Protein AF-0000000073237065 (afdb_homodimer)

Nearest PDB structures (foldseek):
  2uy8-assembly1_A  TM=3.445E-01  e=4.922E-03  Bacillus subtilis
  4met-assembly1_A  TM=3.358E-01  e=1.095E-02  Bacillus subtilis subsp. subtilis str. 168
  5hi0-assembly1_A  TM=3.443E-01  e=1.832E-02  Bacillus subtilis subsp. subtilis str. 168
  9gof-assembly1_C  TM=2.638E-01  e=5.518E-03  Synechocystis
  6nz0-assembly1_A  TM=1.260E-01  e=1.059E+00  Adeno-associated virus 2 Srivastava/1982

Solvent-accessible surface area (backbone atoms only — not comparable to full-atom values): 40365 Å² total; per-residue (Å²): 117,67,64,58,54,46,48,53,51,44,48,52,46,47,49,55,49,53,65,51,56,71,62,77,42,31,49,78,56,27,57,50,54,31,65,91,28,62,32,38,40,53,29,17,42,64,54,13,77,71,75,65,40,68,22,32,73,49,80,90,37,41,38,42,71,56,94,53,37,31,24,33,55,76,42,73,55,30,40,51,65,41,70,44,80,88,32,40,30,34,32,45,41,67,50,15,46,29,47,63,48,99,54,91,83,45,56,41,54,22,52,74,41,57,37,64,35,74,39,36,26,70,31,33,87,48,24,32,38,36,30,36,8,31,36,21,35,26,42,40,34,25,42,55,95,88,29,55,27,28,23,33,27,26,14,23,43,41,42,75,65,54,44,57,67,40,57,64,60,60,35,72,61,45,16,64,42,20,18,50,31,66,41,41,61,45,47,31,33,31,32,33,30,12,28,34,78,62,58,33,74,79,27,51,87,62,18,41,37,22,34,20,38,56,32,28,67,87,73,69,69,44,46,75,63,45,26,68,45,64,95,64,61,57,33,53,30,40,29,34,48,35,47,72,81,47,40,33,82,63,34,72,76,40,91,78,43,60,48,26,47,59,28,40,67,36,74,32,88,59,62,40,2,14,38,44,37,43,34,92,70,29,46,76,36,16,57,34,71,78,27,23,43,55,70,52,65,61,63,52,46,48,44,47,52,50,44,50,51,46,50,50,49,48,51,52,46,48,53,50,45,51,53,45,45,55,53,28,67,70,60,74,52,75,83,60,87,75,67,83,74,73,78,68,50,69,71,54,47,48,55,50,57,67,62,49,80,74,58,73,65,64,56,48,54,54,50,52,55,51,54,57,60,62,64,50,63,80,59,46,61,65,48,46,58,54,47,61,62,64,56,84,110,116,68,66,58,53,45,50,53,50,43,49,52,46,47,48,56,50,53,64,52,54,71,62,76,41,31,49,77,55,28,56,50,54,30,65,92,29,60,30,40,40,53,28,17,41,64,54,12,77,69,75,67,40,67,24,31,74,49,79,91,36,42,38,43,72,54,93,52,38,30,23,33,56,76,43,73,55,30,40,49,65,42,70,45,80,89,32,40,30,35,31,47,41,68,49,14,47,29,46,62,49,100,53,91,85,45,55,40,55,23,52,76,40,56,36,65,34,74,40,39,26,68,32,31,88,48,26,32,37,37,29,37,9,32,35,19,35,23,42,41,35,23,44,56,95,86,28,55,27,28,23,32,27,27,15,22,43,41,42,74,65,53,44,58,68,39,59,65,62,50,39,72,61,43,17,64,42,20,16,50,32,66,40,40,61,46,48,32,33,31,34,32,31,13,29,34,78,61,58,34,74,78,25,50,88,63,19,38,39,21,35,19,37,55,31,26,69,86,74,70,68,41,45,75,64,46,27,69,48,64,97,63,60,58,31,54,29,41,28,33,48,34,44,71,81,47,38,36,82,64,34,73,77,39,90,80,43,61,46,26,47,59,29,39,66,36,75,31,89,59,62,41,2,14,38,44,37,43,34,92,71,30,46,75,36,17,56,34,71,78,27,23,43,57,70,52,65,62,64,52,46,49,45,47,53,50,44,52,50,46,50,52,49,46,49,53,46,47,53,49,46,51,54,44,48,57,56,29,66,70,62,74,52,74,80,60,88,72,66,83,73,72,78,60,51,70,69,48,38,46,50,46,54,66,62,48,81,74,59,75,66,64,56,50,54,54,53,52,53,51,55,58,62,63,64,55,61,84,59,43,67,69,49,46,59,58,50,62,66,58,59,83,106

pLDDT: mean 72.72, std 25.57, range [21.08, 97.94]

InterPro domains:
  IPR025287 Wall-associated receptor kinase, galacturonan-binding domain [PF13947] (30-86)

Sequence (786 aa):
MEVKVTLMQLTVLVLMALAAAAADQALPGCPKKCGSVSVPYPFGIGVSSVSGEKCFLEDALELTCQNSTLLHGGSGNVEILNIALGGKMDMLFSVSTVCRNGSERVPTEGEEIGLRSPGFAISSKDNTFVSVGCDTYGYFNSYVNGTKSSTGCLTTCGSKESMNSMQQRGGNCTGIGCCHVDIPPKMQNISFQTFSFNNFESSSDFSNCSYSFVVENGNYTFSLDHLNGLPFRKTSLVVDWSVGNVTCNVSKRSVDYACKRNSDCMGSNTGYGYRCACKAGFEGNPYLPTGCQGFGVGAGAIVLSVGTSGIYLDYQKRKASKLKKMFFQQNGEKPQRLTAMAVVPQLQLRKLLNNEGVSTAMAAKLQLQRQKLLHLEGFSTAIAVVLQLQRWSMEVKVTLMQLTVLVLMALAAAAADQALPGCPKKCGSVSVPYPFGIGVSSVSGEKCFLEDALELTCQNSTLLHGGSGNVEILNIALGGKMDMLFSVSTVCRNGSERVPTEGEEIGLRSPGFAISSKDNTFVSVGCDTYGYFNSYVNGTKSSTGCLTTCGSKESMNSMQQRGGNCTGIGCCHVDIPPKMQNISFQTFSFNNFESSSDFSNCSYSFVVENGNYTFSLDHLNGLPFRKTSLVVDWSVGNVTCNVSKRSVDYACKRNSDCMGSNTGYGYRCACKAGFEGNPYLPTGCQGFGVGAGAIVLSVGTSGIYLDYQKRKASKLKKMFFQQNGEKPQRLTAMAVVPQLQLRKLLNNEGVSTAMAAKLQLQRQKLLHLEGFSTAIAVVLQLQRWS

Structure (mmCIF, N/CA/C/O backbone):
data_AF-0000000073237065-model_v1
#
loop_
_entity.id
_entity.type
_entity.pdbx_description
1 polymer 'Wall-associated receptor kinase 2'
#
loop_
_atom_site.group_PDB
_atom_site.id
_atom_site.type_symbol
_atom_site.label_atom_id
_atom_site.label_alt_id
_atom_site.label_comp_id
_atom_site.label_asym_id
_atom_site.label_entity_id
_atom_site.label_seq_id
_atom_site.pdbx_PDB_ins_code
_atom_site.Cartn_x
_atom_site.Cartn_y
_atom_site.Cartn_z
_atom_site.occupancy
_atom_site.B_iso_or_equiv
_atom_site.auth_seq_id
_atom_site.auth_comp_id
_atom_site.auth_asym_id
_atom_site.auth_atom_id
_atom_site.pdbx_PDB_model_num
ATOM 1 N N . MET A 1 1 ? -22.062 0.78 -46.594 1 29.5 1 MET A N 1
ATOM 2 C CA . MET A 1 1 ? -20.875 1.012 -45.781 1 29.5 1 MET A CA 1
ATOM 3 C C . MET A 1 1 ? -20.875 0.112 -44.562 1 29.5 1 MET A C 1
ATOM 5 O O . MET A 1 1 ? -19.828 -0.196 -44 1 29.5 1 MET A O 1
ATOM 9 N N . GLU A 1 2 ? -22.094 -0.33 -44.219 1 42.97 2 GLU A N 1
ATOM 10 C CA . GLU A 1 2 ? -22.266 -1.166 -43.031 1 42.97 2 GLU A CA 1
ATOM 11 C C . GLU A 1 2 ? -21.906 -2.617 -43.312 1 42.97 2 GLU A C 1
ATOM 13 O O . GLU A 1 2 ? -21.344 -3.303 -42.469 1 42.97 2 GLU A O 1
ATOM 18 N N . VAL A 1 3 ? -22.156 -3.033 -44.594 1 45.28 3 VAL A N 1
ATOM 19 C CA . VAL A 1 3 ? -21.922 -4.438 -44.906 1 45.28 3 VAL A CA 1
ATOM 20 C C . VAL A 1 3 ? -20.422 -4.691 -45.062 1 45.28 3 VAL A C 1
ATOM 22 O O . VAL A 1 3 ? -19.938 -5.797 -44.812 1 45.28 3 VAL A O 1
ATOM 25 N N . LYS A 1 4 ? -19.703 -3.666 -45.469 1 46.91 4 LYS A N 1
ATOM 26 C CA . LYS A 1 4 ? -18.266 -3.857 -45.688 1 46.91 4 LYS A CA 1
ATOM 27 C C . LYS A 1 4 ? -17.531 -3.93 -44.344 1 46.91 4 LYS A C 1
ATOM 29 O O . LYS A 1 4 ? -16.609 -4.727 -44.156 1 46.91 4 LYS A O 1
ATOM 34 N N . VAL A 1 5 ? -18.047 -3.115 -43.469 1 46.5 5 VAL A N 1
ATOM 35 C CA . VAL A 1 5 ? -17.422 -3.141 -42.156 1 46.5 5 VAL A CA 1
ATOM 36 C C . VAL A 1 5 ? -17.734 -4.465 -41.438 1 46.5 5 VAL A C 1
ATOM 38 O O . VAL A 1 5 ? -16.875 -5.039 -40.781 1 46.5 5 VAL A O 1
ATOM 41 N N . THR A 1 6 ? -18.859 -4.992 -41.969 1 50.44 6 THR A N 1
ATOM 42 C CA . THR A 1 6 ? -19.25 -6.23 -41.281 1 50.44 6 THR A CA 1
ATOM 43 C C . THR A 1 6 ? -18.469 -7.414 -41.844 1 50.44 6 THR A C 1
ATOM 45 O O . THR A 1 6 ? -18.062 -8.312 -41.094 1 50.44 6 THR A O 1
ATOM 48 N N . LEU A 1 7 ? -18.234 -7.32 -43.125 1 48.88 7 LEU A N 1
ATOM 49 C CA . LEU A 1 7 ? -17.531 -8.453 -43.719 1 48.88 7 LEU A CA 1
ATOM 50 C C . LEU A 1 7 ? -16.062 -8.43 -43.344 1 48.88 7 LEU A C 1
ATOM 52 O O . LEU A 1 7 ? -15.469 -9.469 -43.062 1 48.88 7 LEU A O 1
ATOM 56 N N . MET A 1 8 ? -15.523 -7.246 -43.219 1 45.72 8 MET A N 1
ATOM 57 C CA . MET A 1 8 ? -14.133 -7.148 -42.781 1 45.72 8 MET A CA 1
ATOM 58 C C . MET A 1 8 ? -14.008 -7.539 -41.312 1 45.72 8 MET A C 1
ATOM 60 O O . MET A 1 8 ? -13.031 -8.188 -40.906 1 45.72 8 MET A O 1
ATOM 64 N N . GLN A 1 9 ? -14.961 -7.207 -40.562 1 50.53 9 GLN A N 1
ATOM 65 C CA . GLN A 1 9 ? -14.938 -7.617 -39.156 1 50.53 9 GLN A CA 1
ATOM 66 C C . GLN A 1 9 ? -15.141 -9.125 -39.031 1 50.53 9 GLN A C 1
ATOM 68 O O . GLN A 1 9 ? -14.508 -9.766 -38.188 1 50.53 9 GLN A O 1
ATOM 73 N N . LEU A 1 10 ? -15.883 -9.625 -39.969 1 48.56 10 LEU A N 1
ATOM 74 C CA . LEU A 1 10 ? -16.125 -11.062 -39.875 1 48.56 10 LEU A CA 1
ATOM 75 C C . LEU A 1 10 ? -14.883 -11.836 -40.312 1 48.56 10 LEU A C 1
ATOM 77 O O . LEU A 1 10 ? -14.531 -12.859 -39.719 1 48.56 10 LEU A O 1
ATOM 81 N N . THR A 1 11 ? -14.242 -11.352 -41.344 1 49.31 11 THR A N 1
ATOM 82 C CA . THR A 1 11 ? -13.047 -12.047 -41.781 1 49.31 11 THR A CA 1
ATOM 83 C C . THR A 1 11 ? -11.938 -11.953 -40.719 1 49.31 11 THR A C 1
ATOM 85 O O . THR A 1 11 ? -11.219 -12.922 -40.5 1 49.31 11 THR A O 1
ATOM 88 N N . VAL A 1 12 ? -11.82 -10.789 -40.125 1 48.97 12 VAL A N 1
ATOM 89 C CA . VAL A 1 12 ? -10.82 -10.664 -39.062 1 48.97 12 VAL A CA 1
ATOM 90 C C . VAL A 1 12 ? -11.211 -11.562 -37.875 1 48.97 12 VAL A C 1
ATOM 92 O O . VAL A 1 12 ? -10.352 -12.211 -37.281 1 48.97 12 VAL A O 1
ATOM 95 N N . LEU A 1 13 ? -12.461 -11.672 -37.656 1 45.22 13 LEU A N 1
ATOM 96 C CA . LEU A 1 13 ? -12.906 -12.555 -36.594 1 45.22 13 LEU A CA 1
ATOM 97 C C . LEU A 1 13 ? -12.68 -14.016 -36.969 1 45.22 13 LEU A C 1
ATOM 99 O O . LEU A 1 13 ? -12.273 -14.82 -36.125 1 45.22 13 LEU A O 1
ATOM 103 N N . VAL A 1 14 ? -13.062 -14.367 -38.188 1 46.84 14 VAL A N 1
ATOM 104 C CA . VAL A 1 14 ? -12.859 -15.75 -38.625 1 46.84 14 VAL A CA 1
ATOM 105 C C . VAL A 1 14 ? -11.367 -16.078 -38.625 1 46.84 14 VAL A C 1
ATOM 107 O O . VAL A 1 14 ? -10.953 -17.141 -38.188 1 46.84 14 VAL A O 1
ATOM 110 N N . LEU A 1 15 ? -10.617 -15.094 -39.188 1 44.88 15 LEU A N 1
ATOM 111 C CA . LEU A 1 15 ? -9.18 -15.344 -39.219 1 44.88 15 LEU A CA 1
ATOM 112 C C . LEU A 1 15 ? -8.633 -15.398 -37.781 1 44.88 15 LEU A C 1
ATOM 114 O O . LEU A 1 15 ? -7.746 -16.203 -37.5 1 44.88 15 LEU A O 1
ATOM 118 N N . MET A 1 16 ? -9.094 -14.492 -37 1 41.38 16 MET A N 1
ATOM 119 C CA . MET A 1 16 ? -8.68 -14.625 -35.594 1 41.38 16 MET A CA 1
ATOM 120 C C . MET A 1 16 ? -9.195 -15.93 -35 1 41.38 16 MET A C 1
ATOM 122 O O . MET A 1 16 ? -8.539 -16.516 -34.156 1 41.38 16 MET A O 1
ATOM 126 N N . ALA A 1 17 ? -10.383 -16.312 -35.344 1 42.16 17 ALA A N 1
ATOM 127 C CA . ALA A 1 17 ? -10.914 -17.578 -34.844 1 42.16 17 ALA A CA 1
ATOM 128 C C . ALA A 1 17 ? -10.133 -18.75 -35.406 1 42.16 17 ALA A C 1
ATOM 130 O O . ALA A 1 17 ? -9.922 -19.75 -34.719 1 42.16 17 ALA A O 1
ATOM 131 N N . LEU A 1 18 ? -9.898 -18.766 -36.75 1 41.88 18 LEU A N 1
ATOM 132 C CA . LEU A 1 18 ? -9.125 -19.875 -37.312 1 41.88 18 LEU A CA 1
ATOM 133 C C . LEU A 1 18 ? -7.723 -19.922 -36.688 1 41.88 18 LEU A C 1
ATOM 135 O O . LEU A 1 18 ? -7.105 -20.984 -36.625 1 41.88 18 LEU A O 1
ATOM 139 N N . ALA A 1 19 ? -7.172 -18.75 -36.688 1 39.28 19 ALA A N 1
ATOM 140 C CA . ALA A 1 19 ? -5.836 -18.828 -36.094 1 39.28 19 ALA A CA 1
ATOM 141 C C . ALA A 1 19 ? -5.875 -19.469 -34.719 1 39.28 19 ALA A C 1
ATOM 143 O O . ALA A 1 19 ? -4.836 -19.859 -34.188 1 39.28 19 ALA A O 1
ATOM 144 N N . ALA A 1 20 ? -6.957 -19.219 -34.062 1 39.06 20 ALA A N 1
ATOM 145 C CA . ALA A 1 20 ? -6.988 -19.984 -32.844 1 39.06 20 ALA A CA 1
ATOM 146 C C . ALA A 1 20 ? -7.031 -21.484 -33.125 1 39.06 20 ALA A C 1
ATOM 148 O O . ALA A 1 20 ? -8.047 -22.141 -32.875 1 39.06 20 ALA A O 1
ATOM 149 N N . ALA A 1 21 ? -7.141 -21.859 -34.375 1 40.88 21 ALA A N 1
ATOM 150 C CA . ALA A 1 21 ? -6.914 -23.297 -34.438 1 40.88 21 ALA A CA 1
ATOM 151 C C . ALA A 1 21 ? -5.922 -23.75 -33.344 1 40.88 21 ALA A C 1
ATOM 153 O O . ALA A 1 21 ? -4.758 -23.328 -33.375 1 40.88 21 ALA A O 1
ATOM 154 N N . ALA A 1 22 ? -6.418 -23.844 -32.219 1 43.44 22 ALA A N 1
ATOM 155 C CA . ALA A 1 22 ? -5.832 -24.297 -30.953 1 43.44 22 ALA A CA 1
ATOM 156 C C . ALA A 1 22 ? -4.914 -25.5 -31.188 1 43.44 22 ALA A C 1
ATOM 158 O O . ALA A 1 22 ? -5.387 -26.609 -31.422 1 43.44 22 ALA A O 1
ATOM 159 N N . ALA A 1 23 ? -3.938 -25.438 -32.125 1 46.84 23 ALA A N 1
ATOM 160 C CA . ALA A 1 23 ? -2.947 -26.516 -32.094 1 46.84 23 ALA A CA 1
ATOM 161 C C . ALA A 1 23 ? -2.91 -27.203 -30.75 1 46.84 23 ALA A C 1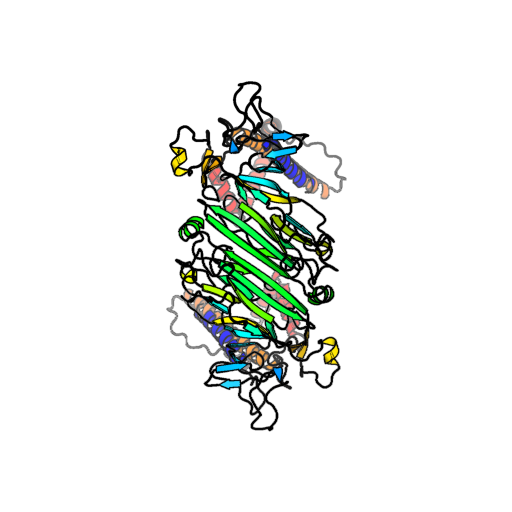
ATOM 163 O O . ALA A 1 23 ? -3.211 -26.594 -29.719 1 46.84 23 ALA A O 1
ATOM 164 N N . ASP A 1 24 ? -2.922 -28.438 -30.891 1 56.34 24 ASP A N 1
ATOM 165 C CA . ASP A 1 24 ? -2.848 -29.375 -29.781 1 56.34 24 ASP A CA 1
ATOM 166 C C . ASP A 1 24 ? -1.778 -28.938 -28.766 1 56.34 24 ASP A C 1
ATOM 168 O O . ASP A 1 24 ? -0.604 -28.812 -29.125 1 56.34 24 ASP A O 1
ATOM 172 N N . GLN A 1 25 ? -2.154 -28.234 -27.75 1 81.75 25 GLN A N 1
ATOM 173 C CA . GLN A 1 25 ? -1.217 -27.625 -26.828 1 81.75 25 GLN A CA 1
ATOM 174 C C . GLN A 1 25 ? -0.694 -28.641 -25.812 1 81.75 25 GLN A C 1
ATOM 176 O O . GLN A 1 25 ? 0.08 -28.297 -24.922 1 81.75 25 GLN A O 1
ATOM 181 N N . ALA A 1 26 ? -1.068 -30 -26.219 1 90.31 26 ALA A N 1
ATOM 182 C CA . ALA A 1 26 ? -0.568 -31.094 -25.375 1 90.31 26 ALA A CA 1
ATOM 183 C C . ALA A 1 26 ? 0.225 -32.094 -26.203 1 90.31 26 ALA A C 1
ATOM 185 O O . ALA A 1 26 ? 0.152 -32.094 -27.438 1 90.31 26 ALA A O 1
ATOM 186 N N . LEU A 1 27 ? 0.949 -32.969 -25.547 1 93.12 27 LEU A N 1
ATOM 187 C CA . LEU A 1 27 ? 1.624 -34.062 -26.219 1 93.12 27 LEU A CA 1
ATOM 188 C C . LEU A 1 27 ? 0.616 -35.094 -26.734 1 93.12 27 LEU A C 1
ATOM 190 O O . LEU A 1 27 ? -0.458 -35.25 -26.156 1 93.12 27 LEU A O 1
ATOM 194 N N . PRO A 1 28 ? 1.026 -35.75 -27.859 1 91.31 28 PRO A N 1
ATOM 195 C CA . PRO A 1 28 ? 0.106 -36.75 -28.391 1 91.31 28 PRO A CA 1
ATOM 196 C C . PRO A 1 28 ? -0.247 -37.812 -27.359 1 91.31 28 PRO A C 1
ATOM 198 O O . PRO A 1 28 ? 0.636 -38.312 -26.656 1 91.31 28 PRO A O 1
ATOM 201 N N . GLY A 1 29 ? -1.547 -38.188 -27.297 1 94.44 29 GLY A N 1
ATOM 202 C CA . GLY A 1 29 ? -1.998 -39.219 -26.359 1 94.44 29 GLY A CA 1
ATOM 203 C C . GLY A 1 29 ? -2.25 -38.688 -24.969 1 94.44 29 GLY A C 1
ATOM 204 O O . GLY A 1 29 ? -2.68 -39.438 -24.078 1 94.44 29 GLY A O 1
ATOM 205 N N . CYS A 1 30 ? -1.961 -37.438 -24.734 1 96.38 30 CYS A N 1
ATOM 206 C CA . CYS A 1 30 ? -2.133 -36.844 -23.406 1 96.38 30 CYS A CA 1
ATOM 207 C C . CYS A 1 30 ? -3.432 -36.031 -23.344 1 96.38 30 CYS A C 1
ATOM 209 O O . CYS A 1 30 ? -3.889 -35.5 -24.344 1 96.38 30 CYS A O 1
ATOM 211 N N . PRO A 1 31 ? -4.012 -35.938 -22.125 1 95.38 31 PRO A N 1
ATOM 212 C CA . PRO A 1 31 ? -5.219 -35.125 -21.984 1 95.38 31 PRO A CA 1
ATOM 213 C C . PRO A 1 31 ? -4.98 -33.656 -22.359 1 95.38 31 PRO A C 1
ATOM 215 O O . PRO A 1 31 ? -4.02 -33.062 -21.875 1 95.38 31 PRO A O 1
ATOM 218 N N . LYS A 1 32 ? -5.906 -33.094 -23.109 1 94.56 32 LYS A N 1
ATOM 219 C CA . LYS A 1 32 ? -5.762 -31.734 -23.594 1 94.56 32 LYS A CA 1
ATOM 220 C C . LYS A 1 32 ? -6.516 -30.75 -22.703 1 94.56 32 LYS A C 1
ATOM 222 O O . LYS A 1 32 ? -6.27 -29.547 -22.734 1 94.56 32 LYS A O 1
ATOM 227 N N . LYS A 1 33 ? -7.461 -31.297 -21.969 1 95.19 33 LYS A N 1
ATOM 228 C CA . LYS A 1 33 ? -8.305 -30.469 -21.125 1 95.19 33 LYS A CA 1
ATOM 229 C C . LYS A 1 33 ? -8.711 -31.203 -19.859 1 95.19 33 LYS A C 1
ATOM 231 O O . LYS A 1 33 ? -8.664 -32.438 -19.797 1 95.19 33 LYS A O 1
ATOM 236 N N . CYS A 1 34 ? -8.977 -30.469 -18.875 1 96.06 34 CYS A N 1
ATOM 237 C CA . CYS A 1 34 ? -9.688 -30.891 -17.672 1 96.06 34 CYS A CA 1
ATOM 238 C C . CYS A 1 34 ? -10.906 -30.016 -17.422 1 96.06 34 CYS A C 1
ATOM 240 O O . CYS A 1 34 ? -10.766 -28.859 -16.984 1 96.06 34 CYS A O 1
ATOM 242 N N . GLY A 1 35 ? -12.094 -30.562 -17.672 1 94.69 35 GLY A N 1
ATOM 243 C CA . GLY A 1 35 ? -13.25 -29.672 -17.688 1 94.69 35 GLY A CA 1
ATOM 244 C C . GLY A 1 35 ? -13.156 -28.594 -18.75 1 94.69 35 GLY A C 1
ATOM 245 O O . GLY A 1 35 ? -12.961 -28.891 -19.938 1 94.69 35 GLY A O 1
ATOM 246 N N . SER A 1 36 ? -13.227 -27.344 -18.328 1 92.38 36 SER A N 1
ATOM 247 C CA . SER A 1 36 ? -13.18 -26.234 -19.266 1 92.38 36 SER A CA 1
ATOM 248 C C . SER A 1 36 ? -11.766 -25.672 -19.391 1 92.38 36 SER A C 1
ATOM 250 O O . SER A 1 36 ? -11.508 -24.781 -20.203 1 92.38 36 SER A O 1
ATOM 252 N N . VAL A 1 37 ? -10.836 -26.297 -18.609 1 95 37 VAL A N 1
ATOM 253 C CA . VAL A 1 37 ? -9.492 -25.719 -18.562 1 95 37 VAL A CA 1
ATOM 254 C C . VAL A 1 37 ? -8.57 -26.484 -19.516 1 95 37 VAL A C 1
ATOM 256 O O . VAL A 1 37 ? -8.5 -27.703 -19.469 1 95 37 VAL A O 1
ATOM 259 N N . SER A 1 38 ? -7.902 -25.766 -20.375 1 95.31 38 SER A N 1
ATOM 260 C CA . SER A 1 38 ? -6.918 -26.359 -21.281 1 95.31 38 SER A CA 1
ATOM 261 C C . SER A 1 38 ? -5.625 -26.688 -20.531 1 95.31 38 SER A C 1
ATOM 263 O O . SER A 1 38 ? -5.191 -25.938 -19.672 1 95.31 38 SER A O 1
ATOM 265 N N . VAL A 1 39 ? -5.062 -27.828 -20.938 1 96.69 39 VAL A N 1
ATOM 266 C CA . VAL A 1 39 ? -3.814 -28.266 -20.312 1 96.69 39 VAL A CA 1
ATOM 267 C C . VAL A 1 39 ? -2.707 -28.328 -21.375 1 96.69 39 VAL A C 1
ATOM 269 O O . VAL A 1 39 ? -2.459 -29.375 -21.969 1 96.69 39 VAL A O 1
ATOM 272 N N . PRO A 1 40 ? -2.078 -27.25 -21.531 1 96.5 40 PRO A N 1
ATOM 273 C CA . PRO A 1 40 ? -1.014 -27.234 -22.531 1 96.5 40 PRO A CA 1
ATOM 274 C C . PRO A 1 40 ? 0.31 -27.781 -22 1 96.5 40 PRO A C 1
ATOM 276 O O . PRO A 1 40 ? 0.628 -27.594 -20.828 1 96.5 40 PRO A O 1
ATOM 279 N N . TYR A 1 41 ? 1.001 -28.484 -22.891 1 96.62 41 TYR A N 1
ATOM 280 C CA . TYR A 1 41 ? 2.4 -28.734 -22.562 1 96.62 41 TYR A CA 1
ATOM 281 C C . TYR A 1 41 ? 3.172 -27.438 -22.391 1 96.62 41 TYR A C 1
ATOM 283 O O . TYR A 1 41 ? 2.947 -26.469 -23.125 1 96.62 41 TYR A O 1
ATOM 291 N N . PRO A 1 42 ? 4.016 -27.281 -21.359 1 96.75 42 PRO A N 1
ATOM 292 C CA . PRO A 1 42 ? 4.77 -28.359 -20.719 1 96.75 42 PRO A CA 1
ATOM 293 C C . PRO A 1 42 ? 4.035 -28.969 -19.516 1 96.75 42 PRO A C 1
ATOM 295 O O . PRO A 1 42 ? 4.57 -29.844 -18.844 1 96.75 42 PRO A O 1
ATOM 298 N N . PHE A 1 43 ? 2.855 -28.453 -19.266 1 96.81 43 PHE A N 1
ATOM 299 C CA . PHE A 1 43 ? 2.031 -29.094 -18.25 1 96.81 43 PHE A CA 1
ATOM 300 C C . PHE A 1 43 ? 1.38 -30.359 -18.797 1 96.81 43 PHE A C 1
ATOM 302 O O . PHE A 1 43 ? 1.232 -30.516 -20 1 96.81 43 PHE A O 1
ATOM 309 N N . GLY A 1 44 ? 1.035 -31.25 -17.828 1 96.81 44 GLY A N 1
ATOM 310 C CA . GLY A 1 44 ? 0.364 -32.438 -18.297 1 96.81 44 GLY A CA 1
ATOM 311 C C . GLY A 1 44 ? -0.207 -33.281 -17.172 1 96.81 44 GLY A C 1
ATOM 312 O O . GLY A 1 44 ? 0.093 -33.062 -15.992 1 96.81 44 GLY A O 1
ATOM 313 N N . ILE A 1 45 ? -1.05 -34.219 -17.578 1 96.25 45 ILE A N 1
ATOM 314 C CA . ILE A 1 45 ? -1.706 -35.125 -16.625 1 96.25 45 ILE A CA 1
ATOM 315 C C . ILE A 1 45 ? -1.318 -36.562 -16.953 1 96.25 45 ILE A C 1
ATOM 317 O O . ILE A 1 45 ? -1.576 -37.062 -18.047 1 96.25 45 ILE A O 1
ATOM 321 N N . GLY A 1 46 ? -0.659 -37.188 -16.078 1 95.25 46 GLY A N 1
ATOM 322 C CA . GLY A 1 46 ? -0.408 -38.625 -16.188 1 95.25 46 GLY A CA 1
ATOM 323 C C . GLY A 1 46 ? 0.547 -38.969 -17.312 1 95.25 46 GLY A C 1
ATOM 324 O O . GLY A 1 46 ? 1.564 -38.312 -17.5 1 95.25 46 GLY A O 1
ATOM 325 N N . VAL A 1 47 ? 0.213 -40.125 -17.922 1 96.44 47 VAL A N 1
ATOM 326 C CA . VAL A 1 47 ? 1.088 -40.688 -18.953 1 96.44 47 VAL A CA 1
ATOM 327 C C . VAL A 1 47 ? 0.328 -40.781 -20.266 1 96.44 47 VAL A C 1
ATOM 329 O O . VAL A 1 47 ? -0.885 -41 -20.281 1 96.44 47 VAL A O 1
ATOM 332 N N . SER A 1 48 ? 1.065 -40.594 -21.344 1 95.75 48 SER A N 1
ATOM 333 C CA . SER A 1 48 ? 0.509 -40.656 -22.688 1 95.75 48 SER A CA 1
ATOM 334 C C . SER A 1 48 ? -0.033 -42.062 -23 1 95.75 48 SER A C 1
ATOM 336 O O . SER A 1 48 ? 0.634 -43.062 -22.75 1 95.75 48 SER A O 1
ATOM 338 N N . SER A 1 49 ? -1.133 -42.156 -23.641 1 93.56 49 SER A N 1
ATOM 339 C CA . SER A 1 49 ? -1.729 -43.406 -24.062 1 93.56 49 SER A CA 1
ATOM 340 C C . SER A 1 49 ? -1.037 -43.969 -25.297 1 93.56 49 SER A C 1
ATOM 342 O O . SER A 1 49 ? -1.18 -45.156 -25.609 1 93.56 49 SER A O 1
ATOM 344 N N . VAL A 1 50 ? -0.347 -43.062 -25.938 1 93.19 50 VAL A N 1
ATOM 345 C CA . VAL A 1 50 ? 0.278 -43.438 -27.203 1 93.19 50 VAL A CA 1
ATOM 346 C C . VAL A 1 50 ? 1.73 -43.844 -26.953 1 93.19 50 VAL A C 1
ATOM 348 O O . VAL A 1 50 ? 2.166 -44.938 -27.391 1 93.19 50 VAL A O 1
ATOM 351 N N . SER A 1 51 ? 2.471 -43.031 -26.266 1 91.69 51 SER A N 1
ATOM 352 C CA . SER A 1 51 ? 3.908 -43.219 -26.141 1 91.69 51 SER A CA 1
ATOM 353 C C . SER A 1 51 ? 4.25 -43.875 -24.797 1 91.69 51 SER A C 1
ATOM 355 O O . SER A 1 51 ? 5.344 -44.438 -24.641 1 91.69 51 SER A O 1
ATOM 357 N N . GLY A 1 52 ? 3.406 -43.812 -23.844 1 94.38 52 GLY A N 1
ATOM 358 C CA . GLY A 1 52 ? 3.689 -44.312 -22.5 1 94.38 52 GLY A CA 1
ATOM 359 C C . GLY A 1 52 ? 4.582 -43.406 -21.688 1 94.38 52 GLY A C 1
ATOM 360 O O . GLY A 1 52 ? 4.898 -43.688 -20.547 1 94.38 52 GLY A O 1
ATOM 361 N N . GLU A 1 53 ? 4.922 -42.344 -22.25 1 94.81 53 GLU A N 1
ATOM 362 C CA . GLU A 1 53 ? 5.777 -41.375 -21.562 1 94.81 53 GLU A CA 1
ATOM 363 C C . GLU A 1 53 ? 4.949 -40.375 -20.766 1 94.81 53 GLU A C 1
ATOM 365 O O . GLU A 1 53 ? 3.738 -40.25 -20.953 1 94.81 53 GLU A O 1
ATOM 370 N N . LYS A 1 54 ? 5.652 -39.656 -19.891 1 97 54 LYS A N 1
ATOM 371 C CA . LYS A 1 54 ? 4.98 -38.625 -19.094 1 97 54 LYS A CA 1
ATOM 372 C C . LYS A 1 54 ? 4.418 -37.5 -19.984 1 97 54 LYS A C 1
ATOM 374 O O . LYS A 1 54 ? 5.047 -37.125 -20.969 1 97 54 LYS A O 1
ATOM 379 N N . CYS A 1 55 ? 3.299 -37 -19.578 1 97.44 55 CYS A N 1
ATOM 380 C CA . CYS A 1 55 ? 2.641 -35.938 -20.359 1 97.44 55 CYS A CA 1
ATOM 381 C C . CYS A 1 55 ? 3.156 -34.562 -19.953 1 97.44 55 CYS A C 1
ATOM 383 O O . CYS A 1 55 ? 2.67 -33.562 -20.453 1 97.44 55 CYS A O 1
ATOM 385 N N . PHE A 1 56 ? 4.07 -34.469 -19.062 1 96.88 56 PHE A N 1
ATOM 386 C CA . PHE A 1 56 ? 4.605 -33.219 -18.547 1 96.88 56 PHE A CA 1
ATOM 387 C C . PHE A 1 56 ? 6.129 -33.188 -18.641 1 96.88 56 PHE A C 1
ATOM 389 O O . PHE A 1 56 ? 6.762 -34.25 -18.719 1 96.88 56 PHE A O 1
ATOM 396 N N . LEU A 1 57 ? 6.625 -32 -18.641 1 95.69 57 LEU A N 1
ATOM 397 C CA . LEU A 1 57 ? 8.055 -31.828 -18.859 1 95.69 57 LEU A CA 1
ATOM 398 C C . LEU A 1 57 ? 8.859 -32.25 -17.641 1 95.69 57 LEU A C 1
ATOM 400 O O . LEU A 1 57 ? 9.898 -32.875 -17.75 1 95.69 57 LEU A O 1
ATOM 404 N N . GLU A 1 58 ? 8.469 -31.75 -16.5 1 94 58 GLU A N 1
ATOM 405 C CA . GLU A 1 58 ? 9.117 -32.062 -15.234 1 94 58 GLU A CA 1
ATOM 406 C C . GLU A 1 58 ? 8.086 -32.25 -14.125 1 94 58 GLU A C 1
ATOM 408 O O . GLU A 1 58 ? 6.93 -31.859 -14.258 1 94 58 GLU A O 1
ATOM 413 N N . ASP A 1 59 ? 8.477 -32.812 -13.031 1 92.25 59 ASP A N 1
ATOM 414 C CA . ASP A 1 59 ? 7.559 -33.281 -12 1 92.25 59 ASP A CA 1
ATOM 415 C C . ASP A 1 59 ? 6.73 -32.125 -11.438 1 92.25 59 ASP A C 1
ATOM 417 O O . ASP A 1 59 ? 5.555 -32.281 -11.109 1 92.25 59 ASP A O 1
ATOM 421 N N . ALA A 1 60 ? 7.297 -30.953 -11.336 1 91 60 ALA A N 1
ATOM 422 C CA . ALA A 1 60 ? 6.613 -29.797 -10.766 1 91 60 ALA A CA 1
ATOM 423 C C . ALA A 1 60 ? 5.457 -29.359 -11.656 1 91 60 ALA A C 1
ATOM 425 O O . ALA A 1 60 ? 4.574 -28.609 -11.219 1 91 60 ALA A O 1
ATOM 426 N N . LEU A 1 61 ? 5.422 -29.828 -12.859 1 94.88 61 LEU A N 1
ATOM 427 C CA . LEU A 1 61 ? 4.434 -29.375 -13.828 1 94.88 61 LEU A CA 1
ATOM 428 C C . LEU A 1 61 ? 3.348 -30.422 -14.031 1 94.88 61 LEU A C 1
ATOM 430 O O . LEU A 1 61 ? 2.48 -30.281 -14.891 1 94.88 61 LEU A O 1
ATOM 434 N N . GLU A 1 62 ? 3.441 -31.469 -13.234 1 95.12 62 GLU A N 1
ATOM 435 C CA . GLU A 1 62 ? 2.369 -32.438 -13.258 1 95.12 62 GLU A CA 1
ATOM 436 C C . GLU A 1 62 ? 1.101 -31.906 -12.609 1 95.12 62 GLU A C 1
ATOM 438 O O . GLU A 1 62 ? 1.151 -31.328 -11.516 1 95.12 62 GLU A O 1
ATOM 443 N N . LEU A 1 63 ? 0.004 -32.188 -13.297 1 96.12 63 LEU A N 1
ATOM 444 C CA . LEU A 1 63 ? -1.293 -31.734 -12.789 1 96.12 63 LEU A CA 1
ATOM 445 C C . LEU A 1 63 ? -2.223 -32.938 -12.586 1 96.12 63 LEU A C 1
ATOM 447 O O . LEU A 1 63 ? -1.928 -34.031 -13.047 1 96.12 63 LEU A O 1
ATOM 451 N N . THR A 1 64 ? -3.215 -32.688 -11.828 1 95.94 64 THR A N 1
ATOM 452 C CA . THR A 1 64 ? -4.227 -33.688 -11.578 1 95.94 64 THR A CA 1
ATOM 453 C C . THR A 1 64 ? -5.617 -33.188 -11.938 1 95.94 64 THR A C 1
ATOM 455 O O . THR A 1 64 ? -5.945 -32.031 -11.664 1 95.94 64 THR A O 1
ATOM 458 N N . CYS A 1 65 ? -6.34 -34.031 -12.555 1 96.12 65 CYS A N 1
ATOM 459 C CA . CYS A 1 65 ? -7.719 -33.719 -12.898 1 96.12 65 CYS A CA 1
ATOM 460 C C . CYS A 1 65 ? -8.695 -34.531 -12.062 1 96.12 65 CYS A C 1
ATOM 462 O O . CYS A 1 65 ? -8.781 -35.75 -12.227 1 96.12 65 CYS A O 1
ATOM 464 N N . GLN A 1 66 ? -9.383 -33.844 -11.164 1 94.62 66 GLN A N 1
ATOM 465 C CA . GLN A 1 66 ? -10.367 -34.5 -10.312 1 94.62 66 GLN A CA 1
ATOM 466 C C . GLN A 1 66 ? -11.75 -33.875 -10.484 1 94.62 66 GLN A C 1
ATOM 468 O O . GLN A 1 66 ? -11.945 -32.719 -10.156 1 94.62 66 GLN A O 1
ATOM 473 N N . ASN A 1 67 ? -12.734 -34.656 -10.992 1 94 67 ASN A N 1
ATOM 474 C CA . ASN A 1 67 ? -14.102 -34.156 -11.18 1 94 67 ASN A CA 1
ATOM 475 C C . ASN A 1 67 ? -14.141 -32.875 -11.977 1 94 67 ASN A C 1
ATOM 477 O O . ASN A 1 67 ? -14.742 -31.875 -11.539 1 94 67 ASN A O 1
ATOM 481 N N . SER A 1 68 ? -13.422 -32.812 -12.969 1 94.31 68 SER A N 1
ATOM 482 C CA . SER A 1 68 ? -13.367 -31.703 -13.922 1 94.31 68 SER A CA 1
ATOM 483 C C . SER A 1 68 ? -12.688 -30.469 -13.305 1 94.31 68 SER A C 1
ATOM 485 O O . SER A 1 68 ? -12.852 -29.359 -13.797 1 94.31 68 SER A O 1
ATOM 487 N N . THR A 1 69 ? -12.023 -30.688 -12.195 1 95.25 69 THR A N 1
ATOM 488 C CA . THR A 1 69 ? -11.25 -29.625 -11.562 1 95.25 69 THR A CA 1
ATOM 489 C C . THR A 1 69 ? -9.75 -29.891 -11.711 1 95.25 69 THR A C 1
ATOM 491 O O . THR A 1 69 ? -9.266 -30.953 -11.328 1 95.25 69 THR A O 1
ATOM 494 N N . LEU A 1 70 ? -9.102 -28.922 -12.273 1 96 70 LEU A N 1
ATOM 495 C CA . LEU A 1 70 ? -7.66 -29.047 -12.469 1 96 70 LEU A CA 1
ATOM 496 C C . LEU A 1 70 ? -6.906 -28.594 -11.219 1 96 70 LEU A C 1
ATOM 498 O O . LEU A 1 70 ? -7.121 -27.5 -10.719 1 96 70 LEU A O 1
ATOM 502 N N . LEU A 1 71 ? -5.988 -29.453 -10.734 1 95.19 71 LEU A N 1
ATOM 503 C CA . LEU A 1 71 ? -5.309 -29.203 -9.477 1 95.19 71 LEU A CA 1
ATOM 504 C C . LEU A 1 71 ? -3.795 -29.281 -9.648 1 95.19 71 LEU A C 1
ATOM 506 O O . LEU A 1 71 ? -3.297 -30.094 -10.43 1 95.19 71 LEU A O 1
ATOM 510 N N . HIS A 1 72 ? -3.168 -28.438 -8.914 1 91.31 72 HIS A N 1
ATOM 511 C CA . HIS A 1 72 ? -1.721 -28.547 -8.766 1 91.31 72 HIS A CA 1
ATOM 512 C C . HIS A 1 72 ? -1.346 -29.141 -7.414 1 91.31 72 HIS A C 1
ATOM 514 O O . HIS A 1 72 ? -1.433 -28.469 -6.383 1 91.31 72 HIS A O 1
ATOM 520 N N . GLY A 1 73 ? -0.837 -30.297 -7.441 1 75.25 73 GLY A N 1
ATOM 521 C CA . GLY A 1 73 ? -0.521 -31.031 -6.227 1 75.25 73 GLY A CA 1
ATOM 522 C C . GLY A 1 73 ? 0.599 -30.391 -5.422 1 75.25 73 GLY A C 1
ATOM 523 O O . GLY A 1 73 ? 0.519 -30.312 -4.195 1 75.25 73 GLY A O 1
ATOM 524 N N . GLY A 1 74 ? 1.571 -30 -6.051 1 68.19 74 GLY A N 1
ATOM 525 C CA . GLY A 1 74 ? 2.73 -29.438 -5.379 1 68.19 74 GLY A CA 1
ATOM 526 C C . GLY A 1 74 ? 2.404 -28.188 -4.574 1 68.19 74 GLY A C 1
ATOM 527 O O . GLY A 1 74 ? 3.178 -27.781 -3.699 1 68.19 74 GLY A O 1
ATOM 528 N N . SER A 1 75 ? 1.249 -27.672 -4.836 1 67.88 75 SER A N 1
ATOM 529 C CA . SER A 1 75 ? 0.843 -26.469 -4.137 1 67.88 75 SER A CA 1
ATOM 530 C C . SER A 1 75 ? -0.267 -26.75 -3.131 1 67.88 75 SER A C 1
ATOM 532 O O . SER A 1 75 ? -1.021 -25.844 -2.76 1 67.88 75 SER A O 1
ATOM 534 N N . GLY A 1 76 ? -0.454 -27.969 -2.775 1 69 76 GLY A N 1
ATOM 535 C CA . GLY A 1 76 ? -1.516 -28.312 -1.846 1 69 76 GLY A CA 1
ATOM 536 C C . GLY A 1 76 ? -2.861 -28.516 -2.521 1 69 76 GLY A C 1
ATOM 537 O O . GLY A 1 76 ? -3.898 -28.141 -1.964 1 69 76 GLY A O 1
ATOM 538 N N . ASN A 1 77 ? -2.82 -28.938 -3.703 1 79.25 77 ASN A N 1
ATOM 539 C CA . ASN A 1 77 ? -4.016 -29.219 -4.492 1 79.25 77 ASN A CA 1
ATOM 540 C C . ASN A 1 77 ? -4.82 -27.938 -4.746 1 79.25 77 ASN A C 1
ATOM 542 O O . ASN A 1 77 ? -6.027 -27.906 -4.496 1 79.25 77 ASN A O 1
ATOM 546 N N . VAL A 1 78 ? -4.137 -27.031 -5.176 1 90.88 78 VAL A N 1
ATOM 547 C CA . VAL A 1 78 ? -4.75 -25.75 -5.504 1 90.88 78 VAL A CA 1
ATOM 548 C C . VAL A 1 78 ? -5.387 -25.812 -6.887 1 90.88 78 VAL A C 1
ATOM 550 O O . VAL A 1 78 ? -4.82 -26.406 -7.812 1 90.88 78 VAL A O 1
ATOM 553 N N . GLU A 1 79 ? -6.562 -25.281 -6.969 1 94.12 79 GLU A N 1
ATOM 554 C CA . GLU A 1 79 ? -7.305 -25.297 -8.227 1 94.12 79 GLU A CA 1
ATOM 555 C C . GLU A 1 79 ? -6.723 -24.312 -9.227 1 94.12 79 GLU A C 1
ATOM 557 O O . GLU A 1 79 ? -6.414 -23.172 -8.867 1 94.12 79 GLU A O 1
ATOM 562 N N . ILE A 1 80 ? -6.566 -24.812 -10.438 1 95.94 80 ILE A N 1
ATOM 563 C CA . ILE A 1 80 ? -6.086 -24 -11.539 1 95.94 80 ILE A CA 1
ATOM 564 C C . ILE A 1 80 ? -7.254 -23.594 -12.438 1 95.94 80 ILE A C 1
ATOM 566 O O . ILE A 1 80 ? -8.031 -24.453 -12.867 1 95.94 80 ILE A O 1
ATOM 570 N N . LEU A 1 81 ? -7.297 -22.312 -12.711 1 96 81 LEU A N 1
ATOM 571 C CA . LEU A 1 81 ? -8.406 -21.797 -13.516 1 96 81 LEU A CA 1
ATOM 572 C C . LEU A 1 81 ? -7.984 -21.609 -14.969 1 96 81 LEU A C 1
ATOM 574 O O . LEU A 1 81 ? -8.812 -21.703 -15.875 1 96 81 LEU A O 1
ATOM 578 N N . ASN A 1 82 ? -6.828 -21.297 -15.125 1 95.75 82 ASN A N 1
ATOM 579 C CA . ASN A 1 82 ? -6.312 -21.031 -16.469 1 95.75 82 ASN A CA 1
ATOM 580 C C . ASN A 1 82 ? -4.789 -21.125 -16.5 1 95.75 82 ASN A C 1
ATOM 582 O O . ASN A 1 82 ? -4.117 -20.781 -15.531 1 95.75 82 ASN A O 1
ATOM 586 N N . ILE A 1 83 ? -4.293 -21.578 -17.688 1 95.94 83 ILE A N 1
ATOM 587 C CA . ILE A 1 83 ? -2.85 -21.625 -17.906 1 95.94 83 ILE A CA 1
ATOM 588 C C . ILE A 1 83 ? -2.494 -20.859 -19.188 1 95.94 83 ILE A C 1
ATOM 590 O O . ILE A 1 83 ? -2.977 -21.188 -20.266 1 95.94 83 ILE A O 1
ATOM 594 N N . ALA A 1 84 ? -1.676 -19.859 -19 1 93.81 84 ALA A N 1
ATOM 595 C CA . ALA A 1 84 ? -1.156 -19.141 -20.156 1 93.81 84 ALA A CA 1
ATOM 596 C C . ALA A 1 84 ? 0.302 -19.5 -20.422 1 93.81 84 ALA A C 1
ATOM 598 O O . ALA A 1 84 ? 1.132 -19.469 -19.516 1 93.81 84 ALA A O 1
ATOM 599 N N . LEU A 1 85 ? 0.602 -19.781 -21.625 1 92.62 85 LEU A N 1
ATOM 600 C CA . LEU A 1 85 ? 1.951 -20.188 -21.984 1 92.62 85 LEU A CA 1
ATOM 601 C C . LEU A 1 85 ? 2.936 -19.031 -21.828 1 92.62 85 LEU A C 1
ATOM 603 O O . LEU A 1 85 ? 4.152 -19.25 -21.828 1 92.62 85 LEU A O 1
ATOM 607 N N . GLY A 1 86 ? 2.404 -17.875 -21.672 1 88.62 86 GLY A N 1
ATOM 608 C CA . GLY A 1 86 ? 3.252 -16.703 -21.469 1 88.62 86 GLY A CA 1
ATOM 609 C C . GLY A 1 86 ? 3.818 -16.625 -20.062 1 88.62 86 GLY A C 1
ATOM 610 O O . GLY A 1 86 ? 4.578 -15.719 -19.734 1 88.62 86 GLY A O 1
ATOM 611 N N . GLY A 1 87 ? 3.465 -17.531 -19.25 1 93.62 87 GLY A N 1
ATOM 612 C CA . GLY A 1 87 ? 4.121 -17.609 -17.953 1 93.62 87 GLY A CA 1
ATOM 613 C C . GLY A 1 87 ? 3.193 -17.281 -16.797 1 93.62 87 GLY A C 1
ATOM 614 O O . GLY A 1 87 ? 3.65 -17.047 -15.672 1 93.62 87 GLY A O 1
ATOM 615 N N . LYS A 1 88 ? 1.984 -17.25 -17.078 1 95 88 LYS A N 1
ATOM 616 C CA . LYS A 1 88 ? 1.021 -16.906 -16.047 1 95 88 LYS A CA 1
ATOM 617 C C . LYS A 1 88 ? -0.036 -17.984 -15.891 1 95 88 LYS A C 1
ATOM 619 O O . LYS A 1 88 ? -0.353 -18.688 -16.844 1 95 88 LYS A O 1
ATOM 624 N N . MET A 1 89 ? -0.422 -18.125 -14.695 1 95.38 89 MET A N 1
ATOM 625 C CA . MET A 1 89 ? -1.487 -19.062 -14.375 1 95.38 89 MET A CA 1
ATOM 626 C C . MET A 1 89 ? -2.447 -18.469 -13.352 1 95.38 89 MET A C 1
ATOM 628 O O . MET A 1 89 ? -2.02 -17.797 -12.406 1 95.38 89 MET A O 1
ATOM 632 N N . ASP A 1 90 ? -3.736 -18.672 -13.586 1 96.12 90 ASP A N 1
ATOM 633 C CA . ASP A 1 90 ? -4.746 -18.266 -12.617 1 96.12 90 ASP A CA 1
ATOM 634 C C . ASP A 1 90 ? -5.09 -19.406 -11.664 1 96.12 90 ASP A C 1
ATOM 636 O O . ASP A 1 90 ? -5.457 -20.5 -12.102 1 96.12 90 ASP A O 1
ATOM 640 N N . MET A 1 91 ? -4.938 -19.125 -10.414 1 95.12 91 MET A N 1
ATOM 641 C CA . MET A 1 91 ? -5.203 -20.141 -9.406 1 95.12 91 MET A CA 1
ATOM 642 C C . MET A 1 91 ? -6.172 -19.625 -8.344 1 95.12 91 MET A C 1
ATOM 644 O O . MET A 1 91 ? -6.336 -18.422 -8.188 1 95.12 91 MET A O 1
ATOM 648 N N . LEU A 1 92 ? -6.801 -20.562 -7.676 1 95.25 92 LEU A N 1
ATOM 649 C CA . LEU A 1 92 ? -7.707 -20.234 -6.582 1 95.25 92 LEU A CA 1
ATOM 650 C C . LEU A 1 92 ? -7.09 -20.594 -5.234 1 95.25 92 LEU A C 1
ATOM 652 O O . LEU A 1 92 ? -6.785 -21.766 -4.977 1 95.25 92 LEU A O 1
ATOM 656 N N . PHE A 1 93 ? -6.941 -19.594 -4.375 1 94.75 93 PHE A N 1
ATOM 657 C CA . PHE A 1 93 ? -6.363 -19.828 -3.057 1 94.75 93 PHE A CA 1
ATOM 658 C C . PHE A 1 93 ? -7.387 -19.531 -1.963 1 94.75 93 PHE A C 1
ATOM 660 O O . PHE A 1 93 ? -8.258 -18.688 -2.133 1 94.75 93 PHE A O 1
ATOM 667 N N . SER A 1 94 ? -7.172 -20.219 -0.92 1 94.75 94 SER A N 1
ATOM 668 C CA . SER A 1 94 ? -8.039 -20 0.233 1 94.75 94 SER A CA 1
ATOM 669 C C . SER A 1 94 ? -7.73 -18.688 0.93 1 94.75 94 SER A C 1
ATOM 671 O O . SER A 1 94 ? -6.617 -18.172 0.815 1 94.75 94 SER A O 1
ATOM 673 N N . VAL A 1 95 ? -8.766 -18.172 1.634 1 96.69 95 VAL A N 1
ATOM 674 C CA . VAL A 1 95 ? -8.602 -17.016 2.508 1 96.69 95 VAL A CA 1
ATOM 675 C C . VAL A 1 95 ? -8.18 -17.484 3.902 1 96.69 95 VAL A C 1
ATOM 677 O O . VAL A 1 95 ? -8.781 -18.391 4.469 1 96.69 95 VAL A O 1
ATOM 680 N N . SER A 1 96 ? -7.074 -16.953 4.402 1 97 96 SER A N 1
ATOM 681 C CA . SER A 1 96 ? -6.742 -17.203 5.801 1 97 96 SER A CA 1
ATOM 682 C C . SER A 1 96 ? -7.73 -16.5 6.73 1 97 96 SER A C 1
ATOM 684 O O . SER A 1 96 ? -7.98 -15.305 6.598 1 97 96 SER A O 1
ATOM 686 N N . THR A 1 97 ? -8.281 -17.25 7.664 1 95.06 97 THR A N 1
ATOM 687 C CA . THR A 1 97 ? -9.344 -16.719 8.508 1 95.06 97 THR A CA 1
ATOM 688 C C . THR A 1 97 ? -9.133 -17.109 9.969 1 95.06 97 THR A C 1
ATOM 690 O O . THR A 1 97 ? -8.711 -18.234 10.258 1 95.06 97 THR A O 1
ATOM 693 N N . VAL A 1 98 ? -9.398 -16.188 10.82 1 92.88 98 VAL A N 1
ATOM 694 C CA . VAL A 1 98 ? -9.508 -16.5 12.242 1 92.88 98 VAL A CA 1
ATOM 695 C C . VAL A 1 98 ? -10.688 -15.734 12.852 1 92.88 98 VAL A C 1
ATOM 697 O O . VAL A 1 98 ? -10.867 -14.547 12.594 1 92.88 98 VAL A O 1
ATOM 700 N N . CYS A 1 99 ? -11.5 -16.516 13.547 1 89.44 99 CYS A N 1
ATOM 701 C CA . CYS A 1 99 ? -12.688 -15.93 14.156 1 89.44 99 CYS A CA 1
ATOM 702 C C . CYS A 1 99 ? -12.734 -16.219 15.648 1 89.44 99 CYS A C 1
ATOM 704 O O . CYS A 1 99 ? -12.172 -17.219 16.109 1 89.44 99 CYS A O 1
ATOM 706 N N . ARG A 1 100 ? -13.383 -15.227 16.266 1 83.5 100 ARG A N 1
ATOM 707 C CA . ARG A 1 100 ? -13.648 -15.461 17.672 1 83.5 100 ARG A CA 1
ATOM 708 C C . ARG A 1 100 ? -14.68 -16.562 17.859 1 83.5 100 ARG A C 1
ATOM 710 O O . ARG A 1 100 ? -15.734 -16.547 17.234 1 83.5 100 ARG A O 1
ATOM 717 N N . ASN A 1 101 ? -14.203 -17.641 18.406 1 67.81 101 ASN A N 1
ATOM 718 C CA . ASN A 1 101 ? -15.188 -18.656 18.766 1 67.81 101 ASN A CA 1
ATOM 719 C C . ASN A 1 101 ? -15.617 -18.547 20.219 1 67.81 101 ASN A C 1
ATOM 721 O O . ASN A 1 101 ? -14.859 -18.047 21.062 1 67.81 101 ASN A O 1
ATOM 725 N N . GLY A 1 102 ? -16.875 -18.219 20.578 1 58.06 102 GLY A N 1
ATOM 726 C CA . GLY A 1 102 ? -17.469 -18.156 21.891 1 58.06 102 GLY A CA 1
ATOM 727 C C . GLY A 1 102 ? -16.594 -18.734 22.984 1 58.06 102 GLY A C 1
ATOM 728 O O . GLY A 1 102 ? -16.891 -18.578 24.172 1 58.06 102 GLY A O 1
ATOM 729 N N . SER A 1 103 ? -15.656 -19.531 22.609 1 53.72 103 SER A N 1
ATOM 730 C CA . SER A 1 103 ? -14.969 -20.266 23.672 1 53.72 103 SER A CA 1
ATOM 731 C C . SER A 1 103 ? -13.781 -19.484 24.203 1 53.72 103 SER A C 1
ATOM 733 O O . SER A 1 103 ? -13.352 -18.5 23.594 1 53.72 103 SER A O 1
ATOM 735 N N . GLU A 1 104 ? -13.219 -19.906 25.375 1 53.03 104 GLU A N 1
ATOM 736 C CA . GLU A 1 104 ? -12.164 -19.359 26.219 1 53.03 104 GLU A CA 1
ATOM 737 C C . GLU A 1 104 ? -10.859 -19.219 25.438 1 53.03 104 GLU A C 1
ATOM 739 O O . GLU A 1 104 ? -10.094 -18.281 25.672 1 53.03 104 GLU A O 1
ATOM 744 N N . ARG A 1 105 ? -10.461 -20.359 24.719 1 51.66 105 ARG A N 1
ATOM 745 C CA . ARG A 1 105 ? -9.148 -20.281 24.094 1 51.66 105 ARG A CA 1
ATOM 746 C C . ARG A 1 105 ? -9.266 -19.797 22.641 1 51.66 105 ARG A C 1
ATOM 748 O O . ARG A 1 105 ? -9.57 -20.594 21.75 1 51.66 105 ARG A O 1
ATOM 755 N N . VAL A 1 106 ? -9.484 -18.562 22.328 1 57.31 106 VAL A N 1
ATOM 756 C CA . VAL A 1 106 ? -9.797 -18.031 21.016 1 57.31 106 VAL A CA 1
ATOM 757 C C . VAL A 1 106 ? -8.523 -17.922 20.188 1 57.31 106 VAL A C 1
ATOM 759 O O . VAL A 1 106 ? -7.539 -17.312 20.609 1 57.31 106 VAL A O 1
ATOM 762 N N . PRO A 1 107 ? -8.555 -18.734 19.125 1 64.25 107 PRO A N 1
ATOM 763 C CA . PRO A 1 107 ? -7.363 -18.625 18.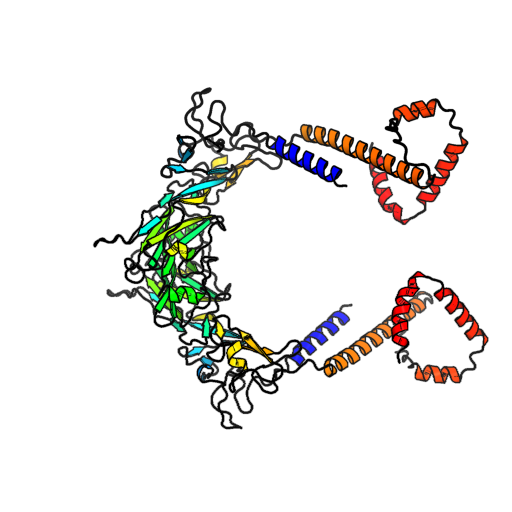266 1 64.25 107 PRO A CA 1
ATOM 764 C C . PRO A 1 107 ? -7.082 -17.203 17.812 1 64.25 107 PRO A C 1
ATOM 766 O O . PRO A 1 107 ? -8.016 -16.422 17.594 1 64.25 107 PRO A O 1
ATOM 769 N N . THR A 1 108 ? -5.742 -16.938 17.812 1 78.44 108 THR A N 1
ATOM 770 C CA . THR A 1 108 ? -5.332 -15.594 17.422 1 78.44 108 THR A CA 1
ATOM 771 C C . THR A 1 108 ? -4.68 -15.617 16.031 1 78.44 108 THR A C 1
ATOM 773 O O . THR A 1 108 ? -4.289 -14.57 15.516 1 78.44 108 THR A O 1
ATOM 776 N N . GLU A 1 109 ? -4.699 -16.922 15.461 1 87.44 109 GLU A N 1
ATOM 777 C CA . GLU A 1 109 ? -4.047 -17.016 14.156 1 87.44 109 GLU A CA 1
ATOM 778 C C . GLU A 1 109 ? -4.848 -17.891 13.203 1 87.44 109 GLU A C 1
ATOM 780 O O . GLU A 1 109 ? -5.434 -18.891 13.617 1 87.44 109 GLU A O 1
ATOM 785 N N . GLY A 1 110 ? -4.926 -17.484 12.016 1 90.44 110 GLY A N 1
ATOM 786 C CA . GLY A 1 110 ? -5.582 -18.266 10.969 1 90.44 110 GLY A CA 1
ATOM 787 C C . GLY A 1 110 ? -4.688 -19.328 10.375 1 90.44 110 GLY A C 1
ATOM 788 O O . GLY A 1 110 ? -3.523 -19.469 10.758 1 90.44 110 GLY A O 1
ATOM 789 N N . GLU A 1 111 ? -5.301 -20.078 9.523 1 90.25 111 GLU A N 1
ATOM 790 C CA . GLU A 1 111 ? -4.527 -21.094 8.82 1 90.25 111 GLU A CA 1
ATOM 791 C C . GLU A 1 111 ? -3.494 -20.453 7.895 1 90.25 111 GLU A C 1
ATOM 793 O O . GLU A 1 111 ? -3.771 -19.438 7.25 1 90.25 111 GLU A O 1
ATOM 798 N N . GLU A 1 112 ? -2.363 -21.031 7.875 1 91.88 112 GLU A N 1
ATOM 799 C CA . GLU A 1 112 ? -1.332 -20.594 6.941 1 91.88 112 GLU A CA 1
ATOM 800 C C . GLU A 1 112 ? -1.567 -21.156 5.543 1 91.88 112 GLU A C 1
ATOM 802 O O . GLU A 1 112 ? -1.727 -22.359 5.379 1 91.88 112 GLU A O 1
ATOM 807 N N . ILE A 1 113 ? -1.606 -20.281 4.609 1 90.31 113 ILE A N 1
ATOM 808 C CA . ILE A 1 113 ? -1.787 -20.641 3.209 1 90.31 113 ILE A CA 1
ATOM 809 C C . ILE A 1 113 ? -0.492 -20.391 2.438 1 90.31 113 ILE A C 1
ATOM 811 O O . ILE A 1 113 ? 0.191 -19.391 2.666 1 90.31 113 ILE A O 1
ATOM 815 N N . GLY A 1 114 ? -0.136 -21.312 1.524 1 86.56 114 GLY A N 1
ATOM 816 C CA . GLY A 1 114 ? 1.128 -21.031 0.865 1 86.56 114 GLY A CA 1
ATOM 817 C C . GLY A 1 114 ? 1.29 -21.766 -0.456 1 86.56 114 GLY A C 1
ATOM 818 O O . GLY A 1 114 ? 0.439 -22.578 -0.833 1 86.56 114 GLY A O 1
ATOM 819 N N . LEU A 1 115 ? 2.199 -21.328 -1.148 1 85.62 115 LEU A N 1
ATOM 820 C CA . LEU A 1 115 ? 2.732 -21.875 -2.391 1 85.62 115 LEU A CA 1
ATOM 821 C C . LEU A 1 115 ? 4.23 -22.141 -2.271 1 85.62 115 LEU A C 1
ATOM 823 O O . LEU A 1 115 ? 5.039 -21.219 -2.43 1 85.62 115 LEU A O 1
ATOM 827 N N . ARG A 1 116 ? 4.508 -23.375 -2.021 1 81.81 116 ARG A N 1
ATOM 828 C CA . ARG A 1 116 ? 5.902 -23.703 -1.764 1 81.81 116 ARG A CA 1
ATOM 829 C C . ARG A 1 116 ? 6.5 -24.484 -2.928 1 81.81 116 ARG A C 1
ATOM 831 O O . ARG A 1 116 ? 6.879 -25.656 -2.77 1 81.81 116 ARG A O 1
ATOM 838 N N . SER A 1 117 ? 6.48 -23.922 -4.062 1 80.88 117 SER A N 1
ATOM 839 C CA . SER A 1 117 ? 7.078 -24.484 -5.277 1 80.88 117 SER A CA 1
ATOM 840 C C . SER A 1 117 ? 7.934 -23.438 -5.988 1 80.88 117 SER A C 1
ATOM 842 O O . SER A 1 117 ? 7.414 -22.469 -6.543 1 80.88 117 SER A O 1
ATOM 844 N N . PRO A 1 118 ? 9.273 -23.578 -5.949 1 77.25 118 PRO A N 1
ATOM 845 C CA . PRO A 1 118 ? 10.172 -22.531 -6.445 1 77.25 118 PRO A CA 1
ATOM 846 C C . PRO A 1 118 ? 9.82 -22.078 -7.859 1 77.25 118 PRO A C 1
ATOM 848 O O . PRO A 1 118 ? 10.062 -20.922 -8.211 1 77.25 118 PRO A O 1
ATOM 851 N N . GLY A 1 119 ? 9.281 -22.922 -8.742 1 86.44 119 GLY A N 1
ATOM 852 C CA . GLY A 1 119 ? 8.953 -22.531 -10.102 1 86.44 119 GLY A CA 1
ATOM 853 C C . GLY A 1 119 ? 7.598 -21.859 -10.211 1 86.44 119 GLY A C 1
ATOM 854 O O . GLY A 1 119 ? 7.184 -21.469 -11.305 1 86.44 119 GLY A O 1
ATOM 855 N N . PHE A 1 120 ? 7.027 -21.672 -9.07 1 91 120 PHE A N 1
ATOM 856 C CA . PHE A 1 120 ? 5.727 -21.016 -8.984 1 91 120 PHE A CA 1
ATOM 857 C C . PHE A 1 120 ? 5.75 -19.891 -7.969 1 91 120 PHE A C 1
ATOM 859 O O . PHE A 1 120 ? 6.066 -20.109 -6.797 1 91 120 PHE A O 1
ATOM 866 N N . ALA A 1 121 ? 5.512 -18.688 -8.453 1 90.69 121 ALA A N 1
ATOM 867 C CA . ALA A 1 121 ? 5.527 -17.516 -7.578 1 90.69 121 ALA A CA 1
ATOM 868 C C . ALA A 1 121 ? 4.27 -16.672 -7.77 1 90.69 121 ALA A C 1
ATOM 870 O O . ALA A 1 121 ? 3.719 -16.609 -8.867 1 90.69 121 ALA A O 1
ATOM 871 N N . ILE A 1 122 ? 3.875 -16.078 -6.703 1 93.06 122 ILE A N 1
ATOM 872 C CA . ILE A 1 122 ? 2.76 -15.148 -6.832 1 93.06 122 ILE A CA 1
ATOM 873 C C . ILE A 1 122 ? 3.221 -13.891 -7.562 1 93.06 122 ILE A C 1
ATOM 875 O O . ILE A 1 122 ? 4.211 -13.266 -7.168 1 93.06 122 ILE A O 1
ATOM 879 N N . SER A 1 123 ? 2.533 -13.57 -8.609 1 94.38 123 SER A N 1
ATOM 880 C CA . SER A 1 123 ? 2.916 -12.422 -9.422 1 94.38 123 SER A CA 1
ATOM 881 C C . SER A 1 123 ? 2.807 -11.125 -8.633 1 94.38 123 SER A C 1
ATOM 883 O O . SER A 1 123 ? 1.713 -10.734 -8.219 1 94.38 123 SER A O 1
ATOM 885 N N . SER A 1 124 ? 3.865 -10.391 -8.5 1 91.31 124 SER A N 1
ATOM 886 C CA . SER A 1 124 ? 3.906 -9.148 -7.734 1 91.31 124 SER A CA 1
ATOM 887 C C . SER A 1 124 ? 3.145 -8.039 -8.445 1 91.31 124 SER A C 1
ATOM 889 O O . SER A 1 124 ? 2.559 -7.168 -7.801 1 91.31 124 SER A O 1
ATOM 891 N N . LYS A 1 125 ? 3.121 -8.094 -9.688 1 91.31 125 LYS A N 1
ATOM 892 C CA . LYS A 1 125 ? 2.52 -7.023 -10.477 1 91.31 125 LYS A CA 1
ATOM 893 C C . LYS A 1 125 ? 1.007 -7.195 -10.57 1 91.31 125 LYS A C 1
ATOM 895 O O . LYS A 1 125 ? 0.269 -6.211 -10.648 1 91.31 125 LYS A O 1
ATOM 900 N N . ASP A 1 126 ? 0.623 -8.391 -10.492 1 95.75 126 ASP A N 1
ATOM 901 C CA . ASP A 1 126 ? -0.765 -8.664 -10.852 1 95.75 126 ASP A CA 1
ATOM 902 C C . ASP A 1 126 ? -1.631 -8.852 -9.609 1 95.75 126 ASP A C 1
ATOM 904 O O . ASP A 1 126 ? -2.859 -8.875 -9.695 1 95.75 126 ASP A O 1
ATOM 908 N N . ASN A 1 127 ? -0.954 -8.969 -8.516 1 96 127 ASN A N 1
ATOM 909 C CA . ASN A 1 127 ? -1.704 -9.305 -7.312 1 96 127 ASN A CA 1
ATOM 910 C C . ASN A 1 127 ? -1.468 -8.281 -6.207 1 96 127 ASN A C 1
ATOM 912 O O . ASN A 1 127 ? -0.517 -7.496 -6.27 1 96 127 ASN A O 1
ATOM 916 N N . THR A 1 128 ? -2.346 -8.305 -5.227 1 94.69 128 THR A N 1
ATOM 917 C CA . THR A 1 128 ? -2.211 -7.52 -4.004 1 94.69 128 THR A CA 1
ATOM 918 C C . THR A 1 128 ? -2.559 -8.359 -2.779 1 94.69 128 THR A C 1
ATOM 920 O O . THR A 1 128 ? -3.375 -9.281 -2.865 1 94.69 128 THR A O 1
ATOM 923 N N . PHE A 1 129 ? -1.869 -8.086 -1.701 1 96.38 129 PHE A N 1
ATOM 924 C CA . PHE A 1 129 ? -2.16 -8.742 -0.435 1 96.38 129 PHE A CA 1
ATOM 925 C C . PHE A 1 129 ? -3.078 -7.887 0.427 1 96.38 129 PHE A C 1
ATOM 927 O O . PHE A 1 129 ? -2.777 -6.723 0.698 1 96.38 129 PHE A O 1
ATOM 934 N N . VAL A 1 130 ? -4.176 -8.492 0.906 1 96.69 130 VAL A N 1
ATOM 935 C CA . VAL A 1 130 ? -5.238 -7.742 1.571 1 96.69 130 VAL A CA 1
ATOM 936 C C . VAL A 1 130 ? -5.52 -8.352 2.943 1 96.69 130 VAL A C 1
ATOM 938 O O . VAL A 1 130 ? -5.496 -9.57 3.105 1 96.69 130 VAL A O 1
ATOM 941 N N . SER A 1 131 ? -5.77 -7.527 3.908 1 96.94 131 SER A N 1
ATOM 942 C CA . SER A 1 131 ? -6.273 -7.938 5.215 1 96.94 131 SER A CA 1
ATOM 943 C C . SER A 1 131 ? -7.535 -7.168 5.586 1 96.94 131 SER A C 1
ATOM 945 O O . SER A 1 131 ? -7.598 -5.949 5.414 1 96.94 131 SER A O 1
ATOM 947 N N . VAL A 1 132 ? -8.531 -7.871 6.051 1 95.44 132 VAL A N 1
ATOM 948 C CA . VAL A 1 132 ? -9.828 -7.289 6.383 1 95.44 132 VAL A CA 1
ATOM 949 C C . VAL A 1 132 ? -10.18 -7.621 7.832 1 95.44 132 VAL A C 1
ATOM 951 O O . VAL A 1 132 ? -10.047 -8.766 8.266 1 95.44 132 VAL A O 1
ATOM 954 N N . GLY A 1 133 ? -10.625 -6.629 8.531 1 93.5 133 GLY A N 1
ATOM 955 C CA . GLY A 1 133 ? -11.055 -6.805 9.906 1 93.5 133 GLY A CA 1
ATOM 956 C C . GLY A 1 133 ? -10.812 -5.582 10.773 1 93.5 133 GLY A C 1
ATOM 957 O O . GLY A 1 133 ? -10.328 -4.559 10.289 1 93.5 133 GLY A O 1
ATOM 958 N N . CYS A 1 134 ? -11.141 -5.688 12.086 1 91.38 134 CYS A N 1
ATOM 959 C CA . CYS A 1 134 ? -11 -4.547 12.984 1 91.38 134 CYS A CA 1
ATOM 960 C C . CYS A 1 134 ? -10.047 -4.871 14.125 1 91.38 134 CYS A C 1
ATOM 962 O O . CYS A 1 134 ? -9.938 -4.105 15.086 1 91.38 134 CYS A O 1
ATOM 964 N N . ASP A 1 135 ? -9.438 -5.93 14.109 1 92.44 135 ASP A N 1
ATOM 965 C CA . ASP A 1 135 ? -8.375 -6.41 14.984 1 92.44 135 ASP A CA 1
ATOM 966 C C . ASP A 1 135 ? -7.441 -7.367 14.242 1 92.44 135 ASP A C 1
ATOM 968 O O . ASP A 1 135 ? -7.23 -8.5 14.68 1 92.44 135 ASP A O 1
ATOM 972 N N . THR A 1 136 ? -6.914 -6.809 13.195 1 93.94 136 THR A N 1
ATOM 973 C CA . THR A 1 136 ? -6.387 -7.723 12.195 1 93.94 136 THR A CA 1
ATOM 974 C C . THR A 1 136 ? -5.008 -7.273 11.719 1 93.94 136 THR A C 1
ATOM 976 O O . THR A 1 136 ? -4.793 -6.086 11.461 1 93.94 136 THR A O 1
ATOM 979 N N . TYR A 1 137 ? -4.105 -8.203 11.617 1 94.94 137 TYR A N 1
ATOM 980 C CA . TYR A 1 137 ? -2.902 -8.016 10.812 1 94.94 137 TYR A CA 1
ATOM 981 C C . TYR A 1 137 ? -2.562 -9.281 10.039 1 94.94 137 TYR A C 1
ATOM 983 O O . TYR A 1 137 ? -2.922 -10.391 10.461 1 94.94 137 TYR A O 1
ATOM 991 N N . GLY A 1 138 ? -1.982 -9.102 8.906 1 96.62 138 GLY A N 1
ATOM 992 C CA . GLY A 1 138 ? -1.619 -10.211 8.039 1 96.62 138 GLY A CA 1
ATOM 993 C C . GLY A 1 138 ? -0.143 -10.242 7.695 1 96.62 138 GLY A C 1
ATOM 994 O O . GLY A 1 138 ? 0.478 -9.195 7.516 1 96.62 138 GLY A O 1
ATOM 995 N N . TYR A 1 139 ? 0.341 -11.5 7.566 1 96.38 139 TYR A N 1
ATOM 996 C CA . TYR A 1 139 ? 1.716 -11.719 7.137 1 96.38 139 TYR A CA 1
ATOM 997 C C . TYR A 1 139 ? 1.758 -12.359 5.754 1 96.38 139 TYR A C 1
ATOM 999 O O . TYR A 1 139 ? 1.02 -13.312 5.484 1 96.38 139 TYR A O 1
ATOM 1007 N N . PHE A 1 140 ? 2.584 -11.797 4.98 1 96 140 PHE A N 1
ATOM 1008 C CA . PHE A 1 140 ? 2.98 -12.398 3.713 1 96 140 PHE A CA 1
ATOM 1009 C C . PHE A 1 140 ? 4.457 -12.773 3.729 1 96 140 PHE A C 1
ATOM 1011 O O . PHE A 1 140 ? 5.324 -11.891 3.738 1 96 140 PHE A O 1
ATOM 1018 N N . ASN A 1 141 ? 4.707 -14.062 3.607 1 93.12 141 ASN A N 1
ATOM 1019 C CA . ASN A 1 141 ? 6.043 -14.57 3.898 1 93.12 141 ASN A CA 1
ATOM 1020 C C . ASN A 1 141 ? 6.715 -15.133 2.648 1 93.12 141 ASN A C 1
ATOM 1022 O O . ASN A 1 141 ? 6.043 -15.664 1.766 1 93.12 141 ASN A O 1
ATOM 1026 N N . SER A 1 142 ? 7.949 -14.906 2.635 1 88.94 142 SER A N 1
ATOM 1027 C CA . SER A 1 142 ? 8.828 -15.562 1.672 1 88.94 142 SER A CA 1
ATOM 1028 C C . SER A 1 142 ? 9.938 -16.328 2.373 1 88.94 142 SER A C 1
ATOM 1030 O O . SER A 1 142 ? 10.492 -15.875 3.375 1 88.94 142 SER A O 1
ATOM 1032 N N . TYR A 1 143 ? 10.18 -17.484 1.839 1 85.94 143 TYR A N 1
ATOM 1033 C CA . TYR A 1 143 ? 11.266 -18.297 2.369 1 85.94 143 TYR A CA 1
ATOM 1034 C C . TYR A 1 143 ? 12.336 -18.547 1.308 1 85.94 143 TYR A C 1
ATOM 1036 O O . TYR A 1 143 ? 12.078 -19.219 0.302 1 85.94 143 TYR A O 1
ATOM 1044 N N . VAL A 1 144 ? 13.438 -17.984 1.551 1 76.19 144 VAL A N 1
ATOM 1045 C CA . VAL A 1 144 ? 14.562 -18.188 0.642 1 76.19 144 VAL A CA 1
ATOM 1046 C C . VAL A 1 144 ? 15.773 -18.688 1.423 1 76.19 144 VAL A C 1
ATOM 1048 O O . VAL A 1 144 ? 16.203 -18.047 2.391 1 76.19 144 VAL A O 1
ATOM 1051 N N . ASN A 1 145 ? 16.281 -19.797 0.995 1 74.62 145 ASN A N 1
ATOM 1052 C CA . ASN A 1 145 ? 17.453 -20.406 1.616 1 74.62 145 ASN A CA 1
ATOM 1053 C C . ASN A 1 145 ? 17.297 -20.531 3.127 1 74.62 145 ASN A C 1
ATOM 1055 O O . ASN A 1 145 ? 18.172 -20.141 3.891 1 74.62 145 ASN A O 1
ATOM 1059 N N . GLY A 1 146 ? 16.125 -20.891 3.486 1 75.31 146 GLY A N 1
ATOM 1060 C CA . GLY A 1 146 ? 15.852 -21.156 4.891 1 75.31 146 GLY A CA 1
ATOM 1061 C C . GLY A 1 146 ? 15.562 -19.891 5.691 1 75.31 146 GLY A C 1
ATOM 1062 O O . GLY A 1 146 ? 15.289 -19.969 6.891 1 75.31 146 GLY A O 1
ATOM 1063 N N . THR A 1 147 ? 15.672 -18.797 5.164 1 81.31 147 THR A N 1
ATOM 1064 C CA . THR A 1 147 ? 15.422 -17.531 5.859 1 81.31 147 THR A CA 1
ATOM 1065 C C . THR A 1 147 ? 14.047 -16.984 5.496 1 81.31 147 THR A C 1
ATOM 1067 O O . THR A 1 147 ? 13.625 -17.047 4.34 1 81.31 147 THR A O 1
ATOM 1070 N N . LYS A 1 148 ? 13.422 -16.438 6.531 1 87.75 148 LYS A N 1
ATOM 1071 C CA . LYS A 1 148 ? 12.078 -15.914 6.352 1 87.75 148 LYS A CA 1
ATOM 1072 C C . LYS A 1 148 ? 12.086 -14.391 6.242 1 87.75 148 LYS A C 1
ATOM 1074 O O . LYS A 1 148 ? 12.789 -13.711 7 1 87.75 148 LYS A O 1
ATOM 1079 N N . SER A 1 149 ? 11.453 -13.859 5.262 1 89.12 149 SER A N 1
ATOM 1080 C CA . SER A 1 149 ? 11.133 -12.445 5.133 1 89.12 149 SER A CA 1
ATOM 1081 C C . SER A 1 149 ? 9.633 -12.227 5.016 1 89.12 149 SER A C 1
ATOM 1083 O O . SER A 1 149 ? 8.922 -13.047 4.434 1 89.12 149 SER A O 1
ATOM 1085 N N . SER A 1 150 ? 9.234 -11.125 5.629 1 92.31 150 SER A N 1
ATOM 1086 C CA . SER A 1 150 ? 7.785 -10.938 5.645 1 92.31 150 SER A CA 1
ATOM 1087 C C . SER A 1 150 ? 7.418 -9.484 5.363 1 92.31 150 SER A C 1
ATOM 1089 O O . SER A 1 150 ? 8.195 -8.57 5.656 1 92.31 150 SER A O 1
ATOM 1091 N N . THR A 1 151 ? 6.312 -9.312 4.734 1 93.88 151 THR A N 1
ATOM 1092 C CA . THR A 1 151 ? 5.602 -8.047 4.645 1 93.88 151 THR A CA 1
ATOM 1093 C C . THR A 1 151 ? 4.137 -8.219 5.043 1 93.88 151 THR A C 1
ATOM 1095 O O . THR A 1 151 ? 3.693 -9.328 5.328 1 93.88 151 THR A O 1
ATOM 1098 N N . GLY A 1 152 ? 3.479 -7.121 5.184 1 96.88 152 GLY A N 1
ATOM 1099 C CA . GLY A 1 152 ? 2.068 -7.176 5.535 1 96.88 152 GLY A CA 1
ATOM 1100 C C . GLY A 1 152 ? 1.515 -5.84 5.992 1 96.88 152 GLY A C 1
ATOM 1101 O O . GLY A 1 152 ? 2.219 -4.828 5.965 1 96.88 152 GLY A O 1
ATOM 1102 N N . CYS A 1 153 ? 0.226 -5.883 6.301 1 95 153 CYS A N 1
ATOM 1103 C CA . CYS A 1 153 ? -0.425 -4.68 6.805 1 95 153 CYS A CA 1
ATOM 1104 C C . CYS A 1 153 ? -1.324 -5 7.992 1 95 153 CYS A C 1
ATOM 1106 O O . CYS A 1 153 ? -1.572 -6.172 8.289 1 95 153 CYS A O 1
ATOM 1108 N N . LEU A 1 154 ? -1.648 -4 8.711 1 95.81 154 LEU A N 1
ATOM 1109 C CA . LEU A 1 154 ? -2.506 -4.141 9.883 1 95.81 154 LEU A CA 1
ATOM 1110 C C . LEU A 1 154 ? -3.66 -3.145 9.836 1 95.81 154 LEU A C 1
ATOM 1112 O O . LEU A 1 154 ? -3.541 -2.078 9.227 1 95.81 154 LEU A O 1
ATOM 1116 N N . THR A 1 155 ? -4.77 -3.5 10.438 1 93.75 155 THR A N 1
ATOM 1117 C CA . THR A 1 155 ? -5.957 -2.652 10.477 1 93.75 155 THR A CA 1
ATOM 1118 C C . THR A 1 155 ? -6.758 -2.898 11.75 1 93.75 155 THR A C 1
ATOM 1120 O O . THR A 1 155 ? -6.984 -4.047 12.133 1 93.75 155 THR A O 1
ATOM 1123 N N . THR A 1 156 ? -7.078 -1.849 12.422 1 91.38 156 THR A N 1
ATOM 1124 C CA . THR A 1 156 ? -7.949 -1.875 13.586 1 91.38 156 THR A CA 1
ATOM 1125 C C . THR A 1 156 ? -9.023 -0.793 13.492 1 91.38 156 THR A C 1
ATOM 1127 O O . THR A 1 156 ? -8.805 0.25 12.867 1 91.38 156 THR A O 1
ATOM 1130 N N . CYS A 1 157 ? -10.148 -1.109 14.055 1 87.31 157 CYS A N 1
ATOM 1131 C CA . CYS A 1 157 ? -11.25 -0.154 14.055 1 87.31 157 CYS A CA 1
ATOM 1132 C C . CYS A 1 157 ? -11.664 0.207 15.477 1 87.31 157 CYS A C 1
ATOM 1134 O O . CYS A 1 157 ? -11.609 -0.634 16.375 1 87.31 157 CYS A O 1
ATOM 1136 N N . GLY A 1 158 ? -11.977 1.433 15.688 1 76.19 158 GLY A N 1
ATOM 1137 C CA . GLY A 1 158 ? -12.461 1.836 17 1 76.19 158 GLY A CA 1
ATOM 1138 C C . GLY A 1 158 ? -13.875 1.385 17.281 1 76.19 158 GLY A C 1
ATOM 1139 O O . GLY A 1 158 ? -14.164 0.843 18.344 1 76.19 158 GLY A O 1
ATOM 1140 N N . SER A 1 159 ? -14.797 1.787 16.484 1 74.38 159 SER A N 1
ATOM 1141 C CA . SER A 1 159 ? -16.219 1.45 16.562 1 74.38 159 SER A CA 1
ATOM 1142 C C . SER A 1 159 ? -16.875 1.461 15.195 1 74.38 159 SER A C 1
ATOM 1144 O O . SER A 1 159 ? -16.281 1.943 14.219 1 74.38 159 SER A O 1
ATOM 1146 N N . LYS A 1 160 ? -18.016 0.785 15.203 1 71.62 160 LYS A N 1
ATOM 1147 C CA . LYS A 1 160 ? -18.766 0.822 13.945 1 71.62 160 LYS A CA 1
ATOM 1148 C C . LYS A 1 160 ? -19.094 2.256 13.547 1 71.62 160 LYS A C 1
ATOM 1150 O O . LYS A 1 160 ? -19.062 2.6 12.359 1 71.62 160 LYS A O 1
ATOM 1155 N N . GLU A 1 161 ? -19.359 2.994 14.508 1 69.12 161 GLU A N 1
ATOM 1156 C CA . GLU A 1 161 ? -19.688 4.395 14.281 1 69.12 161 GLU A CA 1
ATOM 1157 C C . GLU A 1 161 ? -18.5 5.164 13.719 1 69.12 161 GLU A C 1
ATOM 1159 O O . GLU A 1 161 ? -18.656 5.98 12.812 1 69.12 161 GLU A O 1
ATOM 1164 N N . SER A 1 162 ? -17.422 4.875 14.258 1 68.88 162 SER A N 1
ATOM 1165 C CA . SER A 1 162 ? -16.219 5.555 13.781 1 68.88 162 SER A CA 1
ATOM 1166 C C . SER A 1 162 ? -15.914 5.195 12.336 1 68.88 162 SER A C 1
ATOM 1168 O O . SER A 1 162 ? -15.461 6.043 11.562 1 68.88 162 SER A O 1
ATOM 1170 N N . MET A 1 163 ? -16.25 4.004 12.016 1 72.56 163 MET A N 1
ATOM 1171 C CA . MET A 1 163 ? -16.047 3.555 10.641 1 72.56 163 MET A CA 1
ATOM 1172 C C . MET A 1 163 ? -16.969 4.293 9.68 1 72.56 163 MET A C 1
ATOM 1174 O O . MET A 1 163 ? -16.562 4.633 8.562 1 72.56 163 MET A O 1
ATOM 1178 N N . ASN A 1 164 ? -18.109 4.488 10.141 1 66.75 164 ASN A N 1
ATOM 1179 C CA . ASN A 1 164 ? -19.078 5.195 9.305 1 66.75 164 ASN A CA 1
ATOM 1180 C C . ASN A 1 164 ? -18.688 6.652 9.102 1 66.75 164 ASN A C 1
ATOM 1182 O O . ASN A 1 164 ? -18.922 7.219 8.031 1 66.75 164 ASN A O 1
ATOM 1186 N N . SER A 1 165 ? -18.188 7.148 10.117 1 62.81 165 SER A N 1
ATOM 1187 C CA . SER A 1 165 ? -17.797 8.555 10.047 1 62.81 165 SER A CA 1
ATOM 1188 C C . SER A 1 165 ? -16.609 8.758 9.133 1 62.81 165 SER A C 1
ATOM 1190 O O . SER A 1 165 ? -16.484 9.797 8.484 1 62.81 165 SER A O 1
ATOM 1192 N N . MET A 1 166 ? -15.688 7.805 9.336 1 61.53 166 MET A N 1
ATOM 1193 C CA . MET A 1 166 ? -14.531 7.91 8.453 1 61.53 166 MET A CA 1
ATOM 1194 C C . MET A 1 166 ? -14.906 7.578 7.016 1 61.53 166 MET A C 1
ATOM 1196 O O . MET A 1 166 ? -14.094 7.727 6.105 1 61.53 166 MET A O 1
ATOM 1200 N N . GLN A 1 167 ? -16.25 7.988 6.672 1 55.03 167 GLN A N 1
ATOM 1201 C CA . GLN A 1 167 ? -16.828 7.793 5.348 1 55.03 167 GLN A CA 1
ATOM 1202 C C . GLN A 1 167 ? -16.094 6.688 4.59 1 55.03 167 GLN A C 1
ATOM 1204 O O . GLN A 1 167 ? -15.844 6.809 3.389 1 55.03 167 GLN A O 1
ATOM 1209 N N . GLN A 1 168 ? -15.578 5.824 5.324 1 55.12 168 GLN A N 1
ATOM 1210 C CA . GLN A 1 168 ? -14.93 4.762 4.562 1 55.12 168 GLN A CA 1
ATOM 1211 C C . GLN A 1 168 ? -15.93 4.039 3.664 1 55.12 168 GLN A C 1
ATOM 1213 O O . GLN A 1 168 ? -16.766 3.281 4.148 1 55.12 168 GLN A O 1
ATOM 1218 N N . ARG A 1 169 ? -16.703 4.82 2.818 1 44.56 169 ARG A N 1
ATOM 1219 C CA . ARG A 1 169 ? -17.672 4.137 1.968 1 44.56 169 ARG A CA 1
ATOM 1220 C C . ARG A 1 169 ? -17 3.025 1.165 1 44.56 169 ARG A C 1
ATOM 1222 O O . ARG A 1 169 ? -15.93 3.223 0.591 1 44.56 169 ARG A O 1
ATOM 1229 N N . GLY A 1 170 ? -17.422 1.905 1.271 1 50.44 170 GLY A N 1
ATOM 1230 C CA . GLY A 1 170 ? -17.328 0.646 0.549 1 50.44 170 GLY A CA 1
ATOM 1231 C C . GLY A 1 170 ? -16.641 0.77 -0.795 1 50.44 170 GLY A C 1
ATOM 1232 O O . GLY A 1 170 ? -17.109 1.49 -1.678 1 50.44 170 GLY A O 1
ATOM 1233 N N . GLY A 1 171 ? -15.398 1.157 -0.771 1 57.69 171 GLY A N 1
ATOM 1234 C CA . GLY A 1 171 ? -14.57 1.144 -1.969 1 57.69 171 GLY A CA 1
ATOM 1235 C C . GLY A 1 171 ? -13.258 0.411 -1.779 1 57.69 171 GLY A C 1
ATOM 1236 O O . GLY A 1 171 ? -13.219 -0.659 -1.167 1 57.69 171 GLY A O 1
ATOM 1237 N N . ASN A 1 172 ? -12.148 1.13 -2.121 1 74.19 172 ASN A N 1
ATOM 1238 C CA . ASN A 1 172 ? -10.805 0.556 -2.09 1 74.19 172 ASN A CA 1
ATOM 1239 C C . ASN A 1 172 ? -10.266 0.463 -0.664 1 74.19 172 ASN A C 1
ATOM 1241 O O . ASN A 1 172 ? -10.742 1.167 0.23 1 74.19 172 ASN A O 1
ATOM 1245 N N . CYS A 1 173 ? -9.719 -0.587 -0.324 1 87.81 173 CYS A N 1
ATOM 1246 C CA . CYS A 1 173 ? -9.016 -0.766 0.944 1 87.81 173 CYS A CA 1
ATOM 1247 C C . CYS A 1 173 ? -8.156 0.45 1.27 1 87.81 173 CYS A C 1
ATOM 1249 O O . CYS A 1 173 ? -7.094 0.639 0.677 1 87.81 173 CYS A O 1
ATOM 1251 N N . THR A 1 174 ? -8.758 1.302 2.223 1 81.62 174 THR A N 1
ATOM 1252 C CA . THR A 1 174 ? -8.062 2.561 2.465 1 81.62 174 THR A CA 1
ATOM 1253 C C . THR A 1 174 ? -7.246 2.488 3.75 1 81.62 174 THR A C 1
ATOM 1255 O O . THR A 1 174 ? -6.582 3.457 4.125 1 81.62 174 THR A O 1
ATOM 1258 N N . GLY A 1 175 ? -7.387 1.427 4.465 1 88.94 175 GLY A N 1
ATOM 1259 C CA . GLY A 1 175 ? -6.527 1.284 5.633 1 88.94 175 GLY A CA 1
ATOM 1260 C C . GLY A 1 175 ? -7.285 0.883 6.883 1 88.94 175 GLY A C 1
ATOM 1261 O O . GLY A 1 175 ? -6.75 0.171 7.734 1 88.94 175 GLY A O 1
ATOM 1262 N N . ILE A 1 176 ? -8.484 1.457 7.086 1 89.88 176 ILE A N 1
ATOM 1263 C CA . ILE A 1 176 ? -9.273 1.12 8.266 1 89.88 176 ILE A CA 1
ATOM 1264 C C . ILE A 1 176 ? -10.359 0.116 7.895 1 89.88 176 ILE A C 1
ATOM 1266 O O . ILE A 1 176 ? -11.172 0.375 7.004 1 89.88 176 ILE A O 1
ATOM 1270 N N . GLY A 1 177 ? -10.391 -0.972 8.57 1 90.81 177 GLY A N 1
ATOM 1271 C CA . GLY A 1 177 ? -11.297 -2.062 8.25 1 90.81 177 GLY A CA 1
ATOM 1272 C C . GLY A 1 177 ? -10.781 -2.965 7.145 1 90.81 177 GLY A C 1
ATOM 1273 O O . GLY A 1 177 ? -11.188 -4.125 7.047 1 90.81 177 GLY A O 1
ATOM 1274 N N . CYS A 1 178 ? -10 -2.42 6.328 1 93.62 178 CYS A N 1
ATOM 1275 C CA . CYS A 1 178 ? -9.375 -3.119 5.211 1 93.62 178 CYS A CA 1
ATOM 1276 C C . CYS A 1 178 ? -8.062 -2.451 4.812 1 93.62 178 CYS A C 1
ATOM 1278 O O . CYS A 1 178 ? -8.039 -1.262 4.496 1 93.62 178 CYS A O 1
ATOM 1280 N N . CYS A 1 179 ? -6.992 -3.201 4.793 1 94.25 179 CYS A N 1
ATOM 1281 C CA . CYS A 1 179 ? -5.699 -2.686 4.352 1 94.25 179 CYS A CA 1
ATOM 1282 C C . CYS A 1 179 ? -5.09 -3.584 3.283 1 94.25 179 CYS A C 1
ATOM 1284 O O . CYS A 1 179 ? -5.516 -4.727 3.107 1 94.25 179 CYS A O 1
ATOM 1286 N N . HIS A 1 180 ? -4.156 -3.041 2.549 1 94.25 180 HIS A N 1
ATOM 1287 C CA . HIS A 1 180 ? -3.475 -3.846 1.542 1 94.25 180 HIS A CA 1
ATOM 1288 C C . HIS A 1 180 ? -2.039 -3.369 1.336 1 94.25 180 HIS A C 1
ATOM 1290 O O . HIS A 1 180 ? -1.707 -2.229 1.662 1 94.25 180 HIS A O 1
ATOM 1296 N N . VAL A 1 181 ? -1.23 -4.246 0.882 1 93.31 181 VAL A N 1
ATOM 1297 C CA . VAL A 1 181 ? 0.142 -3.926 0.501 1 93.31 181 VAL A CA 1
ATOM 1298 C C . VAL A 1 181 ? 0.483 -4.609 -0.821 1 93.31 181 VAL A C 1
ATOM 1300 O O . VAL A 1 181 ? -0.109 -5.633 -1.169 1 93.31 181 VAL A O 1
ATOM 1303 N N . ASP A 1 182 ? 1.44 -4.039 -1.454 1 89.94 182 ASP A N 1
ATOM 1304 C CA . ASP A 1 182 ? 1.98 -4.676 -2.652 1 89.94 182 ASP A CA 1
ATOM 1305 C C . ASP A 1 182 ? 2.814 -5.902 -2.291 1 89.94 182 ASP A C 1
ATOM 1307 O O . ASP A 1 182 ? 3.4 -5.965 -1.209 1 89.94 182 ASP A O 1
ATOM 1311 N N . ILE A 1 183 ? 2.779 -6.777 -3.227 1 91.75 183 ILE A N 1
ATOM 1312 C CA . ILE A 1 183 ? 3.623 -7.957 -3.062 1 91.75 183 ILE A CA 1
ATOM 1313 C C . ILE A 1 183 ? 5.016 -7.676 -3.617 1 91.75 183 ILE A C 1
ATOM 1315 O O . ILE A 1 183 ? 5.164 -7.277 -4.773 1 91.75 183 ILE A O 1
ATOM 1319 N N . PRO A 1 184 ? 5.98 -7.902 -2.793 1 89.25 184 PRO A N 1
ATOM 1320 C CA . PRO A 1 184 ? 7.34 -7.676 -3.295 1 89.25 184 PRO A CA 1
ATOM 1321 C C . PRO A 1 184 ? 7.707 -8.617 -4.441 1 89.25 184 PRO A C 1
ATOM 1323 O O . PRO A 1 184 ? 7.246 -9.758 -4.48 1 89.25 184 PRO A O 1
ATOM 1326 N N . PRO A 1 185 ? 8.555 -8.109 -5.301 1 85 185 PRO A N 1
ATOM 1327 C CA . PRO A 1 185 ? 9 -8.992 -6.383 1 85 185 PRO A CA 1
ATOM 1328 C C . PRO A 1 185 ? 9.945 -10.094 -5.902 1 85 185 PRO A C 1
ATOM 1330 O O . PRO A 1 185 ? 10.57 -9.953 -4.852 1 85 185 PRO A O 1
ATOM 1333 N N . LYS A 1 186 ? 9.938 -11.211 -6.652 1 81.81 186 LYS A N 1
ATOM 1334 C CA . LYS A 1 186 ? 10.906 -12.297 -6.543 1 81.81 186 LYS A CA 1
ATOM 1335 C C . LYS A 1 186 ? 10.711 -13.07 -5.242 1 81.81 186 LYS A C 1
ATOM 1337 O O . LYS A 1 186 ? 11.648 -13.711 -4.754 1 81.81 186 LYS A O 1
ATOM 1342 N N . MET A 1 187 ? 9.578 -12.891 -4.641 1 84.19 187 MET A N 1
ATOM 1343 C CA . MET A 1 187 ? 9.281 -13.727 -3.482 1 84.19 187 MET A CA 1
ATOM 1344 C C . MET A 1 187 ? 9.102 -15.18 -3.896 1 84.19 187 MET A C 1
ATOM 1346 O O . MET A 1 187 ? 8.523 -15.469 -4.949 1 84.19 187 MET A O 1
ATOM 1350 N N . GLN A 1 188 ? 9.719 -16.047 -3.08 1 82.44 188 GLN A N 1
ATOM 1351 C CA . GLN A 1 188 ? 9.641 -17.469 -3.334 1 82.44 188 GLN A CA 1
ATOM 1352 C C . GLN A 1 188 ? 9.133 -18.219 -2.107 1 82.44 188 GLN A C 1
ATOM 1354 O O . GLN A 1 188 ? 9.234 -17.734 -0.983 1 82.44 188 GLN A O 1
ATOM 1359 N N . ASN A 1 189 ? 8.617 -19.422 -2.455 1 87.19 189 ASN A N 1
ATOM 1360 C CA . ASN A 1 189 ? 8.125 -20.234 -1.354 1 87.19 189 ASN A CA 1
ATOM 1361 C C . ASN A 1 189 ? 7.258 -19.422 -0.394 1 87.19 189 ASN A C 1
ATOM 1363 O O . ASN A 1 189 ? 7.547 -19.359 0.801 1 87.19 189 ASN A O 1
ATOM 1367 N N . ILE A 1 190 ? 6.207 -19.031 -0.9 1 90.19 190 ILE A N 1
ATOM 1368 C CA . ILE A 1 190 ? 5.395 -18 -0.262 1 90.19 190 ILE A CA 1
ATOM 1369 C C . ILE A 1 190 ? 4.371 -18.656 0.664 1 90.19 190 ILE A C 1
ATOM 1371 O O . ILE A 1 190 ? 3.906 -19.766 0.404 1 90.19 190 ILE A O 1
ATOM 1375 N N . SER A 1 191 ? 4.117 -17.969 1.733 1 92.44 191 SER A N 1
ATOM 1376 C CA . SER A 1 191 ? 2.963 -18.266 2.576 1 92.44 191 SER A CA 1
ATOM 1377 C C . SER A 1 191 ? 2.344 -16.984 3.141 1 92.44 191 SER A C 1
ATOM 1379 O O . SER A 1 191 ? 2.988 -15.938 3.168 1 92.44 191 SER A O 1
ATOM 1381 N N . PHE A 1 192 ? 1.109 -17.047 3.479 1 95.5 192 PHE A N 1
ATOM 1382 C CA . PHE A 1 192 ? 0.493 -15.914 4.152 1 95.5 192 PHE A CA 1
ATOM 1383 C C . PHE A 1 192 ? -0.489 -16.391 5.219 1 95.5 192 PHE A C 1
ATOM 1385 O O . PHE A 1 192 ? -0.98 -17.516 5.16 1 95.5 192 PHE A O 1
ATOM 1392 N N . GLN A 1 193 ? -0.678 -15.555 6.152 1 96.06 193 GLN A N 1
ATOM 1393 C CA . GLN A 1 193 ? -1.462 -15.898 7.332 1 96.06 193 GLN A CA 1
ATOM 1394 C C . GLN A 1 193 ? -2.025 -14.656 8.008 1 96.06 193 GLN A C 1
ATOM 1396 O O . GLN A 1 193 ? -1.379 -13.602 8.016 1 96.06 193 GLN A O 1
ATOM 1401 N N . THR A 1 194 ? -3.244 -14.82 8.555 1 96.62 194 THR A N 1
ATOM 1402 C CA . THR A 1 194 ? -3.896 -13.719 9.266 1 96.62 194 THR A CA 1
ATOM 1403 C C . THR A 1 194 ? -3.807 -13.914 10.773 1 96.62 194 THR A C 1
ATOM 1405 O O . THR A 1 194 ? -3.684 -15.047 11.25 1 96.62 194 THR A O 1
ATOM 1408 N N . PHE A 1 195 ? -3.865 -12.781 11.469 1 93.94 195 PHE A N 1
ATOM 1409 C CA . PHE A 1 195 ? -3.785 -12.797 12.922 1 93.94 195 PHE A CA 1
ATOM 1410 C C . PHE A 1 195 ? -4.727 -11.758 13.523 1 93.94 195 PHE A C 1
ATOM 1412 O O . PHE A 1 195 ? -5.082 -10.773 12.859 1 93.94 195 PHE A O 1
ATOM 1419 N N . SER A 1 196 ? -5.121 -12.047 14.75 1 91.5 196 SER A N 1
ATOM 1420 C CA . SER A 1 196 ? -5.785 -11.055 15.586 1 91.5 196 SER A CA 1
ATOM 1421 C C . SER A 1 196 ? -4.855 -10.523 16.672 1 91.5 196 SER A C 1
ATOM 1423 O O . SER A 1 196 ? -4.051 -11.281 17.234 1 91.5 196 SER A O 1
ATOM 1425 N N . PHE A 1 197 ? -4.957 -9.227 16.938 1 84.69 197 PHE A N 1
ATOM 1426 C CA . PHE A 1 197 ? -4.121 -8.648 17.969 1 84.69 197 PHE A CA 1
ATOM 1427 C C . PHE A 1 197 ? -4.594 -9.086 19.359 1 84.69 197 PHE A C 1
ATOM 1429 O O . PHE A 1 197 ? -3.789 -9.492 20.203 1 84.69 197 PHE A O 1
ATOM 1436 N N . ASN A 1 198 ? -5.84 -8.789 19.594 1 80.38 198 ASN A N 1
ATOM 1437 C CA . ASN A 1 198 ? -6.371 -8.945 20.953 1 80.38 198 ASN A CA 1
ATOM 1438 C C . ASN A 1 198 ? -7.59 -9.859 20.969 1 80.38 198 ASN A C 1
ATOM 1440 O O . ASN A 1 198 ? -8.547 -9.617 21.703 1 80.38 198 ASN A O 1
ATOM 1444 N N . ASN A 1 199 ? -7.691 -10.719 20.141 1 75 199 ASN A N 1
ATOM 1445 C CA . ASN A 1 199 ? -8.766 -11.703 20.109 1 75 199 ASN A CA 1
ATOM 1446 C C . ASN A 1 199 ? -10.133 -11.031 20 1 75 199 ASN A C 1
ATOM 1448 O O . ASN A 1 199 ? -11.078 -11.438 20.672 1 75 199 ASN A O 1
ATOM 1452 N N . PHE A 1 200 ? -10.188 -9.922 19.438 1 78.06 200 PHE A N 1
ATOM 1453 C CA . PHE A 1 200 ? -11.422 -9.242 19.047 1 78.06 200 PHE A CA 1
ATOM 1454 C C . PHE A 1 200 ? -12.141 -8.688 20.281 1 78.06 200 PHE A C 1
ATOM 1456 O O . PHE A 1 200 ? -13.367 -8.57 20.281 1 78.06 200 PHE A O 1
ATOM 1463 N N . GLU A 1 201 ? -11.523 -8.453 21.281 1 73.94 201 GLU A N 1
ATOM 1464 C CA . GLU A 1 201 ? -12.125 -7.988 22.531 1 73.94 201 GLU A CA 1
ATOM 1465 C C . GLU A 1 201 ? -12.906 -6.695 22.312 1 73.94 201 GLU A C 1
ATOM 1467 O O . GLU A 1 201 ? -13.992 -6.52 22.891 1 73.94 201 GLU A O 1
ATOM 1472 N N . SER A 1 202 ? -12.469 -5.855 21.484 1 69.44 202 SER A N 1
ATOM 1473 C CA . SER A 1 202 ? -13.109 -4.551 21.359 1 69.44 202 SER A CA 1
ATOM 1474 C C . SER A 1 202 ? -13.977 -4.473 20.109 1 69.44 202 SER A C 1
ATOM 1476 O O . SER A 1 202 ? -14.742 -3.52 19.938 1 69.44 202 SER A O 1
ATOM 1478 N N . SER A 1 203 ? -13.961 -5.473 19.281 1 73.25 203 SER A N 1
ATOM 1479 C CA . SER A 1 203 ? -14.633 -5.324 18 1 73.25 203 SER A CA 1
ATOM 1480 C C . SER A 1 203 ? -15.648 -6.441 17.766 1 73.25 203 SER A C 1
ATOM 1482 O O . SER A 1 203 ? -16.266 -6.516 16.703 1 73.25 203 SER A O 1
ATOM 1484 N N . SER A 1 204 ? -15.961 -7.184 18.688 1 70.19 204 SER A N 1
ATOM 1485 C CA . SER A 1 204 ? -16.703 -8.422 18.469 1 70.19 204 SER A CA 1
ATOM 1486 C C . SER A 1 204 ? -18.141 -8.141 18.062 1 70.19 204 SER A C 1
ATOM 1488 O O . SER A 1 204 ? -18.797 -8.992 17.453 1 70.19 204 SER A O 1
ATOM 1490 N N . ASP A 1 205 ? -18.531 -7.078 18.359 1 75.06 205 ASP A N 1
ATOM 1491 C CA . ASP A 1 205 ? -19.922 -6.789 18.078 1 75.06 205 ASP A CA 1
ATOM 1492 C C . ASP A 1 205 ? -20.141 -6.539 16.578 1 75.06 205 ASP A C 1
ATOM 1494 O O . ASP A 1 205 ? -21.25 -6.73 16.062 1 75.06 205 ASP A O 1
ATOM 1498 N N . PHE A 1 206 ? -19.078 -6.129 15.906 1 79 206 PHE A N 1
ATOM 1499 C CA . PHE A 1 206 ? -19.312 -5.801 14.508 1 79 206 PHE A CA 1
ATOM 1500 C C . PHE A 1 206 ? -18.219 -6.398 13.625 1 79 206 PHE A C 1
ATOM 1502 O O . PHE A 1 206 ? -18.328 -6.375 12.398 1 79 206 PHE A O 1
ATOM 1509 N N . SER A 1 207 ? -17.203 -6.91 14.148 1 84.69 207 SER A N 1
ATOM 1510 C CA . SER A 1 207 ? -16.125 -7.605 13.461 1 84.69 207 SER A CA 1
ATOM 1511 C C . SER A 1 207 ? -15.523 -8.703 14.336 1 84.69 207 SER A C 1
ATOM 1513 O O . SER A 1 207 ? -14.656 -8.43 15.172 1 84.69 207 SER A O 1
ATOM 1515 N N . ASN A 1 208 ? -15.867 -9.953 14.016 1 87.81 208 ASN A N 1
ATOM 1516 C CA . ASN A 1 208 ? -15.438 -11.047 14.883 1 87.81 208 ASN A CA 1
ATOM 1517 C C . ASN A 1 208 ? -14.43 -11.961 14.18 1 87.81 208 ASN A C 1
ATOM 1519 O O . ASN A 1 208 ? -14.039 -12.992 14.727 1 87.81 208 ASN A O 1
ATOM 1523 N N . CYS A 1 209 ? -14.18 -11.562 13.031 1 91.75 209 CYS A N 1
ATOM 1524 C CA . CYS A 1 209 ? -13.219 -12.375 12.281 1 91.75 209 CYS A CA 1
ATOM 1525 C C . CYS A 1 209 ? -12.156 -11.492 11.633 1 91.75 209 CYS A C 1
ATOM 1527 O O . CYS A 1 209 ? -12.391 -10.312 11.375 1 91.75 209 CYS A O 1
ATOM 1529 N N . SER A 1 210 ? -10.992 -12.016 11.422 1 94.94 210 SER A N 1
ATOM 1530 C CA . SER A 1 210 ? -9.914 -11.438 10.625 1 94.94 210 SER A CA 1
ATOM 1531 C C . SER A 1 210 ? -9.641 -12.266 9.367 1 94.94 210 SER A C 1
ATOM 1533 O O . SER A 1 210 ? -9.688 -13.5 9.414 1 94.94 210 SER A O 1
ATOM 1535 N N . TYR A 1 211 ? -9.43 -11.602 8.289 1 96.75 211 TYR A N 1
ATOM 1536 C CA . TYR A 1 211 ? -9.18 -12.258 7.012 1 96.75 211 TYR A CA 1
ATOM 1537 C C . TYR A 1 211 ? -7.922 -11.711 6.352 1 96.75 211 TYR A C 1
ATOM 1539 O O . TYR A 1 211 ? -7.66 -10.508 6.402 1 96.75 211 TYR A O 1
ATOM 1547 N N . SER A 1 212 ? -7.137 -12.539 5.734 1 97.88 212 SER A N 1
ATOM 1548 C CA . SER A 1 212 ? -6.055 -12.141 4.844 1 97.88 212 SER A CA 1
ATOM 1549 C C . SER A 1 212 ? -6.016 -13.016 3.592 1 97.88 212 SER A C 1
ATOM 1551 O O . SER A 1 212 ? -6.227 -14.227 3.67 1 97.88 212 SER A O 1
ATOM 1553 N N . PHE A 1 213 ? -5.805 -12.375 2.486 1 97.25 213 PHE A N 1
ATOM 1554 C CA . PHE A 1 213 ? -5.789 -13.117 1.23 1 97.25 213 PHE A CA 1
ATOM 1555 C C . PHE A 1 213 ? -5.047 -12.336 0.151 1 97.25 213 PHE A C 1
ATOM 1557 O O . PHE A 1 213 ? -4.836 -11.133 0.282 1 97.25 213 PHE A O 1
ATOM 1564 N N . VAL A 1 214 ? -4.598 -13.062 -0.825 1 97.06 214 VAL A N 1
ATOM 1565 C CA . VAL A 1 214 ? -4.055 -12.477 -2.047 1 97.06 214 VAL A CA 1
ATOM 1566 C C . VAL A 1 214 ? -5.125 -12.469 -3.135 1 97.06 214 VAL A C 1
ATOM 1568 O O . VAL A 1 214 ? -5.891 -13.43 -3.27 1 97.06 214 VAL A O 1
ATOM 1571 N N . VAL A 1 215 ? -5.188 -11.336 -3.842 1 96.75 215 VAL A N 1
ATOM 1572 C CA . VAL A 1 215 ? -6.207 -11.219 -4.875 1 96.75 215 VAL A CA 1
ATOM 1573 C C . VAL A 1 215 ? -5.645 -10.445 -6.07 1 96.75 215 VAL A C 1
ATOM 1575 O O . VAL A 1 215 ? -4.781 -9.578 -5.906 1 96.75 215 VAL A O 1
ATOM 1578 N N . GLU A 1 216 ? -6.109 -10.82 -7.203 1 96.12 216 GLU A N 1
ATOM 1579 C CA . GLU A 1 216 ? -5.727 -10.086 -8.406 1 96.12 216 GLU A CA 1
ATOM 1580 C C . GLU A 1 216 ? -6.152 -8.625 -8.312 1 96.12 216 GLU A C 1
ATOM 1582 O O . GLU A 1 216 ? -7.254 -8.32 -7.855 1 96.12 216 GLU A O 1
ATOM 1587 N N . ASN A 1 217 ? -5.266 -7.816 -8.828 1 93.62 217 ASN A N 1
ATOM 1588 C CA . ASN A 1 217 ? -5.543 -6.383 -8.797 1 93.62 217 ASN A CA 1
ATOM 1589 C C . ASN A 1 217 ? -6.879 -6.055 -9.453 1 93.62 217 ASN A C 1
ATOM 1591 O O . ASN A 1 217 ? -7.152 -6.504 -10.57 1 93.62 217 ASN A O 1
ATOM 1595 N N . GLY A 1 218 ? -7.738 -5.277 -8.648 1 89 218 GLY A N 1
ATOM 1596 C CA . GLY A 1 218 ? -9 -4.816 -9.188 1 89 218 GLY A CA 1
ATOM 1597 C C . GLY A 1 218 ? -10.141 -5.801 -8.984 1 89 218 GLY A C 1
ATOM 1598 O O . GLY A 1 218 ? -11.289 -5.5 -9.289 1 89 218 GLY A O 1
ATOM 1599 N N . ASN A 1 219 ? -9.852 -6.91 -8.414 1 92.25 219 ASN A N 1
ATOM 1600 C CA . ASN A 1 219 ? -10.883 -7.938 -8.305 1 92.25 219 ASN A CA 1
ATOM 1601 C C . ASN A 1 219 ? -11.492 -7.98 -6.906 1 92.25 219 ASN A C 1
ATOM 1603 O O . ASN A 1 219 ? -12.188 -8.938 -6.559 1 92.25 219 ASN A O 1
ATOM 1607 N N . TYR A 1 220 ? -11.188 -7.023 -6.133 1 93.69 220 TYR A N 1
ATOM 1608 C CA . TYR A 1 220 ? -11.797 -6.941 -4.809 1 93.69 220 TYR A CA 1
ATOM 1609 C C . TYR A 1 220 ? -12.156 -5.5 -4.461 1 93.69 220 TYR A C 1
ATOM 1611 O O . TYR A 1 220 ? -11.336 -4.594 -4.629 1 93.69 220 TYR A O 1
ATOM 1619 N N . THR A 1 221 ? -13.359 -5.391 -4.008 1 90.94 221 THR A N 1
ATOM 1620 C CA . THR A 1 221 ? -13.844 -4.125 -3.469 1 90.94 221 THR A CA 1
ATOM 1621 C C . THR A 1 221 ? -14.391 -4.312 -2.059 1 90.94 221 THR A C 1
ATOM 1623 O O . THR A 1 221 ? -15.258 -5.156 -1.833 1 90.94 221 THR A O 1
ATOM 1626 N N . PHE A 1 222 ? -13.914 -3.539 -1.18 1 92 222 PHE A N 1
ATOM 1627 C CA . PHE A 1 222 ? -14.281 -3.658 0.226 1 92 222 PHE A CA 1
ATOM 1628 C C . PHE A 1 222 ? -15.688 -3.121 0.466 1 92 222 PHE A C 1
ATOM 1630 O O . PHE A 1 222 ? -16.062 -2.086 -0.088 1 92 222 PHE A O 1
ATOM 1637 N N . SER A 1 223 ? -16.344 -3.871 1.252 1 88 223 SER A N 1
ATOM 1638 C CA . SER A 1 223 ? -17.625 -3.449 1.804 1 88 223 SER A CA 1
ATOM 1639 C C . SER A 1 223 ? -17.656 -3.609 3.32 1 88 223 SER A C 1
ATOM 1641 O O . SER A 1 223 ? -17.078 -4.555 3.861 1 88 223 SER A O 1
ATOM 1643 N N . LEU A 1 224 ? -18.391 -2.732 3.963 1 86.56 224 LEU A N 1
ATOM 1644 C CA . LEU A 1 224 ? -18.484 -2.795 5.418 1 86.56 224 LEU A CA 1
ATOM 1645 C C . LEU A 1 224 ? -19.031 -4.141 5.871 1 86.56 224 LEU A C 1
ATOM 1647 O O . LEU A 1 224 ? -18.688 -4.629 6.949 1 86.56 224 LEU A O 1
ATOM 1651 N N . ASP A 1 225 ? -19.797 -4.68 5.023 1 87.62 225 ASP A N 1
ATOM 1652 C CA . ASP A 1 225 ? -20.375 -5.977 5.348 1 87.62 225 ASP A CA 1
ATOM 1653 C C . ASP A 1 225 ? -19.312 -7.059 5.457 1 87.62 225 ASP A C 1
ATOM 1655 O O . ASP A 1 225 ? -19.531 -8.094 6.09 1 87.62 225 ASP A O 1
ATOM 1659 N N . HIS A 1 226 ? -18.188 -6.871 4.891 1 91.94 226 HIS A N 1
ATOM 1660 C CA . HIS A 1 226 ? -17.125 -7.867 4.898 1 91.94 226 HIS A CA 1
ATOM 1661 C C . HIS A 1 226 ? -16.516 -8.008 6.285 1 91.94 226 HIS A C 1
ATOM 1663 O O . HIS A 1 226 ? -15.812 -8.984 6.566 1 91.94 226 HIS A O 1
ATOM 1669 N N . LEU A 1 227 ? -16.766 -7.031 7.145 1 89.62 227 LEU A N 1
ATOM 1670 C CA . LEU A 1 227 ? -16.281 -7.113 8.523 1 89.62 227 LEU A CA 1
ATOM 1671 C C . LEU A 1 227 ? -17.047 -8.172 9.305 1 89.62 227 LEU A C 1
ATOM 1673 O O . LEU A 1 227 ? -16.547 -8.695 10.305 1 89.62 227 LEU A O 1
ATOM 1677 N N . ASN A 1 228 ? -18.188 -8.422 8.898 1 85.75 228 ASN A N 1
ATOM 1678 C CA . ASN A 1 228 ? -19 -9.43 9.562 1 85.75 228 ASN A CA 1
ATOM 1679 C C . ASN A 1 228 ? -18.875 -10.789 8.875 1 85.75 228 ASN A C 1
ATOM 1681 O O . ASN A 1 228 ? -19.375 -11.789 9.383 1 85.75 228 ASN A O 1
ATOM 1685 N N . GLY A 1 229 ? -18.234 -10.805 7.754 1 90.44 229 GLY A N 1
ATOM 1686 C CA . GLY A 1 229 ? -18.062 -12.039 7.004 1 90.44 229 GLY A CA 1
ATOM 1687 C C . GLY A 1 229 ? -17.797 -11.805 5.527 1 90.44 229 GLY A C 1
ATOM 1688 O O . GLY A 1 229 ? -18.531 -11.055 4.875 1 90.44 229 GLY A O 1
ATOM 1689 N N . LEU A 1 230 ? -16.766 -12.469 5.09 1 93.44 230 LEU A N 1
ATOM 1690 C CA . LEU A 1 230 ? -16.516 -12.383 3.658 1 93.44 230 LEU A CA 1
ATOM 1691 C C . LEU A 1 230 ? -17.469 -13.281 2.879 1 93.44 230 LEU A C 1
ATOM 1693 O O . LEU A 1 230 ? -17.781 -14.391 3.314 1 93.44 230 LEU A O 1
ATOM 1697 N N . PRO A 1 231 ? -17.891 -12.836 1.742 1 93.38 231 PRO A N 1
ATOM 1698 C CA . PRO A 1 231 ? -18.797 -13.656 0.94 1 93.38 231 PRO A CA 1
ATOM 1699 C C . PRO A 1 231 ? -18.078 -14.75 0.159 1 93.38 231 PRO A C 1
ATOM 1701 O O . PRO A 1 231 ? -18.703 -15.492 -0.604 1 93.38 231 PRO A O 1
ATOM 1704 N N . PHE A 1 232 ? -16.812 -14.922 0.288 1 94.75 232 PHE A N 1
ATOM 1705 C CA . PHE A 1 232 ? -16.031 -15.922 -0.418 1 94.75 232 PHE A CA 1
ATOM 1706 C C . PHE A 1 232 ? -14.992 -16.547 0.509 1 94.75 232 PHE A C 1
ATOM 1708 O O . PHE A 1 232 ? -14.57 -15.93 1.488 1 94.75 232 PHE A O 1
ATOM 1715 N N . ARG A 1 233 ? -14.562 -17.766 0.14 1 95.06 233 ARG A N 1
ATOM 1716 C CA . ARG A 1 233 ? -13.562 -18.484 0.924 1 95.06 233 ARG A CA 1
ATOM 1717 C C . ARG A 1 233 ? -12.258 -18.641 0.14 1 95.06 233 ARG A C 1
ATOM 1719 O O . ARG A 1 233 ? -11.234 -19.031 0.701 1 95.06 233 ARG A O 1
ATOM 1726 N N . LYS A 1 234 ? -12.383 -18.375 -1.128 1 95.38 234 LYS A N 1
ATOM 1727 C CA . LYS A 1 234 ? -11.227 -18.438 -2.016 1 95.38 234 LYS A CA 1
ATOM 1728 C C . LYS A 1 234 ? -11.164 -17.219 -2.934 1 95.38 234 LYS A C 1
ATOM 1730 O O . LYS A 1 234 ? -12.188 -16.594 -3.215 1 95.38 234 LYS A O 1
ATOM 1735 N N . THR A 1 235 ? -9.961 -16.891 -3.248 1 96.44 235 THR A N 1
ATOM 1736 C CA . THR A 1 235 ? -9.758 -15.789 -4.188 1 96.44 235 THR A CA 1
ATOM 1737 C C . THR A 1 235 ? -8.852 -16.234 -5.336 1 96.44 235 THR A C 1
ATOM 1739 O O . THR A 1 235 ? -8 -17.109 -5.168 1 96.44 235 THR A O 1
ATOM 1742 N N . SER A 1 236 ? -9.094 -15.641 -6.457 1 95.88 236 SER A N 1
ATOM 1743 C CA . SER A 1 236 ? -8.242 -15.906 -7.609 1 95.88 236 SER A CA 1
ATOM 1744 C C . SER A 1 236 ? -7.008 -15.008 -7.605 1 95.88 236 SER A C 1
ATOM 1746 O O . SER A 1 236 ? -7.098 -13.82 -7.277 1 95.88 236 SER A O 1
ATOM 1748 N N . LEU A 1 237 ? -5.895 -15.586 -7.879 1 96.06 237 LEU A N 1
ATOM 1749 C CA . LEU A 1 237 ? -4.66 -14.82 -8.016 1 96.06 237 LEU A CA 1
ATOM 1750 C C . LEU A 1 237 ? -3.836 -15.32 -9.195 1 96.06 237 LEU A C 1
ATOM 1752 O O . LEU A 1 237 ? -4.121 -16.375 -9.758 1 96.06 237 LEU A O 1
ATOM 1756 N N . VAL A 1 238 ? -2.941 -14.531 -9.578 1 96.62 238 VAL A N 1
ATOM 1757 C CA . VAL A 1 238 ? -2.068 -14.836 -10.703 1 96.62 238 VAL A CA 1
ATOM 1758 C C . VAL A 1 238 ? -0.723 -15.352 -10.195 1 96.62 238 VAL A C 1
ATOM 1760 O O . VAL A 1 238 ? -0.115 -14.742 -9.312 1 96.62 238 VAL A O 1
ATOM 1763 N N . VAL A 1 239 ? -0.348 -16.422 -10.789 1 95.12 239 VAL A N 1
ATOM 1764 C CA . VAL A 1 239 ? 0.918 -17.047 -10.43 1 95.12 239 VAL A CA 1
ATOM 1765 C C . VAL A 1 239 ? 1.859 -17.047 -11.633 1 95.12 239 VAL A C 1
ATOM 1767 O O . VAL A 1 239 ? 1.441 -17.312 -12.758 1 95.12 239 VAL A O 1
ATOM 1770 N N . ASP A 1 240 ? 3.074 -16.641 -11.383 1 94.44 240 ASP A N 1
ATOM 1771 C CA . ASP A 1 240 ? 4.129 -16.797 -12.383 1 94.44 240 ASP A CA 1
ATOM 1772 C C . ASP A 1 240 ? 4.738 -18.203 -12.32 1 94.44 240 ASP A C 1
ATOM 1774 O O . ASP A 1 240 ? 5.043 -18.703 -11.234 1 94.44 240 ASP A O 1
ATOM 1778 N N . TRP A 1 241 ? 4.871 -18.766 -13.508 1 94 241 TRP A N 1
ATOM 1779 C CA . TRP A 1 241 ? 5.504 -20.094 -13.516 1 94 241 TRP A CA 1
ATOM 1780 C C . TRP A 1 241 ? 6.672 -20.125 -14.492 1 94 241 TRP A C 1
ATOM 1782 O O . TRP A 1 241 ? 6.734 -19.328 -15.43 1 94 241 TRP A O 1
ATOM 1792 N N . SER A 1 242 ? 7.633 -20.984 -14.203 1 94.25 242 SER A N 1
ATOM 1793 C CA . SER A 1 242 ? 8.805 -21.203 -15.039 1 94.25 242 SER A CA 1
ATOM 1794 C C . SER A 1 242 ? 9.188 -22.672 -15.102 1 94.25 242 SER A C 1
ATOM 1796 O O . SER A 1 242 ? 8.633 -23.5 -14.359 1 94.25 242 SER A O 1
ATOM 1798 N N . VAL A 1 243 ? 10.023 -22.969 -16.062 1 94.94 243 VAL A N 1
ATOM 1799 C CA . VAL A 1 243 ? 10.539 -24.328 -16.172 1 94.94 243 VAL A CA 1
ATOM 1800 C C . VAL A 1 243 ? 12.023 -24.344 -15.797 1 94.94 243 VAL A C 1
ATOM 1802 O O . VAL A 1 243 ? 12.695 -23.312 -15.852 1 94.94 243 VAL A O 1
ATOM 1805 N N . GLY A 1 244 ? 12.461 -25.484 -15.359 1 92 244 GLY A N 1
ATOM 1806 C CA . GLY A 1 244 ? 13.867 -25.625 -15.008 1 92 244 GLY A CA 1
ATOM 1807 C C . GLY A 1 244 ? 14.234 -24.938 -13.711 1 92 244 GLY A C 1
ATOM 1808 O O . GLY A 1 244 ? 13.375 -24.359 -13.039 1 92 244 GLY A O 1
ATOM 1809 N N . ASN A 1 245 ? 15.531 -25.047 -13.328 1 89.19 245 ASN A N 1
ATOM 1810 C CA . ASN A 1 245 ? 16 -24.453 -12.086 1 89.19 245 ASN A CA 1
ATOM 1811 C C . ASN A 1 245 ? 17.219 -23.547 -12.312 1 89.19 245 ASN A C 1
ATOM 1813 O O . ASN A 1 245 ? 17.828 -23.078 -11.359 1 89.19 245 ASN A O 1
ATOM 1817 N N . VAL A 1 246 ? 17.516 -23.438 -13.602 1 89.5 246 VAL A N 1
ATOM 1818 C CA . VAL A 1 246 ? 18.625 -22.562 -13.938 1 89.5 246 VAL A CA 1
ATOM 1819 C C . VAL A 1 246 ? 18.172 -21.5 -14.93 1 89.5 246 VAL A C 1
ATOM 1821 O O . VAL A 1 246 ? 17.125 -21.641 -15.57 1 89.5 246 VAL A O 1
ATOM 1824 N N . THR A 1 247 ? 18.922 -20.484 -15.055 1 89.62 247 THR A N 1
ATOM 1825 C CA . THR A 1 247 ? 18.562 -19.344 -15.898 1 89.62 247 THR A CA 1
ATOM 1826 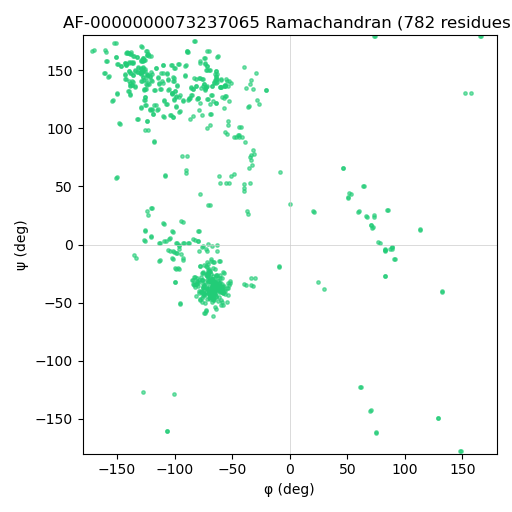C C . THR A 1 247 ? 18.625 -19.734 -17.375 1 89.62 247 THR A C 1
ATOM 1828 O O . THR A 1 247 ? 19.234 -20.75 -17.734 1 89.62 247 THR A O 1
ATOM 1831 N N . CYS A 1 248 ? 18.031 -18.828 -18.172 1 91.38 248 CYS A N 1
ATOM 1832 C CA . CYS A 1 248 ? 17.984 -19.031 -19.625 1 91.38 248 CYS A CA 1
ATOM 1833 C C . CYS A 1 248 ? 19.391 -19.172 -20.203 1 91.38 248 CYS A C 1
ATOM 1835 O O . CYS A 1 248 ? 19.641 -20.062 -21.016 1 91.38 248 CYS A O 1
ATOM 1837 N N . ASN A 1 249 ? 20.281 -18.375 -19.75 1 88.38 249 ASN A N 1
ATOM 1838 C CA . ASN A 1 249 ? 21.641 -18.359 -20.281 1 88.38 249 ASN A CA 1
ATOM 1839 C C . ASN A 1 249 ? 22.344 -19.688 -20.047 1 88.38 249 ASN A C 1
ATOM 1841 O O . ASN A 1 249 ? 23.078 -20.172 -20.922 1 88.38 249 ASN A O 1
ATOM 1845 N N . VAL A 1 250 ? 22.078 -20.281 -19.016 1 90.12 250 VAL A N 1
ATOM 1846 C CA . VAL A 1 250 ? 22.719 -21.547 -18.656 1 90.12 250 VAL A CA 1
ATOM 1847 C C . VAL A 1 250 ? 21.984 -22.703 -19.344 1 90.12 250 VAL A C 1
ATOM 1849 O O . VAL A 1 250 ? 22.625 -23.641 -19.828 1 90.12 250 VAL A O 1
ATOM 1852 N N . SER A 1 251 ? 20.75 -22.578 -19.484 1 90.62 251 SER A N 1
ATOM 1853 C CA . SER A 1 251 ? 19.922 -23.672 -19.969 1 90.62 251 SER A CA 1
ATOM 1854 C C . SER A 1 251 ? 20.078 -23.875 -21.469 1 90.62 251 SER A C 1
ATOM 1856 O O . SER A 1 251 ? 19.922 -24.984 -21.969 1 90.62 251 SER A O 1
ATOM 1858 N N . LYS A 1 252 ? 20.344 -22.844 -22.172 1 89.75 252 LYS A N 1
ATOM 1859 C CA . LYS A 1 252 ? 20.469 -22.922 -23.625 1 89.75 252 LYS A CA 1
ATOM 1860 C C . LYS A 1 252 ? 21.531 -23.922 -24.047 1 89.75 252 LYS A C 1
ATOM 1862 O O . LYS A 1 252 ? 21.484 -24.469 -25.156 1 89.75 252 LYS A O 1
ATOM 1867 N N . ARG A 1 253 ? 22.406 -24.172 -23.25 1 87.12 253 ARG A N 1
ATOM 1868 C CA . ARG A 1 253 ? 23.531 -25.047 -23.562 1 87.12 253 ARG A CA 1
ATOM 1869 C C . ARG A 1 253 ? 23.312 -26.453 -23.047 1 87.12 253 ARG A C 1
ATOM 1871 O O . ARG A 1 253 ? 24.141 -27.344 -23.25 1 87.12 253 ARG A O 1
ATOM 1878 N N . SER A 1 254 ? 22.188 -26.641 -22.469 1 87.56 254 SER A N 1
ATOM 1879 C CA . SER A 1 254 ? 21.922 -27.938 -21.828 1 87.56 254 SER A CA 1
ATOM 1880 C C . SER A 1 254 ? 21.141 -28.844 -22.766 1 87.56 254 SER A C 1
ATOM 1882 O O . SER A 1 254 ? 20.406 -28.375 -23.625 1 87.56 254 SER A O 1
ATOM 1884 N N . VAL A 1 255 ? 21.328 -30.156 -22.469 1 85.5 255 VAL A N 1
ATOM 1885 C CA . VAL A 1 255 ? 20.625 -31.156 -23.25 1 85.5 255 VAL A CA 1
ATOM 1886 C C . VAL A 1 255 ? 19.125 -31.141 -22.906 1 85.5 255 VAL A C 1
ATOM 1888 O O . VAL A 1 255 ? 18.281 -31.484 -23.734 1 85.5 255 VAL A O 1
ATOM 1891 N N . ASP A 1 256 ? 18.891 -30.703 -21.797 1 86.44 256 ASP A N 1
ATOM 1892 C CA . ASP A 1 256 ? 17.516 -30.719 -21.297 1 86.44 256 ASP A CA 1
ATOM 1893 C C . ASP A 1 256 ? 16.812 -29.391 -21.578 1 86.44 256 ASP A C 1
ATOM 1895 O O . ASP A 1 256 ? 15.82 -29.062 -20.938 1 86.44 256 ASP A O 1
ATOM 1899 N N . TYR A 1 257 ? 17.344 -28.656 -22.531 1 93.31 257 TYR A N 1
ATOM 1900 C CA . TYR A 1 257 ? 16.75 -27.391 -22.922 1 93.31 257 TYR A CA 1
ATOM 1901 C C . TYR A 1 257 ? 15.312 -27.594 -23.391 1 93.31 257 TYR A C 1
ATOM 1903 O O . TYR A 1 257 ? 15.047 -28.391 -24.297 1 93.31 257 TYR A O 1
ATOM 1911 N N . ALA A 1 258 ? 14.422 -26.828 -22.797 1 95.75 258 ALA A N 1
ATOM 1912 C CA . ALA A 1 258 ? 13 -27.109 -22.969 1 95.75 258 ALA A CA 1
ATOM 1913 C C . ALA A 1 258 ? 12.453 -26.484 -24.25 1 95.75 258 ALA A C 1
ATOM 1915 O O . ALA A 1 258 ? 11.484 -26.984 -24.828 1 95.75 258 ALA A O 1
ATOM 1916 N N . CYS A 1 259 ? 13.008 -25.359 -24.672 1 96.31 259 CYS A N 1
ATOM 1917 C CA . CYS A 1 259 ? 12.492 -24.641 -25.828 1 96.31 259 CYS A CA 1
ATOM 1918 C C . CYS A 1 259 ? 12.828 -25.375 -27.109 1 96.31 259 CYS A C 1
ATOM 1920 O O . CYS A 1 259 ? 13.953 -25.859 -27.297 1 96.31 259 CYS A O 1
ATOM 1922 N N . LYS A 1 260 ? 11.883 -25.469 -27.969 1 95.12 260 LYS A N 1
ATOM 1923 C CA . LYS A 1 260 ? 12.039 -26.25 -29.203 1 95.12 260 LYS A CA 1
ATOM 1924 C C . LYS A 1 260 ? 12.195 -25.344 -30.422 1 95.12 260 LYS A C 1
ATOM 1926 O O . LYS A 1 260 ? 12.594 -24.188 -30.281 1 95.12 260 LYS A O 1
ATOM 1931 N N . ARG A 1 261 ? 11.938 -25.953 -31.516 1 92.69 261 ARG A N 1
ATOM 1932 C CA . ARG A 1 261 ? 12.195 -25.266 -32.781 1 92.69 261 ARG A CA 1
ATOM 1933 C C . ARG A 1 261 ? 11.445 -23.953 -32.844 1 92.69 261 ARG A C 1
ATOM 1935 O O . ARG A 1 261 ? 10.281 -23.875 -32.469 1 92.69 261 ARG A O 1
ATOM 1942 N N . ASN A 1 262 ? 12.094 -22.891 -33.312 1 93.88 262 ASN A N 1
ATOM 1943 C CA . ASN A 1 262 ? 11.562 -21.562 -33.562 1 93.88 262 ASN A CA 1
ATOM 1944 C C . ASN A 1 262 ? 11.148 -20.859 -32.281 1 93.88 262 ASN A C 1
ATOM 1946 O O . ASN A 1 262 ? 10.203 -20.078 -32.25 1 93.88 262 ASN A O 1
ATOM 1950 N N . SER A 1 263 ? 11.703 -21.234 -31.234 1 95.25 263 SER A N 1
ATOM 1951 C CA . SER A 1 263 ? 11.469 -20.594 -29.938 1 95.25 263 SER A CA 1
ATOM 1952 C C . SER A 1 263 ? 12.781 -20.312 -29.219 1 95.25 263 SER A C 1
ATOM 1954 O O . SER A 1 263 ? 13.844 -20.766 -29.656 1 95.25 263 SER A O 1
ATOM 1956 N N . ASP A 1 264 ? 12.727 -19.453 -28.297 1 95.25 264 ASP A N 1
ATOM 1957 C CA . ASP A 1 264 ? 13.875 -19.156 -27.453 1 95.25 264 ASP A CA 1
ATOM 1958 C C . ASP A 1 264 ? 13.445 -18.922 -26 1 95.25 264 ASP A C 1
ATOM 1960 O O . ASP A 1 264 ? 12.25 -18.781 -25.719 1 95.25 264 ASP A O 1
ATOM 1964 N N . CYS A 1 265 ? 14.5 -18.969 -25.188 1 95.25 265 CYS A N 1
ATOM 1965 C CA . CYS A 1 265 ? 14.156 -18.828 -23.781 1 95.25 265 CYS A CA 1
ATOM 1966 C C . CYS A 1 265 ? 14.188 -17.375 -23.344 1 95.25 265 CYS A C 1
ATOM 1968 O O . CYS A 1 265 ? 14.789 -16.531 -24.016 1 95.25 265 CYS A O 1
ATOM 1970 N N . MET A 1 266 ? 13.391 -17.094 -22.297 1 92.56 266 MET A N 1
ATOM 1971 C CA . MET A 1 266 ? 13.359 -15.805 -21.625 1 92.56 266 MET A CA 1
ATOM 1972 C C . MET A 1 266 ? 13.5 -15.977 -20.109 1 92.56 266 MET A C 1
ATOM 1974 O O . MET A 1 266 ? 13.039 -16.969 -19.562 1 92.56 266 MET A O 1
ATOM 1978 N N . GLY A 1 267 ? 14.125 -14.961 -19.562 1 89.06 267 GLY A N 1
ATOM 1979 C CA . GLY A 1 267 ? 14.266 -15.008 -18.109 1 89.06 267 GLY A CA 1
ATOM 1980 C C . GLY A 1 267 ? 12.938 -14.969 -17.375 1 89.06 267 GLY A C 1
ATOM 1981 O O . GLY A 1 267 ? 12 -14.305 -17.812 1 89.06 267 GLY A O 1
ATOM 1982 N N . SER A 1 268 ? 12.898 -15.758 -16.266 1 86.12 268 SER A N 1
ATOM 1983 C CA . SER A 1 268 ? 11.703 -15.727 -15.438 1 86.12 268 SER A CA 1
ATOM 1984 C C . SER A 1 268 ? 11.633 -14.438 -14.617 1 86.12 268 SER A C 1
ATOM 1986 O O . SER A 1 268 ? 12.656 -13.797 -14.375 1 86.12 268 SER A O 1
ATOM 1988 N N . ASN A 1 269 ? 10.43 -14.062 -14.109 1 78.5 269 ASN A N 1
ATOM 1989 C CA . ASN A 1 269 ? 10.227 -12.867 -13.297 1 78.5 269 ASN A CA 1
ATOM 1990 C C . ASN A 1 269 ? 10.836 -13.031 -11.906 1 78.5 269 ASN A C 1
ATOM 1992 O O . ASN A 1 269 ? 11.203 -12.039 -11.266 1 78.5 269 ASN A O 1
ATOM 1996 N N . THR A 1 270 ? 10.938 -14.25 -11.406 1 77.81 270 THR A N 1
ATOM 1997 C CA . THR A 1 270 ? 11.453 -14.492 -10.062 1 77.81 270 THR A CA 1
ATOM 1998 C C . THR A 1 270 ? 12.953 -14.758 -10.094 1 77.81 270 THR A C 1
ATOM 2000 O O . THR A 1 270 ? 13.617 -14.727 -9.062 1 77.81 270 THR A O 1
ATOM 2003 N N . GLY A 1 271 ? 13.445 -14.961 -11.234 1 79.06 271 GLY A N 1
ATOM 2004 C CA . GLY A 1 271 ? 14.844 -15.328 -11.367 1 79.06 271 GLY A CA 1
ATOM 2005 C C . GLY A 1 271 ? 15.078 -16.828 -11.266 1 79.06 271 GLY A C 1
ATOM 2006 O O . GLY A 1 271 ? 16.203 -17.297 -11.445 1 79.06 271 GLY A O 1
ATOM 2007 N N . TYR A 1 272 ? 14.047 -17.547 -11 1 85.31 272 TYR A N 1
ATOM 2008 C CA . TYR A 1 272 ? 14.117 -19 -10.945 1 85.31 272 TYR A CA 1
ATOM 2009 C C . TYR A 1 272 ? 13.617 -19.625 -12.242 1 85.31 272 TYR A C 1
ATOM 2011 O O . TYR A 1 272 ? 12.477 -19.406 -12.648 1 85.31 272 TYR A O 1
ATOM 2019 N N . GLY A 1 273 ? 14.547 -20.328 -12.875 1 92.06 273 GLY A N 1
ATOM 2020 C CA . GLY A 1 273 ? 14.156 -20.984 -14.109 1 92.06 273 GLY A CA 1
ATOM 2021 C C . GLY A 1 273 ? 14.023 -20.031 -15.281 1 92.06 273 GLY A C 1
ATOM 2022 O O . GLY A 1 273 ? 14.703 -19 -15.328 1 92.06 273 GLY A O 1
ATOM 2023 N N . TYR A 1 274 ? 13.336 -20.531 -16.281 1 94.62 274 TYR A N 1
ATOM 2024 C CA . TYR A 1 274 ? 13.141 -19.75 -17.5 1 94.62 274 TYR A CA 1
ATOM 2025 C C . TYR A 1 274 ? 11.836 -20.125 -18.188 1 94.62 274 TYR A C 1
ATOM 2027 O O . TYR A 1 274 ? 11.109 -21.016 -17.703 1 94.62 274 TYR A O 1
ATOM 2035 N N . ARG A 1 275 ? 11.516 -19.406 -19.188 1 95.69 275 ARG A N 1
ATOM 2036 C CA . ARG A 1 275 ? 10.352 -19.672 -20.016 1 95.69 275 ARG A CA 1
ATOM 2037 C C . ARG A 1 275 ? 10.727 -19.703 -21.484 1 95.69 275 ARG A C 1
ATOM 2039 O O . ARG A 1 275 ? 11.758 -19.156 -21.875 1 95.69 275 ARG A O 1
ATOM 2046 N N . CYS A 1 276 ? 9.914 -20.328 -22.172 1 96.5 276 CYS A N 1
ATOM 2047 C CA . CYS A 1 276 ? 10.109 -20.344 -23.609 1 96.5 276 CYS A CA 1
ATOM 2048 C C . CYS A 1 276 ? 9.078 -19.453 -24.312 1 96.5 276 CYS A C 1
ATOM 2050 O O . CYS A 1 276 ? 7.941 -19.344 -23.844 1 96.5 276 CYS A O 1
ATOM 2052 N N . ALA A 1 277 ? 9.5 -18.875 -25.375 1 95.44 277 ALA A N 1
ATOM 2053 C CA . ALA A 1 277 ? 8.617 -18.078 -26.219 1 95.44 277 ALA A CA 1
ATOM 2054 C C . ALA A 1 277 ? 8.953 -18.281 -27.688 1 95.44 277 ALA A C 1
ATOM 2056 O O . ALA A 1 277 ? 10.125 -18.391 -28.062 1 95.44 277 ALA A O 1
ATOM 2057 N N . CYS A 1 278 ? 7.898 -18.297 -28.438 1 94.62 278 CYS A N 1
ATOM 2058 C CA . CYS A 1 278 ? 8.125 -18.359 -29.875 1 94.62 278 CYS A CA 1
ATOM 2059 C C . CYS A 1 278 ? 8.82 -17.109 -30.375 1 94.62 278 CYS A C 1
ATOM 2061 O O . CYS A 1 278 ? 8.547 -16 -29.891 1 94.62 278 CYS A O 1
ATOM 2063 N N . LYS A 1 279 ? 9.711 -17.391 -31.297 1 93.75 279 LYS A N 1
ATOM 2064 C CA . LYS A 1 279 ? 10.391 -16.25 -31.922 1 93.75 279 LYS A CA 1
ATOM 2065 C C . LYS A 1 279 ? 9.391 -15.359 -32.656 1 93.75 279 LYS A C 1
ATOM 2067 O O . LYS A 1 279 ? 8.273 -15.773 -32.938 1 93.75 279 LYS A O 1
ATOM 2072 N N . ALA A 1 280 ? 9.906 -14.117 -32.906 1 90.94 280 ALA A N 1
ATOM 2073 C CA . ALA A 1 280 ? 9.047 -13.18 -33.594 1 90.94 280 ALA A CA 1
ATOM 2074 C C . ALA A 1 280 ? 8.555 -13.766 -34.938 1 90.94 280 ALA A C 1
ATOM 2076 O O . ALA A 1 280 ? 9.336 -14.344 -35.688 1 90.94 280 ALA A O 1
ATOM 2077 N N . GLY A 1 281 ? 7.309 -13.586 -35.188 1 87.88 281 GLY A N 1
ATOM 2078 C CA . GLY A 1 281 ? 6.734 -14.094 -36.406 1 87.88 281 GLY A CA 1
ATOM 2079 C C . GLY A 1 281 ? 6.164 -15.492 -36.281 1 87.88 281 GLY A C 1
ATOM 2080 O O . GLY A 1 281 ? 5.539 -16.016 -37.188 1 87.88 281 GLY A O 1
ATOM 2081 N N . PHE A 1 282 ? 6.473 -16.172 -35.188 1 89.44 282 PHE A N 1
ATOM 2082 C CA . PHE A 1 282 ? 5.965 -17.516 -34.906 1 89.44 282 PHE A CA 1
ATOM 2083 C C . PHE A 1 282 ? 4.98 -17.5 -33.75 1 89.44 282 PHE A C 1
ATOM 2085 O O . PHE A 1 282 ? 5.051 -16.625 -32.875 1 89.44 282 PHE A O 1
ATOM 2092 N N . GLU A 1 283 ? 3.988 -18.438 -33.844 1 89.25 283 GLU A N 1
ATOM 2093 C CA . GLU A 1 283 ? 3.014 -18.562 -32.75 1 89.25 283 GLU A CA 1
ATOM 2094 C C . GLU A 1 283 ? 2.73 -20.031 -32.438 1 89.25 283 GLU A C 1
ATOM 2096 O O . GLU A 1 283 ? 2.957 -20.906 -33.25 1 89.25 283 GLU A O 1
ATOM 2101 N N . GLY A 1 284 ? 2.262 -20.141 -31.156 1 91.56 284 GLY A N 1
ATOM 2102 C CA . GLY A 1 284 ? 1.93 -21.484 -30.734 1 91.56 284 GLY A CA 1
ATOM 2103 C C . GLY A 1 284 ? 2.58 -21.875 -29.406 1 91.56 284 GLY A C 1
ATOM 2104 O O . GLY A 1 284 ? 2.721 -21.047 -28.516 1 91.56 284 GLY A O 1
ATOM 2105 N N . ASN A 1 285 ? 2.875 -23.219 -29.266 1 95.31 285 ASN A N 1
ATOM 2106 C CA . ASN A 1 285 ? 3.447 -23.75 -28.016 1 95.31 285 ASN A CA 1
ATOM 2107 C C . ASN A 1 285 ? 4.949 -23.969 -28.156 1 95.31 285 ASN A C 1
ATOM 2109 O O . ASN A 1 285 ? 5.383 -24.922 -28.812 1 95.31 285 ASN A O 1
ATOM 2113 N N . PRO A 1 286 ? 5.707 -23.172 -27.5 1 96.31 286 PRO A N 1
ATOM 2114 C CA . PRO A 1 286 ? 7.16 -23.219 -27.688 1 96.31 286 PRO A CA 1
ATOM 2115 C C . PRO A 1 286 ? 7.797 -24.453 -27.062 1 96.31 286 PRO A C 1
ATOM 2117 O O . PRO A 1 286 ? 8.977 -24.734 -27.297 1 96.31 286 PRO A O 1
ATOM 2120 N N . TYR A 1 287 ? 7.094 -25.266 -26.406 1 96.69 287 TYR A N 1
ATOM 2121 C CA . TYR A 1 287 ? 7.633 -26.422 -25.703 1 96.69 287 TYR A CA 1
ATOM 2122 C C . TYR A 1 287 ? 7.465 -27.688 -26.531 1 96.69 287 TYR A C 1
ATOM 2124 O O . TYR A 1 287 ? 7.992 -28.75 -26.172 1 96.69 287 TYR A O 1
ATOM 2132 N N . LEU A 1 288 ? 6.77 -27.547 -27.594 1 94.69 288 LEU A N 1
ATOM 2133 C CA . LEU A 1 288 ? 6.539 -28.672 -28.484 1 94.69 288 LEU A CA 1
ATOM 2134 C C . LEU A 1 288 ? 7.457 -28.609 -29.703 1 94.69 288 LEU A C 1
ATOM 2136 O O . LEU A 1 288 ? 7.695 -27.516 -30.234 1 94.69 288 LEU A O 1
ATOM 2140 N N . PRO A 1 289 ? 7.914 -29.734 -30.172 1 90.06 289 PRO A N 1
ATOM 2141 C CA . PRO A 1 289 ? 8.875 -29.734 -31.266 1 90.06 289 PRO A CA 1
ATOM 2142 C C . PRO A 1 289 ? 8.383 -28.953 -32.5 1 90.06 289 PRO A C 1
ATOM 2144 O O . PRO A 1 289 ? 9.18 -28.281 -33.156 1 90.06 289 PRO A O 1
ATOM 2147 N N . THR A 1 290 ? 7.156 -29.016 -32.812 1 88.25 290 THR A N 1
ATOM 2148 C CA . THR A 1 290 ? 6.605 -28.297 -33.938 1 88.25 290 THR A CA 1
ATOM 2149 C C . THR A 1 290 ? 5.523 -27.312 -33.5 1 88.25 290 THR A C 1
ATOM 2151 O O . THR A 1 290 ? 4.531 -27.109 -34.188 1 88.25 290 THR A O 1
ATOM 2154 N N . GLY A 1 291 ? 5.727 -26.859 -32.375 1 90.94 291 GLY A N 1
ATOM 2155 C CA . GLY A 1 291 ? 4.676 -26.031 -31.781 1 90.94 291 GLY A CA 1
ATOM 2156 C C . GLY A 1 291 ? 4.672 -24.609 -32.312 1 90.94 291 GLY A C 1
ATOM 2157 O O . GLY A 1 291 ? 3.613 -24 -32.438 1 90.94 291 GLY A O 1
ATOM 2158 N N . CYS A 1 292 ? 5.832 -24.031 -32.469 1 93 292 CYS A N 1
ATOM 2159 C CA . CYS A 1 292 ? 5.926 -22.672 -33 1 93 292 CYS A CA 1
ATOM 2160 C C . CYS A 1 292 ? 5.902 -22.672 -34.531 1 93 292 CYS A C 1
ATOM 2162 O O . CYS A 1 292 ? 6.879 -23.062 -35.156 1 93 292 CYS A O 1
ATOM 2164 N N . GLN A 1 293 ? 4.871 -22.203 -35.031 1 88.31 293 GLN A N 1
ATOM 2165 C CA . GLN A 1 293 ? 4.691 -22.203 -36.5 1 88.31 293 GLN A CA 1
ATOM 2166 C C . GLN A 1 293 ? 4.574 -20.766 -37.031 1 88.31 293 GLN A C 1
ATOM 2168 O O . GLN A 1 293 ? 3.957 -19.922 -36.375 1 88.31 293 GLN A O 1
ATOM 2173 N N . GLY A 1 294 ? 5.508 -20.453 -37.906 1 75.31 294 GLY A N 1
ATOM 2174 C CA . GLY A 1 294 ? 5.5 -19.125 -38.5 1 75.31 294 GLY A CA 1
ATOM 2175 C C . GLY A 1 294 ? 4.277 -18.875 -39.375 1 75.31 294 GLY A C 1
ATOM 2176 O O . GLY A 1 294 ? 3.57 -19.812 -39.75 1 75.31 294 GLY A O 1
ATOM 2177 N N . PHE A 1 295 ? 3.824 -17.625 -39.375 1 57.69 295 PHE A N 1
ATOM 2178 C CA . PHE A 1 295 ? 2.83 -17.281 -40.375 1 57.69 295 PHE A CA 1
ATOM 2179 C C . PHE A 1 295 ? 3.318 -17.656 -41.781 1 57.69 295 PHE A C 1
ATOM 2181 O O . PHE A 1 295 ? 4.32 -17.109 -42.25 1 57.69 295 PHE A O 1
ATOM 2188 N N . GLY A 1 296 ? 3.713 -18.766 -42.031 1 45.44 296 GLY A N 1
ATOM 2189 C CA . GLY A 1 296 ? 4.016 -18.953 -43.469 1 45.44 296 GLY A CA 1
ATOM 2190 C C . GLY A 1 296 ? 3.217 -18.047 -44.375 1 45.44 296 GLY A C 1
ATOM 2191 O O . GLY A 1 296 ? 2.072 -17.703 -44.062 1 45.44 296 GLY A O 1
ATOM 2192 N N . VAL A 1 297 ? 3.957 -17.234 -45.156 1 40.44 297 VAL A N 1
ATOM 2193 C CA . VAL A 1 297 ? 3.496 -16.406 -46.281 1 40.44 297 VAL A CA 1
ATOM 2194 C C . VAL A 1 297 ? 2.305 -17.078 -46.938 1 40.44 297 VAL A C 1
ATOM 2196 O O . VAL A 1 297 ? 1.604 -16.453 -47.75 1 40.44 297 VAL A O 1
ATOM 2199 N N . GLY A 1 298 ? 2.221 -18.375 -46.875 1 38.44 298 GLY A N 1
ATOM 2200 C CA . GLY A 1 298 ? 1.241 -18.984 -47.75 1 38.44 298 GLY A CA 1
ATOM 2201 C C . GLY A 1 298 ? -0.191 -18.75 -47.312 1 38.44 298 GLY A C 1
ATOM 2202 O O . GLY A 1 298 ? -1.083 -18.578 -48.156 1 38.44 298 GLY A O 1
ATOM 2203 N N . ALA A 1 299 ? -0.454 -18.766 -46.062 1 39.59 299 ALA A N 1
ATOM 2204 C CA . ALA A 1 299 ? -1.854 -18.547 -45.688 1 39.59 299 ALA A CA 1
ATOM 2205 C C . ALA A 1 299 ? -2.201 -17.062 -45.75 1 39.59 299 ALA A C 1
ATOM 2207 O O . ALA A 1 299 ? -3.34 -16.688 -46.062 1 39.59 299 ALA A O 1
ATOM 2208 N N . GLY A 1 300 ? -1.273 -16.234 -45.469 1 40.19 300 GLY A N 1
ATOM 2209 C CA . GLY A 1 300 ? -1.5 -14.82 -45.719 1 40.19 300 GLY A CA 1
ATOM 2210 C C . GLY A 1 300 ? -1.555 -14.469 -47.188 1 40.19 300 GLY A C 1
ATOM 2211 O O . GLY A 1 300 ? -2.291 -13.562 -47.594 1 40.19 300 GLY A O 1
ATOM 2212 N N . ALA A 1 301 ? -0.662 -15.102 -47.938 1 39.78 301 ALA A N 1
ATOM 2213 C CA . ALA A 1 301 ? -0.71 -14.898 -49.375 1 39.78 301 ALA A CA 1
ATOM 2214 C C . ALA A 1 301 ? -2.029 -15.398 -49.969 1 39.78 301 ALA A C 1
ATOM 2216 O O . ALA A 1 301 ? -2.561 -14.812 -50.906 1 39.78 301 ALA A O 1
ATOM 2217 N N . ILE A 1 302 ? -2.549 -16.391 -49.375 1 40.06 302 ILE A N 1
ATOM 2218 C CA . ILE A 1 302 ? -3.834 -16.859 -49.875 1 40.06 302 ILE A CA 1
ATOM 2219 C C . ILE A 1 302 ? -4.941 -15.914 -49.438 1 40.06 302 ILE A C 1
ATOM 2221 O O . ILE A 1 302 ? -5.82 -15.555 -50.219 1 40.06 302 ILE A O 1
ATOM 2225 N N . VAL A 1 303 ? -4.785 -15.438 -48.25 1 41.81 303 VAL A N 1
ATOM 2226 C CA . VAL A 1 303 ? -5.828 -14.531 -47.781 1 41.81 303 VAL A CA 1
ATOM 2227 C C . VAL A 1 303 ? -5.648 -13.156 -48.438 1 41.81 303 VAL A C 1
ATOM 2229 O O . VAL A 1 303 ? -6.625 -12.523 -48.844 1 41.81 303 VAL A O 1
ATOM 2232 N N . LEU A 1 304 ? -4.426 -12.75 -48.531 1 43.78 304 LEU A N 1
ATOM 2233 C CA . LEU A 1 304 ? -4.227 -11.5 -49.25 1 43.78 304 LEU A CA 1
ATOM 2234 C C . LEU A 1 304 ? -4.598 -11.664 -50.719 1 43.78 304 LEU A C 1
ATOM 2236 O O . LEU A 1 304 ? -5.145 -10.742 -51.344 1 43.78 304 LEU A O 1
ATOM 2240 N N . SER A 1 305 ? -4.309 -12.805 -51.281 1 45.31 305 SER A N 1
ATOM 2241 C CA . SER A 1 305 ? -4.699 -13.031 -52.656 1 45.31 305 SER A CA 1
ATOM 2242 C C . SER A 1 305 ? -6.215 -13.102 -52.812 1 45.31 305 SER A C 1
ATOM 2244 O O . SER A 1 305 ? -6.777 -12.586 -53.781 1 45.31 305 SER A O 1
ATOM 2246 N N . VAL A 1 306 ? -6.812 -13.641 -51.812 1 46.88 306 VAL A N 1
ATOM 2247 C CA . VAL A 1 306 ? -8.266 -13.711 -51.875 1 46.88 306 VAL A CA 1
ATOM 2248 C C . VAL A 1 306 ? -8.867 -12.359 -51.5 1 46.88 306 VAL A C 1
ATOM 2250 O O . VAL A 1 306 ? -9.836 -11.906 -52.094 1 46.88 306 VAL A O 1
ATOM 2253 N N . GLY A 1 307 ? -8.219 -11.711 -50.562 1 43.47 307 GLY A N 1
ATOM 2254 C CA . GLY A 1 307 ? -8.703 -10.398 -50.188 1 43.47 307 GLY A CA 1
ATOM 2255 C C . GLY A 1 307 ? -8.508 -9.344 -51.25 1 43.47 307 GLY A C 1
ATOM 2256 O O . GLY A 1 307 ? -9.398 -8.531 -51.5 1 43.47 307 GLY A O 1
ATOM 2257 N N . THR A 1 308 ? -7.32 -9.328 -51.781 1 47.78 308 THR A N 1
ATOM 2258 C CA . THR A 1 308 ? -7.074 -8.352 -52.812 1 47.78 308 THR A CA 1
ATOM 2259 C C . THR A 1 308 ? -7.953 -8.625 -54.031 1 47.78 308 THR A C 1
ATOM 2261 O O . THR A 1 308 ? -8.414 -7.699 -54.719 1 47.78 308 THR A O 1
ATOM 2264 N N . SER A 1 309 ? -8.211 -9.898 -54.312 1 49.28 309 SER A N 1
ATOM 2265 C CA . SER A 1 309 ? -9.109 -10.219 -55.406 1 49.28 309 SER A CA 1
ATOM 2266 C C . SER A 1 309 ? -10.539 -9.781 -55.094 1 49.28 309 SER A C 1
ATOM 2268 O O . SER A 1 309 ? -11.258 -9.32 -56 1 49.28 309 SER A O 1
ATOM 2270 N N . GLY A 1 310 ? -10.875 -9.805 -53.812 1 44.34 310 GLY A N 1
ATOM 2271 C CA . GLY A 1 310 ? -12.203 -9.352 -53.406 1 44.34 310 GLY A CA 1
ATOM 2272 C C . GLY A 1 310 ? -12.352 -7.844 -53.438 1 44.34 310 GLY A C 1
ATOM 2273 O O . GLY A 1 310 ? -13.352 -7.316 -53.906 1 44.34 310 GLY A O 1
ATOM 2274 N N . ILE A 1 311 ? -11.359 -7.191 -52.938 1 51.53 311 ILE A N 1
ATOM 2275 C CA . ILE A 1 311 ? -11.398 -5.73 -52.938 1 51.53 311 ILE A CA 1
ATOM 2276 C C . ILE A 1 311 ? -11.352 -5.219 -54.406 1 51.53 311 ILE A C 1
ATOM 2278 O O . ILE A 1 311 ? -12.078 -4.289 -54.75 1 51.53 311 ILE A O 1
ATOM 2282 N N . TYR A 1 312 ? -10.492 -5.867 -55.219 1 50.03 312 TYR A N 1
ATOM 2283 C CA . TYR A 1 312 ? -10.422 -5.527 -56.625 1 50.03 312 TYR A CA 1
ATOM 2284 C C . TYR A 1 312 ? -11.758 -5.777 -57.312 1 50.03 312 TYR A C 1
ATOM 2286 O O . TYR A 1 312 ? -12.219 -4.949 -58.094 1 50.03 312 TYR A O 1
ATOM 2294 N N . LEU A 1 313 ? -12.422 -6.824 -56.938 1 50.59 313 LEU A N 1
ATOM 2295 C CA . LEU A 1 313 ? -13.719 -7.137 -57.531 1 50.59 313 LEU A CA 1
ATOM 2296 C C . LEU A 1 313 ? -14.789 -6.172 -57.031 1 50.59 313 LEU A C 1
ATOM 2298 O O . LEU A 1 313 ? -15.633 -5.719 -57.812 1 50.59 313 LEU A O 1
ATOM 2302 N N . ASP A 1 314 ? -14.633 -5.844 -55.75 1 50.81 314 ASP A N 1
ATOM 2303 C CA . ASP A 1 314 ? -15.586 -4.891 -55.188 1 50.81 314 ASP A CA 1
ATOM 2304 C C . ASP A 1 314 ? -15.375 -3.492 -55.781 1 50.81 314 ASP A C 1
ATOM 2306 O O . ASP A 1 314 ? -16.328 -2.781 -56.062 1 50.81 314 ASP A O 1
ATOM 2310 N N . TYR A 1 315 ? -14.117 -3.09 -55.875 1 53.94 315 TYR A N 1
ATOM 2311 C CA . TYR A 1 315 ? -13.773 -1.813 -56.469 1 53.94 315 TYR A CA 1
ATOM 2312 C C . TYR A 1 315 ? -14.242 -1.761 -57.938 1 53.94 315 TYR A C 1
ATOM 2314 O O . TYR A 1 315 ? -14.797 -0.75 -58.375 1 53.94 315 TYR A O 1
ATOM 2322 N N . GLN A 1 316 ? -14.094 -2.898 -58.625 1 49.28 316 GLN A N 1
ATOM 2323 C CA . GLN A 1 316 ? -14.555 -2.969 -60.031 1 49.28 316 GLN A CA 1
ATOM 2324 C C . GLN A 1 316 ? -16.078 -2.887 -60.094 1 49.28 316 GLN A C 1
ATOM 2326 O O . GLN A 1 316 ? -16.625 -2.221 -60.969 1 49.28 316 GLN A O 1
ATOM 2331 N N . LYS A 1 317 ? -16.688 -3.406 -59.094 1 52.81 317 LYS A N 1
ATOM 2332 C CA . LYS A 1 317 ? -18.141 -3.381 -59.031 1 52.81 317 LYS A CA 1
ATOM 2333 C C . LYS A 1 317 ? -18.656 -1.984 -58.688 1 52.81 317 LYS A C 1
ATOM 2335 O O . LYS A 1 317 ? -19.625 -1.509 -59.281 1 52.81 317 LYS A O 1
ATOM 2340 N N . ARG A 1 318 ? -18 -1.375 -57.75 1 53.59 318 ARG A N 1
ATOM 2341 C CA . ARG A 1 318 ? -18.422 -0.041 -57.344 1 53.59 318 ARG A CA 1
ATOM 2342 C C . ARG A 1 318 ? -18.172 0.978 -58.438 1 53.59 318 ARG A C 1
ATOM 2344 O O . ARG A 1 318 ? -19 1.853 -58.688 1 53.59 318 ARG A O 1
ATOM 2351 N N . LYS A 1 319 ? -17 0.914 -59.031 1 51.78 319 LYS A N 1
ATOM 2352 C CA . LYS A 1 319 ? -16.688 1.769 -60.156 1 51.78 319 LYS A CA 1
ATOM 2353 C C . LYS A 1 319 ? -17.703 1.567 -61.281 1 51.78 319 LYS A C 1
ATOM 2355 O O . LYS A 1 319 ? -18.156 2.535 -61.906 1 51.78 319 LYS A O 1
ATOM 2360 N N . ALA A 1 320 ? -18.078 0.298 -61.469 1 50.84 320 ALA A N 1
ATOM 2361 C CA . ALA A 1 320 ? -19.078 -0.019 -62.5 1 50.84 320 ALA A CA 1
ATOM 2362 C C . ALA A 1 320 ? -20.438 0.545 -62.125 1 50.84 320 ALA A C 1
ATOM 2364 O O . ALA A 1 320 ? -21.172 1.052 -62.969 1 50.84 320 ALA A O 1
ATOM 2365 N N . SER A 1 321 ? -20.656 0.564 -60.812 1 54.12 321 SER A N 1
ATOM 2366 C CA . SER A 1 321 ? -21.938 1.059 -60.344 1 54.12 321 SER A CA 1
ATOM 2367 C C . SER A 1 321 ? -22.031 2.578 -60.438 1 54.12 321 SER A C 1
ATOM 2369 O O . SER A 1 321 ? -23.062 3.123 -60.812 1 54.12 321 SER A O 1
ATOM 2371 N N . LYS A 1 322 ? -20.969 3.217 -60.062 1 49.91 322 LYS A N 1
ATOM 2372 C CA . LYS A 1 322 ? -20.953 4.676 -60.156 1 49.91 322 LYS A CA 1
ATOM 2373 C C . LYS A 1 322 ? -21.031 5.152 -61.594 1 49.91 322 LYS A C 1
ATOM 2375 O O . LYS A 1 322 ? -21.75 6.113 -61.906 1 49.91 322 LYS A O 1
ATOM 2380 N N . LEU A 1 323 ? -20.266 4.453 -62.438 1 47.88 323 LEU A N 1
ATOM 2381 C CA . LEU A 1 323 ? -20.344 4.773 -63.875 1 47.88 323 LEU A CA 1
ATOM 2382 C C . LEU A 1 323 ? -21.75 4.547 -64.438 1 47.88 323 LEU A C 1
ATOM 2384 O O . LEU A 1 323 ? -22.25 5.336 -65.188 1 47.88 323 LEU A O 1
ATOM 2388 N N . LYS A 1 324 ? -22.328 3.521 -63.812 1 45.28 324 LYS A N 1
ATOM 2389 C CA . LYS A 1 324 ? -23.703 3.229 -64.188 1 45.28 324 LYS A CA 1
ATOM 2390 C C . LYS A 1 324 ? -24.656 4.316 -63.688 1 45.28 324 LYS A C 1
ATOM 2392 O O . LYS A 1 324 ? -25.547 4.758 -64.438 1 45.28 324 LYS A O 1
ATOM 2397 N N . LYS A 1 325 ? -24.328 4.703 -62.469 1 46.91 325 LYS A N 1
ATOM 2398 C CA . LYS A 1 325 ? -25.203 5.723 -61.906 1 46.91 325 LYS A CA 1
ATOM 2399 C C . LYS A 1 325 ? -25.078 7.039 -62.688 1 46.91 325 LYS A C 1
ATOM 2401 O O . LYS A 1 325 ? -26.078 7.703 -62.938 1 46.91 325 LYS A O 1
ATOM 2406 N N . MET A 1 326 ? -23.906 7.402 -62.938 1 43.47 326 MET A N 1
ATOM 2407 C CA . MET A 1 326 ? -23.672 8.633 -63.688 1 43.47 326 MET A CA 1
ATOM 2408 C C . MET A 1 326 ? -24.344 8.562 -65.062 1 43.47 326 MET A C 1
ATOM 2410 O O . MET A 1 326 ? -24.906 9.555 -65.5 1 43.47 326 MET A O 1
ATOM 2414 N N . PHE A 1 327 ? -24.234 7.352 -65.625 1 39.38 327 PHE A N 1
ATOM 2415 C CA . PHE A 1 327 ? -24.875 7.172 -66.938 1 39.38 327 PHE A CA 1
ATOM 2416 C C . PHE A 1 327 ? -26.391 7.285 -66.812 1 39.38 327 PHE A C 1
ATOM 2418 O O . PHE A 1 327 ? -27.047 7.863 -67.688 1 39.38 327 PHE A O 1
ATOM 2425 N N . PHE A 1 328 ? -26.828 6.824 -65.625 1 42.75 328 PHE A N 1
ATOM 2426 C CA . PHE A 1 328 ? -28.281 6.809 -65.438 1 42.75 328 PHE A CA 1
ATOM 2427 C C . PHE A 1 328 ? -28.797 8.203 -65.125 1 42.75 328 PHE A C 1
ATOM 2429 O O . PHE A 1 328 ? -29.906 8.57 -65.5 1 42.75 328 PHE A O 1
ATOM 2436 N N . GLN A 1 329 ? -28.156 8.859 -64.25 1 41.81 329 GLN A N 1
ATOM 2437 C CA . GLN A 1 329 ? -28.641 10.188 -63.875 1 41.81 329 GLN A CA 1
ATOM 2438 C C . GLN A 1 329 ? -28.688 11.094 -65.125 1 41.81 329 GLN A C 1
ATOM 2440 O O . GLN A 1 329 ? -29.578 11.938 -65.25 1 41.81 329 GLN A O 1
ATOM 2445 N N . GLN A 1 330 ? -27.75 11.016 -65.938 1 39.34 330 GLN A N 1
ATOM 2446 C CA . GLN A 1 330 ? -27.875 11.852 -67.125 1 39.34 330 GLN A CA 1
ATOM 2447 C C . GLN A 1 330 ? -29.062 11.406 -67.938 1 39.34 330 GLN A C 1
ATOM 2449 O O . GLN A 1 330 ? -29.734 12.234 -68.562 1 39.34 330 GLN A O 1
ATOM 2454 N N . ASN A 1 331 ? -29.078 10.062 -68.312 1 40.16 331 ASN A N 1
ATOM 2455 C CA . ASN A 1 331 ? -30.125 9.68 -69.25 1 40.16 331 ASN A CA 1
ATOM 2456 C C . ASN A 1 331 ? -31.391 9.242 -68.562 1 40.16 331 ASN A C 1
ATOM 2458 O O . ASN A 1 331 ? -32.375 8.883 -69.188 1 40.16 331 ASN A O 1
ATOM 2462 N N . GLY A 1 332 ? -32.188 10.125 -67.75 1 38.91 332 GLY A N 1
ATOM 2463 C CA . GLY A 1 332 ? -33.469 10.094 -67.062 1 38.91 332 GLY A CA 1
ATOM 2464 C C . GLY A 1 332 ? -33.938 8.695 -66.688 1 38.91 332 GLY A C 1
ATOM 2465 O O . GLY A 1 332 ? -35.031 8.5 -66.188 1 38.91 332 GLY A O 1
ATOM 2466 N N . GLU A 1 333 ? -33.562 7.715 -67.562 1 35.16 333 GLU A N 1
ATOM 2467 C CA . GLU A 1 333 ? -34.281 6.449 -67.5 1 35.16 333 GLU A CA 1
ATOM 2468 C C . GLU A 1 333 ? -33.938 5.695 -66.188 1 35.16 333 GLU A C 1
ATOM 2470 O O . GLU A 1 333 ? -32.812 5.809 -65.688 1 35.16 333 GLU A O 1
ATOM 2475 N N . LYS A 1 334 ? -35.062 5.438 -65.375 1 40 334 LYS A N 1
ATOM 2476 C CA . LYS A 1 334 ? -35.094 4.676 -64.125 1 40 334 LYS A CA 1
ATOM 2477 C C . LYS A 1 334 ? -34.125 3.496 -64.188 1 40 334 LYS A C 1
ATOM 2479 O O . LYS A 1 334 ? -34 2.838 -65.25 1 40 334 LYS A O 1
ATOM 2484 N N . PRO A 1 335 ? -33 3.445 -63.219 1 35.22 335 PRO A N 1
ATOM 2485 C CA . PRO A 1 335 ? -31.969 2.406 -63.219 1 35.22 335 PRO A CA 1
ATOM 2486 C C . PRO A 1 335 ? -32.562 0.997 -63.312 1 35.22 335 PRO A C 1
ATOM 2488 O O . PRO A 1 335 ? -33.25 0.552 -62.406 1 35.22 335 PRO A O 1
ATOM 2491 N N . GLN A 1 336 ? -33.344 0.592 -64.438 1 28.28 336 GLN A N 1
ATOM 2492 C CA . GLN A 1 336 ? -33.719 -0.812 -64.5 1 28.28 336 GLN A CA 1
ATOM 2493 C C . GLN A 1 336 ? -32.594 -1.728 -64.062 1 28.28 336 GLN A C 1
ATOM 2495 O O . GLN A 1 336 ? -31.406 -1.343 -64.188 1 28.28 336 GLN A O 1
ATOM 2500 N N . ARG A 1 337 ? -32.969 -2.951 -63.531 1 29.53 337 ARG A N 1
ATOM 2501 C CA . ARG A 1 337 ? -32.219 -4.113 -63.062 1 29.53 337 ARG A CA 1
ATOM 2502 C C . ARG A 1 337 ? -31.031 -4.383 -63.969 1 29.53 337 ARG A C 1
ATOM 2504 O O . ARG A 1 337 ? -31.172 -5.004 -65 1 29.53 337 ARG A O 1
ATOM 2511 N N . LEU A 1 338 ? -30.203 -3.342 -64.375 1 26.61 338 LEU A N 1
ATOM 2512 C CA . LEU A 1 338 ? -29.156 -3.752 -65.312 1 26.61 338 LEU A CA 1
ATOM 2513 C C . LEU A 1 338 ? -28.328 -4.887 -64.688 1 26.61 338 LEU A C 1
ATOM 2515 O O . LEU A 1 338 ? -27.781 -4.766 -63.594 1 26.61 338 LEU A O 1
ATOM 2519 N N . THR A 1 339 ? -28.703 -6.191 -65.062 1 24.2 339 THR A N 1
ATOM 2520 C CA . THR A 1 339 ? -28.031 -7.48 -64.875 1 24.2 339 THR A CA 1
ATOM 2521 C C . THR A 1 339 ? -26.516 -7.32 -64.938 1 24.2 339 THR A C 1
ATOM 2523 O O . THR A 1 339 ? -26 -6.387 -65.562 1 24.2 339 THR A O 1
ATOM 2526 N N . ALA A 1 340 ? -25.828 -8.094 -64.062 1 26.41 340 ALA A N 1
ATOM 2527 C CA . ALA A 1 340 ? -24.422 -8.359 -63.781 1 26.41 340 ALA A CA 1
ATOM 2528 C C . ALA A 1 340 ? -23.578 -8.289 -65.062 1 26.41 340 ALA A C 1
ATOM 2530 O O . ALA A 1 340 ? -23.734 -9.109 -65.938 1 26.41 340 ALA A O 1
ATOM 2531 N N . MET A 1 341 ? -23.438 -7.078 -65.625 1 24.75 341 MET A N 1
ATOM 2532 C CA . MET A 1 341 ? -22.484 -7.031 -66.75 1 24.75 341 MET A CA 1
ATOM 2533 C C . MET A 1 341 ? -21.188 -7.746 -66.375 1 24.75 341 MET A C 1
ATOM 2535 O O . MET A 1 341 ? -20.562 -7.445 -65.375 1 24.75 341 MET A O 1
ATOM 2539 N N . ALA A 1 342 ? -21.172 -9.117 -66.75 1 25.98 342 ALA A N 1
ATOM 2540 C CA . ALA A 1 342 ? -19.984 -9.984 -66.688 1 25.98 342 ALA A CA 1
ATOM 2541 C C . ALA A 1 342 ? -18.75 -9.219 -67.125 1 25.98 342 ALA A C 1
ATOM 2543 O O . ALA A 1 342 ? -18.734 -8.578 -68.188 1 25.98 342 ALA A O 1
ATOM 2544 N N . VAL A 1 343 ? -18.062 -8.523 -66.125 1 26.45 343 VAL A N 1
ATOM 2545 C CA . VAL A 1 343 ? -16.703 -8.016 -66.375 1 26.45 343 VAL A CA 1
ATOM 2546 C C . VAL A 1 343 ? -15.945 -8.961 -67.312 1 26.45 343 VAL A C 1
ATOM 2548 O O . VAL A 1 343 ? -15.703 -10.117 -66.938 1 26.45 343 VAL A O 1
ATOM 2551 N N . VAL A 1 344 ? -16.234 -8.93 -68.625 1 25.94 344 VAL A N 1
ATOM 2552 C CA . VAL A 1 344 ? -15.477 -9.656 -69.688 1 25.94 344 VAL A CA 1
ATOM 2553 C C . VAL A 1 344 ? -13.977 -9.477 -69.438 1 25.94 344 VAL A C 1
ATOM 2555 O O . VAL A 1 344 ? -13.477 -8.352 -69.375 1 25.94 344 VAL A O 1
ATOM 2558 N N . PRO A 1 345 ? -13.367 -10.453 -68.688 1 26.22 345 PRO A N 1
ATOM 2559 C CA . PRO A 1 345 ? -11.914 -10.477 -68.5 1 26.22 345 PRO A CA 1
ATOM 2560 C C . PRO A 1 345 ? -11.125 -10.07 -69.75 1 26.22 345 PRO A C 1
ATOM 2562 O O . PRO A 1 345 ? -11.625 -10.188 -70.875 1 26.22 345 PRO A O 1
ATOM 2565 N N . GLN A 1 346 ? -10.117 -9.211 -69.5 1 30.22 346 GLN A N 1
ATOM 2566 C CA . GLN A 1 346 ? -9.211 -8.664 -70.5 1 30.22 346 GLN A CA 1
ATOM 2567 C C . GLN A 1 346 ? -8.938 -9.68 -71.625 1 30.22 346 GLN A C 1
ATOM 2569 O O . GLN A 1 346 ? -8.773 -9.305 -72.75 1 30.22 346 GLN A O 1
ATOM 2574 N N . LEU A 1 347 ? -8.898 -10.938 -71.188 1 31.27 347 LEU A N 1
ATOM 2575 C CA . LEU A 1 347 ? -8.547 -11.898 -72.25 1 31.27 347 LEU A CA 1
ATOM 2576 C C . LEU A 1 347 ? -9.617 -11.938 -73.312 1 31.27 347 LEU A C 1
ATOM 2578 O O . LEU A 1 347 ? -9.297 -12.078 -74.5 1 31.27 347 LEU A O 1
ATOM 2582 N N . GLN A 1 348 ? -10.898 -11.805 -72.938 1 30.41 348 GLN A N 1
ATOM 2583 C CA . GLN A 1 348 ? -11.961 -11.891 -73.938 1 30.41 348 GLN A CA 1
ATOM 2584 C C . GLN A 1 348 ? -12.125 -10.57 -74.688 1 30.41 348 GLN A C 1
ATOM 2586 O O . GLN A 1 348 ? -12.766 -10.523 -75.688 1 30.41 348 GLN A O 1
ATOM 2591 N N . LEU A 1 349 ? -11.781 -9.484 -73.938 1 28.95 349 LEU A N 1
ATOM 2592 C CA . LEU A 1 349 ? -11.789 -8.219 -74.688 1 28.95 349 LEU A CA 1
ATOM 2593 C C . LEU A 1 349 ? -10.766 -8.227 -75.812 1 28.95 349 LEU A C 1
ATOM 2595 O O . LEU A 1 349 ? -11.008 -7.668 -76.875 1 28.95 349 LEU A O 1
ATOM 2599 N N . ARG A 1 350 ? -9.641 -8.969 -75.688 1 31.95 350 ARG A N 1
ATOM 2600 C CA . ARG A 1 350 ? -8.688 -9.117 -76.75 1 31.95 350 ARG A CA 1
ATOM 2601 C C . ARG A 1 350 ? -9.359 -9.711 -78 1 31.95 350 ARG A C 1
ATOM 2603 O O . ARG A 1 350 ? -9.094 -9.289 -79.125 1 31.95 350 ARG A O 1
ATOM 2610 N N . LYS A 1 351 ? -9.969 -10.758 -77.625 1 32.38 351 LYS A N 1
ATOM 2611 C CA . LYS A 1 351 ? -10.539 -11.531 -78.688 1 32.38 351 LYS A CA 1
ATOM 2612 C C . LYS A 1 351 ? -11.617 -10.742 -79.438 1 32.38 351 LYS A C 1
ATOM 2614 O O . LYS A 1 351 ? -11.758 -10.852 -80.625 1 32.38 351 LYS A O 1
ATOM 2619 N N . LEU A 1 352 ? -12.406 -9.969 -78.5 1 31.17 352 LEU A N 1
ATOM 2620 C CA . LEU A 1 352 ? -13.461 -9.203 -79.125 1 31.17 352 LEU A CA 1
ATOM 2621 C C . LEU A 1 352 ? -12.883 -8.086 -80 1 31.17 352 LEU A C 1
ATOM 2623 O O . LEU A 1 352 ? -13.422 -7.754 -81 1 31.17 352 LEU A O 1
ATOM 2627 N N . LEU A 1 353 ? -11.805 -7.488 -79.312 1 30.61 353 LEU A N 1
ATOM 2628 C CA . LEU A 1 353 ? -11.18 -6.41 -80.062 1 30.61 353 LEU A CA 1
ATOM 2629 C C . LEU A 1 353 ? -10.547 -6.938 -81.375 1 30.61 353 LEU A C 1
ATOM 2631 O O . LEU A 1 353 ? -10.289 -6.176 -82.312 1 30.61 353 LEU A O 1
ATOM 2635 N N . ASN A 1 354 ? -9.969 -8.102 -81.188 1 33.19 354 ASN A N 1
ATOM 2636 C CA . ASN A 1 354 ? -9.359 -8.617 -82.438 1 33.19 354 ASN A CA 1
ATOM 2637 C C . ASN A 1 354 ? -10.391 -8.75 -83.562 1 33.19 354 ASN A C 1
ATOM 2639 O O . ASN A 1 354 ? -10.031 -8.773 -84.75 1 33.19 354 ASN A O 1
ATOM 2643 N N . ASN A 1 355 ? -11.57 -9.242 -83.062 1 32.03 355 ASN A N 1
ATOM 2644 C CA . ASN A 1 355 ? -12.445 -9.453 -84.25 1 32.03 355 ASN A CA 1
ATOM 2645 C C . ASN A 1 355 ? -12.992 -8.133 -84.75 1 32.03 355 ASN A C 1
ATOM 2647 O O . ASN A 1 355 ? -13.484 -8.078 -85.875 1 32.03 355 ASN A O 1
ATOM 2651 N N . GLU A 1 356 ? -13.531 -7.219 -83.75 1 31.44 356 GLU A N 1
ATOM 2652 C CA . GLU A 1 356 ? -14.289 -6.184 -84.5 1 31.44 356 GLU A CA 1
ATOM 2653 C C . GLU A 1 356 ? -13.352 -5.145 -85.062 1 31.44 356 GLU A C 1
ATOM 2655 O O . GLU A 1 356 ? -12.266 -4.891 -84.562 1 31.44 356 GLU A O 1
ATOM 2660 N N . GLY A 1 357 ? -13.398 -4.906 -86.312 1 30.52 357 GLY A N 1
ATOM 2661 C CA . GLY A 1 357 ? -12.836 -3.941 -87.25 1 30.52 357 GLY A CA 1
ATOM 2662 C C . GLY A 1 357 ? -12.719 -2.545 -86.688 1 30.52 357 GLY A C 1
ATOM 2663 O O . GLY A 1 357 ? -13.383 -1.616 -87.125 1 30.52 357 GLY A O 1
ATOM 2664 N N . VAL A 1 358 ? -12.602 -2.514 -85.312 1 31.86 358 VAL A N 1
ATOM 2665 C CA . VAL A 1 358 ? -12.594 -1.165 -84.75 1 31.86 358 VAL A CA 1
ATOM 2666 C C . VAL A 1 358 ? -11.508 -0.333 -85.438 1 31.86 358 VAL A C 1
ATOM 2668 O O . VAL A 1 358 ? -10.336 -0.735 -85.5 1 31.86 358 VAL A O 1
ATOM 2671 N N . SER A 1 359 ? -11.906 0.585 -86.312 1 31.52 359 SER A N 1
ATOM 2672 C CA . SER A 1 359 ? -11.172 1.405 -87.25 1 31.52 359 SER A CA 1
ATOM 2673 C C . SER A 1 359 ? -10.031 2.16 -86.562 1 31.52 359 SER A C 1
ATOM 2675 O O . SER A 1 359 ? -10.062 2.391 -85.375 1 31.52 359 SER A O 1
ATOM 2677 N N . THR A 1 360 ? -8.836 2.295 -87.188 1 33.16 360 THR A N 1
ATOM 2678 C CA . THR A 1 360 ? -7.535 2.918 -87 1 33.16 360 THR A CA 1
ATOM 2679 C C . THR A 1 360 ? -7.688 4.289 -86.375 1 33.16 360 THR A C 1
ATOM 2681 O O . THR A 1 360 ? -6.852 4.695 -85.562 1 33.16 360 THR A O 1
ATOM 2684 N N . ALA A 1 361 ? -8.844 5 -86.75 1 35.59 361 ALA A N 1
ATOM 2685 C CA . ALA A 1 361 ? -8.922 6.41 -86.375 1 35.59 361 ALA A CA 1
ATOM 2686 C C . ALA A 1 361 ? -9.164 6.57 -84.875 1 35.59 361 ALA A C 1
ATOM 2688 O O . ALA A 1 361 ? -8.625 7.488 -84.25 1 35.59 361 ALA A O 1
ATOM 2689 N N . MET A 1 362 ? -10.07 5.688 -84.312 1 31.12 362 MET A N 1
ATOM 2690 C CA . MET A 1 362 ? -10.438 5.836 -82.938 1 31.12 362 MET A CA 1
ATOM 2691 C C . MET A 1 362 ? -9.25 5.516 -82 1 31.12 362 MET A C 1
ATOM 2693 O O . MET A 1 362 ? -9.188 5.984 -80.875 1 31.12 362 MET A O 1
ATOM 2697 N N . ALA A 1 363 ? -8.336 4.711 -82.5 1 36.72 363 ALA A N 1
ATOM 2698 C CA . ALA A 1 363 ? -7.105 4.406 -81.75 1 36.72 363 ALA A CA 1
ATOM 2699 C C . ALA A 1 363 ? -6.223 5.645 -81.625 1 36.72 363 ALA A C 1
ATOM 2701 O O . ALA A 1 363 ? -5.629 5.887 -80.562 1 36.72 363 ALA A O 1
ATOM 2702 N N . ALA A 1 364 ? -6.254 6.414 -82.688 1 36.44 364 ALA A N 1
ATOM 2703 C CA . ALA A 1 364 ? -5.391 7.594 -82.688 1 36.44 364 ALA A CA 1
ATOM 2704 C C . ALA A 1 364 ? -5.855 8.633 -81.688 1 36.44 364 ALA A C 1
ATOM 2706 O O . ALA A 1 364 ? -5.039 9.25 -81 1 36.44 364 ALA A O 1
ATOM 2707 N N . LYS A 1 365 ? -7.191 8.805 -81.75 1 36.16 365 LYS A N 1
ATOM 2708 C CA . LYS A 1 365 ? -7.715 9.812 -80.812 1 36.16 365 LYS A CA 1
ATOM 2709 C C . LYS A 1 365 ? -7.465 9.414 -79.375 1 36.16 365 LYS A C 1
ATOM 2711 O O . LYS A 1 365 ? -7.199 10.266 -78.5 1 36.16 365 LYS A O 1
ATOM 2716 N N . LEU A 1 366 ? -7.555 8.102 -79.125 1 33.44 366 LEU A N 1
ATOM 2717 C CA . LEU A 1 366 ? -7.297 7.66 -77.75 1 33.44 366 LEU A CA 1
ATOM 2718 C C . LEU A 1 366 ? -5.836 7.883 -77.375 1 33.44 366 LEU A C 1
ATOM 2720 O O . LEU A 1 366 ? -5.535 8.211 -76.188 1 33.44 366 LEU A O 1
ATOM 2724 N N . GLN A 1 367 ? -4.996 7.758 -78.375 1 37.19 367 GLN A N 1
ATOM 2725 C CA . GLN A 1 367 ? -3.58 8.008 -78.125 1 37.19 367 GLN A CA 1
ATOM 2726 C C . GLN A 1 367 ? -3.326 9.484 -77.812 1 37.19 367 GLN A C 1
ATOM 2728 O O . GLN A 1 367 ? -2.498 9.812 -77 1 37.19 367 GLN A O 1
ATOM 2733 N N . LEU A 1 368 ? -4.102 10.367 -78.625 1 37.69 368 LEU A N 1
ATOM 2734 C CA . LEU A 1 368 ? -3.867 11.789 -78.375 1 37.69 368 LEU A CA 1
ATOM 2735 C C . LEU A 1 368 ? -4.316 12.195 -77 1 37.69 368 LEU A C 1
ATOM 2737 O O . LEU A 1 368 ? -3.645 12.992 -76.312 1 37.69 368 LEU A O 1
ATOM 2741 N N . GLN A 1 369 ? -5.469 11.648 -76.625 1 32.41 369 GLN A N 1
ATOM 2742 C CA . GLN A 1 369 ? -5.938 12.016 -75.25 1 32.41 369 GLN A CA 1
ATOM 2743 C C . GLN A 1 369 ? -5 11.477 -74.188 1 32.41 369 GLN A C 1
ATOM 2745 O O . GLN A 1 369 ? -4.812 12.109 -73.125 1 32.41 369 GLN A O 1
ATOM 2750 N N . ARG A 1 370 ? -4.387 10.32 -74.438 1 35.19 370 ARG A N 1
ATOM 2751 C CA . ARG A 1 370 ? -3.375 9.82 -73.5 1 35.19 370 ARG A CA 1
ATOM 2752 C C . ARG A 1 370 ? -2.221 10.805 -73.375 1 35.19 370 ARG A C 1
ATOM 2754 O O . ARG A 1 370 ? -1.728 11.039 -72.25 1 35.19 370 ARG A O 1
ATOM 2761 N N . GLN A 1 371 ? -1.798 11.406 -74.438 1 32.53 371 GLN A N 1
ATOM 2762 C CA . GLN A 1 371 ? -0.644 12.297 -74.375 1 32.53 371 GLN A CA 1
ATOM 2763 C C . GLN A 1 371 ? -0.958 13.555 -73.562 1 32.53 371 GLN A C 1
ATOM 2765 O O . GLN A 1 371 ? -0.095 14.07 -72.875 1 32.53 371 GLN A O 1
ATOM 2770 N N . LYS A 1 372 ? -2.15 14.062 -73.688 1 32.09 372 LYS A N 1
ATOM 2771 C CA . LYS A 1 372 ? -2.471 15.273 -72.938 1 32.09 372 LYS A CA 1
ATOM 2772 C C . LYS A 1 372 ? -2.535 15 -71.438 1 32.09 372 LYS A C 1
ATOM 2774 O O . LYS A 1 372 ? -2.186 15.859 -70.625 1 32.09 372 LYS A O 1
ATOM 2779 N N . LEU A 1 373 ? -3.113 13.836 -71.062 1 29.31 373 LEU A N 1
ATOM 2780 C CA . LEU A 1 373 ? -3.188 13.547 -69.625 1 29.31 373 LEU A CA 1
ATOM 2781 C C . LEU A 1 373 ? -1.794 13.344 -69.062 1 29.31 373 LEU A C 1
ATOM 2783 O O . LEU A 1 373 ? -1.583 13.555 -67.875 1 29.31 373 LEU A O 1
ATOM 2787 N N . LEU A 1 374 ? -0.829 12.922 -69.812 1 31.25 374 LEU A N 1
ATOM 2788 C CA . LEU A 1 374 ? 0.529 12.773 -69.312 1 31.25 374 LEU A CA 1
ATOM 2789 C C . LEU A 1 374 ? 1.131 14.125 -68.938 1 31.25 374 LEU A C 1
ATOM 2791 O O . LEU A 1 374 ? 2.098 14.203 -68.188 1 31.25 374 LEU A O 1
ATOM 2795 N N . HIS A 1 375 ? 0.707 15.203 -69.625 1 30.12 375 HIS A N 1
ATOM 2796 C CA . HIS A 1 375 ? 1.366 16.469 -69.312 1 30.12 375 HIS A CA 1
ATOM 2797 C C . HIS A 1 375 ? 0.903 17.016 -68 1 30.12 375 HIS A C 1
ATOM 2799 O O . HIS A 1 375 ? 1.299 18.125 -67.625 1 30.12 375 HIS A O 1
ATOM 2805 N N . LEU A 1 376 ? -0.258 16.5 -67.5 1 26.69 376 LEU A N 1
ATOM 2806 C CA . LEU A 1 376 ? -0.562 17.062 -66.188 1 26.69 376 LEU A CA 1
ATOM 2807 C C . LEU A 1 376 ? 0.395 16.516 -65.125 1 26.69 376 LEU A C 1
ATOM 2809 O O . LEU A 1 376 ? 0.5 15.297 -64.938 1 26.69 376 LEU A O 1
ATOM 2813 N N . GLU A 1 377 ? 1.457 17.328 -64.75 1 30.14 377 GLU A N 1
ATOM 2814 C CA . GLU A 1 377 ? 2.713 17.109 -64.062 1 30.14 377 GLU A CA 1
ATOM 2815 C C . GLU A 1 377 ? 2.473 16.406 -62.719 1 30.14 377 GLU A C 1
ATOM 2817 O O . GLU A 1 377 ? 3.332 15.664 -62.25 1 30.14 377 GLU A O 1
ATOM 2822 N N . GLY A 1 378 ? 1.47 16.859 -62 1 30.12 378 GLY A N 1
ATOM 2823 C CA . GLY A 1 378 ? 1.514 16.422 -60.625 1 30.12 378 GLY A CA 1
ATOM 2824 C C . GLY A 1 378 ? 1.335 14.93 -60.469 1 30.12 378 GLY A C 1
ATOM 2825 O O . GLY A 1 378 ? 1.614 14.375 -59.375 1 30.12 378 GLY A O 1
ATOM 2826 N N . PHE A 1 379 ? 0.51 14.422 -61.344 1 29.56 379 PHE A N 1
ATOM 2827 C CA . PHE A 1 379 ? 0.174 13.008 -61.281 1 29.56 379 PHE A CA 1
ATOM 2828 C C . PHE A 1 379 ? 1.384 12.148 -61.625 1 29.56 379 PHE A C 1
ATOM 2830 O O . PHE A 1 379 ? 1.268 10.93 -61.781 1 29.56 379 PHE A O 1
ATOM 2837 N N . SER A 1 380 ? 2.463 12.797 -61.938 1 28.47 380 SER A N 1
ATOM 2838 C CA . SER A 1 380 ? 3.59 12.023 -62.469 1 28.47 380 SER A CA 1
ATOM 2839 C C . SER A 1 380 ? 4.152 11.086 -61.375 1 28.47 380 SER A C 1
ATOM 2841 O O . SER A 1 380 ? 4.562 9.969 -61.688 1 28.47 380 SER A O 1
ATOM 2843 N N . THR A 1 381 ? 4.133 11.703 -60.156 1 28.91 381 THR A N 1
ATOM 2844 C CA . THR A 1 381 ? 4.934 10.875 -59.25 1 28.91 381 THR A CA 1
ATOM 2845 C C . THR A 1 381 ? 4.18 9.609 -58.875 1 28.91 381 THR A C 1
ATOM 2847 O O . THR A 1 381 ? 4.789 8.57 -58.625 1 28.91 381 THR A O 1
ATOM 2850 N N . ALA A 1 382 ? 2.842 9.766 -58.781 1 26.84 382 ALA A N 1
ATOM 2851 C CA . ALA A 1 382 ? 2.189 8.531 -58.375 1 26.84 382 ALA A CA 1
ATOM 2852 C C . ALA A 1 382 ? 2.324 7.449 -59.438 1 26.84 382 ALA A C 1
ATOM 2854 O O . ALA A 1 382 ? 2.422 6.262 -59.125 1 26.84 382 ALA A O 1
ATOM 2855 N N . ILE A 1 383 ? 2.295 7.914 -60.688 1 27.61 383 ILE A N 1
ATOM 2856 C CA . ILE A 1 383 ? 2.369 6.93 -61.781 1 27.61 383 ILE A CA 1
ATOM 2857 C C . ILE A 1 383 ? 3.748 6.273 -61.781 1 27.61 383 ILE A C 1
ATOM 2859 O O . ILE A 1 383 ? 3.873 5.074 -62.031 1 27.61 383 ILE A O 1
ATOM 2863 N N . ALA A 1 384 ? 4.754 7.148 -61.281 1 27.69 384 ALA A N 1
ATOM 2864 C CA . ALA A 1 384 ? 6.062 6.516 -61.438 1 27.69 384 ALA A CA 1
ATOM 2865 C C . ALA A 1 384 ? 6.18 5.273 -60.562 1 27.69 384 ALA A C 1
ATOM 2867 O O . ALA A 1 384 ? 6.789 4.277 -60.969 1 27.69 384 ALA A O 1
ATOM 2868 N N . VAL A 1 385 ? 5.582 5.473 -59.375 1 25.94 385 VAL A N 1
ATOM 2869 C CA . VAL A 1 385 ? 5.844 4.289 -58.562 1 25.94 385 VAL A CA 1
ATOM 2870 C C . VAL A 1 385 ? 5.062 3.098 -59.094 1 25.94 385 VAL A C 1
ATOM 2872 O O . VAL A 1 385 ? 5.578 1.979 -59.156 1 25.94 385 VAL A O 1
ATOM 2875 N N . VAL A 1 386 ? 3.877 3.432 -59.656 1 26.67 386 VAL A N 1
ATOM 2876 C CA . VAL A 1 386 ? 3.195 2.256 -60.188 1 26.67 386 VAL A CA 1
ATOM 2877 C C . VAL A 1 386 ? 3.967 1.706 -61.375 1 26.67 386 VAL A C 1
ATOM 2879 O O . VAL A 1 386 ? 4.035 0.491 -61.562 1 26.67 386 VAL A O 1
ATOM 2882 N N . LEU A 1 387 ? 4.605 2.65 -62.125 1 26.53 387 LEU A N 1
ATOM 2883 C CA . LEU A 1 387 ? 5.285 2.145 -63.312 1 26.53 387 LEU A CA 1
ATOM 2884 C C . LEU A 1 387 ? 6.461 1.256 -62.938 1 26.53 387 LEU A C 1
ATOM 2886 O O . LEU A 1 387 ? 6.809 0.323 -63.656 1 26.53 387 LEU A O 1
ATOM 2890 N N . GLN A 1 388 ? 7.176 1.738 -61.812 1 25.72 388 GLN A N 1
ATOM 2891 C CA . GLN A 1 388 ? 8.336 0.886 -61.562 1 25.72 388 GLN A CA 1
ATOM 2892 C C . GLN A 1 388 ? 7.902 -0.529 -61.188 1 25.72 388 GLN A C 1
ATOM 2894 O O . GLN A 1 388 ? 8.695 -1.472 -61.312 1 25.72 388 GLN A O 1
ATOM 2899 N N . LEU A 1 389 ? 6.633 -0.609 -60.594 1 24.23 389 LEU A N 1
ATOM 2900 C CA . LEU A 1 389 ? 6.301 -2.006 -60.344 1 24.23 389 LEU A CA 1
ATOM 2901 C C . LEU A 1 389 ? 6.055 -2.758 -61.656 1 24.23 389 LEU A C 1
ATOM 2903 O O . LEU A 1 389 ? 6.07 -3.99 -61.688 1 24.23 389 LEU A O 1
ATOM 2907 N N . GLN A 1 390 ? 5.547 -2.107 -62.688 1 23.58 390 GLN A N 1
ATOM 2908 C CA . GLN A 1 390 ? 5.266 -2.873 -63.875 1 23.58 390 GLN A CA 1
ATOM 2909 C C . GLN A 1 390 ? 6.555 -3.346 -64.562 1 23.58 390 GLN A C 1
ATOM 2911 O O . GLN A 1 390 ? 6.523 -4.156 -65.5 1 23.58 390 GLN A O 1
ATOM 2916 N N . ARG A 1 391 ? 7.652 -2.639 -64.438 1 26.92 391 ARG A N 1
ATOM 2917 C CA . ARG A 1 391 ? 8.711 -3.074 -65.312 1 26.92 391 ARG A CA 1
ATOM 2918 C C . ARG A 1 391 ? 9.203 -4.469 -64.938 1 26.92 391 ARG A C 1
ATOM 2920 O O . ARG A 1 391 ? 9.492 -5.281 -65.875 1 26.92 391 ARG A O 1
ATOM 2927 N N . TRP A 1 392 ? 9.781 -4.824 -63.688 1 24.2 392 TRP A N 1
ATOM 2928 C CA . TRP A 1 392 ? 10.57 -6.043 -63.562 1 24.2 392 TRP A CA 1
ATOM 2929 C C . TRP A 1 392 ? 9.672 -7.266 -63.469 1 24.2 392 TRP A C 1
ATOM 2931 O O . TRP A 1 392 ? 9.078 -7.516 -62.406 1 24.2 392 TRP A O 1
ATOM 2941 N N . SER A 1 393 ? 8.648 -7.391 -64.25 1 21.08 393 SER A N 1
ATOM 2942 C CA . SER A 1 393 ? 8.461 -8.719 -64.812 1 21.08 393 SER A CA 1
ATOM 2943 C C . SER A 1 393 ? 9.641 -9.109 -65.688 1 21.08 393 SER A C 1
ATOM 2945 O O . SER A 1 393 ? 10.102 -8.312 -66.5 1 21.08 393 SER A O 1
ATOM 2947 N N . MET B 1 1 ? 12.844 35.156 -34.188 1 29.11 1 MET B N 1
ATOM 2948 C CA . MET B 1 1 ? 11.797 34.344 -33.594 1 29.11 1 MET B CA 1
ATOM 2949 C C . MET B 1 1 ? 12.078 34.062 -32.125 1 29.11 1 MET B C 1
ATOM 2951 O O . MET B 1 1 ? 11.164 33.812 -31.344 1 29.11 1 MET B O 1
ATOM 2955 N N . GLU B 1 2 ? 13.336 34.219 -31.797 1 41.91 2 GLU B N 1
ATOM 2956 C CA . GLU B 1 2 ? 13.805 33.938 -30.438 1 41.91 2 GLU B CA 1
ATOM 2957 C C . GLU B 1 2 ? 13.508 35.125 -29.516 1 41.91 2 GLU B C 1
ATOM 2959 O O . GLU B 1 2 ? 13.164 34.938 -28.344 1 41.91 2 GLU B O 1
ATOM 2964 N N . VAL B 1 3 ? 13.578 36.344 -30.109 1 44.5 3 VAL B N 1
ATOM 2965 C CA . VAL B 1 3 ? 13.43 37.531 -29.25 1 44.5 3 VAL B CA 1
ATOM 2966 C C . VAL B 1 3 ? 11.961 37.719 -28.891 1 44.5 3 VAL B C 1
ATOM 2968 O O . VAL B 1 3 ? 11.641 38.25 -27.828 1 44.5 3 VAL B O 1
ATOM 2971 N N . LYS B 1 4 ? 11.086 37.312 -29.797 1 45.97 4 LYS B N 1
ATOM 2972 C CA . LYS B 1 4 ? 9.664 37.531 -29.547 1 45.97 4 LYS B CA 1
ATOM 2973 C C . LYS B 1 4 ? 9.148 36.531 -28.484 1 45.97 4 LYS B C 1
ATOM 2975 O O . LYS B 1 4 ? 8.336 36.906 -27.641 1 45.97 4 LYS B O 1
ATOM 2980 N N . VAL B 1 5 ? 9.711 35.375 -28.594 1 45.69 5 VAL B N 1
ATOM 2981 C CA . VAL B 1 5 ? 9.305 34.406 -27.594 1 45.69 5 VAL B CA 1
ATOM 2982 C C . VAL B 1 5 ? 9.844 34.812 -26.234 1 45.69 5 VAL B C 1
ATOM 2984 O O . VAL B 1 5 ? 9.156 34.656 -25.219 1 45.69 5 VAL B O 1
ATOM 2987 N N . THR B 1 6 ? 10.906 35.625 -26.375 1 49.91 6 THR B N 1
ATOM 2988 C CA . THR B 1 6 ? 11.508 36 -25.094 1 49.91 6 THR B CA 1
ATOM 2989 C C . THR B 1 6 ? 10.75 37.156 -24.453 1 49.91 6 THR B C 1
ATOM 2991 O O . THR B 1 6 ? 10.57 37.156 -23.234 1 49.91 6 THR B O 1
ATOM 2994 N N . LEU B 1 7 ? 10.32 38.031 -25.328 1 48.56 7 LEU B N 1
ATOM 2995 C CA . LEU B 1 7 ? 9.641 39.156 -24.75 1 48.56 7 LEU B CA 1
ATOM 2996 C C . LEU B 1 7 ? 8.242 38.781 -24.266 1 48.56 7 LEU B C 1
ATOM 2998 O O . LEU B 1 7 ? 7.809 39.25 -23.203 1 48.56 7 LEU B O 1
ATOM 3002 N N . MET B 1 8 ? 7.605 37.906 -24.969 1 45.03 8 MET B N 1
ATOM 3003 C CA . MET B 1 8 ? 6.309 37.406 -24.5 1 45.03 8 MET B CA 1
ATOM 3004 C C . MET B 1 8 ? 6.461 36.562 -23.234 1 45.03 8 MET B C 1
ATOM 3006 O O . MET B 1 8 ? 5.633 36.656 -22.328 1 45.03 8 MET B O 1
ATOM 3010 N N . GLN B 1 9 ? 7.492 35.844 -23.188 1 49.72 9 GLN B N 1
ATOM 3011 C CA . GLN B 1 9 ? 7.738 35.094 -21.969 1 49.72 9 GLN B CA 1
ATOM 3012 C C . GLN B 1 9 ? 8.102 36 -20.812 1 49.72 9 GLN B C 1
ATOM 3014 O O . GLN B 1 9 ? 7.676 35.781 -19.672 1 49.72 9 GLN B O 1
ATOM 3019 N N . LEU B 1 10 ? 8.734 37.094 -21.188 1 48.22 10 LEU B N 1
ATOM 3020 C CA . LEU B 1 10 ? 9.109 38 -20.125 1 48.22 10 LEU B CA 1
ATOM 3021 C C . LEU B 1 10 ? 7.895 38.75 -19.609 1 48.22 10 LEU B C 1
ATOM 3023 O O . LEU B 1 10 ? 7.758 38.969 -18.406 1 48.22 10 LEU B O 1
ATOM 3027 N N . THR B 1 11 ? 7.07 39.156 -20.516 1 48.56 11 THR B N 1
ATOM 3028 C CA . THR B 1 11 ? 5.887 39.875 -20.078 1 48.56 11 THR B CA 1
ATOM 3029 C C . THR B 1 11 ? 4.961 38.969 -19.266 1 48.56 11 THR B C 1
ATOM 3031 O O . THR B 1 11 ? 4.395 39.406 -18.25 1 48.56 11 THR B O 1
ATOM 3034 N N . VAL B 1 12 ? 4.797 37.75 -19.734 1 48.38 12 VAL B N 1
ATOM 3035 C CA . VAL B 1 12 ? 3.984 36.812 -18.953 1 48.38 12 VAL B CA 1
ATOM 3036 C C . VAL B 1 12 ? 4.652 36.562 -17.609 1 48.38 12 VAL B C 1
ATOM 3038 O O . VAL B 1 12 ? 3.979 36.469 -16.578 1 48.38 12 VAL B O 1
ATOM 3041 N N . LEU B 1 13 ? 5.945 36.531 -17.609 1 45.09 13 LEU B N 1
ATOM 3042 C CA . LEU B 1 13 ? 6.648 36.344 -16.344 1 45.09 13 LEU B CA 1
ATOM 3043 C C . LEU B 1 13 ? 6.504 37.562 -15.453 1 45.09 13 LEU B C 1
ATOM 3045 O O . LEU B 1 13 ? 6.328 37.438 -14.234 1 45.09 13 LEU B O 1
ATOM 3049 N N . VAL B 1 14 ? 6.695 38.75 -16.062 1 46.62 14 VAL B N 1
ATOM 3050 C CA . VAL B 1 14 ? 6.562 39.969 -15.266 1 46.62 14 VAL B CA 1
ATOM 3051 C C . VAL B 1 14 ? 5.129 40.094 -14.766 1 46.62 14 VAL B C 1
ATOM 3053 O O . VAL B 1 14 ? 4.906 40.469 -13.602 1 46.62 14 VAL B O 1
ATOM 3056 N N . LEU B 1 15 ? 4.195 39.844 -15.703 1 44.66 15 LEU B N 1
ATOM 3057 C CA . LEU B 1 15 ? 2.809 39.938 -15.266 1 44.66 15 LEU B CA 1
ATOM 3058 C C . LEU B 1 15 ? 2.5 38.875 -14.219 1 44.66 15 LEU B C 1
ATOM 3060 O O . LEU B 1 15 ? 1.768 39.125 -13.258 1 44.66 15 LEU B O 1
ATOM 3064 N N . MET B 1 16 ? 2.971 37.688 -14.492 1 41.16 16 MET B N 1
ATOM 3065 C CA . MET B 1 16 ? 2.809 36.719 -13.43 1 41.16 16 MET B CA 1
ATOM 3066 C C . MET B 1 16 ? 3.557 37.125 -12.172 1 41.16 16 MET B C 1
ATOM 3068 O O . MET B 1 16 ? 3.129 36.812 -11.062 1 41.16 16 MET B O 1
ATOM 3072 N N . ALA B 1 17 ? 4.695 37.719 -12.336 1 41.56 17 ALA B N 1
ATOM 3073 C CA . ALA B 1 17 ? 5.434 38.219 -11.172 1 41.56 17 ALA B CA 1
ATOM 3074 C C . ALA B 1 17 ? 4.695 39.375 -10.5 1 41.56 17 ALA B C 1
ATOM 3076 O O . ALA B 1 17 ? 4.715 39.5 -9.273 1 41.56 17 ALA B O 1
ATOM 3077 N N . LEU B 1 18 ? 4.215 40.344 -11.281 1 41.75 18 LEU B N 1
ATOM 3078 C CA . LEU B 1 18 ? 3.479 41.469 -10.664 1 41.75 18 LEU B CA 1
ATOM 3079 C C . LEU B 1 18 ? 2.217 40.938 -9.977 1 41.75 18 LEU B C 1
ATOM 3081 O O . LEU B 1 18 ? 1.729 41.562 -9.031 1 41.75 18 LEU B O 1
ATOM 3085 N N . ALA B 1 19 ? 1.556 40.156 -10.734 1 38.84 19 ALA B N 1
ATOM 3086 C CA . ALA B 1 19 ? 0.356 39.688 -10.031 1 38.84 19 ALA B CA 1
ATOM 3087 C C . ALA B 1 19 ? 0.706 39.094 -8.68 1 38.84 19 ALA B C 1
ATOM 3089 O O . ALA B 1 19 ? -0.18 38.812 -7.855 1 38.84 19 ALA B O 1
ATOM 3090 N N . ALA B 1 20 ? 1.846 38.469 -8.68 1 39.03 20 ALA B N 1
ATOM 3091 C CA . ALA B 1 20 ? 2.16 38.062 -7.312 1 39.03 20 ALA B CA 1
ATOM 3092 C C . ALA B 1 20 ? 2.328 39.281 -6.406 1 39.03 20 ALA B C 1
ATOM 3094 O O . ALA B 1 20 ? 3.447 39.625 -6.02 1 39.03 20 ALA B O 1
ATOM 3095 N N . ALA B 1 21 ? 2.193 40.469 -6.949 1 40.09 21 ALA B N 1
ATOM 3096 C CA . ALA B 1 21 ? 2.131 41.469 -5.875 1 40.09 21 ALA B CA 1
ATOM 3097 C C . ALA B 1 21 ? 1.471 40.875 -4.629 1 40.09 21 ALA B C 1
ATOM 3099 O O . ALA B 1 21 ? 0.31 40.469 -4.672 1 40.09 21 ALA B O 1
ATOM 3100 N N . ALA B 1 22 ? 2.23 40.188 -3.928 1 43.31 22 ALA B N 1
ATOM 3101 C CA . ALA B 1 22 ? 1.993 39.531 -2.645 1 43.31 22 ALA B CA 1
ATOM 3102 C C . ALA B 1 22 ? 1.151 40.406 -1.726 1 43.31 22 ALA B C 1
ATOM 3104 O O . ALA B 1 22 ? 1.651 41.375 -1.162 1 43.31 22 ALA B O 1
ATOM 3105 N N . ALA B 1 23 ? 0.02 40.969 -2.186 1 46.75 23 ALA B N 1
ATOM 3106 C CA . ALA B 1 23 ? -0.838 41.562 -1.17 1 46.75 23 ALA B CA 1
ATOM 3107 C C . ALA B 1 23 ? -0.542 41 0.212 1 46.75 23 ALA B C 1
ATOM 3109 O O . ALA B 1 23 ? -0.106 39.844 0.333 1 46.75 23 ALA B O 1
ATOM 3110 N N . ASP B 1 24 ? -0.445 41.938 1.039 1 56.34 24 ASP B N 1
ATOM 3111 C CA . ASP B 1 24 ? -0.194 41.719 2.459 1 56.34 24 ASP B CA 1
ATOM 3112 C C . ASP B 1 24 ? -1.079 40.594 2.996 1 56.34 24 ASP B C 1
ATOM 3114 O O . ASP B 1 24 ? -2.309 40.688 2.943 1 56.34 24 ASP B O 1
ATOM 3118 N N . GLN B 1 25 ? -0.591 39.406 3.029 1 82.19 25 GLN B N 1
ATOM 3119 C CA . GLN B 1 25 ? -1.387 38.219 3.352 1 82.19 25 GLN B CA 1
ATOM 3120 C C . GLN B 1 25 ? -1.592 38.094 4.859 1 82.19 25 GLN B C 1
ATOM 3122 O O . GLN B 1 25 ? -2.176 37.125 5.328 1 82.19 25 GLN B O 1
ATOM 3127 N N . ALA B 1 26 ? -1.173 39.344 5.547 1 90.44 26 ALA B N 1
ATOM 3128 C CA . ALA B 1 26 ? -1.388 39.375 6.992 1 90.44 26 ALA B CA 1
ATOM 3129 C C . ALA B 1 26 ? -2.234 40.594 7.383 1 90.44 26 ALA B C 1
ATOM 3131 O O . ALA B 1 26 ? -2.41 41.531 6.586 1 90.44 26 ALA B O 1
ATOM 3132 N N . LEU B 1 27 ? -2.729 40.594 8.594 1 93.25 27 LEU B N 1
ATOM 3133 C CA . LEU B 1 27 ? -3.422 41.781 9.133 1 93.25 27 LEU B CA 1
ATOM 3134 C C . LEU B 1 27 ? -2.449 42.906 9.367 1 93.25 27 LEU B C 1
ATOM 3136 O O . LEU B 1 27 ? -1.268 42.688 9.633 1 93.25 27 LEU B O 1
ATOM 3140 N N . PRO B 1 28 ? -3.021 44.156 9.219 1 91.31 28 PRO B N 1
ATOM 3141 C CA . PRO B 1 28 ? -2.139 45.281 9.461 1 91.31 28 PRO B CA 1
ATOM 3142 C C . PRO B 1 28 ? -1.483 45.25 10.836 1 91.31 28 PRO B C 1
ATOM 3144 O O . PRO B 1 28 ? -2.154 45 11.836 1 91.31 28 PRO B O 1
ATOM 3147 N N . GLY B 1 29 ? -0.175 45.562 10.891 1 94.5 29 GLY B N 1
ATOM 3148 C CA . GLY B 1 29 ? 0.55 45.594 12.148 1 94.5 29 GLY B CA 1
ATOM 3149 C C . GLY B 1 29 ? 1.027 44.219 12.594 1 94.5 29 GLY B C 1
ATOM 3150 O O . GLY B 1 29 ? 1.696 44.094 13.617 1 94.5 29 GLY B O 1
ATOM 3151 N N . CYS B 1 30 ? 0.692 43.188 11.875 1 96.44 30 CYS B N 1
ATOM 3152 C CA . CYS B 1 30 ? 1.066 41.812 12.227 1 96.44 30 CYS B CA 1
ATOM 3153 C C . CYS B 1 30 ? 2.268 41.375 11.406 1 96.44 30 CYS B C 1
ATOM 3155 O O . CYS B 1 30 ? 2.455 41.812 10.273 1 96.44 30 CYS B O 1
ATOM 3157 N N . PRO B 1 31 ? 3.07 40.438 11.992 1 95.44 31 PRO B N 1
ATOM 3158 C CA . PRO B 1 31 ? 4.195 39.906 11.219 1 95.44 31 PRO B CA 1
ATOM 3159 C C . PRO B 1 31 ? 3.752 39.219 9.945 1 95.44 31 PRO B C 1
ATOM 3161 O O . PRO B 1 31 ? 2.85 38.375 9.984 1 95.44 31 PRO B O 1
ATOM 3164 N N . LYS B 1 32 ? 4.445 39.5 8.852 1 94.62 32 LYS B N 1
ATOM 3165 C CA . LYS B 1 32 ? 4.078 38.938 7.551 1 94.62 32 LYS B CA 1
ATOM 3166 C C . LYS B 1 32 ? 4.898 37.688 7.234 1 94.62 32 LYS B C 1
ATOM 3168 O O . LYS B 1 32 ? 4.527 36.906 6.363 1 94.62 32 LYS B O 1
ATOM 3173 N N . LYS B 1 33 ? 6.016 37.594 7.906 1 95.31 33 LYS B N 1
ATOM 3174 C CA . LYS B 1 33 ? 6.926 36.5 7.648 1 95.31 33 LYS B CA 1
ATOM 3175 C C . LYS B 1 33 ? 7.648 36.062 8.922 1 95.31 33 LYS B C 1
ATOM 3177 O O . LYS B 1 33 ? 7.723 36.844 9.883 1 95.31 33 LYS B O 1
ATOM 3182 N N . CYS B 1 34 ? 8.031 34.875 8.938 1 96.12 34 CYS B N 1
ATOM 3183 C CA . CYS B 1 34 ? 9.008 34.312 9.867 1 96.12 34 CYS B CA 1
ATOM 3184 C C . CYS B 1 34 ? 10.164 33.656 9.117 1 96.12 34 CYS B C 1
ATOM 3186 O O . CYS B 1 34 ? 10.008 32.562 8.57 1 96.12 34 CYS B O 1
ATOM 3188 N N . GLY B 1 35 ? 11.328 34.312 9.125 1 94.81 35 GLY B N 1
ATOM 3189 C CA . GLY B 1 35 ? 12.367 33.844 8.219 1 94.81 35 GLY B CA 1
ATOM 3190 C C . GLY B 1 35 ? 11.961 33.938 6.758 1 94.81 35 GLY B C 1
ATOM 3191 O O . GLY B 1 35 ? 11.562 35 6.273 1 94.81 35 GLY B O 1
ATOM 3192 N N . SER B 1 36 ? 11.992 32.812 6.086 1 92.5 36 SER B N 1
ATOM 3193 C CA . SER B 1 36 ? 11.648 32.75 4.668 1 92.5 36 SER B CA 1
ATOM 3194 C C . SER B 1 36 ? 10.195 32.344 4.465 1 92.5 36 SER B C 1
ATOM 3196 O O . SER B 1 36 ? 9.695 32.375 3.338 1 92.5 36 SER B O 1
ATOM 3198 N N . VAL B 1 37 ? 9.5 32.094 5.59 1 95.12 37 VAL B N 1
ATOM 3199 C CA . VAL B 1 37 ? 8.148 31.562 5.473 1 95.12 37 VAL B CA 1
ATOM 3200 C C . VAL B 1 37 ? 7.133 32.688 5.629 1 95.12 37 VAL B C 1
ATOM 3202 O O . VAL B 1 37 ? 7.188 33.438 6.594 1 95.12 37 VAL B O 1
ATOM 3205 N N . SER B 1 38 ? 6.242 32.812 4.695 1 95.38 38 SER B N 1
ATOM 3206 C CA . SER B 1 38 ? 5.16 33.781 4.777 1 95.38 38 SER B CA 1
ATOM 3207 C C . SER B 1 38 ? 4.082 33.312 5.754 1 95.38 38 SER B C 1
ATOM 3209 O O . SER B 1 38 ? 3.766 32.125 5.828 1 95.38 38 SER B O 1
ATOM 3211 N N . VAL B 1 39 ? 3.551 34.344 6.469 1 96.75 39 VAL B N 1
ATOM 3212 C CA . VAL B 1 39 ? 2.502 34.031 7.441 1 96.75 39 VAL B CA 1
ATOM 3213 C C . VAL B 1 39 ? 1.214 34.75 7.043 1 96.75 39 VAL B C 1
ATOM 3215 O O . VAL B 1 39 ? 0.941 35.875 7.516 1 96.75 39 VAL B O 1
ATOM 3218 N N . PRO B 1 40 ? 0.488 34.125 6.258 1 96.56 40 PRO B N 1
ATOM 3219 C CA . PRO B 1 40 ? -0.754 34.75 5.824 1 96.56 40 PRO B CA 1
ATOM 3220 C C . PRO B 1 40 ? -1.888 34.594 6.832 1 96.56 40 PRO B C 1
ATOM 3222 O O . PRO B 1 40 ? -1.981 33.562 7.504 1 96.56 40 PRO B O 1
ATOM 3225 N N . TYR B 1 41 ? -2.666 35.656 6.93 1 96.69 41 TYR B N 1
ATOM 3226 C CA . TYR B 1 41 ? -3.943 35.469 7.609 1 96.69 41 TYR B CA 1
ATOM 3227 C C . TYR B 1 41 ? -4.785 34.406 6.895 1 96.69 41 TYR B C 1
ATOM 3229 O O . TYR B 1 41 ? -4.801 34.344 5.66 1 96.69 41 TYR B O 1
ATOM 3237 N N . PRO B 1 42 ? -5.426 33.469 7.613 1 96.81 42 PRO B N 1
ATOM 3238 C CA . PRO B 1 42 ? -5.93 33.625 8.977 1 96.81 42 PRO B CA 1
ATOM 3239 C C . PRO B 1 42 ? -4.922 33.188 10.039 1 96.81 42 PRO B C 1
ATOM 3241 O O . PRO B 1 42 ? -5.227 33.188 11.234 1 96.81 42 PRO B O 1
ATOM 3244 N N . PHE B 1 43 ? -3.773 32.781 9.586 1 96.94 43 PHE B N 1
ATOM 3245 C CA . PHE B 1 43 ? -2.705 32.5 10.547 1 96.94 43 PHE B CA 1
ATOM 3246 C C . PHE B 1 43 ? -2.062 33.812 11.016 1 96.94 43 PHE B C 1
ATOM 3248 O O . PHE B 1 43 ? -2.154 34.844 10.336 1 96.94 43 PHE B O 1
ATOM 3255 N N . GLY B 1 44 ? -1.427 33.688 12.211 1 97 44 GLY B N 1
ATOM 3256 C CA . GLY B 1 44 ? -0.752 34.906 12.68 1 97 44 GLY B CA 1
ATOM 3257 C C . GLY B 1 44 ? 0.11 34.656 13.906 1 97 44 GLY B C 1
ATOM 3258 O O . GLY B 1 44 ? 0.031 33.594 14.531 1 97 44 GLY B O 1
ATOM 3259 N N . ILE B 1 45 ? 0.935 35.656 14.172 1 96.44 45 ILE B N 1
ATOM 3260 C CA . ILE B 1 45 ? 1.849 35.594 15.312 1 96.44 45 ILE B CA 1
ATOM 3261 C C . ILE B 1 45 ? 1.543 36.75 16.266 1 96.44 45 ILE B C 1
ATOM 3263 O O . ILE B 1 45 ? 1.618 37.906 15.891 1 96.44 45 ILE B O 1
ATOM 3267 N N . GLY B 1 46 ? 1.128 36.438 17.391 1 95.44 46 GLY B N 1
ATOM 3268 C CA . GLY B 1 46 ? 0.995 37.438 18.453 1 95.44 46 GLY B CA 1
ATOM 3269 C C . GLY B 1 46 ? -0.131 38.406 18.203 1 95.44 46 GLY B C 1
ATOM 3270 O O . GLY B 1 46 ? -1.227 38.031 17.797 1 95.44 46 GLY B O 1
ATOM 3271 N N . VAL B 1 47 ? 0.185 39.688 18.609 1 96.56 47 VAL B N 1
ATOM 3272 C CA . VAL B 1 47 ? -0.825 40.719 18.547 1 96.56 47 VAL B CA 1
ATOM 3273 C C . VAL B 1 47 ? -0.343 41.844 17.641 1 96.56 47 VAL B C 1
ATOM 3275 O O . VAL B 1 47 ? 0.859 42.094 17.547 1 96.56 47 VAL B O 1
ATOM 3278 N N . SER B 1 48 ? -1.304 42.469 16.984 1 96 48 SER B N 1
ATOM 3279 C CA . SER B 1 48 ? -1.028 43.562 16.062 1 96 48 SER B CA 1
ATOM 3280 C C . SER B 1 48 ? -0.432 44.75 16.812 1 96 48 SER B C 1
ATOM 3282 O O . SER B 1 48 ? -0.935 45.156 17.859 1 96 48 SER B O 1
ATOM 3284 N N . SER B 1 49 ? 0.537 45.406 16.266 1 93.75 49 SER B N 1
ATOM 3285 C CA . SER B 1 49 ? 1.151 46.594 16.828 1 93.75 49 SER B CA 1
ATOM 3286 C C . SER B 1 49 ? 0.281 47.844 16.609 1 93.75 49 SER B C 1
ATOM 3288 O O . SER B 1 49 ? 0.467 48.875 17.266 1 93.75 49 SER B O 1
ATOM 3290 N N . VAL B 1 50 ? -0.609 47.656 15.656 1 93.38 50 VAL B N 1
ATOM 3291 C CA . VAL B 1 50 ? -1.439 48.781 15.266 1 93.38 50 VAL B CA 1
ATOM 3292 C C . VAL B 1 50 ? -2.768 48.75 16.016 1 93.38 50 VAL B C 1
ATOM 3294 O O . VAL B 1 50 ? -3.176 49.719 16.641 1 93.38 50 VAL B O 1
ATOM 3297 N N . SER B 1 51 ? -3.412 47.625 15.969 1 91.81 51 SER B N 1
ATOM 3298 C CA . SER B 1 51 ? -4.77 47.531 16.5 1 91.81 51 SER B CA 1
ATOM 3299 C C . SER B 1 51 ? -4.773 46.938 17.906 1 91.81 51 SER B C 1
ATOM 3301 O O . SER B 1 51 ? -5.754 47.062 18.641 1 91.81 51 SER B O 1
ATOM 3303 N N . GLY B 1 52 ? -3.781 46.25 18.297 1 94.56 52 GLY B N 1
ATOM 3304 C CA . GLY B 1 52 ? -3.746 45.562 19.578 1 94.56 52 GLY B CA 1
ATOM 3305 C C . GLY B 1 52 ? -4.535 44.25 19.578 1 94.56 52 GLY B C 1
ATOM 3306 O O . GLY B 1 52 ? -4.586 43.562 20.594 1 94.56 52 GLY B O 1
ATOM 3307 N N . GLU B 1 53 ? -5.07 43.938 18.5 1 95.06 53 GLU B N 1
ATOM 3308 C CA . GLU B 1 53 ? -5.855 42.688 18.375 1 95.06 53 GLU B CA 1
ATOM 3309 C C . GLU B 1 53 ? -4.977 41.531 17.969 1 95.06 53 GLU B C 1
ATOM 3311 O O . GLU B 1 53 ? -3.846 41.719 17.516 1 95.06 53 GLU B O 1
ATOM 3316 N N . LYS B 1 54 ? -5.559 40.344 18.125 1 97.06 54 LYS B N 1
ATOM 3317 C CA . LYS B 1 54 ? -4.836 39.125 17.734 1 97.06 54 LYS B CA 1
ATOM 3318 C C . LYS B 1 54 ? -4.562 39.094 16.234 1 97.06 54 LYS B C 1
ATOM 3320 O O . LYS B 1 54 ? -5.41 39.5 15.438 1 97.06 54 LYS B O 1
ATOM 3325 N N . CYS B 1 55 ? -3.445 38.562 15.867 1 97.5 55 CYS B N 1
ATOM 3326 C CA . CYS B 1 55 ? -3.055 38.531 14.461 1 97.5 55 CYS B CA 1
ATOM 3327 C C . CYS B 1 55 ? -3.609 37.281 13.789 1 97.5 55 CYS B C 1
ATOM 3329 O O . CYS B 1 55 ? -3.336 37.031 12.609 1 97.5 55 CYS B O 1
ATOM 3331 N N . PHE B 1 56 ? -4.336 36.438 14.445 1 97 56 PHE B N 1
ATOM 3332 C CA . PHE B 1 56 ? -4.875 35.188 13.938 1 97 56 PHE B CA 1
ATOM 3333 C C . PHE B 1 56 ? -6.379 35.125 14.18 1 97 56 PHE B C 1
ATOM 3335 O O . PHE B 1 56 ? -6.91 35.812 15.047 1 97 56 PHE B O 1
ATOM 3342 N N . LEU B 1 57 ? -6.961 34.281 13.406 1 95.88 57 LEU B N 1
ATOM 3343 C CA . LEU B 1 57 ? -8.414 34.219 13.414 1 95.88 57 LEU B CA 1
ATOM 3344 C C . LEU B 1 57 ? -8.914 33.5 14.656 1 95.88 57 LEU B C 1
ATOM 3346 O O . LEU B 1 57 ? -9.898 33.906 15.273 1 95.88 57 LEU B O 1
ATOM 3350 N N . GLU B 1 58 ? -8.367 32.344 14.93 1 94.25 58 GLU B N 1
ATOM 3351 C CA . GLU B 1 58 ? -8.711 31.531 16.094 1 94.25 58 GLU B CA 1
ATOM 3352 C C . GLU B 1 58 ? -7.465 30.938 16.734 1 94.25 58 GLU B C 1
ATOM 3354 O O . GLU B 1 58 ? -6.402 30.891 16.109 1 94.25 58 GLU B O 1
ATOM 3359 N N . ASP B 1 59 ? -7.574 30.438 17.922 1 92.44 59 ASP B N 1
ATOM 3360 C CA . ASP B 1 59 ? -6.426 30.047 18.734 1 92.44 59 ASP B CA 1
ATOM 3361 C C . ASP B 1 59 ? -5.617 28.938 18.047 1 92.44 59 ASP B C 1
ATOM 3363 O O . ASP B 1 59 ? -4.387 28.922 18.141 1 92.44 59 ASP B O 1
ATOM 3367 N N . ALA B 1 60 ? -6.258 28.062 17.375 1 91.38 60 ALA B N 1
ATOM 3368 C CA . ALA B 1 60 ? -5.582 26.938 16.719 1 91.38 60 ALA B CA 1
ATOM 3369 C C . ALA B 1 60 ? -4.676 27.422 15.594 1 91.38 60 ALA B C 1
ATOM 3371 O O . ALA B 1 60 ? -3.793 26.688 15.141 1 91.38 60 ALA B O 1
ATOM 3372 N N . LEU B 1 61 ? -4.852 28.641 15.18 1 95.19 61 LEU B N 1
ATOM 3373 C CA . LEU B 1 61 ? -4.129 29.172 14.031 1 95.19 61 LEU B CA 1
ATOM 3374 C C . LEU B 1 61 ? -3.008 30.109 14.469 1 95.19 61 LEU B C 1
ATOM 3376 O O . LEU B 1 61 ? -2.348 30.719 13.633 1 95.19 61 LEU B O 1
ATOM 3380 N N . GLU B 1 62 ? -2.834 30.172 15.766 1 95.38 62 GLU B N 1
ATOM 3381 C CA . GLU B 1 62 ? -1.7 30.938 16.281 1 95.38 62 GLU B CA 1
ATOM 3382 C C . GLU B 1 62 ? -0.383 30.203 16.016 1 95.38 62 GLU B C 1
ATOM 3384 O O . GLU B 1 62 ? -0.266 29.016 16.297 1 95.38 62 GLU B O 1
ATOM 3389 N N . LEU B 1 63 ? 0.563 31 15.555 1 96.38 63 LEU B N 1
ATOM 3390 C CA . LEU B 1 63 ? 1.892 30.469 15.289 1 96.38 63 LEU B CA 1
ATOM 3391 C C . LEU B 1 63 ? 2.949 31.188 16.125 1 96.38 63 LEU B C 1
ATOM 3393 O O . LEU B 1 63 ? 2.672 32.219 16.719 1 96.38 63 LEU B O 1
ATOM 3397 N N . THR B 1 64 ? 4.055 30.547 16.219 1 96.19 64 THR B N 1
ATOM 3398 C CA . THR B 1 64 ? 5.188 31.125 16.938 1 96.19 64 THR B CA 1
ATOM 3399 C C . THR B 1 64 ? 6.422 31.172 16.047 1 96.19 64 THR B C 1
ATOM 3401 O O . THR B 1 64 ? 6.691 30.234 15.289 1 96.19 64 THR B O 1
ATOM 3404 N N . CYS B 1 65 ? 7.082 32.281 16.156 1 96.25 65 CYS B N 1
ATOM 3405 C CA . CYS B 1 65 ? 8.328 32.438 15.406 1 96.25 65 CYS B CA 1
ATOM 3406 C C . CYS B 1 65 ? 9.523 32.438 16.344 1 96.25 65 CYS B C 1
ATOM 3408 O O . CYS B 1 65 ? 9.695 33.375 17.141 1 96.25 65 CYS B O 1
ATOM 3410 N N . GLN B 1 66 ? 10.312 31.375 16.266 1 94.81 66 GLN B N 1
ATOM 3411 C CA . GLN B 1 66 ? 11.508 31.266 17.094 1 94.81 66 GLN B CA 1
ATOM 3412 C C . GLN B 1 66 ? 12.758 31.109 16.25 1 94.81 66 GLN B C 1
ATOM 3414 O O . GLN B 1 66 ? 12.914 30.109 15.531 1 94.81 66 GLN B O 1
ATOM 3419 N N . ASN B 1 67 ? 13.695 32.062 16.297 1 94.25 67 ASN B N 1
ATOM 3420 C CA . ASN B 1 67 ? 14.945 32.031 15.539 1 94.25 67 ASN B CA 1
ATOM 3421 C C . ASN B 1 67 ? 14.695 31.781 14.055 1 94.25 67 ASN B C 1
ATOM 3423 O O . ASN B 1 67 ? 15.273 30.859 13.469 1 94.25 67 ASN B O 1
ATOM 3427 N N . SER B 1 68 ? 13.797 32.406 13.531 1 94.5 68 SER B N 1
ATOM 3428 C CA . SER B 1 68 ? 13.445 32.406 12.117 1 94.5 68 SER B CA 1
ATOM 3429 C C . SER B 1 68 ? 12.797 31.078 11.727 1 94.5 68 SER B C 1
ATOM 3431 O O . SER B 1 68 ? 12.742 30.719 10.547 1 94.5 68 SER B O 1
ATOM 3433 N N . THR B 1 69 ? 12.391 30.328 12.734 1 95.5 69 THR B N 1
ATOM 3434 C CA . THR B 1 69 ? 11.672 29.078 12.492 1 95.5 69 THR B CA 1
ATOM 3435 C C . THR B 1 69 ? 10.203 29.219 12.891 1 95.5 69 THR B C 1
ATOM 3437 O O . THR B 1 69 ? 9.898 29.594 14.023 1 95.5 69 THR B O 1
ATOM 3440 N N . LEU B 1 70 ? 9.359 28.953 11.938 1 96.25 70 LEU B N 1
ATOM 3441 C CA . LEU B 1 70 ? 7.926 29.047 12.188 1 96.25 70 LEU B CA 1
ATOM 3442 C C . LEU B 1 70 ? 7.402 27.75 12.805 1 96.25 70 LEU B C 1
ATOM 3444 O O . LEU B 1 70 ? 7.609 26.656 12.258 1 96.25 70 LEU B O 1
ATOM 3448 N N . LEU B 1 71 ? 6.68 27.875 13.938 1 95.5 71 LEU B N 1
ATOM 3449 C CA . LEU B 1 71 ? 6.246 26.688 14.688 1 95.5 71 LEU B CA 1
ATOM 3450 C C . LEU B 1 71 ? 4.742 26.734 14.938 1 95.5 71 LEU B C 1
ATOM 3452 O O . LEU B 1 71 ? 4.176 27.812 15.148 1 95.5 71 LEU B O 1
ATOM 3456 N N . HIS B 1 72 ? 4.207 25.578 14.891 1 91.75 72 HIS B N 1
ATOM 3457 C CA . HIS B 1 72 ? 2.834 25.406 15.344 1 91.75 72 HIS B CA 1
ATOM 3458 C C . HIS B 1 72 ? 2.791 24.75 16.734 1 91.75 72 HIS B C 1
ATOM 3460 O O . HIS B 1 72 ? 3.004 23.547 16.859 1 91.75 72 HIS B O 1
ATOM 3466 N N . GLY B 1 73 ? 2.385 25.5 17.672 1 76.56 73 GLY B N 1
ATOM 3467 C CA . GLY B 1 73 ? 2.379 25.031 19.047 1 76.56 73 GLY B CA 1
ATOM 3468 C C . GLY B 1 73 ? 1.38 23.922 19.312 1 76.56 73 GLY B C 1
ATOM 3469 O O . GLY B 1 73 ? 1.688 22.953 20 1 76.56 73 GLY B O 1
ATOM 3470 N N . GLY B 1 74 ? 0.282 24.031 18.797 1 69.06 74 GLY B N 1
ATOM 3471 C CA . GLY B 1 74 ? -0.775 23.062 19.031 1 69.06 74 GLY B CA 1
ATOM 3472 C C . GLY B 1 74 ? -0.415 21.672 18.562 1 69.06 74 GLY B C 1
ATOM 3473 O O . GLY B 1 74 ? -1.048 20.688 18.969 1 69.06 74 GLY B O 1
ATOM 3474 N N . SER B 1 75 ? 0.62 21.641 17.781 1 68.88 75 SER B N 1
ATOM 3475 C CA . SER B 1 75 ? 1.042 20.344 17.25 1 68.88 75 SER B CA 1
ATOM 3476 C C . SER B 1 75 ? 2.357 19.891 17.875 1 68.88 75 SER B C 1
ATOM 3478 O O . SER B 1 75 ? 3.1 19.109 17.281 1 68.88 75 SER B O 1
ATOM 3480 N N . GLY B 1 76 ? 2.719 20.453 18.984 1 70.94 76 GLY B N 1
ATOM 3481 C CA . GLY B 1 76 ? 3.973 20.078 19.609 1 70.94 76 GLY B CA 1
ATOM 3482 C C . GLY B 1 76 ? 5.168 20.828 19.062 1 70.94 76 GLY B C 1
ATOM 3483 O O . GLY B 1 76 ? 6.262 20.266 18.938 1 70.94 76 GLY B O 1
ATOM 3484 N N . ASN B 1 77 ? 4.93 21.984 18.641 1 80.38 77 ASN B N 1
ATOM 3485 C CA . ASN B 1 77 ? 5.969 22.859 18.094 1 80.38 77 ASN B CA 1
ATOM 3486 C C . ASN B 1 77 ? 6.594 22.281 16.828 1 80.38 77 ASN B C 1
ATOM 3488 O O . ASN B 1 77 ? 7.816 22.188 16.734 1 80.38 77 ASN B O 1
ATOM 3492 N N . VAL B 1 78 ? 5.754 21.938 16.016 1 91.31 78 VAL B N 1
ATOM 3493 C CA . VAL B 1 78 ? 6.176 21.391 14.727 1 91.31 78 VAL B CA 1
ATOM 3494 C C . VAL B 1 78 ? 6.523 22.531 13.773 1 91.31 78 VAL B C 1
ATOM 3496 O O . VAL B 1 78 ? 5.84 23.562 13.742 1 91.31 78 VAL B O 1
ATOM 3499 N N . GLU B 1 79 ? 7.609 22.359 13.078 1 94.38 79 GLU B N 1
ATOM 3500 C CA . GLU B 1 79 ? 8.078 23.375 12.156 1 94.38 79 GLU B CA 1
ATOM 3501 C C . GLU B 1 79 ? 7.223 23.422 10.891 1 94.38 79 GLU B C 1
ATOM 3503 O O . GLU B 1 79 ? 6.895 22.375 10.328 1 94.38 79 GLU B O 1
ATOM 3508 N N . ILE B 1 80 ? 6.863 24.641 10.531 1 96.19 80 ILE B N 1
ATOM 3509 C CA . ILE B 1 80 ? 6.094 24.875 9.32 1 96.19 80 ILE B CA 1
ATOM 3510 C C . ILE B 1 80 ? 7.016 25.391 8.211 1 96.19 80 ILE B C 1
ATOM 3512 O O . ILE B 1 80 ? 7.773 26.344 8.422 1 96.19 80 ILE B O 1
ATOM 3516 N N . LEU B 1 81 ? 6.887 24.75 7.066 1 96.12 81 LEU B N 1
ATOM 3517 C CA . LEU B 1 81 ? 7.758 25.109 5.957 1 96.12 81 LEU B CA 1
ATOM 3518 C C . LEU B 1 81 ? 7.039 26.031 4.98 1 96.12 81 LEU B C 1
ATOM 3520 O O . LEU B 1 81 ? 7.676 26.828 4.293 1 96.12 81 LEU B O 1
ATOM 3524 N N . ASN B 1 82 ? 5.848 25.844 4.883 1 95.81 82 ASN B N 1
ATOM 3525 C CA . ASN B 1 82 ? 5.051 26.625 3.939 1 95.81 82 ASN B CA 1
ATOM 3526 C C . ASN B 1 82 ? 3.566 26.578 4.285 1 95.81 82 ASN B C 1
ATOM 3528 O O . ASN B 1 82 ? 3.076 25.562 4.797 1 95.81 82 ASN B O 1
ATOM 3532 N N . ILE B 1 83 ? 2.887 27.719 3.979 1 96.06 83 ILE B N 1
ATOM 3533 C CA . ILE B 1 83 ? 1.442 27.781 4.172 1 96.06 83 ILE B CA 1
ATOM 3534 C C . ILE B 1 83 ? 0.764 28.188 2.867 1 96.06 83 ILE B C 1
ATOM 3536 O O . ILE B 1 83 ? 1.045 29.266 2.326 1 96.06 83 ILE B O 1
ATOM 3540 N N . ALA B 1 84 ? -0.093 27.312 2.404 1 93.81 84 ALA B N 1
ATOM 3541 C CA . ALA B 1 84 ? -0.905 27.656 1.237 1 93.81 84 ALA B CA 1
ATOM 3542 C C . ALA B 1 84 ? -2.344 27.969 1.643 1 93.81 84 ALA B C 1
ATOM 3544 O O . ALA B 1 84 ? -2.973 27.188 2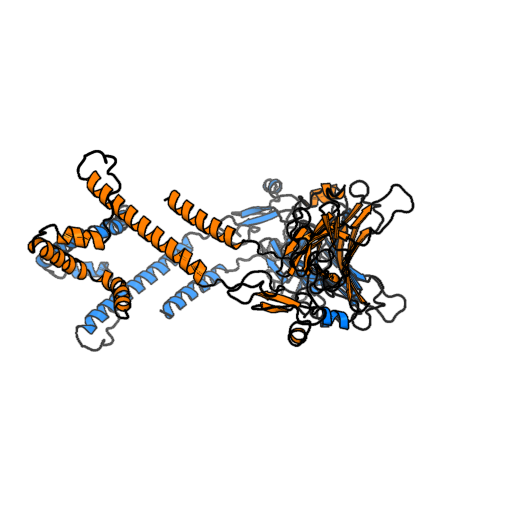.365 1 93.81 84 ALA B O 1
ATOM 3545 N N . LEU B 1 85 ? -2.84 29 1.143 1 92.69 85 LEU B N 1
ATOM 3546 C CA . LEU B 1 85 ? -4.191 29.422 1.492 1 92.69 85 LEU B CA 1
ATOM 3547 C C . LEU B 1 85 ? -5.227 28.453 0.93 1 92.69 85 LEU B C 1
ATOM 3549 O O . LEU B 1 85 ? -6.391 28.484 1.34 1 92.69 85 LEU B O 1
ATOM 3553 N N . GLY B 1 86 ? -4.793 27.625 0.036 1 88.69 86 GLY B N 1
ATOM 3554 C CA . GLY B 1 86 ? -5.688 26.625 -0.526 1 88.69 86 GLY B CA 1
ATOM 3555 C C . GLY B 1 86 ? -5.965 25.469 0.424 1 88.69 86 GLY B C 1
ATOM 3556 O O . GLY B 1 86 ? -6.73 24.562 0.099 1 88.69 86 GLY B O 1
ATOM 3557 N N . GLY B 1 87 ? -5.379 25.5 1.545 1 93.69 87 GLY B N 1
ATOM 3558 C CA . GLY B 1 87 ? -5.75 24.516 2.555 1 93.69 87 GLY B CA 1
ATOM 3559 C C . GLY B 1 87 ? -4.645 23.531 2.857 1 93.69 87 GLY B C 1
ATOM 3560 O O . GLY B 1 87 ? -4.891 22.484 3.48 1 93.69 87 GLY B O 1
ATOM 3561 N N . LYS B 1 88 ? -3.521 23.828 2.406 1 95.19 88 LYS B N 1
ATOM 3562 C CA . LYS B 1 88 ? -2.406 22.906 2.611 1 95.19 88 LYS B CA 1
ATOM 3563 C C . LYS B 1 88 ? -1.241 23.609 3.307 1 95.19 88 LYS B C 1
ATOM 3565 O O . LYS B 1 88 ? -1.061 24.812 3.166 1 95.19 88 LYS B O 1
ATOM 3570 N N . MET B 1 89 ? -0.604 22.844 4.074 1 95.5 89 MET B N 1
ATOM 3571 C CA . MET B 1 89 ? 0.59 23.312 4.766 1 95.5 89 MET B CA 1
ATOM 3572 C C . MET B 1 89 ? 1.677 22.25 4.777 1 95.5 89 MET B C 1
ATOM 3574 O O . MET B 1 89 ? 1.388 21.062 4.973 1 95.5 89 MET B O 1
ATOM 3578 N N . ASP B 1 90 ? 2.898 22.672 4.516 1 96.31 90 ASP B N 1
ATOM 3579 C CA . ASP B 1 90 ? 4.039 21.766 4.617 1 96.31 90 ASP B CA 1
ATOM 3580 C C . ASP B 1 90 ? 4.676 21.844 6.004 1 96.31 90 ASP B C 1
ATOM 3582 O O . ASP B 1 90 ? 5.047 22.922 6.469 1 96.31 90 ASP B O 1
ATOM 3586 N N . MET B 1 91 ? 4.762 20.703 6.617 1 95.31 91 MET B N 1
ATOM 3587 C CA . MET B 1 91 ? 5.312 20.656 7.969 1 95.31 91 MET B CA 1
ATOM 3588 C C . MET B 1 91 ? 6.418 19.609 8.062 1 95.31 91 MET B C 1
ATOM 3590 O O . MET B 1 91 ? 6.492 18.703 7.23 1 95.31 91 MET B O 1
ATOM 3594 N N . LEU B 1 92 ? 7.254 19.797 9.055 1 95.44 92 LEU B N 1
ATOM 3595 C CA . LEU B 1 92 ? 8.328 18.844 9.32 1 95.44 92 LEU B CA 1
ATOM 3596 C C . LEU B 1 92 ? 8.031 18.016 10.57 1 95.44 92 LEU B C 1
ATOM 3598 O O . LEU B 1 92 ? 7.891 18.562 11.664 1 95.44 92 LEU B O 1
ATOM 3602 N N . PHE B 1 93 ? 7.969 16.703 10.398 1 95 93 PHE B N 1
ATOM 3603 C CA . PHE B 1 93 ? 7.695 15.812 11.516 1 95 93 PHE B CA 1
ATOM 3604 C C . PHE B 1 93 ? 8.883 14.898 11.789 1 95 93 PHE B C 1
ATOM 3606 O O . PHE B 1 93 ? 9.625 14.547 10.875 1 95 93 PHE B O 1
ATOM 3613 N N . SER B 1 94 ? 8.945 14.547 13.008 1 94.88 94 SER B N 1
ATOM 3614 C CA . SER B 1 94 ? 10.008 13.633 13.406 1 94.88 94 SER B CA 1
ATOM 3615 C C . SER B 1 94 ? 9.727 12.211 12.914 1 94.88 94 SER B C 1
ATOM 3617 O O . SER B 1 94 ? 8.57 11.859 12.664 1 94.88 94 SER B O 1
ATOM 3619 N N . VAL B 1 95 ? 10.828 11.438 12.773 1 96.75 95 VAL B N 1
ATOM 3620 C CA . VAL B 1 95 ? 10.734 10.008 12.492 1 96.75 95 VAL B CA 1
ATOM 3621 C C . VAL B 1 95 ? 10.656 9.227 13.797 1 96.75 95 VAL B C 1
ATOM 3623 O O . VAL B 1 95 ? 11.453 9.445 14.711 1 96.75 95 VAL B O 1
ATOM 3626 N N . SER B 1 96 ? 9.625 8.414 13.945 1 97.06 96 SER B N 1
ATOM 3627 C CA . SER B 1 96 ? 9.602 7.492 15.078 1 97.06 96 SER B CA 1
ATOM 3628 C C . SER B 1 96 ? 10.688 6.43 14.945 1 97.06 96 SER B C 1
ATOM 3630 O O . SER B 1 96 ? 10.797 5.766 13.914 1 97.06 96 SER B O 1
ATOM 3632 N N . THR B 1 97 ? 11.477 6.258 15.992 1 94.94 97 THR B N 1
ATOM 3633 C CA . THR B 1 97 ? 12.633 5.375 15.906 1 94.94 97 THR B CA 1
ATOM 3634 C C . THR B 1 97 ? 12.758 4.523 17.156 1 94.94 97 THR B C 1
ATOM 3636 O O . THR B 1 97 ? 12.508 5 18.266 1 94.94 97 THR B O 1
ATOM 3639 N N . VAL B 1 98 ? 13.117 3.299 16.953 1 92.75 98 VAL B N 1
ATOM 3640 C CA . VAL B 1 98 ? 13.539 2.443 18.062 1 92.75 98 VAL B CA 1
ATOM 3641 C C . VAL B 1 98 ? 14.742 1.606 17.641 1 92.75 98 VAL B C 1
ATOM 3643 O O . VAL B 1 98 ? 14.758 1.03 16.547 1 92.75 98 VAL B O 1
ATOM 3646 N N . CYS B 1 99 ? 15.742 1.673 18.484 1 89.44 99 CYS B N 1
ATOM 3647 C CA . CYS B 1 99 ? 16.969 0.95 18.188 1 89.44 99 CYS B CA 1
ATOM 3648 C C . CYS B 1 99 ? 17.359 0.026 19.328 1 89.44 99 CYS B C 1
ATOM 3650 O O . CYS B 1 99 ? 17 0.277 20.484 1 89.44 99 CYS B O 1
ATOM 3652 N N . ARG B 1 100 ? 18 -1.034 18.844 1 83.38 100 ARG B N 1
ATOM 3653 C CA . ARG B 1 100 ? 18.578 -1.914 19.844 1 83.38 100 ARG B CA 1
ATOM 3654 C C . ARG B 1 100 ? 19.734 -1.235 20.562 1 83.38 100 ARG B C 1
ATOM 3656 O O . ARG B 1 100 ? 20.641 -0.692 19.922 1 83.38 100 ARG B O 1
ATOM 3663 N N . ASN B 1 101 ? 19.5 -0.965 21.812 1 68.62 101 ASN B N 1
ATOM 3664 C CA . ASN B 1 101 ? 20.641 -0.464 22.578 1 68.62 101 ASN B CA 1
ATOM 3665 C C . ASN B 1 101 ? 21.328 -1.585 23.344 1 68.62 101 ASN B C 1
ATOM 3667 O O . ASN B 1 101 ? 20.719 -2.596 23.672 1 68.62 101 ASN B O 1
ATOM 3671 N N . GLY B 1 102 ? 22.562 -1.958 23.047 1 58.41 102 GLY B N 1
ATOM 3672 C CA . GLY B 1 102 ? 23.406 -2.926 23.719 1 58.41 102 GLY B CA 1
ATOM 3673 C C . GLY B 1 102 ? 22.844 -3.416 25.031 1 58.41 102 GLY B C 1
ATOM 3674 O O . GLY B 1 102 ? 23.359 -4.367 25.625 1 58.41 102 GLY B O 1
ATOM 3675 N N . SER B 1 103 ? 21.938 -2.67 25.531 1 54.97 103 SER B N 1
ATOM 3676 C CA . SER B 1 103 ? 21.562 -3.012 26.891 1 54.97 103 SER B CA 1
ATOM 3677 C C . SER B 1 103 ? 20.438 -4.047 26.906 1 54.97 103 SER B C 1
ATOM 3679 O O . SER B 1 103 ? 19.781 -4.27 25.891 1 54.97 103 SER B O 1
ATOM 3681 N N . GLU B 1 104 ? 20.188 -4.684 28.109 1 54.78 104 GLU B N 1
ATOM 3682 C CA . GLU B 1 104 ? 19.312 -5.801 28.438 1 54.78 104 GLU B CA 1
ATOM 3683 C C . GLU B 1 104 ? 17.859 -5.48 28.094 1 54.78 104 GLU B C 1
ATOM 3685 O O . GLU B 1 104 ? 17.094 -6.367 27.703 1 54.78 104 GLU B O 1
ATOM 3690 N N . ARG B 1 105 ? 17.422 -4.242 28.656 1 51.59 105 ARG B N 1
ATOM 3691 C CA . ARG B 1 105 ? 16.016 -3.963 28.469 1 51.59 105 ARG B CA 1
ATOM 3692 C C . ARG B 1 105 ? 15.773 -3.219 27.156 1 51.59 105 ARG B C 1
ATOM 3694 O O . ARG B 1 105 ? 15.961 -2.002 27.078 1 51.59 105 ARG B O 1
ATOM 3701 N N . VAL B 1 106 ? 15.789 -3.777 26 1 57.81 106 VAL B N 1
ATOM 3702 C CA . VAL B 1 106 ? 15.766 -3.217 24.656 1 57.81 106 VAL B CA 1
ATOM 3703 C C . VAL B 1 106 ? 14.352 -2.74 24.312 1 57.81 106 VAL B C 1
ATOM 3705 O O . VAL B 1 106 ? 13.398 -3.521 24.375 1 57.81 106 VAL B O 1
ATOM 3708 N N . PRO B 1 107 ? 14.25 -1.405 24.219 1 62.69 107 PRO B N 1
ATOM 3709 C CA . PRO B 1 107 ? 12.914 -0.926 23.859 1 62.69 107 PRO B CA 1
ATOM 3710 C C . PRO B 1 107 ? 12.391 -1.553 22.562 1 62.69 107 PRO B C 1
ATOM 3712 O O . PRO B 1 107 ? 13.164 -1.825 21.656 1 62.69 107 PRO B O 1
ATOM 3715 N N . THR B 1 108 ? 11.039 -1.789 22.672 1 78.75 108 THR B N 1
ATOM 3716 C CA . THR B 1 108 ? 10.414 -2.408 21.5 1 78.75 108 THR B CA 1
ATOM 3717 C C . THR B 1 108 ? 9.508 -1.417 20.781 1 78.75 108 THR B C 1
ATOM 3719 O O . THR B 1 108 ? 8.906 -1.748 19.75 1 78.75 108 THR B O 1
ATOM 3722 N N . GLU B 1 109 ? 9.539 -0.141 21.375 1 87.56 109 GLU B N 1
ATOM 3723 C CA . GLU B 1 109 ? 8.648 0.837 20.75 1 87.56 109 GLU B CA 1
ATOM 3724 C C . GLU B 1 109 ? 9.312 2.205 20.656 1 87.56 109 GLU B C 1
ATOM 3726 O O . GLU B 1 109 ? 10.062 2.605 21.547 1 87.56 109 GLU B O 1
ATOM 3731 N N . GLY B 1 110 ? 9.102 2.857 19.594 1 90.38 110 GLY B N 1
ATOM 3732 C CA . GLY B 1 110 ? 9.602 4.203 19.375 1 90.38 110 GLY B CA 1
ATOM 3733 C C . GLY B 1 110 ? 8.719 5.277 19.984 1 90.38 110 GLY B C 1
ATOM 3734 O O . GLY B 1 110 ? 7.668 4.973 20.547 1 90.38 110 GLY B O 1
ATOM 3735 N N . GLU B 1 111 ? 9.227 6.445 19.875 1 90.44 111 GLU B N 1
ATOM 3736 C CA . GLU B 1 111 ? 8.43 7.574 20.344 1 90.44 111 GLU B CA 1
ATOM 3737 C C . GLU B 1 111 ? 7.176 7.762 19.5 1 90.44 111 GLU B C 1
ATOM 3739 O O . GLU B 1 111 ? 7.223 7.609 18.281 1 90.44 111 GLU B O 1
ATOM 3744 N N . GLU B 1 112 ? 6.113 8.055 20.141 1 92.19 112 GLU B N 1
ATOM 3745 C CA . GLU B 1 112 ? 4.875 8.367 19.438 1 92.19 112 GLU B CA 1
ATOM 3746 C C . GLU B 1 112 ? 4.883 9.805 18.922 1 92.19 112 GLU B C 1
ATOM 3748 O O . GLU B 1 112 ? 5.129 10.742 19.688 1 92.19 112 GLU B O 1
ATOM 3753 N N . ILE B 1 113 ? 4.645 9.938 17.672 1 90.94 113 ILE B N 1
ATOM 3754 C CA . ILE B 1 113 ? 4.574 11.25 17.031 1 90.94 113 ILE B CA 1
ATOM 3755 C C . ILE B 1 113 ? 3.133 11.539 16.609 1 90.94 113 ILE B C 1
ATOM 3757 O O . ILE B 1 113 ? 2.418 10.648 16.156 1 90.94 113 ILE B O 1
ATOM 3761 N N . GLY B 1 114 ? 2.689 12.805 16.781 1 87 114 GLY B N 1
ATOM 3762 C CA . GLY B 1 114 ? 1.296 12.992 16.406 1 87 114 GLY B CA 1
ATOM 3763 C C . GLY B 1 114 ? 0.937 14.445 16.141 1 87 114 GLY B C 1
ATOM 3764 O O . GLY B 1 114 ? 1.767 15.336 16.328 1 87 114 GLY B O 1
ATOM 3765 N N . LEU B 1 115 ? -0.139 14.586 15.594 1 86.38 115 LEU B N 1
ATOM 3766 C CA . LEU B 1 115 ? -0.863 15.828 15.312 1 86.38 115 LEU B CA 1
ATOM 3767 C C . LEU B 1 115 ? -2.275 15.773 15.891 1 86.38 115 LEU B C 1
ATOM 3769 O O . LEU B 1 115 ? -3.182 15.211 15.266 1 86.38 115 LEU B O 1
ATOM 3773 N N . ARG B 1 116 ? -2.355 16.375 17.016 1 82.88 116 ARG B N 1
ATOM 3774 C CA . ARG B 1 116 ? -3.633 16.281 17.719 1 82.88 116 ARG B CA 1
ATOM 3775 C C . ARG B 1 116 ? -4.375 17.609 17.688 1 82.88 116 ARG B C 1
ATOM 3777 O O . ARG B 1 116 ? -4.586 18.25 18.719 1 82.88 116 ARG B O 1
ATOM 3784 N N . SER B 1 117 ? -4.66 18.078 16.562 1 81.88 117 SER B N 1
ATOM 3785 C CA . SER B 1 117 ? -5.441 19.297 16.312 1 81.88 117 SER B CA 1
ATOM 3786 C C . SER B 1 117 ? -6.508 19.062 15.258 1 81.88 117 SER B C 1
ATOM 3788 O O . SER B 1 117 ? -6.191 18.875 14.078 1 81.88 117 SER B O 1
ATOM 3790 N N . PRO B 1 118 ? -7.789 19.016 15.656 1 78.56 118 PRO B N 1
ATOM 3791 C CA . PRO B 1 118 ? -8.859 18.625 14.734 1 78.56 118 PRO B CA 1
ATOM 3792 C C . PRO B 1 118 ? -8.844 19.406 13.43 1 78.56 118 PRO B C 1
ATOM 3794 O O . PRO B 1 118 ? -9.242 18.891 12.383 1 78.56 118 PRO B O 1
ATOM 3797 N N . GLY B 1 119 ? -8.445 20.672 13.406 1 87.06 119 GLY B N 1
ATOM 3798 C CA . GLY B 1 119 ? -8.43 21.469 12.188 1 87.06 119 GLY B CA 1
ATOM 3799 C C . GLY B 1 119 ? -7.195 21.234 11.336 1 87.06 119 GLY B C 1
ATOM 3800 O O . GLY B 1 119 ? -7.055 21.812 10.258 1 87.06 119 GLY B O 1
ATOM 3801 N N . PHE B 1 120 ? -6.406 20.297 11.812 1 91.5 120 PHE B N 1
ATOM 3802 C CA . PHE B 1 120 ? -5.18 19.938 11.117 1 91.5 120 PHE B CA 1
ATOM 3803 C C . PHE B 1 120 ? -5.102 18.422 10.922 1 91.5 120 PHE B C 1
ATOM 3805 O O . PHE B 1 120 ? -5.152 17.656 11.891 1 91.5 120 PHE B O 1
ATOM 3812 N N . ALA B 1 121 ? -5.09 18.016 9.664 1 91.06 121 ALA B N 1
ATOM 3813 C CA . ALA B 1 121 ? -5.039 16.594 9.344 1 91.06 121 ALA B CA 1
ATOM 3814 C C . ALA B 1 121 ? -3.928 16.297 8.344 1 91.06 121 ALA B C 1
ATOM 3816 O O . ALA B 1 121 ? -3.629 17.109 7.473 1 91.06 121 ALA B O 1
ATOM 3817 N N . ILE B 1 122 ? -3.377 15.141 8.508 1 93.38 122 ILE B N 1
ATOM 3818 C CA . ILE B 1 122 ? -2.404 14.719 7.504 1 93.38 122 ILE B CA 1
ATOM 3819 C C . ILE B 1 122 ? -3.119 14.398 6.195 1 93.38 122 ILE B C 1
ATOM 3821 O O . ILE B 1 122 ? -4.062 13.602 6.176 1 93.38 122 ILE B O 1
ATOM 3825 N N . SER B 1 123 ? -2.688 15.031 5.148 1 94.5 123 SER B N 1
ATOM 3826 C CA . SER B 1 123 ? -3.334 14.852 3.855 1 94.5 123 SER B CA 1
ATOM 3827 C C . SER B 1 123 ? -3.193 13.414 3.363 1 94.5 123 SER B C 1
ATOM 3829 O O . SER B 1 123 ? -2.084 12.945 3.107 1 94.5 123 SER B O 1
ATOM 3831 N N . SER B 1 124 ? -4.27 12.734 3.115 1 91.62 124 SER B N 1
ATOM 3832 C CA . SER B 1 124 ? -4.273 11.344 2.678 1 91.62 124 SER B CA 1
ATOM 3833 C C . SER B 1 124 ? -3.773 11.219 1.243 1 91.62 124 SER B C 1
ATOM 3835 O O . SER B 1 124 ? -3.139 10.219 0.89 1 91.62 124 SER B O 1
ATOM 3837 N N . LYS B 1 125 ? -4.008 12.18 0.494 1 91.44 125 LYS B N 1
ATOM 3838 C CA . LYS B 1 125 ? -3.682 12.117 -0.928 1 91.44 125 LYS B CA 1
ATOM 3839 C C . LYS B 1 125 ? -2.211 12.445 -1.168 1 91.44 125 LYS B C 1
ATOM 3841 O O . LYS B 1 125 ? -1.599 11.922 -2.104 1 91.44 125 LYS B O 1
ATOM 3846 N N . ASP B 1 126 ? -1.703 13.211 -0.306 1 95.88 126 ASP B N 1
ATOM 3847 C CA . ASP B 1 126 ? -0.398 13.789 -0.61 1 95.88 126 ASP B CA 1
ATOM 3848 C C . ASP B 1 126 ? 0.715 13.055 0.131 1 95.88 126 ASP B C 1
ATOM 3850 O O . ASP B 1 126 ? 1.896 13.242 -0.164 1 95.88 126 ASP B O 1
ATOM 3854 N N . ASN B 1 127 ? 0.297 12.266 1.059 1 96.12 127 ASN B N 1
ATOM 3855 C CA . ASN B 1 127 ? 1.305 11.648 1.914 1 96.12 127 ASN B CA 1
ATOM 3856 C C . ASN B 1 127 ? 1.203 10.125 1.892 1 96.12 127 ASN B C 1
ATOM 3858 O O . ASN B 1 127 ? 0.196 9.57 1.446 1 96.12 127 ASN B O 1
ATOM 3862 N N . THR B 1 128 ? 2.262 9.484 2.352 1 94.81 128 THR B N 1
ATOM 3863 C CA . THR B 1 128 ? 2.307 8.047 2.566 1 94.81 128 THR B CA 1
ATOM 3864 C C . THR B 1 128 ? 2.969 7.719 3.902 1 94.81 128 THR B C 1
ATOM 3866 O O . THR B 1 128 ? 3.83 8.461 4.371 1 94.81 128 THR B O 1
ATOM 3869 N N . PHE B 1 129 ? 2.484 6.66 4.52 1 96.44 129 PHE B N 1
ATOM 3870 C CA . PHE B 1 129 ? 3.082 6.18 5.758 1 96.44 129 PHE B CA 1
ATOM 3871 C C . PHE B 1 129 ? 4.07 5.051 5.48 1 96.44 129 PHE B C 1
ATOM 3873 O O . PHE B 1 129 ? 3.717 4.051 4.852 1 96.44 129 PHE B O 1
ATOM 3880 N N . VAL B 1 130 ? 5.297 5.184 5.984 1 96.75 130 VAL B N 1
ATOM 3881 C CA . VAL B 1 130 ? 6.395 4.289 5.629 1 96.75 130 VAL B CA 1
ATOM 3882 C C . VAL B 1 130 ? 7 3.688 6.895 1 96.75 130 VAL B C 1
ATOM 3884 O O . VAL B 1 130 ? 7.125 4.371 7.914 1 96.75 130 VAL B O 1
ATOM 3887 N N . SER B 1 131 ? 7.367 2.453 6.848 1 96.94 131 SER B N 1
ATOM 3888 C CA . SER B 1 131 ? 8.164 1.795 7.879 1 96.94 131 SER B CA 1
ATOM 3889 C C . SER B 1 131 ? 9.398 1.125 7.281 1 96.94 131 SER B C 1
ATOM 3891 O O . SER B 1 131 ? 9.305 0.458 6.25 1 96.94 131 SER B O 1
ATOM 3893 N N . VAL B 1 132 ? 10.523 1.326 7.906 1 95.44 132 VAL B N 1
ATOM 3894 C CA . VAL B 1 132 ? 11.797 0.815 7.418 1 95.44 132 VAL B CA 1
ATOM 3895 C C . VAL B 1 132 ? 12.477 -0.015 8.508 1 95.44 132 VAL B C 1
ATOM 3897 O O . VAL B 1 132 ? 12.539 0.403 9.664 1 95.44 132 VAL B O 1
ATOM 3900 N N . GLY B 1 133 ? 12.945 -1.143 8.117 1 93.56 133 GLY B N 1
ATOM 3901 C CA . GLY B 1 133 ? 13.664 -2.018 9.031 1 93.56 133 GLY B CA 1
ATOM 3902 C C . GLY B 1 133 ? 13.484 -3.49 8.719 1 93.56 133 GLY B C 1
ATOM 3903 O O . GLY B 1 133 ? 12.82 -3.842 7.738 1 93.56 133 GLY B O 1
ATOM 3904 N N . CYS B 1 134 ? 14.078 -4.371 9.555 1 91.38 134 CYS B N 1
ATOM 3905 C CA . CYS B 1 134 ? 14.016 -5.809 9.297 1 91.38 134 CYS B CA 1
ATOM 3906 C C . CYS B 1 134 ? 13.352 -6.539 10.453 1 91.38 134 CYS B C 1
ATOM 3908 O O . CYS B 1 134 ? 13.375 -7.77 10.516 1 91.38 134 CYS B O 1
ATOM 3910 N N . ASP B 1 135 ? 12.844 -5.879 11.359 1 92.31 135 ASP B N 1
ATOM 3911 C CA . ASP B 1 135 ? 12.031 -6.312 12.492 1 92.31 135 ASP B CA 1
ATOM 3912 C C . ASP B 1 135 ? 11.062 -5.215 12.922 1 92.31 135 ASP B C 1
ATOM 3914 O O . ASP B 1 135 ? 11.055 -4.816 14.086 1 92.31 135 ASP B O 1
ATOM 3918 N N . THR B 1 136 ? 10.289 -4.855 11.953 1 93.94 136 THR B N 1
ATOM 3919 C CA . THR B 1 136 ? 9.656 -3.551 12.109 1 93.94 136 THR B CA 1
ATOM 3920 C C . THR B 1 136 ? 8.172 -3.621 11.75 1 93.94 136 THR B C 1
ATOM 3922 O O . THR B 1 136 ? 7.801 -4.223 10.742 1 93.94 136 THR B O 1
ATOM 3925 N N . TYR B 1 137 ? 7.371 -3.004 12.562 1 95 137 TYR B N 1
ATOM 3926 C CA . TYR B 1 137 ? 6.02 -2.635 12.164 1 95 137 TYR B CA 1
ATOM 3927 C C . TYR B 1 137 ? 5.652 -1.253 12.688 1 95 137 TYR B C 1
ATOM 3929 O O . TYR B 1 137 ? 6.188 -0.806 13.711 1 95 137 TYR B O 1
ATOM 3937 N N . GLY B 1 138 ? 4.836 -0.588 11.945 1 96.62 138 GLY B N 1
ATOM 3938 C CA . GLY B 1 138 ? 4.41 0.755 12.305 1 96.62 138 GLY B CA 1
ATOM 3939 C C . GLY B 1 138 ? 2.904 0.896 12.406 1 96.62 138 GLY B C 1
ATOM 3940 O O . GLY B 1 138 ? 2.164 0.278 11.641 1 96.62 138 GLY B O 1
ATOM 3941 N N . TYR B 1 139 ? 2.525 1.782 13.383 1 96.44 139 TYR B N 1
ATOM 3942 C CA . TYR B 1 139 ? 1.118 2.121 13.555 1 96.44 139 TYR B CA 1
ATOM 3943 C C . TYR B 1 139 ? 0.854 3.572 13.172 1 96.44 139 TYR B C 1
ATOM 3945 O O . TYR B 1 139 ? 1.602 4.469 13.57 1 96.44 139 TYR B O 1
ATOM 3953 N N . PHE B 1 140 ? -0.167 3.699 12.43 1 96.19 140 PHE B N 1
ATOM 3954 C CA . PHE B 1 140 ? -0.755 5.004 12.148 1 96.19 140 PHE B CA 1
ATOM 3955 C C . PHE B 1 140 ? -2.158 5.098 12.734 1 96.19 140 PHE B C 1
ATOM 3957 O O . PHE B 1 140 ? -3.084 4.441 12.258 1 96.19 140 PHE B O 1
ATOM 3964 N N . ASN B 1 141 ? -2.305 6.008 13.68 1 93.25 141 ASN B N 1
ATOM 3965 C CA . ASN B 1 141 ? -3.502 6.004 14.516 1 93.25 141 ASN B CA 1
ATOM 3966 C C . ASN B 1 141 ? -4.355 7.246 14.281 1 93.25 141 ASN B C 1
ATOM 3968 O O . ASN B 1 141 ? -3.824 8.32 13.992 1 93.25 141 ASN B O 1
ATOM 3972 N N . SER B 1 142 ? -5.582 6.992 14.344 1 89.25 142 SER B N 1
ATOM 3973 C CA . SER B 1 142 ? -6.574 8.062 14.398 1 89.25 142 SER B CA 1
ATOM 3974 C C . SER B 1 142 ? -7.441 7.945 15.648 1 89.25 142 SER B C 1
ATOM 3976 O O . SER B 1 142 ? -7.82 6.844 16.047 1 89.25 142 SER B O 1
ATOM 3978 N N . TYR B 1 143 ? -7.676 9.086 16.219 1 86.25 143 TYR B N 1
ATOM 3979 C CA . TYR B 1 143 ? -8.547 9.125 17.391 1 86.25 143 TYR B CA 1
ATOM 3980 C C . TYR B 1 143 ? -9.781 9.984 17.125 1 86.25 143 TYR B C 1
ATOM 3982 O O . TYR B 1 143 ? -9.672 11.195 16.953 1 86.25 143 TYR B O 1
ATOM 3990 N N . VAL B 1 144 ? -10.859 9.328 17.078 1 76.56 144 VAL B N 1
ATOM 3991 C CA . VAL B 1 144 ? -12.117 10.031 16.875 1 76.56 144 VAL B CA 1
ATOM 3992 C C . VAL B 1 144 ? -13.102 9.656 17.984 1 76.56 144 VAL B C 1
ATOM 3994 O O . VAL B 1 144 ? -13.375 8.469 18.203 1 76.56 144 VAL B O 1
ATOM 3997 N N . ASN B 1 145 ? -13.594 10.664 18.656 1 74.94 145 ASN B N 1
ATOM 3998 C CA . ASN B 1 145 ? -14.555 10.492 19.75 1 74.94 145 ASN B CA 1
ATOM 3999 C C . ASN B 1 145 ? -14.07 9.461 20.766 1 74.94 145 ASN B C 1
ATOM 4001 O O . ASN B 1 145 ? -14.82 8.547 21.125 1 74.94 145 ASN B O 1
ATOM 4005 N N . GLY B 1 146 ? -12.836 9.531 21.016 1 75.44 146 GLY B N 1
ATOM 4006 C CA . GLY B 1 146 ? -12.266 8.68 22.047 1 75.44 146 GLY B CA 1
ATOM 4007 C C . GLY B 1 146 ? -11.938 7.285 21.547 1 75.44 146 GLY B C 1
ATOM 4008 O O . GLY B 1 146 ? -11.43 6.457 22.312 1 75.44 146 GLY B O 1
ATOM 4009 N N . THR B 1 147 ? -12.242 6.945 20.406 1 81.44 147 THR B N 1
ATOM 4010 C CA . THR B 1 147 ? -11.969 5.625 19.844 1 81.44 147 THR B CA 1
ATOM 4011 C C . THR B 1 147 ? -10.75 5.656 18.938 1 81.44 147 THR B C 1
ATOM 4013 O O . THR B 1 147 ? -10.57 6.609 18.172 1 81.44 147 THR B O 1
ATOM 4016 N N . LYS B 1 148 ? -9.984 4.598 19.047 1 87.94 148 LYS B N 1
ATOM 4017 C CA . LYS B 1 148 ? -8.75 4.504 18.266 1 87.94 148 LYS B CA 1
ATOM 4018 C C . LYS B 1 148 ? -8.93 3.582 17.078 1 87.94 148 LYS B C 1
ATOM 4020 O O . LYS B 1 148 ? -9.516 2.506 17.188 1 87.94 148 LYS B O 1
ATOM 4025 N N . SER B 1 149 ? -8.57 4.008 15.93 1 89.19 149 SER B N 1
ATOM 4026 C CA . SER B 1 149 ? -8.414 3.197 14.727 1 89.19 149 SER B CA 1
ATOM 4027 C C . SER B 1 149 ? -6.992 3.281 14.18 1 89.19 149 SER B C 1
ATOM 4029 O O . SER B 1 149 ? -6.344 4.324 14.281 1 89.19 149 SER B O 1
ATOM 4031 N N . SER B 1 150 ? -6.586 2.15 13.656 1 92.44 150 SER B N 1
ATOM 4032 C CA . SER B 1 150 ? -5.191 2.148 13.234 1 92.44 150 SER B CA 1
ATOM 4033 C C . SER B 1 150 ? -5.02 1.432 11.898 1 92.44 150 SER B C 1
ATOM 4035 O O . SER B 1 150 ? -5.801 0.542 11.562 1 92.44 150 SER B O 1
ATOM 4037 N N . THR B 1 151 ? -4.086 1.884 11.156 1 93.94 151 THR B N 1
ATOM 4038 C CA . THR B 1 151 ? -3.527 1.183 10.008 1 93.94 151 THR B CA 1
ATOM 4039 C C . THR B 1 151 ? -2.004 1.134 10.094 1 93.94 151 THR B C 1
ATOM 4041 O O . THR B 1 151 ? -1.41 1.692 11.016 1 93.94 151 THR B O 1
ATOM 4044 N N . GLY B 1 152 ? -1.425 0.38 9.227 1 96.94 152 GLY B N 1
ATOM 4045 C CA . GLY B 1 152 ? 0.026 0.288 9.195 1 96.94 152 GLY B CA 1
ATOM 4046 C C . GLY B 1 152 ? 0.533 -0.889 8.383 1 96.94 152 GLY B C 1
ATOM 4047 O O . GLY B 1 152 ? -0.255 -1.612 7.773 1 96.94 152 GLY B O 1
ATOM 4048 N N . CYS B 1 153 ? 1.854 -0.969 8.344 1 95 153 CYS B N 1
ATOM 4049 C CA . CYS B 1 153 ? 2.477 -2.08 7.633 1 95 153 CYS B CA 1
ATOM 4050 C C . CYS B 1 153 ? 3.621 -2.676 8.445 1 95 153 CYS B C 1
ATOM 4052 O O . CYS B 1 153 ? 4.027 -2.107 9.461 1 95 153 CYS B O 1
ATOM 4054 N N . LEU B 1 154 ? 3.982 -3.83 8.086 1 95.81 154 LEU B N 1
ATOM 4055 C CA . LEU B 1 154 ? 5.066 -4.535 8.758 1 95.81 154 LEU B CA 1
ATOM 4056 C C . LEU B 1 154 ? 6.09 -5.047 7.754 1 95.81 154 LEU B C 1
ATOM 4058 O O . LEU B 1 154 ? 5.75 -5.309 6.594 1 95.81 154 LEU B O 1
ATOM 4062 N N . THR B 1 155 ? 7.324 -5.168 8.172 1 93.75 155 THR B N 1
ATOM 4063 C CA . THR B 1 155 ? 8.414 -5.645 7.32 1 93.75 155 THR B CA 1
ATOM 4064 C C . THR B 1 155 ? 9.469 -6.363 8.148 1 93.75 155 THR B C 1
ATOM 4066 O O . THR B 1 155 ? 9.875 -5.875 9.203 1 93.75 155 THR B O 1
ATOM 4069 N N . THR B 1 156 ? 9.836 -7.516 7.723 1 91.38 156 THR B N 1
ATOM 4070 C CA . THR B 1 156 ? 10.922 -8.289 8.305 1 91.38 156 THR B CA 1
ATOM 4071 C C . THR B 1 156 ? 11.844 -8.828 7.215 1 91.38 156 THR B C 1
ATOM 4073 O O . THR B 1 156 ? 11.406 -9.07 6.09 1 91.38 156 THR B O 1
ATOM 4076 N N . CYS B 1 157 ? 13.078 -8.938 7.582 1 87.31 157 CYS B N 1
ATOM 4077 C CA . CYS B 1 157 ? 14.062 -9.461 6.641 1 87.31 157 CYS B CA 1
ATOM 4078 C C . CYS B 1 157 ? 14.719 -10.727 7.191 1 87.31 157 CYS B C 1
ATOM 4080 O O . CYS B 1 157 ? 14.93 -10.844 8.398 1 87.31 157 CYS B O 1
ATOM 4082 N N . GLY B 1 158 ? 14.961 -11.656 6.352 1 76.06 158 GLY B N 1
ATOM 4083 C CA . GLY B 1 158 ? 15.656 -12.859 6.785 1 76.06 158 GLY B CA 1
ATOM 4084 C C . GLY B 1 158 ? 17.141 -12.633 7.016 1 76.06 158 GLY B C 1
ATOM 4085 O O . GLY B 1 158 ? 17.688 -13.055 8.039 1 76.06 158 GLY B O 1
ATOM 4086 N N . SER B 1 159 ? 17.844 -12.219 6.035 1 74.44 159 SER B N 1
ATOM 4087 C CA . SER B 1 159 ? 19.281 -11.922 6.059 1 74.44 159 SER B CA 1
ATOM 4088 C C . SER B 1 159 ? 19.641 -10.844 5.047 1 74.44 159 SER B C 1
ATOM 4090 O O . SER B 1 159 ? 18.828 -10.492 4.184 1 74.44 159 SER B O 1
ATOM 4092 N N . LYS B 1 160 ? 20.812 -10.297 5.324 1 71.31 160 LYS B N 1
ATOM 4093 C CA . LYS B 1 160 ? 21.266 -9.312 4.352 1 71.31 160 LYS B CA 1
ATOM 4094 C C . LYS B 1 160 ? 21.391 -9.93 2.961 1 71.31 160 LYS B C 1
ATOM 4096 O O . LYS B 1 160 ? 21.078 -9.273 1.959 1 71.31 160 LYS B O 1
ATOM 4101 N N . GLU B 1 161 ? 21.781 -11.109 2.965 1 68.88 161 GLU B N 1
ATOM 4102 C CA . GLU B 1 161 ? 21.938 -11.836 1.706 1 68.88 161 GLU B CA 1
ATOM 4103 C C . GLU B 1 161 ? 20.594 -12.039 1.013 1 68.88 161 GLU B C 1
ATOM 4105 O O . GLU B 1 161 ? 20.5 -11.891 -0.206 1 68.88 161 GLU B O 1
ATOM 4110 N N . SER B 1 162 ? 19.688 -12.352 1.787 1 68.94 162 SER B N 1
ATOM 4111 C CA . SER B 1 162 ? 18.359 -12.57 1.213 1 68.94 162 SER B CA 1
ATOM 4112 C C . SER B 1 162 ? 17.797 -11.289 0.611 1 68.94 162 SER B C 1
ATOM 4114 O O . SER B 1 162 ? 17.125 -11.32 -0.425 1 68.94 162 SER B O 1
ATOM 4116 N N . MET B 1 163 ? 18.156 -10.219 1.225 1 72.38 163 MET B N 1
ATOM 4117 C CA . MET B 1 163 ? 17.703 -8.93 0.726 1 72.38 163 MET B CA 1
ATOM 4118 C C . MET B 1 163 ? 18.328 -8.609 -0.625 1 72.38 163 MET B C 1
ATOM 4120 O O . MET B 1 163 ? 17.672 -8.047 -1.506 1 72.38 163 MET B O 1
ATOM 4124 N N . ASN B 1 164 ? 19.547 -8.961 -0.705 1 66.69 164 ASN B N 1
ATOM 4125 C CA . ASN B 1 164 ? 20.25 -8.711 -1.957 1 66.69 164 ASN B CA 1
ATOM 4126 C C . ASN B 1 164 ? 19.688 -9.57 -3.092 1 66.69 164 ASN B C 1
ATOM 4128 O O . ASN B 1 164 ? 19.641 -9.125 -4.242 1 66.69 164 ASN B O 1
ATOM 4132 N N . SER B 1 165 ? 19.375 -10.688 -2.688 1 62.44 165 SER B N 1
ATOM 4133 C CA . SER B 1 165 ? 18.859 -11.609 -3.699 1 62.44 165 SER B CA 1
ATOM 4134 C C . SER B 1 165 ? 17.469 -11.18 -4.188 1 62.44 165 SER B C 1
ATOM 4136 O O . SER B 1 165 ? 17.125 -11.391 -5.348 1 62.44 165 SER B O 1
ATOM 4138 N N . MET B 1 166 ? 16.719 -10.758 -3.156 1 61.5 166 MET B N 1
ATOM 4139 C CA . MET B 1 166 ? 15.406 -10.281 -3.561 1 61.5 166 MET B CA 1
ATOM 4140 C C . MET B 1 166 ? 15.516 -8.953 -4.305 1 61.5 166 MET B C 1
ATOM 4142 O O . MET B 1 166 ? 14.516 -8.445 -4.824 1 61.5 166 MET B O 1
ATOM 4146 N N . GLN B 1 167 ? 16.688 -8.859 -5.09 1 54.94 167 GLN B N 1
ATOM 4147 C CA . GLN B 1 167 ? 17.016 -7.699 -5.914 1 54.94 167 GLN B CA 1
ATOM 4148 C C . GLN B 1 167 ? 16.25 -6.465 -5.449 1 54.94 167 GLN B C 1
ATOM 4150 O O . GLN B 1 167 ? 15.789 -5.668 -6.266 1 54.94 167 GLN B O 1
ATOM 4155 N N . GLN B 1 168 ? 15.969 -6.465 -4.227 1 55.12 168 GLN B N 1
ATOM 4156 C CA . GLN B 1 168 ? 15.273 -5.25 -3.812 1 55.12 168 GLN B CA 1
ATOM 4157 C C . GLN B 1 168 ? 16.141 -4.016 -4.035 1 55.12 168 GLN B C 1
ATOM 4159 O O . GLN B 1 168 ? 17.156 -3.83 -3.355 1 55.12 168 GLN B O 1
ATOM 4164 N N . ARG B 1 169 ? 16.578 -3.74 -5.281 1 44.91 169 ARG B N 1
ATOM 4165 C CA . ARG B 1 169 ? 17.406 -2.564 -5.5 1 44.91 169 ARG B CA 1
ATOM 4166 C C . ARG B 1 169 ? 16.703 -1.295 -5.043 1 44.91 169 ARG B C 1
ATOM 4168 O O . ARG B 1 169 ? 15.523 -1.085 -5.363 1 44.91 169 ARG B O 1
ATOM 4175 N N . GLY B 1 170 ? 17.156 -0.63 -4.156 1 50.91 170 GLY B N 1
ATOM 4176 C CA . GLY B 1 170 ? 17.047 0.684 -3.543 1 50.91 170 GLY B CA 1
ATOM 4177 C C . GLY B 1 170 ? 16.016 1.575 -4.215 1 50.91 170 GLY B C 1
ATOM 4178 O O . GLY B 1 170 ? 15.938 2.771 -3.93 1 50.91 170 GLY B O 1
ATOM 4179 N N . GLY B 1 171 ? 14.992 0.968 -4.664 1 57.41 171 GLY B N 1
ATOM 4180 C CA . GLY B 1 171 ? 13.953 1.815 -5.227 1 57.41 171 GLY B CA 1
ATOM 4181 C C . GLY B 1 171 ? 12.789 2.041 -4.281 1 57.41 171 GLY B C 1
ATOM 4182 O O . GLY B 1 171 ? 12.992 2.268 -3.084 1 57.41 171 GLY B O 1
ATOM 4183 N N . ASN B 1 172 ? 11.547 1.813 -4.719 1 74.81 172 ASN B N 1
ATOM 4184 C CA . ASN B 1 172 ? 10.305 2.062 -3.988 1 74.81 172 ASN B CA 1
ATOM 4185 C C . ASN B 1 172 ? 10.07 1.012 -2.908 1 74.81 172 ASN B C 1
ATOM 4187 O O . ASN B 1 172 ? 10.648 -0.077 -2.959 1 74.81 172 ASN B O 1
ATOM 4191 N N . CYS B 1 173 ? 9.68 1.419 -1.801 1 87.94 173 CYS B N 1
ATOM 4192 C CA . CYS B 1 173 ? 9.273 0.523 -0.723 1 87.94 173 CYS B CA 1
ATOM 4193 C C . CYS B 1 173 ? 8.391 -0.598 -1.25 1 87.94 173 CYS B C 1
ATOM 4195 O O . CYS B 1 173 ? 7.211 -0.379 -1.54 1 87.94 173 CYS B O 1
ATOM 4197 N N . THR B 1 174 ? 9.094 -1.808 -1.413 1 81.38 174 THR B N 1
ATOM 4198 C CA . THR B 1 174 ? 8.336 -2.877 -2.061 1 81.38 174 THR B CA 1
ATOM 4199 C C . THR B 1 174 ? 7.816 -3.873 -1.027 1 81.38 174 THR B C 1
ATOM 4201 O O . THR B 1 174 ? 7.152 -4.852 -1.379 1 81.38 174 THR B O 1
ATOM 4204 N N . GLY B 1 175 ? 8.203 -3.701 0.193 1 88.75 175 GLY B N 1
ATOM 4205 C CA . GLY B 1 175 ? 7.625 -4.562 1.21 1 88.75 175 GLY B CA 1
ATOM 4206 C C . GLY B 1 175 ? 8.656 -5.164 2.145 1 88.75 175 GLY B C 1
ATOM 4207 O O . GLY B 1 175 ? 8.383 -5.375 3.328 1 88.75 175 GLY B O 1
ATOM 4208 N N . ILE B 1 176 ? 9.805 -5.586 1.603 1 89.69 176 ILE B N 1
ATOM 4209 C CA . ILE B 1 176 ? 10.844 -6.176 2.439 1 89.69 176 ILE B CA 1
ATOM 4210 C C . ILE B 1 176 ? 11.922 -5.137 2.732 1 89.69 176 ILE B C 1
ATOM 4212 O O . ILE B 1 176 ? 12.516 -4.57 1.812 1 89.69 176 ILE B O 1
ATOM 4216 N N . GLY B 1 177 ? 12.188 -4.918 3.955 1 90.81 177 GLY B N 1
ATOM 4217 C CA . GLY B 1 177 ? 13.117 -3.881 4.387 1 90.81 177 GLY B CA 1
ATOM 4218 C C . GLY B 1 177 ? 12.477 -2.508 4.465 1 90.81 177 GLY B C 1
ATOM 4219 O O . GLY B 1 177 ? 12.953 -1.637 5.195 1 90.81 177 GLY B O 1
ATOM 4220 N N . CYS B 1 178 ? 11.5 -2.322 3.701 1 93.56 178 CYS B N 1
ATOM 4221 C CA . CYS B 1 178 ? 10.734 -1.082 3.641 1 93.56 178 CYS B CA 1
ATOM 4222 C C . CYS B 1 178 ? 9.312 -1.339 3.154 1 93.56 178 CYS B C 1
ATOM 4224 O O . CYS B 1 178 ? 9.109 -1.876 2.064 1 93.56 178 CYS B O 1
ATOM 4226 N N . CYS B 1 179 ? 8.336 -0.945 3.926 1 94.25 179 CYS B N 1
ATOM 4227 C CA . CYS B 1 179 ? 6.938 -1.074 3.523 1 94.25 179 CYS B CA 1
ATOM 4228 C C . CYS B 1 179 ? 6.207 0.259 3.646 1 94.25 179 CYS B C 1
ATOM 4230 O O . CYS B 1 179 ? 6.695 1.18 4.305 1 94.25 179 CYS B O 1
ATOM 4232 N N . HIS B 1 180 ? 5.102 0.366 2.967 1 94.25 180 HIS B N 1
ATOM 4233 C CA . HIS B 1 180 ? 4.305 1.584 3.076 1 94.25 180 HIS B CA 1
ATOM 4234 C C . HIS B 1 180 ? 2.822 1.293 2.883 1 94.25 180 HIS B C 1
ATOM 4236 O O . HIS B 1 180 ? 2.455 0.266 2.305 1 94.25 180 HIS B O 1
ATOM 4242 N N . VAL B 1 181 ? 2.029 2.141 3.422 1 93.31 181 VAL B N 1
ATOM 4243 C CA . VAL B 1 181 ? 0.584 2.09 3.221 1 93.31 181 VAL B CA 1
ATOM 4244 C C . VAL B 1 181 ? 0.049 3.494 2.957 1 93.31 181 VAL B C 1
ATOM 4246 O O . VAL B 1 181 ? 0.651 4.484 3.381 1 93.31 181 VAL B O 1
ATOM 4249 N N . ASP B 1 182 ? -1.065 3.496 2.301 1 90.25 182 ASP B N 1
ATOM 4250 C CA . ASP B 1 182 ? -1.77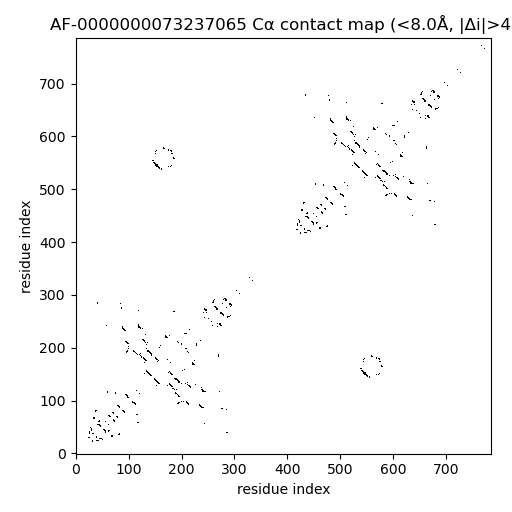6 4.758 2.127 1 90.25 182 ASP B CA 1
ATOM 4251 C C . ASP B 1 182 ? -2.408 5.219 3.439 1 90.25 182 ASP B C 1
ATOM 4253 O O . ASP B 1 182 ? -2.76 4.395 4.289 1 90.25 182 ASP B O 1
ATOM 4257 N N . ILE B 1 183 ? -2.479 6.496 3.508 1 91.94 183 ILE B N 1
ATOM 4258 C CA . ILE B 1 183 ? -3.158 7.07 4.664 1 91.94 183 ILE B CA 1
ATOM 4259 C C . ILE B 1 183 ? -4.656 7.172 4.383 1 91.94 183 ILE B C 1
ATOM 4261 O O . ILE B 1 183 ? -5.066 7.77 3.387 1 91.94 183 ILE B O 1
ATOM 4265 N N . PRO B 1 184 ? -5.406 6.621 5.262 1 89.38 184 PRO B N 1
ATOM 4266 C CA . PRO B 1 184 ? -6.852 6.727 5.047 1 89.38 184 PRO B CA 1
ATOM 4267 C C . PRO B 1 184 ? -7.352 8.164 5.098 1 89.38 184 PRO B C 1
ATOM 4269 O O . PRO B 1 184 ? -6.809 8.992 5.836 1 89.38 184 PRO B O 1
ATOM 4272 N N . PRO B 1 185 ? -8.398 8.398 4.344 1 85.69 185 PRO B N 1
ATOM 4273 C CA . PRO B 1 185 ? -8.961 9.75 4.406 1 85.69 185 PRO B CA 1
ATOM 4274 C C . PRO B 1 185 ? -9.688 10.031 5.723 1 85.69 185 PRO B C 1
ATOM 4276 O O . PRO B 1 185 ? -10.109 9.094 6.41 1 85.69 185 PRO B O 1
ATOM 4279 N N . LYS B 1 186 ? -9.727 11.32 6.086 1 82 186 LYS B N 1
ATOM 4280 C CA . LYS B 1 186 ? -10.547 11.867 7.16 1 82 186 LYS B CA 1
ATOM 4281 C C . LYS B 1 186 ? -10.031 11.43 8.531 1 82 186 LYS B C 1
ATOM 4283 O O . LYS B 1 186 ? -10.781 11.414 9.508 1 82 186 LYS B O 1
ATOM 4288 N N . MET B 1 187 ? -8.82 10.961 8.547 1 84.75 187 MET B N 1
ATOM 4289 C CA . MET B 1 187 ? -8.227 10.672 9.844 1 84.75 187 MET B CA 1
ATOM 4290 C C . MET B 1 187 ? -7.992 11.961 10.633 1 84.75 187 MET B C 1
ATOM 4292 O O . MET B 1 187 ? -7.613 12.984 10.062 1 84.75 187 MET B O 1
ATOM 4296 N N . GLN B 1 188 ? -8.344 11.859 11.922 1 83 188 GLN B N 1
ATOM 4297 C CA . GLN B 1 188 ? -8.18 13 12.812 1 83 188 GLN B CA 1
ATOM 4298 C C . GLN B 1 188 ? -7.375 12.617 14.055 1 83 188 GLN B C 1
ATOM 4300 O O . GLN B 1 188 ? -7.316 11.438 14.422 1 83 188 GLN B O 1
ATOM 4305 N N . ASN B 1 189 ? -6.82 13.711 14.633 1 87.56 189 ASN B N 1
ATOM 4306 C CA . ASN B 1 189 ? -6.051 13.469 15.844 1 87.56 189 ASN B CA 1
ATOM 4307 C C . ASN B 1 189 ? -5.098 12.289 15.68 1 87.56 189 ASN B C 1
ATOM 4309 O O . ASN B 1 189 ? -5.16 11.32 16.438 1 87.56 189 ASN B O 1
ATOM 4313 N N . ILE B 1 190 ? -4.207 12.5 14.852 1 90.56 190 ILE B N 1
ATOM 4314 C CA . ILE B 1 190 ? -3.383 11.422 14.328 1 90.56 190 ILE B CA 1
ATOM 4315 C C . ILE B 1 190 ? -2.139 11.25 15.195 1 90.56 190 ILE B C 1
ATOM 4317 O O . ILE B 1 190 ? -1.637 12.219 15.773 1 90.56 190 ILE B O 1
ATOM 4321 N N . SER B 1 191 ? -1.729 10.023 15.312 1 92.69 191 SER B N 1
ATOM 4322 C CA . SER B 1 191 ? -0.405 9.703 15.828 1 92.69 191 SER B CA 1
ATOM 4323 C C . SER B 1 191 ? 0.195 8.5 15.109 1 92.69 191 SER B C 1
ATOM 4325 O O . SER B 1 191 ? -0.526 7.727 14.469 1 92.69 191 SER B O 1
ATOM 4327 N N . PHE B 1 192 ? 1.463 8.391 15.102 1 95.62 192 PHE B N 1
ATOM 4328 C CA . PHE B 1 192 ? 2.1 7.203 14.547 1 95.62 192 PHE B CA 1
ATOM 4329 C C . PHE B 1 192 ? 3.316 6.809 15.375 1 95.62 192 PHE B C 1
ATOM 4331 O O . PHE B 1 192 ? 3.891 7.641 16.078 1 95.62 192 PHE B O 1
ATOM 4338 N N . GLN B 1 193 ? 3.609 5.59 15.289 1 96.25 193 GLN B N 1
ATOM 4339 C CA . GLN B 1 193 ? 4.645 5.012 16.141 1 96.25 193 GLN B CA 1
ATOM 4340 C C . GLN B 1 193 ? 5.211 3.734 15.523 1 96.25 193 GLN B C 1
ATOM 4342 O O . GLN B 1 193 ? 4.484 2.971 14.883 1 96.25 193 GLN B O 1
ATOM 4347 N N . THR B 1 194 ? 6.531 3.543 15.734 1 96.69 194 THR B N 1
ATOM 4348 C CA . THR B 1 194 ? 7.207 2.354 15.234 1 96.69 194 THR B CA 1
ATOM 4349 C C . THR B 1 194 ? 7.441 1.348 16.359 1 96.69 194 THR B C 1
ATOM 4351 O O . THR B 1 194 ? 7.527 1.727 17.531 1 96.69 194 THR B O 1
ATOM 4354 N N . PHE B 1 195 ? 7.531 0.099 15.945 1 93.94 195 PHE B N 1
ATOM 4355 C CA . PHE B 1 195 ? 7.75 -0.988 16.891 1 93.94 195 PHE B CA 1
ATOM 4356 C C . PHE B 1 195 ? 8.68 -2.039 16.312 1 93.94 195 PHE B C 1
ATOM 4358 O O . PHE B 1 195 ? 8.805 -2.16 15.086 1 93.94 195 PHE B O 1
ATOM 4365 N N . SER B 1 196 ? 9.344 -2.734 17.219 1 91.5 196 SER B N 1
ATOM 4366 C CA . SER B 1 196 ? 10.07 -3.951 16.859 1 91.5 196 SER B CA 1
ATOM 4367 C C . SER B 1 196 ? 9.328 -5.195 17.344 1 91.5 196 SER B C 1
ATOM 4369 O O . SER B 1 196 ? 8.727 -5.188 18.422 1 91.5 196 SER B O 1
ATOM 4371 N N . PHE B 1 197 ? 9.367 -6.242 16.531 1 84.56 197 PHE B N 1
ATOM 4372 C CA . PHE B 1 197 ? 8.711 -7.484 16.922 1 84.56 197 PHE B CA 1
ATOM 4373 C C . PHE B 1 197 ? 9.5 -8.188 18.031 1 84.56 197 PHE B C 1
ATOM 4375 O O . PHE B 1 197 ? 8.922 -8.617 19.031 1 84.56 197 PHE B O 1
ATOM 4382 N N . ASN B 1 198 ? 10.727 -8.445 17.703 1 80.38 198 ASN B N 1
ATOM 4383 C CA . ASN B 1 198 ? 11.539 -9.312 18.547 1 80.38 198 ASN B CA 1
ATOM 4384 C C . ASN B 1 198 ? 12.812 -8.609 19.016 1 80.38 198 ASN B C 1
ATOM 4386 O O . ASN B 1 198 ? 13.875 -9.242 19.109 1 80.38 198 ASN B O 1
ATOM 4390 N N . ASN B 1 199 ? 12.836 -7.434 19.094 1 75.38 199 ASN B N 1
ATOM 4391 C CA . ASN B 1 199 ? 13.969 -6.656 19.594 1 75.38 199 ASN B CA 1
ATOM 4392 C C . ASN B 1 199 ? 15.227 -6.887 18.75 1 75.38 199 ASN B C 1
ATOM 4394 O O . ASN B 1 199 ? 16.328 -7.031 19.297 1 75.38 199 ASN B O 1
ATOM 4398 N N . PHE B 1 200 ? 15.062 -7.184 17.562 1 77.94 200 PHE B N 1
ATOM 4399 C CA . PHE B 1 200 ? 16.125 -7.234 16.562 1 77.94 200 PHE B CA 1
ATOM 4400 C C . PHE B 1 200 ? 17.016 -8.445 16.781 1 77.94 200 PHE B C 1
ATOM 4402 O O . PHE B 1 200 ? 18.203 -8.414 16.453 1 77.94 200 PHE B O 1
ATOM 4409 N N . GLU B 1 201 ? 16.594 -9.414 17.344 1 73.44 201 GLU B N 1
ATOM 4410 C CA . GLU B 1 201 ? 17.391 -10.594 17.672 1 73.44 201 GLU B CA 1
ATOM 4411 C C . GLU B 1 201 ? 17.984 -11.219 16.422 1 73.44 201 GLU B C 1
ATOM 4413 O O . GLU B 1 201 ? 19.141 -11.656 16.422 1 73.44 201 GLU B O 1
ATOM 4418 N N . SER B 1 202 ? 17.297 -11.156 15.344 1 69.25 202 SER B N 1
ATOM 4419 C CA . SER B 1 202 ? 17.781 -11.867 14.164 1 69.25 202 SER B CA 1
ATOM 4420 C C . SER B 1 202 ? 18.359 -10.898 13.133 1 69.25 202 SER B C 1
ATOM 4422 O O . SER B 1 202 ? 18.953 -11.32 12.148 1 69.25 202 SER B O 1
ATOM 4424 N N . SER B 1 203 ? 18.266 -9.625 13.375 1 73.25 203 SER B N 1
ATOM 4425 C CA . SER B 1 203 ? 18.641 -8.695 12.32 1 73.25 203 SER B CA 1
ATOM 4426 C C . SER B 1 203 ? 19.688 -7.691 12.805 1 73.25 203 SER B C 1
ATOM 4428 O O . SER B 1 203 ? 20.078 -6.781 12.07 1 73.25 203 SER B O 1
ATOM 4430 N N . SER B 1 204 ? 20.266 -7.879 13.867 1 70 204 SER B N 1
ATOM 4431 C CA . SER B 1 204 ? 21.062 -6.836 14.516 1 70 204 SER B CA 1
ATOM 4432 C C . SER B 1 204 ? 22.344 -6.566 13.758 1 70 204 SER B C 1
ATOM 4434 O O . SER B 1 204 ? 22.938 -5.484 13.875 1 70 204 SER B O 1
ATOM 4436 N N . ASP B 1 205 ? 22.688 -7.441 13.07 1 74.94 205 ASP B N 1
ATOM 4437 C CA . ASP B 1 205 ? 23.969 -7.277 12.398 1 74.94 205 ASP B CA 1
ATOM 4438 C C . ASP B 1 205 ? 23.859 -6.312 11.219 1 74.94 205 ASP B C 1
ATOM 4440 O O . ASP B 1 205 ? 24.844 -5.695 10.82 1 74.94 205 ASP B O 1
ATOM 4444 N N . PHE B 1 206 ? 22.656 -6.191 10.695 1 79.06 206 PHE B N 1
ATOM 4445 C CA . PHE B 1 206 ? 22.547 -5.348 9.516 1 79.06 206 PHE B CA 1
ATOM 4446 C C . PHE B 1 206 ? 21.375 -4.395 9.625 1 79.06 206 PHE B C 1
ATOM 4448 O O . PHE B 1 206 ? 21.219 -3.484 8.805 1 79.06 206 PHE B O 1
ATOM 4455 N N . SER B 1 207 ? 20.516 -4.559 10.539 1 85 207 SER B N 1
ATOM 4456 C CA . SER B 1 207 ? 19.391 -3.688 10.836 1 85 207 SER B CA 1
ATOM 4457 C C . SER B 1 207 ? 19.078 -3.674 12.328 1 85 207 SER B C 1
ATOM 4459 O O . SER B 1 207 ? 18.391 -4.566 12.836 1 85 207 SER B O 1
ATOM 4461 N N . ASN B 1 208 ? 19.484 -2.572 13 1 87.75 208 ASN B N 1
ATOM 4462 C CA . ASN B 1 208 ? 19.328 -2.543 14.453 1 87.75 208 ASN B CA 1
ATOM 4463 C C . ASN B 1 208 ? 18.297 -1.511 14.891 1 87.75 208 ASN B C 1
ATOM 4465 O O . ASN B 1 208 ? 18.125 -1.271 16.094 1 87.75 208 ASN B O 1
ATOM 4469 N N . CYS B 1 209 ? 17.797 -0.935 13.906 1 91.69 209 CYS B N 1
ATOM 4470 C CA . CYS B 1 209 ? 16.781 0.067 14.234 1 91.69 209 CYS B CA 1
ATOM 4471 C C . CYS B 1 209 ? 15.531 -0.119 13.383 1 91.69 209 CYS B C 1
ATOM 4473 O O . CYS B 1 209 ? 15.594 -0.684 12.289 1 91.69 209 CYS B O 1
ATOM 4475 N N . SER B 1 210 ? 14.391 0.272 13.891 1 94.88 210 SER B N 1
ATOM 4476 C CA . SER B 1 210 ? 13.133 0.389 13.172 1 94.88 210 SER B CA 1
ATOM 4477 C C . SER B 1 210 ? 12.688 1.845 13.062 1 94.88 210 SER B C 1
ATOM 4479 O O . SER B 1 210 ? 12.859 2.625 14 1 94.88 210 SER B O 1
ATOM 4481 N N . TYR B 1 211 ? 12.195 2.195 11.922 1 96.75 211 TYR B N 1
ATOM 4482 C CA . TYR B 1 211 ? 11.758 3.562 11.664 1 96.75 211 TYR B CA 1
ATOM 4483 C C . TYR B 1 211 ? 10.344 3.582 11.094 1 96.75 211 TYR B C 1
ATOM 4485 O O . TYR B 1 211 ? 9.984 2.725 10.281 1 96.75 211 TYR B O 1
ATOM 4493 N N . SER B 1 212 ? 9.523 4.504 11.484 1 97.94 212 SER B N 1
ATOM 4494 C CA . SER B 1 212 ? 8.25 4.809 10.836 1 97.94 212 SER B CA 1
ATOM 4495 C C . SER B 1 212 ? 8.047 6.316 10.711 1 97.94 212 SER B C 1
ATOM 4497 O O . SER B 1 212 ? 8.383 7.07 11.625 1 97.94 212 SER B O 1
ATOM 4499 N N . PHE B 1 213 ? 7.566 6.707 9.57 1 97.31 213 PHE B N 1
ATOM 4500 C CA . PHE B 1 213 ? 7.367 8.133 9.344 1 97.31 213 PHE B CA 1
ATOM 4501 C C . PHE B 1 213 ? 6.355 8.359 8.227 1 97.31 213 PHE B C 1
ATOM 4503 O O . PHE B 1 213 ? 6.059 7.449 7.449 1 97.31 213 PHE B O 1
ATOM 4510 N N . VAL B 1 214 ? 5.785 9.523 8.242 1 97.12 214 VAL B N 1
ATOM 4511 C CA . VAL B 1 214 ? 4.957 10.008 7.141 1 97.12 214 VAL B CA 1
ATOM 4512 C C . VAL B 1 214 ? 5.777 10.914 6.227 1 97.12 214 VAL B C 1
ATOM 4514 O O . VAL B 1 214 ? 6.59 11.711 6.703 1 97.12 214 VAL B O 1
ATOM 4517 N N . VAL B 1 215 ? 5.598 10.703 4.918 1 96.94 215 VAL B N 1
ATOM 4518 C CA . VAL B 1 215 ? 6.371 11.492 3.963 1 96.94 215 VAL B CA 1
ATOM 4519 C C . VAL B 1 215 ? 5.508 11.82 2.746 1 96.94 215 VAL B C 1
ATOM 4521 O O . VAL B 1 215 ? 4.617 11.047 2.381 1 96.94 215 VAL B O 1
ATOM 4524 N N . GLU B 1 216 ? 5.758 12.961 2.229 1 96.31 216 GLU B N 1
ATOM 4525 C CA . GLU B 1 216 ? 5.07 13.336 0.997 1 96.31 216 GLU B CA 1
ATOM 4526 C C . GLU B 1 216 ? 5.367 12.344 -0.126 1 96.31 216 GLU B C 1
ATOM 4528 O O . GLU B 1 216 ? 6.504 11.898 -0.286 1 96.31 216 GLU B O 1
ATOM 4533 N N . ASN B 1 217 ? 4.328 12.109 -0.884 1 93.81 217 ASN B N 1
ATOM 4534 C CA . ASN B 1 217 ? 4.473 11.164 -1.987 1 93.81 217 ASN B CA 1
ATOM 4535 C C . ASN B 1 217 ? 5.609 11.57 -2.924 1 93.81 217 ASN B C 1
ATOM 4537 O O . ASN B 1 217 ? 5.691 12.727 -3.346 1 93.81 217 ASN B O 1
ATOM 4541 N N . GLY B 1 218 ? 6.531 10.531 -3.154 1 89.12 218 GLY B N 1
ATOM 4542 C CA . GLY B 1 218 ? 7.613 10.75 -4.102 1 89.12 218 GLY B CA 1
ATOM 4543 C C . GLY B 1 218 ? 8.852 11.344 -3.465 1 89.12 218 GLY B C 1
ATOM 4544 O O . GLY B 1 218 ? 9.891 11.484 -4.121 1 89.12 218 GLY B O 1
ATOM 4545 N N . ASN B 1 219 ? 8.797 11.617 -2.209 1 92.5 219 ASN B N 1
ATOM 4546 C CA . ASN B 1 219 ? 9.922 12.312 -1.588 1 92.5 219 ASN B CA 1
ATOM 4547 C C . ASN B 1 219 ? 10.797 11.359 -0.787 1 92.5 219 ASN B C 1
ATOM 4549 O O . ASN B 1 219 ? 11.633 11.789 0.007 1 92.5 219 ASN B O 1
ATOM 4553 N N . TYR B 1 220 ? 10.578 10.117 -0.963 1 93.88 220 TYR B N 1
ATOM 4554 C CA . TYR B 1 220 ? 11.43 9.133 -0.31 1 93.88 220 TYR B CA 1
ATOM 4555 C C . TYR B 1 220 ? 11.711 7.957 -1.238 1 93.88 220 TYR B C 1
ATOM 4557 O O . TYR B 1 220 ? 10.797 7.406 -1.853 1 93.88 220 TYR B O 1
ATOM 4565 N N . THR B 1 221 ? 12.961 7.66 -1.275 1 91 221 THR B N 1
ATOM 4566 C CA . THR B 1 221 ? 13.43 6.469 -1.979 1 91 221 THR B CA 1
ATOM 4567 C C . THR B 1 221 ? 14.266 5.59 -1.059 1 91 221 THR B C 1
ATOM 4569 O O . THR B 1 221 ? 15.242 6.055 -0.468 1 91 221 THR B O 1
ATOM 4572 N N . PHE B 1 222 ? 13.898 4.387 -0.99 1 92 222 PHE B N 1
ATOM 4573 C CA . PHE B 1 222 ? 14.555 3.447 -0.088 1 92 222 PHE B CA 1
ATOM 4574 C C . PHE B 1 222 ? 15.922 3.039 -0.632 1 92 222 PHE B C 1
ATOM 4576 O O . PHE B 1 222 ? 16.062 2.801 -1.833 1 92 222 PHE B O 1
ATOM 4583 N N . SER B 1 223 ? 16.797 3.004 0.287 1 87.94 223 SER B N 1
ATOM 4584 C CA . SER B 1 223 ? 18.125 2.426 0.054 1 87.94 223 SER B CA 1
ATOM 4585 C C . SER B 1 223 ? 18.469 1.403 1.129 1 87.94 223 SER B C 1
ATOM 4587 O O . SER B 1 223 ? 18.109 1.566 2.293 1 87.94 223 SER B O 1
ATOM 4589 N N . LEU B 1 224 ? 19.25 0.41 0.735 1 86.44 224 LEU B N 1
ATOM 4590 C CA . LEU B 1 224 ? 19.625 -0.629 1.682 1 86.44 224 LEU B CA 1
ATOM 4591 C C . LEU B 1 224 ? 20.391 -0.033 2.863 1 86.44 224 LEU B C 1
ATOM 4593 O O . LEU B 1 224 ? 20.312 -0.549 3.98 1 86.44 224 LEU B O 1
ATOM 4597 N N . ASP B 1 225 ? 21 1.043 2.588 1 87.62 225 ASP B N 1
ATOM 4598 C CA . ASP B 1 225 ? 21.766 1.703 3.643 1 87.62 225 ASP B CA 1
ATOM 4599 C C . ASP B 1 225 ? 20.844 2.238 4.734 1 87.62 225 ASP B C 1
ATOM 4601 O O . ASP B 1 225 ? 21.281 2.459 5.867 1 87.62 225 ASP B O 1
ATOM 4605 N N . HIS B 1 226 ? 19.609 2.426 4.461 1 91.88 226 HIS B N 1
ATOM 4606 C CA . HIS B 1 226 ? 18.672 2.98 5.426 1 91.88 226 HIS B CA 1
ATOM 4607 C C . HIS B 1 226 ? 18.359 1.979 6.535 1 91.88 226 HIS B C 1
ATOM 4609 O O . HIS B 1 226 ? 17.828 2.352 7.586 1 91.88 226 HIS B O 1
ATOM 4615 N N . LEU B 1 227 ? 18.703 0.717 6.297 1 89.56 227 LEU B N 1
ATOM 4616 C CA . LEU B 1 227 ? 18.516 -0.303 7.324 1 89.56 227 LEU B CA 1
ATOM 4617 C C . LEU B 1 227 ? 19.516 -0.122 8.461 1 89.56 227 LEU B C 1
ATOM 4619 O O . LEU B 1 227 ? 19.281 -0.578 9.578 1 89.56 227 LEU B O 1
ATOM 4623 N N . ASN B 1 228 ? 20.562 0.458 8.148 1 85.62 228 ASN B N 1
ATOM 4624 C CA . ASN B 1 228 ? 21.594 0.707 9.148 1 85.62 228 ASN B CA 1
ATOM 4625 C C . ASN B 1 228 ? 21.484 2.111 9.734 1 85.62 228 ASN B C 1
ATOM 4627 O O . ASN B 1 228 ? 22.219 2.469 10.648 1 85.62 228 ASN B O 1
ATOM 4631 N N . GLY B 1 229 ? 20.578 2.873 9.227 1 90.19 229 GLY B N 1
ATOM 4632 C CA . GLY B 1 229 ? 20.391 4.234 9.703 1 90.19 229 GLY B CA 1
ATOM 4633 C C . GLY B 1 229 ? 19.812 5.16 8.641 1 90.19 229 GLY B C 1
ATOM 4634 O O . GLY B 1 229 ? 20.312 5.195 7.512 1 90.19 229 GLY B O 1
ATOM 4635 N N . LEU B 1 230 ? 18.797 5.828 9.078 1 93.38 230 LEU B N 1
ATOM 4636 C CA . LEU B 1 230 ? 18.25 6.82 8.156 1 93.38 230 LEU B CA 1
ATOM 4637 C C . LEU B 1 230 ? 19.109 8.086 8.148 1 93.38 230 LEU B C 1
ATOM 4639 O O . LEU B 1 230 ? 19.609 8.516 9.195 1 93.38 230 LEU B O 1
ATOM 4643 N N . PRO B 1 231 ? 19.25 8.688 7.012 1 93.44 231 PRO B N 1
ATOM 4644 C CA . PRO B 1 231 ? 20.047 9.914 6.938 1 93.44 231 PRO B CA 1
ATOM 4645 C C . PRO B 1 231 ? 19.281 11.148 7.406 1 93.44 231 PRO B C 1
ATOM 4647 O O . PRO B 1 231 ? 19.812 12.258 7.359 1 93.44 231 PRO B O 1
ATOM 4650 N N . PHE B 1 232 ? 18.109 11.039 7.855 1 94.81 232 PHE B N 1
ATOM 4651 C CA . PHE B 1 232 ? 17.281 12.156 8.32 1 94.81 232 PHE B CA 1
ATOM 4652 C C . PHE B 1 232 ? 16.516 11.781 9.578 1 94.81 232 PHE B C 1
ATOM 4654 O O . PHE B 1 232 ? 16.25 10.602 9.82 1 94.81 232 PHE B O 1
ATOM 4661 N N . ARG B 1 233 ? 16.141 12.828 10.352 1 95.12 233 ARG B N 1
ATOM 4662 C CA . ARG B 1 233 ? 15.391 12.617 11.578 1 95.12 233 ARG B CA 1
ATOM 4663 C C . ARG B 1 233 ? 13.977 13.18 11.461 1 95.12 233 ARG B C 1
ATOM 4665 O O . ARG B 1 233 ? 13.125 12.914 12.312 1 95.12 233 ARG B O 1
ATOM 4672 N N . LYS B 1 234 ? 13.82 13.953 10.438 1 95.44 234 LYS B N 1
ATOM 4673 C CA . LYS B 1 234 ? 12.516 14.555 10.164 1 95.44 234 LYS B CA 1
ATOM 4674 C C . LYS B 1 234 ? 12.156 14.43 8.688 1 95.44 234 LYS B C 1
ATOM 4676 O O . LYS B 1 234 ? 13.039 14.32 7.832 1 95.44 234 LYS B O 1
ATOM 4681 N N . THR B 1 235 ? 10.883 14.352 8.484 1 96.56 235 THR B N 1
ATOM 4682 C CA . THR B 1 235 ? 10.383 14.312 7.117 1 96.56 235 THR B CA 1
ATOM 4683 C C . THR B 1 235 ? 9.312 15.375 6.895 1 96.56 235 THR B C 1
ATOM 4685 O O . THR B 1 235 ? 8.609 15.758 7.828 1 96.56 235 THR B O 1
ATOM 4688 N N . SER B 1 236 ? 9.281 15.844 5.684 1 96.06 236 SER B N 1
ATOM 4689 C CA . SER B 1 236 ? 8.242 16.812 5.32 1 96.06 236 SER B CA 1
ATOM 4690 C C . SER B 1 236 ? 6.961 16.094 4.898 1 96.06 236 SER B C 1
ATOM 4692 O O . SER B 1 236 ? 7.004 15.094 4.188 1 96.06 236 SER B O 1
ATOM 4694 N N . LEU B 1 237 ? 5.867 16.578 5.395 1 96.25 237 LEU B N 1
ATOM 4695 C CA . LEU B 1 237 ? 4.57 16.062 4.98 1 96.25 237 LEU B CA 1
ATOM 4696 C C . LEU B 1 237 ? 3.572 17.203 4.777 1 96.25 237 LEU B C 1
ATOM 4698 O O . LEU B 1 237 ? 3.838 18.344 5.156 1 96.25 237 LEU B O 1
ATOM 4702 N N . VAL B 1 238 ? 2.553 16.891 4.125 1 96.81 238 VAL B N 1
ATOM 4703 C CA . VAL B 1 238 ? 1.502 17.844 3.814 1 96.81 238 VAL B CA 1
ATOM 4704 C C . VAL B 1 238 ? 0.34 17.672 4.789 1 96.81 238 VAL B C 1
ATOM 4706 O O . VAL B 1 238 ? -0.129 16.562 5.02 1 96.81 238 VAL B O 1
ATOM 4709 N N . VAL B 1 239 ? -0.052 18.797 5.289 1 95.38 239 VAL B N 1
ATOM 4710 C CA . VAL B 1 239 ? -1.154 18.828 6.242 1 95.38 239 VAL B CA 1
ATOM 4711 C C . VAL B 1 239 ? -2.316 19.641 5.664 1 95.38 239 VAL B C 1
ATOM 4713 O O . VAL B 1 239 ? -2.109 20.703 5.066 1 95.38 239 VAL B O 1
ATOM 4716 N N . ASP B 1 240 ? -3.484 19.078 5.781 1 94.62 240 ASP B N 1
ATOM 4717 C CA . ASP B 1 240 ? -4.703 19.828 5.484 1 94.62 240 ASP B CA 1
ATOM 4718 C C . ASP B 1 240 ? -5.148 20.656 6.695 1 94.62 240 ASP B C 1
ATOM 4720 O O . ASP B 1 240 ? -5.176 20.141 7.816 1 94.62 240 ASP B O 1
ATOM 4724 N N . TRP B 1 241 ? -5.469 21.891 6.398 1 94.25 241 TRP B N 1
ATOM 4725 C CA . TRP B 1 241 ? -5.961 22.703 7.504 1 94.25 241 TRP B CA 1
ATOM 4726 C C . TRP B 1 241 ? -7.301 23.359 7.156 1 94.25 241 TRP B C 1
ATOM 4728 O O . TRP B 1 241 ? -7.625 23.531 5.977 1 94.25 241 TRP B O 1
ATOM 4738 N N . SER B 1 242 ? -8.086 23.625 8.188 1 94.5 242 SER B N 1
ATOM 4739 C CA . SER B 1 242 ? -9.383 24.297 8.055 1 94.5 242 SER B CA 1
ATOM 4740 C C . SER B 1 242 ? -9.625 25.266 9.195 1 94.5 242 SER B C 1
ATOM 4742 O O . SER B 1 242 ? -8.867 25.297 10.172 1 94.5 242 SER B O 1
ATOM 4744 N N . VAL B 1 243 ? -10.609 26.094 8.969 1 95.12 243 VAL B N 1
ATOM 4745 C CA . VAL B 1 243 ? -11.016 27.031 10.008 1 95.12 243 VAL B CA 1
ATOM 4746 C C . VAL B 1 243 ? -12.383 26.625 10.562 1 95.12 243 VAL B C 1
ATOM 4748 O O . VAL B 1 243 ? -13.148 25.922 9.898 1 95.12 243 VAL B O 1
ATOM 4751 N N . GLY B 1 244 ? -12.617 27.016 11.781 1 92.31 244 GLY B N 1
ATOM 4752 C CA . GLY B 1 244 ? -13.898 26.719 12.398 1 92.31 244 GLY B CA 1
ATOM 4753 C C . GLY B 1 244 ? -14.055 25.266 12.781 1 92.31 244 GLY B C 1
ATOM 4754 O O . GLY B 1 244 ? -13.141 24.453 12.594 1 92.31 244 GLY B O 1
ATOM 4755 N N . ASN B 1 245 ? -15.242 24.938 13.383 1 89.38 245 ASN B N 1
ATOM 4756 C CA . ASN B 1 245 ? -15.508 23.578 13.836 1 89.38 245 ASN B CA 1
ATOM 4757 C C . ASN B 1 245 ? -16.812 23.031 13.258 1 89.38 245 ASN B C 1
ATOM 4759 O O . ASN B 1 245 ? -17.266 21.953 13.648 1 89.38 245 ASN B O 1
ATOM 4763 N N . VAL B 1 246 ? -17.375 23.891 12.422 1 89.88 246 VAL B N 1
ATOM 4764 C CA . VAL B 1 246 ? -18.609 23.469 11.773 1 89.88 246 VAL B CA 1
ATOM 4765 C C . VAL B 1 246 ? -18.453 23.547 10.258 1 89.88 246 VAL B C 1
ATOM 4767 O O . VAL B 1 246 ? -17.562 24.234 9.75 1 89.88 246 VAL B O 1
ATOM 4770 N N . THR B 1 247 ? -19.328 22.922 9.555 1 89.94 247 THR B N 1
ATOM 4771 C CA . THR B 1 247 ? -19.25 22.844 8.102 1 89.94 247 THR B CA 1
ATOM 4772 C C . THR B 1 247 ? -19.578 24.188 7.473 1 89.94 247 THR B C 1
ATOM 4774 O O . THR B 1 247 ? -20.141 25.078 8.133 1 89.94 247 THR B O 1
ATOM 4777 N N . CYS B 1 248 ? -19.25 24.25 6.172 1 91.44 248 CYS B N 1
ATOM 4778 C CA . CYS B 1 248 ? -19.484 25.469 5.398 1 91.44 248 CYS B CA 1
ATOM 4779 C C . CYS B 1 248 ? -20.953 25.859 5.426 1 91.44 248 CYS B C 1
ATOM 4781 O O . CYS B 1 248 ? -21.281 27.031 5.625 1 91.44 248 CYS B O 1
ATOM 4783 N N . ASN B 1 249 ? -21.797 24.906 5.301 1 88.56 249 ASN B N 1
ATOM 4784 C CA . ASN B 1 249 ? -23.234 25.188 5.23 1 88.56 249 ASN B CA 1
ATOM 4785 C C . ASN B 1 249 ? -23.734 25.812 6.52 1 88.56 249 ASN B C 1
ATOM 4787 O O . ASN B 1 249 ? -24.578 26.719 6.484 1 88.56 249 ASN B O 1
ATOM 4791 N N . VAL B 1 250 ? -23.219 25.453 7.555 1 90.38 250 VAL B N 1
ATOM 4792 C CA . VAL B 1 250 ? -23.641 25.969 8.852 1 90.38 250 VAL B CA 1
ATOM 4793 C C . VAL B 1 250 ? -22.953 27.297 9.133 1 90.38 250 VAL B C 1
ATOM 4795 O O . VAL B 1 250 ? -23.562 28.234 9.664 1 90.38 250 VAL B O 1
ATOM 4798 N N . SER B 1 251 ? -21.781 27.438 8.688 1 90.88 251 SER B N 1
ATOM 4799 C CA . SER B 1 251 ? -20.953 28.594 9.031 1 90.88 251 SER B CA 1
ATOM 4800 C C . SER B 1 251 ? -21.391 29.828 8.258 1 90.88 251 SER B C 1
ATOM 4802 O O . SER B 1 251 ? -21.234 30.953 8.734 1 90.88 251 SER B O 1
ATOM 4804 N N . LYS B 1 252 ? -21.906 29.656 7.098 1 90.06 252 LYS B N 1
ATOM 4805 C CA . LYS B 1 252 ? -22.312 30.766 6.262 1 90.06 252 LYS B CA 1
ATOM 4806 C C . LYS B 1 252 ? -23.344 31.641 6.973 1 90.06 252 LYS B C 1
ATOM 4808 O O . LYS B 1 252 ? -23.5 32.812 6.656 1 90.06 252 LYS B O 1
ATOM 4813 N N . ARG B 1 253 ? -24 31.125 7.848 1 86.88 253 ARG B N 1
ATOM 4814 C CA . ARG B 1 253 ? -25.094 31.812 8.531 1 86.88 253 ARG B CA 1
ATOM 4815 C C . ARG B 1 253 ? -24.625 32.375 9.867 1 86.88 253 ARG B C 1
ATOM 4817 O O . ARG B 1 253 ? -25.375 33.062 10.562 1 86.88 253 ARG B O 1
ATOM 4824 N N . SER B 1 254 ? -23.422 32.188 10.141 1 87.81 254 SER B N 1
ATOM 4825 C CA . SER B 1 254 ? -22.906 32.594 11.445 1 87.81 254 SER B CA 1
ATOM 4826 C C . SER B 1 254 ? -22.234 33.969 11.383 1 87.81 254 SER B C 1
ATOM 4828 O O . SER B 1 254 ? -21.734 34.375 10.328 1 87.81 254 SER B O 1
ATOM 4830 N N . VAL B 1 255 ? -22.219 34.594 12.562 1 85.81 255 VAL B N 1
ATOM 4831 C CA . VAL B 1 255 ? -21.594 35.906 12.672 1 85.81 255 VAL B CA 1
ATOM 4832 C C . VAL B 1 255 ? -20.078 35.75 12.578 1 85.81 255 VAL B C 1
ATOM 4834 O O . VAL B 1 255 ? -19.391 36.656 12.133 1 85.81 255 VAL B O 1
ATOM 4837 N N . ASP B 1 256 ? -19.656 34.656 12.922 1 86.62 256 ASP B N 1
ATOM 4838 C CA . ASP B 1 256 ? -18.219 34.406 12.969 1 86.62 256 ASP B CA 1
ATOM 4839 C C . ASP B 1 256 ? -17.719 33.812 11.648 1 86.62 256 ASP B C 1
ATOM 4841 O O . ASP B 1 256 ? -16.656 33.219 11.602 1 86.62 256 ASP B O 1
ATOM 4845 N N . TYR B 1 257 ? -18.516 34 10.617 1 93.56 257 TYR B N 1
ATOM 4846 C CA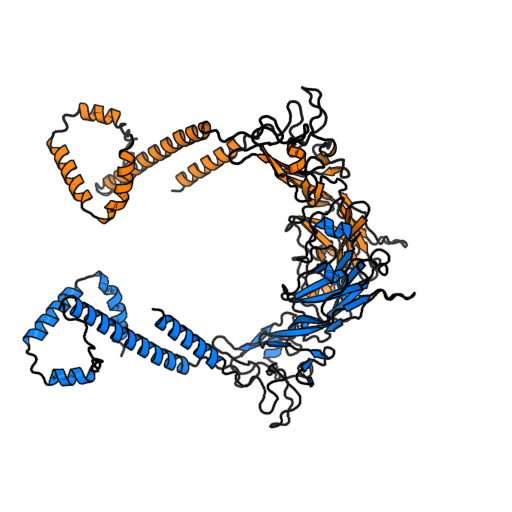 . TYR B 1 257 ? -18.125 33.531 9.297 1 93.56 257 TYR B CA 1
ATOM 4847 C C . TYR B 1 257 ? -16.797 34.125 8.852 1 93.56 257 TYR B C 1
ATOM 4849 O O . TYR B 1 257 ? -16.656 35.375 8.828 1 93.56 257 TYR B O 1
ATOM 4857 N N . ALA B 1 258 ? -15.875 33.281 8.477 1 95.94 258 ALA B N 1
ATOM 4858 C CA . ALA B 1 258 ? -14.492 33.719 8.297 1 95.94 258 ALA B CA 1
ATOM 4859 C C . ALA B 1 258 ? -14.289 34.312 6.91 1 95.94 258 ALA B C 1
ATOM 4861 O O . ALA B 1 258 ? -13.422 35.188 6.719 1 95.94 258 ALA B O 1
ATOM 4862 N N . CYS B 1 259 ? -15.023 33.844 5.902 1 96.44 259 CYS B N 1
ATOM 4863 C CA . CYS B 1 259 ? -14.82 34.281 4.527 1 96.44 259 CYS B CA 1
ATOM 4864 C C . CYS B 1 259 ? -15.336 35.688 4.32 1 96.44 259 CYS B C 1
ATOM 4866 O O . CYS B 1 259 ? -16.422 36.031 4.797 1 96.44 259 CYS B O 1
ATOM 4868 N N . LYS B 1 260 ? -14.562 36.5 3.654 1 95.25 260 LYS B N 1
ATOM 4869 C CA . LYS B 1 260 ? -14.891 37.906 3.496 1 95.25 260 LYS B CA 1
ATOM 4870 C C . LYS B 1 260 ? -15.367 38.219 2.078 1 95.25 260 LYS B C 1
ATOM 4872 O O . LYS B 1 260 ? -15.828 37.312 1.371 1 95.25 260 LYS B O 1
ATOM 4877 N N . ARG B 1 261 ? -15.289 39.438 1.783 1 92.94 261 ARG B N 1
ATOM 4878 C CA . ARG B 1 261 ? -15.852 39.906 0.525 1 92.94 261 ARG B CA 1
ATOM 4879 C C . ARG B 1 261 ? -15.258 39.156 -0.662 1 92.94 261 ARG B C 1
ATOM 4881 O O . ARG B 1 261 ? -14.047 38.938 -0.712 1 92.94 261 ARG B O 1
ATOM 4888 N N . ASN B 1 262 ? -16.078 38.75 -1.615 1 94 262 ASN B N 1
ATOM 4889 C CA . ASN B 1 262 ? -15.727 38.125 -2.881 1 94 262 ASN B CA 1
ATOM 4890 C C . ASN B 1 262 ? -15.141 36.75 -2.668 1 94 262 ASN B C 1
ATOM 4892 O O . ASN B 1 262 ? -14.305 36.281 -3.449 1 94 262 ASN B O 1
ATOM 4896 N N . SER B 1 263 ? -15.438 36.156 -1.62 1 95.44 263 SER B N 1
ATOM 4897 C CA . SER B 1 263 ? -15.016 34.781 -1.321 1 95.44 263 SER B CA 1
ATOM 4898 C C . SER B 1 263 ? -16.172 33.938 -0.81 1 95.44 263 SER B C 1
ATOM 4900 O O . SER B 1 263 ? -17.266 34.469 -0.54 1 95.44 263 SER B O 1
ATOM 4902 N N . ASP B 1 264 ? -16.016 32.688 -0.868 1 95.25 264 ASP B N 1
ATOM 4903 C CA . ASP B 1 264 ? -17 31.766 -0.333 1 95.25 264 ASP B CA 1
ATOM 4904 C C . ASP B 1 264 ? -16.312 30.562 0.326 1 95.25 264 ASP B C 1
ATOM 4906 O O . ASP B 1 264 ? -15.102 30.375 0.173 1 95.25 264 ASP B O 1
ATOM 4910 N N . CYS B 1 265 ? -17.172 29.891 1.098 1 95.31 265 CYS B N 1
ATOM 4911 C CA . CYS B 1 265 ? -16.562 28.781 1.817 1 95.31 265 CYS B CA 1
ATOM 4912 C C . CYS B 1 265 ? -16.641 27.484 1.001 1 95.31 265 CYS B C 1
ATOM 4914 O O . CYS B 1 265 ? -17.453 27.391 0.079 1 95.31 265 CYS B O 1
ATOM 4916 N N . MET B 1 266 ? -15.68 26.594 1.295 1 92.81 266 MET B N 1
ATOM 4917 C CA . MET B 1 266 ? -15.625 25.25 0.752 1 92.81 266 MET B CA 1
ATOM 4918 C C . MET B 1 266 ? -15.445 24.219 1.866 1 92.81 266 MET B C 1
ATOM 4920 O O . MET B 1 266 ? -14.797 24.5 2.875 1 92.81 266 MET B O 1
ATOM 4924 N N . GLY B 1 267 ? -16.047 23.078 1.573 1 89.5 267 GLY B N 1
ATOM 4925 C CA . GLY B 1 267 ? -15.898 22.016 2.555 1 89.5 267 GLY B CA 1
ATOM 4926 C C . GLY B 1 267 ? -14.461 21.562 2.723 1 89.5 267 GLY B C 1
ATOM 4927 O O . GLY B 1 267 ? -13.695 21.547 1.759 1 89.5 267 GLY B O 1
ATOM 4928 N N . SER B 1 268 ? -14.125 21.25 4.008 1 86.38 268 SER B N 1
ATOM 4929 C CA . SER B 1 268 ? -12.797 20.703 4.27 1 86.38 268 SER B CA 1
ATOM 4930 C C . SER B 1 268 ? -12.68 19.266 3.811 1 86.38 268 SER B C 1
ATOM 4932 O O . SER B 1 268 ? -13.688 18.562 3.691 1 86.38 268 SER B O 1
ATOM 4934 N N . ASN B 1 269 ? -11.445 18.75 3.609 1 79.25 269 ASN B N 1
ATOM 4935 C CA . ASN B 1 269 ? -11.195 17.375 3.189 1 79.25 269 ASN B CA 1
ATOM 4936 C C . ASN B 1 269 ? -11.5 16.375 4.309 1 79.25 269 ASN B C 1
ATOM 4938 O O . ASN B 1 269 ? -11.812 15.219 4.047 1 79.25 269 ASN B O 1
ATOM 4942 N N . THR B 1 270 ? -11.391 16.781 5.559 1 78.25 270 THR B N 1
ATOM 4943 C CA . THR B 1 270 ? -11.602 15.891 6.691 1 78.25 270 THR B CA 1
ATOM 49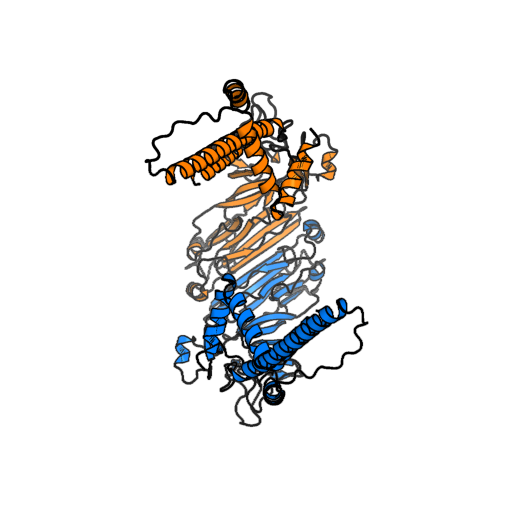44 C C . THR B 1 270 ? -13.047 15.953 7.168 1 78.25 270 THR B C 1
ATOM 4946 O O . THR B 1 270 ? -13.492 15.102 7.938 1 78.25 270 THR B O 1
ATOM 4949 N N . GLY B 1 271 ? -13.719 16.906 6.715 1 79.56 271 GLY B N 1
ATOM 4950 C CA . GLY B 1 271 ? -15.078 17.109 7.184 1 79.56 271 GLY B CA 1
ATOM 4951 C C . GLY B 1 271 ? -15.148 18 8.414 1 79.56 271 GLY B C 1
ATOM 4952 O O . GLY B 1 271 ? -16.234 18.344 8.875 1 79.56 271 GLY B O 1
ATOM 4953 N N . TYR B 1 272 ? -14.023 18.375 8.914 1 85.62 272 TYR B N 1
ATOM 4954 C CA . TYR B 1 272 ? -13.953 19.281 10.047 1 85.62 272 TYR B CA 1
ATOM 4955 C C . TYR B 1 272 ? -13.68 20.703 9.594 1 85.62 272 TYR B C 1
ATOM 4957 O O . TYR B 1 272 ? -12.672 20.969 8.93 1 85.62 272 TYR B O 1
ATOM 4965 N N . GLY B 1 273 ? -14.633 21.562 9.914 1 92.31 273 GLY B N 1
ATOM 4966 C CA . GLY B 1 273 ? -14.438 22.953 9.547 1 92.31 273 GLY B CA 1
ATOM 4967 C C . GLY B 1 273 ? -14.641 23.219 8.07 1 92.31 273 GLY B C 1
ATOM 4968 O O . GLY B 1 273 ? -15.406 22.516 7.406 1 92.31 273 GLY B O 1
ATOM 4969 N N . TYR B 1 274 ? -14.102 24.359 7.676 1 94.75 274 TYR B N 1
ATOM 4970 C CA . TYR B 1 274 ? -14.227 24.766 6.281 1 94.75 274 TYR B CA 1
ATOM 4971 C C . TYR B 1 274 ? -13.055 25.656 5.871 1 94.75 274 TYR B C 1
ATOM 4973 O O . TYR B 1 274 ? -12.164 25.938 6.68 1 94.75 274 TYR B O 1
ATOM 4981 N N . ARG B 1 275 ? -13.023 25.953 4.625 1 95.75 275 ARG B N 1
ATOM 4982 C CA . ARG B 1 275 ? -12.031 26.875 4.07 1 95.75 275 ARG B CA 1
ATOM 4983 C C . ARG B 1 275 ? -12.695 27.953 3.227 1 95.75 275 ARG B C 1
ATOM 4985 O O . ARG B 1 275 ? -13.828 27.781 2.777 1 95.75 275 ARG B O 1
ATOM 4992 N N . CYS B 1 276 ? -11.969 28.953 3.109 1 96.5 276 CYS B N 1
ATOM 4993 C CA . CYS B 1 276 ? -12.453 30.016 2.238 1 96.5 276 CYS B CA 1
ATOM 4994 C C . CYS B 1 276 ? -11.672 30.047 0.929 1 96.5 276 CYS B C 1
ATOM 4996 O O . CYS B 1 276 ? -10.484 29.719 0.9 1 96.5 276 CYS B O 1
ATOM 4998 N N . ALA B 1 277 ? -12.344 30.422 -0.095 1 95.44 277 ALA B N 1
ATOM 4999 C CA . ALA B 1 277 ? -11.727 30.609 -1.405 1 95.44 277 ALA B CA 1
ATOM 5000 C C . ALA B 1 277 ? -12.336 31.797 -2.131 1 95.44 277 ALA B C 1
ATOM 5002 O O . ALA B 1 277 ? -13.539 32.062 -2.035 1 95.44 277 ALA B O 1
ATOM 5003 N N . CYS B 1 278 ? -11.445 32.469 -2.799 1 94.75 278 CYS B N 1
ATOM 5004 C CA . CYS B 1 278 ? -11.953 33.562 -3.617 1 94.75 278 CYS B CA 1
ATOM 5005 C C . CYS B 1 278 ? -12.852 33.062 -4.734 1 94.75 278 CYS B C 1
ATOM 5007 O O . CYS B 1 278 ? -12.594 31.984 -5.297 1 94.75 278 CYS B O 1
ATOM 5009 N N . LYS B 1 279 ? -13.867 33.844 -4.938 1 93.81 279 LYS B N 1
ATOM 5010 C CA . LYS B 1 279 ? -14.758 33.5 -6.047 1 93.81 279 LYS B CA 1
ATOM 5011 C C . LYS B 1 279 ? -14.016 33.562 -7.379 1 93.81 279 LYS B C 1
ATOM 5013 O O . LYS B 1 279 ? -12.938 34.156 -7.477 1 93.81 279 LYS B O 1
ATOM 5018 N N . ALA B 1 280 ? -14.664 32.875 -8.352 1 91 280 ALA B N 1
ATOM 5019 C CA . ALA B 1 280 ? -14.047 32.875 -9.68 1 91 280 ALA B CA 1
ATOM 5020 C C . ALA B 1 280 ? -13.781 34.281 -10.172 1 91 280 ALA B C 1
ATOM 5022 O O . ALA B 1 280 ? -14.648 35.156 -10.07 1 91 280 ALA B O 1
ATOM 5023 N N . GLY B 1 281 ? -12.633 34.469 -10.719 1 88.19 281 GLY B N 1
ATOM 5024 C CA . GLY B 1 281 ? -12.273 35.781 -11.227 1 88.19 281 GLY B CA 1
ATOM 5025 C C . GLY B 1 281 ? -11.57 36.656 -10.203 1 88.19 281 GLY B C 1
ATOM 5026 O O . GLY B 1 281 ? -11.094 37.75 -10.523 1 88.19 281 GLY B O 1
ATOM 5027 N N . PHE B 1 282 ? -11.602 36.25 -8.945 1 89.56 282 PHE B N 1
ATOM 5028 C CA . PHE B 1 282 ? -10.938 37 -7.867 1 89.56 282 PHE B CA 1
ATOM 5029 C C . PHE B 1 282 ? -9.742 36.188 -7.336 1 89.56 282 PHE B C 1
ATOM 5031 O O . PHE B 1 282 ? -9.727 34.969 -7.418 1 89.56 282 PHE B O 1
ATOM 5038 N N . GLU B 1 283 ? -8.688 36.969 -6.898 1 89.5 283 GLU B N 1
ATOM 5039 C CA . GLU B 1 283 ? -7.516 36.312 -6.32 1 89.5 283 GLU B CA 1
ATOM 5040 C C . GLU B 1 283 ? -7.039 37.062 -5.074 1 89.5 283 GLU B C 1
ATOM 5042 O O . GLU B 1 283 ? -7.344 38.25 -4.895 1 89.5 283 GLU B O 1
ATOM 5047 N N . GLY B 1 284 ? -6.328 36.219 -4.262 1 91.62 284 GLY B N 1
ATOM 5048 C CA . GLY B 1 284 ? -5.793 36.812 -3.051 1 91.62 284 GLY B CA 1
ATOM 5049 C C . GLY B 1 284 ? -6.133 36.031 -1.798 1 91.62 284 GLY B C 1
ATOM 5050 O O . GLY B 1 284 ? -6.172 34.812 -1.821 1 91.62 284 GLY B O 1
ATOM 5051 N N . ASN B 1 285 ? -6.262 36.781 -0.646 1 95.31 285 ASN B N 1
ATOM 5052 C CA . ASN B 1 285 ? -6.523 36.156 0.646 1 95.31 285 ASN B CA 1
ATOM 5053 C C . ASN B 1 285 ? -7.996 36.281 1.037 1 95.31 285 ASN B C 1
ATOM 5055 O O . ASN B 1 285 ? -8.461 37.344 1.414 1 95.31 285 ASN B O 1
ATOM 5059 N N . PRO B 1 286 ? -8.672 35.188 1.015 1 96.38 286 PRO B N 1
ATOM 5060 C CA . PRO B 1 286 ? -10.117 35.219 1.221 1 96.38 286 PRO B CA 1
ATOM 5061 C C . PRO B 1 286 ? -10.5 35.531 2.67 1 96.38 286 PRO B C 1
ATOM 5063 O O . PRO B 1 286 ? -11.672 35.781 2.965 1 96.38 286 PRO B O 1
ATOM 5066 N N . TYR B 1 287 ? -9.609 35.625 3.537 1 96.69 287 TYR B N 1
ATOM 5067 C CA . TYR B 1 287 ? -9.891 35.812 4.957 1 96.69 287 TYR B CA 1
ATOM 5068 C C . TYR B 1 287 ? -9.773 37.281 5.344 1 96.69 287 TYR B C 1
ATOM 5070 O O . TYR B 1 287 ? -10.117 37.656 6.465 1 96.69 287 TYR B O 1
ATOM 5078 N N . LEU B 1 288 ? -9.312 38.031 4.426 1 94.75 288 LEU B N 1
ATOM 5079 C CA . LEU B 1 288 ? -9.164 39.469 4.652 1 94.75 288 LEU B CA 1
ATOM 5080 C C . LEU B 1 288 ? -10.312 40.25 4.016 1 94.75 288 LEU B C 1
ATOM 5082 O O . LEU B 1 288 ? -10.766 39.906 2.92 1 94.75 288 LEU B O 1
ATOM 5086 N N . PRO B 1 289 ? -10.742 41.281 4.656 1 90.25 289 PRO B N 1
ATOM 5087 C CA . PRO B 1 289 ? -11.906 42.031 4.16 1 90.25 289 PRO B CA 1
ATOM 5088 C C . PRO B 1 289 ? -11.75 42.469 2.705 1 90.25 289 PRO B C 1
ATOM 5090 O O . PRO B 1 289 ? -12.719 42.438 1.944 1 90.25 289 PRO B O 1
ATOM 5093 N N . THR B 1 290 ? -10.609 42.844 2.301 1 88.38 290 THR B N 1
ATOM 5094 C CA . THR B 1 290 ? -10.375 43.281 0.92 1 88.38 290 THR B CA 1
ATOM 5095 C C . THR B 1 290 ? -9.32 42.375 0.264 1 88.38 290 THR B C 1
ATOM 5097 O O . THR B 1 290 ? -8.508 42.844 -0.535 1 88.38 290 THR B O 1
ATOM 5100 N N . GLY B 1 291 ? -9.328 41.219 0.679 1 91.31 291 GLY B N 1
ATOM 5101 C CA . GLY B 1 291 ? -8.266 40.344 0.229 1 91.31 291 GLY B CA 1
ATOM 5102 C C . GLY B 1 291 ? -8.484 39.812 -1.17 1 91.31 291 GLY B C 1
ATOM 5103 O O . GLY B 1 291 ? -7.531 39.594 -1.921 1 91.31 291 GLY B O 1
ATOM 5104 N N . CYS B 1 292 ? -9.719 39.469 -1.488 1 93.06 292 CYS B N 1
ATOM 5105 C CA . CYS B 1 292 ? -10.031 38.938 -2.814 1 93.06 292 CYS B CA 1
ATOM 5106 C C . CYS B 1 292 ? -10.312 40.062 -3.793 1 93.06 292 CYS B C 1
ATOM 5108 O O . CYS B 1 292 ? -11.352 40.719 -3.709 1 93.06 292 CYS B O 1
ATOM 5110 N N . GLN B 1 293 ? -9.453 40.281 -4.652 1 88.44 293 GLN B N 1
ATOM 5111 C CA . GLN B 1 293 ? -9.562 41.375 -5.609 1 88.44 293 GLN B CA 1
ATOM 5112 C C . GLN B 1 293 ? -9.68 40.844 -7.035 1 88.44 293 GLN B C 1
ATOM 5114 O O . GLN B 1 293 ? -9.031 39.844 -7.398 1 88.44 293 GLN B O 1
ATOM 5119 N N . GLY B 1 294 ? -10.797 41.219 -7.641 1 75.81 294 GLY B N 1
ATOM 5120 C CA . GLY B 1 294 ? -11.031 40.812 -9.016 1 75.81 294 GLY B CA 1
ATOM 5121 C C . GLY B 1 294 ? -10.023 41.375 -9.992 1 75.81 294 GLY B C 1
ATOM 5122 O O . GLY B 1 294 ? -9.32 42.344 -9.664 1 75.81 294 GLY B O 1
ATOM 5123 N N . PHE B 1 295 ? -9.711 40.625 -11.023 1 57.94 295 PHE B N 1
ATOM 5124 C CA . PHE B 1 295 ? -8.969 41.25 -12.117 1 57.94 295 PHE B CA 1
ATOM 5125 C C . PHE B 1 295 ? -9.688 42.469 -12.641 1 57.94 295 PHE B C 1
ATOM 5127 O O . PHE B 1 295 ? -10.797 42.375 -13.164 1 57.94 295 PHE B O 1
ATOM 5134 N N . GLY B 1 296 ? -10.039 43.375 -11.883 1 45.62 296 GLY B N 1
ATOM 5135 C CA . GLY B 1 296 ? -10.602 44.5 -12.586 1 45.62 296 GLY B CA 1
ATOM 5136 C C . GLY B 1 296 ? -10.055 44.656 -13.992 1 45.62 296 GLY B C 1
ATOM 5137 O O . GLY B 1 296 ? -8.906 44.312 -14.266 1 45.62 296 GLY B O 1
ATOM 5138 N N . VAL B 1 297 ? -11.008 44.688 -14.977 1 40.16 297 VAL B N 1
ATOM 5139 C CA . VAL B 1 297 ? -10.828 45 -16.375 1 40.16 297 VAL B CA 1
ATOM 5140 C C . VAL B 1 297 ? -9.727 46.062 -16.531 1 40.16 297 VAL B C 1
ATOM 5142 O O . VAL B 1 297 ? -9.227 46.281 -17.625 1 40.16 297 VAL B O 1
ATOM 5145 N N . GLY B 1 298 ? -9.562 46.906 -15.531 1 38.31 298 GLY B N 1
ATOM 5146 C CA . GLY B 1 298 ? -8.727 48.031 -15.836 1 38.31 298 GLY B CA 1
ATOM 5147 C C . GLY B 1 298 ? -7.258 47.688 -15.992 1 38.31 298 GLY B C 1
ATOM 5148 O O . GLY B 1 298 ? -6.543 48.312 -16.781 1 38.31 298 GLY B O 1
ATOM 5149 N N . ALA B 1 299 ? -6.754 46.781 -15.203 1 39.5 299 ALA B N 1
ATOM 5150 C CA . ALA B 1 299 ? -5.332 46.5 -15.383 1 39.5 299 ALA B CA 1
ATOM 5151 C C . ALA B 1 299 ? -5.105 45.594 -16.578 1 39.5 299 ALA B C 1
ATOM 5153 O O . ALA B 1 299 ? -4.047 45.656 -17.219 1 39.5 299 ALA B O 1
ATOM 5154 N N . GLY B 1 300 ? -6.035 44.75 -16.875 1 40 300 GLY B N 1
ATOM 5155 C CA . GLY B 1 300 ? -5.953 44.031 -18.125 1 40 300 GLY B CA 1
ATOM 5156 C C . GLY B 1 300 ? -6.156 44.875 -19.344 1 40 300 GLY B C 1
ATOM 5157 O O . GLY B 1 300 ? -5.574 44.625 -20.406 1 40 300 GLY B O 1
ATOM 5158 N N . ALA B 1 301 ? -7.125 45.781 -19.219 1 39.03 301 ALA B N 1
ATOM 5159 C CA . ALA B 1 301 ? -7.328 46.719 -20.312 1 39.03 301 ALA B CA 1
ATOM 5160 C C . ALA B 1 301 ? -6.094 47.594 -20.547 1 39.03 301 ALA B C 1
ATOM 5162 O O . ALA B 1 301 ? -5.777 47.969 -21.672 1 39.03 301 ALA B O 1
ATOM 5163 N N . ILE B 1 302 ? -5.418 47.875 -19.5 1 39.66 302 ILE B N 1
ATOM 5164 C CA . ILE B 1 302 ? -4.211 48.656 -19.719 1 39.66 302 ILE B CA 1
ATOM 5165 C C . ILE B 1 302 ? -3.117 47.781 -20.312 1 39.66 302 ILE B C 1
ATOM 5167 O O . ILE B 1 302 ? -2.414 48.219 -21.234 1 39.66 302 ILE B O 1
ATOM 5171 N N . VAL B 1 303 ? -3.098 46.562 -19.859 1 41.03 303 VAL B N 1
ATOM 5172 C CA . VAL B 1 303 ? -2.055 45.688 -20.422 1 41.03 303 VAL B CA 1
ATOM 5173 C C . VAL B 1 303 ? -2.449 45.219 -21.812 1 41.03 303 VAL B C 1
ATOM 5175 O O . VAL B 1 303 ? -1.606 45.156 -22.719 1 41.03 303 VAL B O 1
ATOM 5178 N N . LEU B 1 304 ? -3.693 44.906 -21.969 1 42.5 304 LEU B N 1
ATOM 5179 C CA . LEU B 1 304 ? -4.098 44.594 -23.328 1 42.5 304 LEU B CA 1
ATOM 5180 C C . LEU B 1 304 ? -3.953 45.812 -24.25 1 42.5 304 LEU B C 1
ATOM 5182 O O . LEU B 1 304 ? -3.594 45.688 -25.422 1 42.5 304 LEU B O 1
ATOM 5186 N N . SER B 1 305 ? -4.254 46.969 -23.719 1 43.5 305 SER B N 1
ATOM 5187 C CA . SER B 1 305 ? -4.078 48.156 -24.531 1 43.5 305 SER B CA 1
ATOM 5188 C C . SER B 1 305 ? -2.602 48.406 -24.828 1 43.5 305 SER B C 1
ATOM 5190 O O . SER B 1 305 ? -2.244 48.812 -25.938 1 43.5 305 SER B O 1
ATOM 5192 N N . VAL B 1 306 ? -1.804 48.094 -23.875 1 46.03 306 VAL B N 1
ATOM 5193 C CA . VAL B 1 306 ? -0.377 48.281 -24.109 1 46.03 306 VAL B CA 1
ATOM 5194 C C . VAL B 1 306 ? 0.172 47.094 -24.922 1 46.03 306 VAL B C 1
ATOM 5196 O O . VAL B 1 306 ? 0.999 47.281 -25.828 1 46.03 306 VAL B O 1
ATOM 5199 N N . GLY B 1 307 ? -0.375 45.938 -24.688 1 42.09 307 GLY B N 1
ATOM 5200 C CA . GLY B 1 307 ? 0.08 44.781 -25.422 1 42.09 307 GLY B CA 1
ATOM 5201 C C . GLY B 1 307 ? -0.35 44.781 -26.875 1 42.09 307 GLY B C 1
ATOM 5202 O O . GLY B 1 307 ? 0.43 44.438 -27.766 1 42.09 307 GLY B O 1
ATOM 5203 N N . THR B 1 308 ? -1.604 45.062 -27.062 1 46.25 308 THR B N 1
ATOM 5204 C CA . THR B 1 308 ? -2.07 45.094 -28.453 1 46.25 308 THR B CA 1
ATOM 5205 C C . THR B 1 308 ? -1.365 46.219 -29.219 1 46.25 308 THR B C 1
ATOM 5207 O O . THR B 1 308 ? -1.091 46.062 -30.406 1 46.25 308 THR B O 1
ATOM 5210 N N . SER B 1 309 ? -1.084 47.312 -28.531 1 48.16 309 SER B N 1
ATOM 5211 C CA . SER B 1 309 ? -0.344 48.375 -29.219 1 48.16 309 SER B CA 1
ATOM 5212 C C . SER B 1 309 ? 1.08 47.938 -29.531 1 48.16 309 SER B C 1
ATOM 5214 O O . SER B 1 309 ? 1.623 48.281 -30.578 1 48.16 309 SER B O 1
ATOM 5216 N N . GLY B 1 310 ? 1.637 47.062 -28.688 1 43.25 310 GLY B N 1
ATOM 5217 C CA . GLY B 1 310 ? 2.979 46.562 -28.938 1 43.25 310 GLY B CA 1
ATOM 5218 C C . GLY B 1 310 ? 3.021 45.5 -30.031 1 43.25 310 GLY B C 1
ATOM 5219 O O . GLY B 1 310 ? 3.9 45.531 -30.891 1 43.25 310 GLY B O 1
ATOM 5220 N N . ILE B 1 311 ? 2.064 44.625 -30.016 1 49.88 311 ILE B N 1
ATOM 5221 C CA . ILE B 1 311 ? 2.014 43.594 -31.047 1 49.88 311 ILE B CA 1
ATOM 5222 C C . ILE B 1 311 ? 1.712 44.25 -32.406 1 49.88 311 ILE B C 1
ATOM 5224 O O . ILE B 1 311 ? 2.314 43.875 -33.406 1 49.88 311 ILE B O 1
ATOM 5228 N N . TYR B 1 312 ? 0.782 45.219 -32.375 1 49.06 312 TYR B N 1
ATOM 5229 C CA . TYR B 1 312 ? 0.473 45.969 -33.594 1 49.06 312 TYR B CA 1
ATOM 5230 C C . TYR B 1 312 ? 1.699 46.719 -34.094 1 49.06 312 TYR B C 1
ATOM 5232 O O . TYR B 1 312 ? 1.985 46.719 -35.312 1 49.06 312 TYR B O 1
ATOM 5240 N N . LEU B 1 313 ? 2.473 47.25 -33.219 1 50.44 313 LEU B N 1
ATOM 5241 C CA . LEU B 1 313 ? 3.68 47.969 -33.594 1 50.44 313 LEU B CA 1
ATOM 5242 C C . LEU B 1 313 ? 4.754 47 -34.094 1 50.44 313 LEU B C 1
ATOM 5244 O O . LEU B 1 313 ? 5.441 47.281 -35.062 1 50.44 313 LEU B O 1
ATOM 5248 N N . ASP B 1 314 ? 4.781 45.844 -33.406 1 49.28 314 ASP B N 1
ATOM 5249 C CA . ASP B 1 314 ? 5.758 44.844 -33.812 1 49.28 314 ASP B CA 1
ATOM 5250 C C . ASP B 1 314 ? 5.375 44.219 -35.156 1 49.28 314 ASP B C 1
ATOM 5252 O O . ASP B 1 314 ? 6.238 44 -36.031 1 49.28 314 ASP B O 1
ATOM 5256 N N . TYR B 1 315 ? 4.098 43.938 -35.344 1 51.97 315 TYR B N 1
ATOM 5257 C CA . TYR B 1 315 ? 3.596 43.438 -36.625 1 51.97 315 TYR B CA 1
ATOM 5258 C C . TYR B 1 315 ? 3.84 44.438 -37.719 1 51.97 315 TYR B C 1
ATOM 5260 O O . TYR B 1 315 ? 4.266 44.062 -38.812 1 51.97 315 TYR B O 1
ATOM 5268 N N . GLN B 1 316 ? 3.623 45.719 -37.406 1 48.31 316 GLN B N 1
ATOM 5269 C CA . GLN B 1 316 ? 3.869 46.75 -38.406 1 48.31 316 GLN B CA 1
ATOM 5270 C C . GLN B 1 316 ? 5.355 46.875 -38.75 1 48.31 316 GLN B C 1
ATOM 5272 O O . GLN B 1 316 ? 5.727 47.031 -39.906 1 48.31 316 GLN B O 1
ATOM 5277 N N . LYS B 1 317 ? 6.145 46.594 -37.75 1 51.47 317 LYS B N 1
ATOM 5278 C CA . LYS B 1 317 ? 7.59 46.625 -37.969 1 51.47 317 LYS B CA 1
ATOM 5279 C C . LYS B 1 317 ? 8.078 45.438 -38.75 1 51.47 317 LYS B C 1
ATOM 5281 O O . LYS B 1 317 ? 8.922 45.562 -39.656 1 51.47 317 LYS B O 1
ATOM 5286 N N . ARG B 1 318 ? 7.555 44.281 -38.406 1 51.84 318 ARG B N 1
ATOM 5287 C CA . ARG B 1 318 ? 7.984 43.094 -39.094 1 51.84 318 ARG B CA 1
ATOM 5288 C C . ARG B 1 318 ? 7.512 43.094 -40.562 1 51.84 318 ARG B C 1
ATOM 5290 O O . ARG B 1 318 ? 8.25 42.688 -41.469 1 51.84 318 ARG B O 1
ATOM 5297 N N . LYS B 1 319 ? 6.266 43.438 -40.75 1 50.34 319 LYS B N 1
ATOM 5298 C CA . LYS B 1 319 ? 5.758 43.594 -42.125 1 50.34 319 LYS B CA 1
ATOM 5299 C C . LYS B 1 319 ? 6.602 44.594 -42.906 1 50.34 319 LYS B C 1
ATOM 5301 O O . LYS B 1 319 ? 6.914 44.344 -44.062 1 50.34 319 LYS B O 1
ATOM 5306 N N . ALA B 1 320 ? 6.992 45.656 -42.219 1 49.78 320 ALA B N 1
ATOM 5307 C CA . ALA B 1 320 ? 7.84 46.656 -42.844 1 49.78 320 ALA B CA 1
ATOM 5308 C C . ALA B 1 320 ? 9.219 46.094 -43.156 1 49.78 320 ALA B C 1
ATOM 5310 O O . ALA B 1 320 ? 9.789 46.375 -44.219 1 49.78 320 ALA B O 1
ATOM 5311 N N . SER B 1 321 ? 9.633 45.219 -42.281 1 52.66 321 SER B N 1
ATOM 5312 C CA . SER B 1 321 ? 10.961 44.625 -42.469 1 52.66 321 SER B CA 1
ATOM 5313 C C . SER B 1 321 ? 10.969 43.594 -43.625 1 52.66 321 SER B C 1
ATOM 5315 O O . SER B 1 321 ? 11.914 43.562 -44.406 1 52.66 321 SER B O 1
ATOM 5317 N N . LYS B 1 322 ? 9.961 42.812 -43.625 1 49 322 LYS B N 1
ATOM 5318 C CA . LYS B 1 322 ? 9.891 41.812 -44.688 1 49 322 LYS B CA 1
ATOM 5319 C C . LYS B 1 322 ? 9.727 42.469 -46.062 1 49 322 LYS B C 1
ATOM 5321 O O . LYS B 1 322 ? 10.344 42.031 -47.031 1 49 322 LYS B O 1
ATOM 5326 N N . LEU B 1 323 ? 8.867 43.469 -46.094 1 47.12 323 LEU B N 1
ATOM 5327 C CA . LEU B 1 323 ? 8.703 44.219 -47.344 1 47.12 323 LEU B CA 1
ATOM 5328 C C . LEU B 1 323 ? 10.016 44.875 -47.75 1 47.12 323 LEU B C 1
ATOM 5330 O O . LEU B 1 323 ? 10.352 44.906 -48.938 1 47.12 323 LEU B O 1
ATOM 5334 N N . LYS B 1 324 ? 10.711 45.219 -46.719 1 45.72 324 LYS B N 1
ATOM 5335 C CA . LYS B 1 324 ? 12.031 45.812 -46.969 1 45.72 324 LYS B CA 1
ATOM 5336 C C . LYS B 1 324 ? 13 44.781 -47.5 1 45.72 324 LYS B C 1
ATOM 5338 O O . LYS B 1 324 ? 13.75 45.031 -48.438 1 45.72 324 LYS B O 1
ATOM 5343 N N . LYS B 1 325 ? 12.906 43.625 -46.875 1 46.34 325 LYS B N 1
ATOM 5344 C CA . LYS B 1 325 ? 13.844 42.594 -47.312 1 46.34 325 LYS B CA 1
ATOM 5345 C C . LYS B 1 325 ? 13.547 42.156 -48.719 1 46.34 325 LYS B C 1
ATOM 5347 O O . LYS B 1 325 ? 14.469 41.938 -49.531 1 46.34 325 LYS B O 1
ATOM 5352 N N . MET B 1 326 ? 12.328 41.969 -49 1 42.69 326 MET B N 1
ATOM 5353 C CA . MET B 1 326 ? 11.953 41.562 -50.344 1 42.69 326 MET B CA 1
ATOM 5354 C C . MET B 1 326 ? 12.391 42.594 -51.375 1 42.69 326 MET B C 1
ATOM 5356 O O . MET B 1 326 ? 12.836 42.25 -52.469 1 42.69 326 MET B O 1
ATOM 5360 N N . PHE B 1 327 ? 12.219 43.844 -50.969 1 39.19 327 PHE B N 1
ATOM 5361 C CA . PHE B 1 327 ? 12.641 44.906 -51.875 1 39.19 327 PHE B CA 1
ATOM 5362 C C . PHE B 1 327 ? 14.156 44.875 -52.094 1 39.19 327 PHE B C 1
ATOM 5364 O O . PHE B 1 327 ? 14.641 45.094 -53.188 1 39.19 327 PHE B O 1
ATOM 5371 N N . PHE B 1 328 ? 14.828 44.438 -51.031 1 42.84 328 PHE B N 1
ATOM 5372 C CA . PHE B 1 328 ? 16.281 44.5 -51.125 1 42.84 328 PHE B CA 1
ATOM 5373 C C . PHE B 1 328 ? 16.812 43.312 -51.906 1 42.84 328 PHE B C 1
ATOM 5375 O O . PHE B 1 328 ? 17.828 43.406 -52.594 1 42.84 328 PHE B O 1
ATOM 5382 N N . GLN B 1 329 ? 16.328 42.156 -51.656 1 42.16 329 GLN B N 1
ATOM 5383 C CA . GLN B 1 329 ? 16.859 41 -52.375 1 42.16 329 GLN B CA 1
ATOM 5384 C C . GLN B 1 329 ? 16.688 41.156 -53.875 1 42.16 329 GLN B C 1
ATOM 5386 O O . GLN B 1 329 ? 17.547 40.719 -54.656 1 42.16 329 GLN B O 1
ATOM 5391 N N . GLN B 1 330 ? 15.68 41.656 -54.312 1 39.19 330 GLN B N 1
ATOM 5392 C CA . GLN B 1 330 ? 15.602 41.844 -55.75 1 39.19 330 GLN B CA 1
ATOM 5393 C C . GLN B 1 330 ? 16.641 42.844 -56.25 1 39.19 330 GLN B C 1
ATOM 5395 O O . GLN B 1 330 ? 17.188 42.688 -57.344 1 39.19 330 GLN B O 1
ATOM 5400 N N . ASN B 1 331 ? 16.656 44.031 -55.656 1 40.09 331 ASN B N 1
ATOM 5401 C CA . ASN B 1 331 ? 17.531 45.062 -56.25 1 40.09 331 ASN B CA 1
ATOM 5402 C C . ASN B 1 331 ? 18.922 45.031 -55.656 1 40.09 331 ASN B C 1
ATOM 5404 O O . ASN B 1 331 ? 19.781 45.812 -56 1 40.09 331 ASN B O 1
ATOM 5408 N N . GLY B 1 332 ? 19.828 43.875 -55.75 1 38.72 332 GLY B N 1
ATOM 5409 C CA . GLY B 1 332 ? 21.203 43.531 -55.438 1 38.72 332 GLY B CA 1
ATOM 5410 C C . GLY B 1 332 ? 21.766 44.312 -54.25 1 38.72 332 GLY B C 1
ATOM 5411 O O . GLY B 1 332 ? 22.938 44.219 -53.906 1 38.72 332 GLY B O 1
ATOM 5412 N N . GLU B 1 333 ? 21.359 45.625 -54.188 1 35.75 333 GLU B N 1
ATOM 5413 C CA . GLU B 1 333 ? 22.125 46.531 -53.344 1 35.75 333 GLU B CA 1
ATOM 5414 C C . GLU B 1 333 ? 21.984 46.156 -51.875 1 35.75 333 GLU B C 1
ATOM 5416 O O . GLU B 1 333 ? 20.953 45.625 -51.438 1 35.75 333 GLU B O 1
ATOM 5421 N N . LYS B 1 334 ? 23.219 45.906 -51.219 1 39.25 334 LYS B N 1
ATOM 5422 C CA . LYS B 1 334 ? 23.453 45.594 -49.812 1 39.25 334 LYS B CA 1
ATOM 5423 C C . LYS B 1 334 ? 22.484 46.344 -48.906 1 39.25 334 LYS B C 1
ATOM 5425 O O . LYS B 1 334 ? 22.203 47.531 -49.125 1 39.25 334 LYS B O 1
ATOM 5430 N N . PRO B 1 335 ? 21.578 45.594 -48.062 1 34.94 335 PRO B N 1
ATOM 5431 C CA . PRO B 1 335 ? 20.547 46.25 -47.25 1 34.94 335 PRO B CA 1
ATOM 5432 C C . PRO B 1 335 ? 21.109 47.375 -46.406 1 34.94 335 PRO B C 1
ATOM 5434 O O . PRO B 1 335 ? 21.969 47.156 -45.531 1 34.94 335 PRO B O 1
ATOM 5437 N N . GLN B 1 336 ? 21.75 48.469 -46.938 1 27.47 336 GLN B N 1
ATOM 5438 C CA . GLN B 1 336 ? 22.109 49.562 -46.062 1 27.47 336 GLN B CA 1
ATOM 5439 C C . GLN B 1 336 ? 21.062 49.75 -44.969 1 27.47 336 GLN B C 1
ATOM 5441 O O . GLN B 1 336 ? 19.891 49.406 -45.156 1 27.47 336 GLN B O 1
ATOM 5446 N N . ARG B 1 337 ? 21.641 50 -43.719 1 28.28 337 ARG B N 1
ATOM 5447 C CA . ARG B 1 337 ? 20.969 50.312 -42.469 1 28.28 337 ARG B CA 1
ATOM 5448 C C . ARG B 1 337 ? 19.703 51.156 -42.75 1 28.28 337 ARG B C 1
ATOM 5450 O O . ARG B 1 337 ? 19.781 52.344 -42.969 1 28.28 337 ARG B O 1
ATOM 5457 N N . LEU B 1 338 ? 18.797 50.688 -43.656 1 25.78 338 LEU B N 1
ATOM 5458 C CA . LEU B 1 338 ? 17.641 51.531 -43.938 1 25.78 338 LEU B CA 1
ATOM 5459 C C . LEU B 1 338 ? 16.906 51.875 -42.625 1 25.78 338 LEU B C 1
ATOM 5461 O O . LEU B 1 338 ? 16.516 51 -41.875 1 25.78 338 LEU B O 1
ATOM 5465 N N . THR B 1 339 ? 17.25 53.094 -42.031 1 24.34 339 THR B N 1
ATOM 5466 C CA . THR B 1 339 ? 16.656 53.844 -40.938 1 24.34 339 THR B CA 1
ATOM 5467 C C . THR B 1 339 ? 15.156 53.594 -40.844 1 24.34 339 THR B C 1
ATOM 5469 O O . THR B 1 339 ? 14.523 53.219 -41.844 1 24.34 339 THR B O 1
ATOM 5472 N N . ALA B 1 340 ? 14.633 53.625 -39.594 1 26.16 340 ALA B N 1
ATOM 5473 C CA . ALA B 1 340 ? 13.312 53.5 -38.969 1 26.16 340 ALA B CA 1
ATOM 5474 C C . ALA B 1 340 ? 12.242 54.125 -39.875 1 26.16 340 ALA B C 1
ATOM 5476 O O . ALA B 1 340 ? 12.211 55.312 -40.094 1 26.16 340 ALA B O 1
ATOM 5477 N N . MET B 1 341 ? 12.016 53.531 -41.062 1 25.25 341 MET B N 1
ATOM 5478 C CA . MET B 1 341 ? 10.922 54.125 -41.844 1 25.25 341 MET B CA 1
ATOM 5479 C C . MET B 1 341 ? 9.688 54.312 -40.969 1 25.25 341 MET B C 1
ATOM 5481 O O . MET B 1 341 ? 9.219 53.375 -40.312 1 25.25 341 MET B O 1
ATOM 5485 N N . ALA B 1 342 ? 9.594 55.531 -40.375 1 26.17 342 ALA B N 1
ATOM 5486 C CA . ALA B 1 342 ? 8.484 56.156 -39.656 1 26.17 342 ALA B CA 1
ATOM 5487 C C . ALA B 1 342 ? 7.145 55.75 -40.25 1 26.17 342 ALA B C 1
ATOM 5489 O O . ALA B 1 342 ? 6.887 56 -41.438 1 26.17 342 ALA B O 1
ATOM 5490 N N . VAL B 1 343 ? 6.73 54.438 -39.938 1 26.94 343 VAL B N 1
ATOM 5491 C CA . VAL B 1 343 ? 5.34 54.094 -40.219 1 26.94 343 VAL B CA 1
ATOM 5492 C C . VAL B 1 343 ? 4.461 55.312 -40 1 26.94 343 VAL B C 1
ATOM 5494 O O . VAL B 1 343 ? 4.336 55.812 -38.875 1 26.94 343 VAL B O 1
ATOM 5497 N N . VAL B 1 344 ? 4.516 56.312 -40.906 1 25.92 344 VAL B N 1
ATOM 5498 C CA . VAL B 1 344 ? 3.662 57.5 -40.938 1 25.92 344 VAL B CA 1
ATOM 5499 C C . VAL B 1 344 ? 2.217 57.094 -40.625 1 25.92 344 VAL B C 1
ATOM 5501 O O . VAL B 1 344 ? 1.649 56.25 -41.344 1 25.92 344 VAL B O 1
ATOM 5504 N N . PRO B 1 345 ? 1.827 57.156 -39.312 1 26.25 345 PRO B N 1
ATOM 5505 C CA . PRO B 1 345 ? 0.428 56.969 -38.906 1 26.25 345 PRO B CA 1
ATOM 5506 C C . PRO B 1 345 ? -0.552 57.469 -39.969 1 26.25 345 PRO B C 1
ATOM 5508 O O . PRO B 1 345 ? -0.209 58.375 -40.75 1 26.25 345 PRO B O 1
ATOM 5511 N N . GLN B 1 346 ? -1.576 56.656 -40.281 1 31.31 346 GLN B N 1
ATOM 5512 C CA . GLN B 1 346 ? -2.627 56.969 -41.25 1 31.31 346 GLN B CA 1
ATOM 5513 C C . GLN B 1 346 ? -2.91 58.469 -41.281 1 31.31 346 GLN B C 1
ATOM 5515 O O . GLN B 1 346 ? -3.164 59.031 -42.344 1 31.31 346 GLN B O 1
ATOM 5520 N N . LEU B 1 347 ? -2.785 59 -40.031 1 31.22 347 LEU B N 1
ATOM 5521 C CA . LEU B 1 347 ? -3.125 60.406 -40 1 31.22 347 LEU B CA 1
ATOM 5522 C C . LEU B 1 347 ? -2.117 61.25 -40.781 1 31.22 347 LEU B C 1
ATOM 5524 O O . LEU B 1 347 ? -2.486 62.219 -41.469 1 31.22 347 LEU B O 1
ATOM 5528 N N . GLN B 1 348 ? -0.808 60.75 -40.625 1 30.48 348 GLN B N 1
ATOM 5529 C CA . GLN B 1 348 ? 0.201 61.562 -41.281 1 30.48 348 GLN B CA 1
ATOM 5530 C C . GLN B 1 348 ? 0.258 61.25 -42.781 1 30.48 348 GLN B C 1
ATOM 5532 O O . GLN B 1 348 ? 0.774 62.062 -43.562 1 30.48 348 GLN B O 1
ATOM 5537 N N . LEU B 1 349 ? -0.048 59.969 -43 1 30.45 349 LEU B N 1
ATOM 5538 C CA . LEU B 1 349 ? -0.155 59.625 -44.406 1 30.45 349 LEU B CA 1
ATOM 5539 C C . LEU B 1 349 ? -1.257 60.438 -45.062 1 30.45 349 LEU B C 1
ATOM 5541 O O . LEU B 1 349 ? -1.096 60.875 -46.219 1 30.45 349 LEU B O 1
ATOM 5545 N N . ARG B 1 350 ? -2.346 60.656 -44.312 1 32.19 350 ARG B N 1
ATOM 5546 C CA . ARG B 1 350 ? -3.377 61.531 -44.844 1 32.19 350 ARG B CA 1
ATOM 5547 C C . ARG B 1 350 ? -2.801 62.875 -45.188 1 32.19 350 ARG B C 1
ATOM 5549 O O . ARG B 1 350 ? -3.158 63.469 -46.219 1 32.19 350 ARG B O 1
ATOM 5556 N N . LYS B 1 351 ? -1.976 63.25 -44.219 1 32.25 351 LYS B N 1
ATOM 5557 C CA . LYS B 1 351 ? -1.405 64.562 -44.406 1 32.25 351 LYS B CA 1
ATOM 5558 C C . LYS B 1 351 ? -0.451 64.625 -45.625 1 32.25 351 LYS B C 1
ATOM 5560 O O . LYS B 1 351 ? -0.399 65.562 -46.375 1 32.25 351 LYS B O 1
ATOM 5565 N N . LEU B 1 352 ? 0.335 63.375 -45.562 1 31.22 352 LEU B N 1
ATOM 5566 C CA . LEU B 1 352 ? 1.27 63.312 -46.688 1 31.22 352 LEU B CA 1
ATOM 5567 C C . LEU B 1 352 ? 0.525 63.156 -48.031 1 31.22 352 LEU B C 1
ATOM 5569 O O . LEU B 1 352 ? 0.925 63.719 -49.031 1 31.22 352 LEU B O 1
ATOM 5573 N N . LEU B 1 353 ? -0.527 62.25 -47.844 1 31.03 353 LEU B N 1
ATOM 5574 C CA . LEU B 1 353 ? -1.335 62.094 -49.031 1 31.03 353 LEU B CA 1
ATOM 5575 C C . LEU B 1 353 ? -1.997 63.406 -49.438 1 31.03 353 LEU B C 1
ATOM 5577 O O . LEU B 1 353 ? -2.334 63.594 -50.625 1 31.03 353 LEU B O 1
ATOM 5581 N N . ASN B 1 354 ? -2.406 64.062 -48.375 1 32.44 354 ASN B N 1
ATOM 5582 C CA . ASN B 1 354 ? -3.021 65.312 -48.719 1 32.44 354 ASN B CA 1
ATOM 5583 C C . ASN B 1 354 ? -2.047 66.25 -49.438 1 32.44 354 ASN B C 1
ATOM 5585 O O . ASN B 1 354 ? -2.465 67.188 -50.125 1 32.44 354 ASN B O 1
ATOM 5589 N N . ASN B 1 355 ? -0.786 66.125 -48.906 1 31.7 355 ASN B N 1
ATOM 5590 C CA . ASN B 1 355 ? 0.05 67.125 -49.625 1 31.7 355 ASN B CA 1
ATOM 5591 C C . ASN B 1 355 ? 0.417 66.625 -51 1 31.7 355 ASN B C 1
ATOM 5593 O O . ASN B 1 355 ? 0.833 67.375 -51.875 1 31.7 355 ASN B O 1
ATOM 5597 N N . GLU B 1 356 ? 0.921 65.25 -51.062 1 32.06 356 GLU B N 1
ATOM 5598 C CA . GLU B 1 356 ? 1.427 65 -52.438 1 32.06 356 GLU B CA 1
ATOM 5599 C C . GLU B 1 356 ? 0.285 64.75 -53.406 1 32.06 356 GLU B C 1
ATOM 5601 O O . GLU B 1 356 ? -0.766 64.25 -53.031 1 32.06 356 GLU B O 1
ATOM 5606 N N . GLY B 1 357 ? 0.118 65.5 -54.469 1 30.45 357 GLY B N 1
ATOM 5607 C CA . GLY B 1 357 ? -0.632 65.5 -55.688 1 30.45 357 GLY B CA 1
ATOM 5608 C C . GLY B 1 357 ? -0.745 64.062 -56.25 1 30.45 357 GLY B C 1
ATOM 5609 O O . GLY B 1 357 ? -0.179 63.781 -57.312 1 30.45 357 GLY B O 1
ATOM 5610 N N . VAL B 1 358 ? -0.728 63.062 -55.375 1 32.03 358 VAL B N 1
ATOM 5611 C CA . VAL B 1 358 ? -0.758 61.719 -55.906 1 32.03 358 VAL B CA 1
ATOM 5612 C C . VAL B 1 358 ? -1.955 61.594 -56.844 1 32.03 358 VAL B C 1
ATOM 5614 O O . VAL B 1 358 ? -3.096 61.844 -56.469 1 32.03 358 VAL B O 1
ATOM 5617 N N . SER B 1 359 ? -1.74 61.625 -58.188 1 30.94 359 SER B N 1
ATOM 5618 C CA . SER B 1 359 ? -2.641 61.625 -59.344 1 30.94 359 SER B CA 1
ATOM 5619 C C . SER B 1 359 ? -3.66 60.5 -59.281 1 30.94 359 SER B C 1
ATOM 5621 O O . SER B 1 359 ? -3.424 59.5 -58.625 1 30.94 359 SER B O 1
ATOM 5623 N N . THR B 1 360 ? -4.992 60.719 -59.656 1 32.28 360 THR B N 1
ATOM 5624 C CA . THR B 1 360 ? -6.246 60 -59.812 1 32.28 360 THR B CA 1
ATOM 5625 C C . THR B 1 360 ? -5.988 58.594 -60.375 1 32.28 360 THR B C 1
ATOM 5627 O O . THR B 1 360 ? -6.684 57.656 -60.062 1 32.28 360 THR B O 1
ATOM 5630 N N . ALA B 1 361 ? -4.895 58.5 -61.312 1 34.5 361 ALA B N 1
ATOM 5631 C CA . ALA B 1 361 ? -4.742 57.281 -62.094 1 34.5 361 ALA B CA 1
ATOM 5632 C C . ALA B 1 361 ? -4.293 56.125 -61.188 1 34.5 361 ALA B C 1
ATOM 5634 O O . ALA B 1 361 ? -4.738 55 -61.375 1 34.5 361 ALA B O 1
ATOM 5635 N N . MET B 1 362 ? -3.318 56.438 -60.25 1 31.34 362 MET B N 1
ATOM 5636 C CA . MET B 1 362 ? -2.754 55.344 -59.469 1 31.34 362 MET B CA 1
ATOM 5637 C C . MET B 1 362 ? -3.785 54.781 -58.5 1 31.34 362 MET B C 1
ATOM 5639 O O . MET B 1 362 ? -3.664 53.656 -58.031 1 31.34 362 MET B O 1
ATOM 5643 N N . ALA B 1 363 ? -4.785 55.562 -58.125 1 35.88 363 ALA B N 1
ATOM 5644 C CA . ALA B 1 363 ? -5.887 55.094 -57.281 1 35.88 363 ALA B CA 1
ATOM 5645 C C . ALA B 1 363 ? -6.715 54.031 -58.031 1 35.88 363 ALA B C 1
ATOM 5647 O O . ALA B 1 363 ? -7.137 53.031 -57.438 1 35.88 363 ALA B O 1
ATOM 5648 N N . ALA B 1 364 ? -6.824 54.281 -59.312 1 35.16 364 ALA B N 1
ATOM 5649 C CA . ALA B 1 364 ? -7.66 53.375 -60.094 1 35.16 364 ALA B CA 1
ATOM 5650 C C . ALA B 1 364 ? -7.023 52 -60.219 1 35.16 364 ALA B C 1
ATOM 5652 O O . ALA B 1 364 ? -7.711 50.969 -60.094 1 35.16 364 ALA B O 1
ATOM 5653 N N . LYS B 1 365 ? -5.754 52.062 -60.469 1 35.72 365 LYS B N 1
ATOM 5654 C CA . LYS B 1 365 ? -5.09 50.781 -60.625 1 35.72 365 LYS B CA 1
ATOM 5655 C C . LYS B 1 365 ? -5.129 49.969 -59.344 1 35.72 365 LYS B C 1
ATOM 5657 O O . LYS B 1 365 ? -5.254 48.75 -59.375 1 35.72 365 LYS B O 1
ATOM 5662 N N . LEU B 1 366 ? -5.027 50.688 -58.188 1 33.41 366 LEU B N 1
ATOM 5663 C CA . LEU B 1 366 ? -5.086 49.969 -56.938 1 33.41 366 LEU B CA 1
ATOM 5664 C C . LEU B 1 366 ? -6.473 49.344 -56.719 1 33.41 366 LEU B C 1
ATOM 5666 O O . LEU B 1 366 ? -6.602 48.25 -56.156 1 33.41 366 LEU B O 1
ATOM 5670 N N . GLN B 1 367 ? -7.48 50.062 -57.25 1 36.78 367 GLN B N 1
ATOM 5671 C CA . GLN B 1 367 ? -8.836 49.531 -57.156 1 36.78 367 GLN B CA 1
ATOM 5672 C C . GLN B 1 367 ? -8.992 48.281 -58 1 36.78 367 GLN B C 1
ATOM 5674 O O . GLN B 1 367 ? -9.68 47.344 -57.594 1 36.78 367 GLN B O 1
ATOM 5679 N N . LEU B 1 368 ? -8.328 48.344 -59.25 1 37.28 368 LEU B N 1
ATOM 5680 C CA . LEU B 1 368 ? -8.492 47.188 -60.125 1 37.28 368 LEU B CA 1
ATOM 5681 C C . LEU B 1 368 ? -7.816 45.938 -59.531 1 37.28 368 LEU B C 1
ATOM 5683 O O . LEU B 1 368 ? -8.359 44.844 -59.594 1 37.28 368 LEU B O 1
ATOM 5687 N N . GLN B 1 369 ? -6.633 46.188 -58.938 1 32.59 369 GLN B N 1
ATOM 5688 C CA . GLN B 1 369 ? -5.965 45.031 -58.344 1 32.59 369 GLN B CA 1
ATOM 5689 C C . GLN B 1 369 ? -6.75 44.5 -57.156 1 32.59 369 GLN B C 1
ATOM 5691 O O . GLN B 1 369 ? -6.754 43.281 -56.875 1 32.59 369 GLN B O 1
ATOM 5696 N N . ARG B 1 370 ? -7.445 45.344 -56.406 1 34.84 370 ARG B N 1
ATOM 5697 C CA . ARG B 1 370 ? -8.32 44.875 -55.344 1 34.84 370 ARG B CA 1
ATOM 5698 C C . ARG B 1 370 ? -9.406 43.969 -55.906 1 34.84 370 ARG B C 1
ATOM 5700 O O . ARG B 1 370 ? -9.727 42.938 -55.281 1 34.84 370 ARG B O 1
ATOM 5707 N N . GLN B 1 371 ? -9.969 44.281 -57.031 1 31.92 371 GLN B N 1
ATOM 5708 C CA . GLN B 1 371 ? -11.07 43.5 -57.562 1 31.92 371 GLN B CA 1
ATOM 5709 C C . GLN B 1 371 ? -10.602 42.094 -57.938 1 31.92 371 GLN B C 1
ATOM 5711 O O . GLN B 1 371 ? -11.328 41.094 -57.75 1 31.92 371 GLN B O 1
ATOM 5716 N N . LYS B 1 372 ? -9.453 42 -58.531 1 31.91 372 LYS B N 1
ATOM 5717 C CA . LYS B 1 372 ? -9 40.688 -58.969 1 31.91 372 LYS B CA 1
ATOM 5718 C C . LYS B 1 372 ? -8.734 39.781 -57.75 1 31.91 372 LYS B C 1
ATOM 5720 O O . LYS B 1 372 ? -8.938 38.562 -57.812 1 31.91 372 LYS B O 1
ATOM 5725 N N . LEU B 1 373 ? -8.109 40.344 -56.656 1 29.72 373 LEU B N 1
ATOM 5726 C CA . LEU B 1 373 ? -7.863 39.531 -55.5 1 29.72 373 LEU B CA 1
ATOM 5727 C C . LEU B 1 373 ? -9.172 39.062 -54.875 1 29.72 373 LEU B C 1
ATOM 5729 O O . LEU B 1 373 ? -9.227 38 -54.219 1 29.72 373 LEU B O 1
ATOM 5733 N N . LEU B 1 374 ? -10.281 39.781 -55.031 1 30.34 374 LEU B N 1
ATOM 5734 C CA . LEU B 1 374 ? -11.555 39.344 -54.5 1 30.34 374 LEU B CA 1
ATOM 5735 C C . LEU B 1 374 ? -12.07 38.094 -55.219 1 30.34 374 LEU B C 1
ATOM 5737 O O . LEU B 1 374 ? -12.914 37.375 -54.688 1 30.34 374 LEU B O 1
ATOM 5741 N N . HIS B 1 375 ? -11.734 37.906 -56.469 1 29.67 375 HIS B N 1
ATOM 5742 C CA . HIS B 1 375 ? -12.367 36.781 -57.156 1 29.67 375 HIS B CA 1
ATOM 5743 C C . HIS B 1 375 ? -11.758 35.469 -56.719 1 29.67 375 HIS B C 1
ATOM 5745 O O . HIS B 1 375 ? -12.148 34.406 -57.219 1 29.67 375 HIS B O 1
ATOM 5751 N N . LEU B 1 376 ? -10.508 35.469 -56.219 1 27.12 376 LEU B N 1
ATOM 5752 C CA . LEU B 1 376 ? -10.047 34.156 -55.844 1 27.12 376 LEU B CA 1
ATOM 5753 C C . LEU B 1 376 ? -10.797 33.656 -54.625 1 27.12 376 LEU B C 1
ATOM 5755 O O . LEU B 1 376 ? -10.812 34.312 -53.594 1 27.12 376 LEU B O 1
ATOM 5759 N N . GLU B 1 377 ? -11.836 32.688 -54.812 1 30.23 377 GLU B N 1
ATOM 5760 C CA . GLU B 1 377 ? -13 32.188 -54.094 1 30.23 377 GLU B CA 1
ATOM 5761 C C . GLU B 1 377 ? -12.617 31.719 -52.688 1 30.23 377 GLU B C 1
ATOM 5763 O O . GLU B 1 377 ? -13.414 31.812 -51.75 1 30.23 377 GLU B O 1
ATOM 5768 N N . GLY B 1 378 ? -11.555 30.891 -52.594 1 30.58 378 GLY B N 1
ATOM 5769 C CA . GLY B 1 378 ? -11.453 30.188 -51.344 1 30.58 378 GLY B CA 1
ATOM 5770 C C . GLY B 1 378 ? -11.305 31.125 -50.156 1 30.58 378 GLY B C 1
ATOM 5771 O O . GLY B 1 378 ? -11.398 30.703 -49 1 30.58 378 GLY B O 1
ATOM 5772 N N . PHE B 1 379 ? -10.711 32.25 -50.469 1 29.34 379 PHE B N 1
ATOM 5773 C CA . PHE B 1 379 ? -10.445 33.281 -49.438 1 29.34 379 PHE B CA 1
ATOM 5774 C C . PHE B 1 379 ? -11.742 33.938 -49 1 29.34 379 PHE B C 1
ATOM 5776 O O . PHE B 1 379 ? -11.719 34.938 -48.281 1 29.34 379 PHE B O 1
ATOM 5783 N N . SER B 1 380 ? -12.844 33.5 -49.562 1 27.91 380 SER B N 1
ATOM 5784 C CA . SER B 1 380 ? -14.062 34.25 -49.281 1 27.91 380 SER B CA 1
ATOM 5785 C C . SER B 1 380 ? -14.438 34.156 -47.812 1 27.91 380 SER B C 1
ATOM 5787 O O . SER B 1 380 ? -14.867 35.156 -47.188 1 27.91 380 SER B O 1
ATOM 5789 N N . THR B 1 381 ? -14.383 32.875 -47.375 1 28.59 381 THR B N 1
ATOM 5790 C CA . THR B 1 381 ? -15.094 32.812 -46.094 1 28.59 381 THR B CA 1
ATOM 5791 C C . THR B 1 381 ? -14.312 33.5 -45 1 28.59 381 THR B C 1
ATOM 5793 O O . THR B 1 381 ? -14.891 34 -44 1 28.59 381 THR B O 1
ATOM 5796 N N . ALA B 1 382 ? -12.969 33.5 -45.188 1 26.36 382 ALA B N 1
ATOM 5797 C CA . ALA B 1 382 ? -12.297 34.188 -44.062 1 26.36 382 ALA B CA 1
ATOM 5798 C C . ALA B 1 382 ? -12.609 35.688 -44.062 1 26.36 382 ALA B C 1
ATOM 5800 O O . ALA B 1 382 ? -12.688 36.312 -43.031 1 26.36 382 ALA B O 1
ATOM 5801 N N . ILE B 1 383 ? -12.781 36.219 -45.281 1 27.09 383 ILE B N 1
ATOM 5802 C CA . ILE B 1 383 ? -13.023 37.656 -45.312 1 27.09 383 ILE B CA 1
ATOM 5803 C C . ILE B 1 383 ? -14.43 37.969 -44.781 1 27.09 383 ILE B C 1
ATOM 5805 O O . ILE B 1 383 ? -14.656 39 -44.125 1 27.09 383 ILE B O 1
ATOM 5809 N N . ALA B 1 384 ? -15.328 36.938 -44.938 1 27.62 384 ALA B N 1
ATOM 5810 C CA . ALA B 1 384 ? -16.672 37.344 -44.531 1 27.62 384 ALA B CA 1
ATOM 5811 C C . ALA B 1 384 ? -16.75 37.656 -43.062 1 27.62 384 ALA B C 1
ATOM 5813 O O . ALA B 1 384 ? -17.453 38.594 -42.656 1 27.62 384 ALA B O 1
ATOM 5814 N N . VAL B 1 385 ? -16.016 36.844 -42.312 1 25.92 385 VAL B N 1
ATOM 5815 C CA . VAL B 1 385 ? -16.25 37.125 -40.906 1 25.92 385 VAL B CA 1
ATOM 5816 C C . VAL B 1 385 ? -15.633 38.469 -40.531 1 25.92 385 VAL B C 1
ATOM 5818 O O . VAL B 1 385 ? -16.203 39.25 -39.75 1 25.92 385 VAL B O 1
ATOM 5821 N N . VAL B 1 386 ? -14.641 38.875 -41.281 1 26.64 386 VAL B N 1
ATOM 5822 C CA . VAL B 1 386 ? -14.172 40.219 -40.906 1 26.64 386 VAL B CA 1
ATOM 5823 C C . VAL B 1 386 ? -15.211 41.25 -41.344 1 26.64 386 VAL B C 1
ATOM 5825 O O . VAL B 1 386 ? -15.383 42.281 -40.6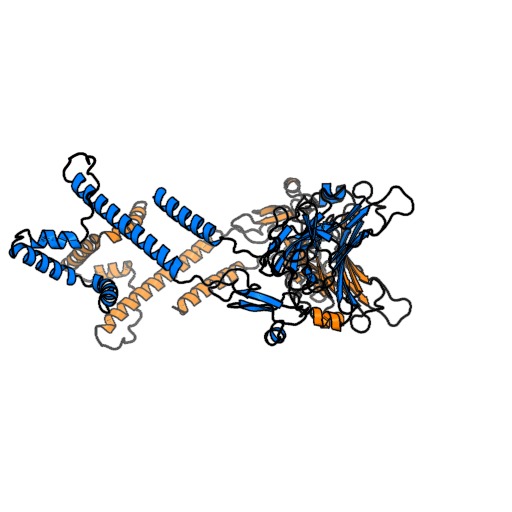56 1 26.64 386 VAL B O 1
ATOM 5828 N N . LEU B 1 387 ? -16 40.969 -42.344 1 26.83 387 LEU B N 1
ATOM 5829 C CA . LEU B 1 387 ? -16.953 42 -42.75 1 26.83 387 LEU B CA 1
ATOM 5830 C C . LEU B 1 387 ? -18.047 42.156 -41.688 1 26.83 387 LEU B C 1
ATOM 5832 O O . LEU B 1 387 ? -18.547 43.281 -41.5 1 26.83 387 LEU B O 1
ATOM 5836 N N . GLN B 1 388 ? -18.516 41 -41.156 1 26.11 388 GLN B N 1
ATOM 5837 C CA . GLN B 1 388 ? -19.672 41.25 -40.281 1 26.11 388 GLN B CA 1
ATOM 5838 C C . GLN B 1 388 ? -19.281 42.094 -39.062 1 26.11 388 GLN B C 1
ATOM 5840 O O . GLN B 1 388 ? -20.125 42.812 -38.5 1 26.11 388 GLN B O 1
ATOM 5845 N N . LEU B 1 389 ? -18 42 -38.688 1 24.08 389 LEU B N 1
ATOM 5846 C CA . LEU B 1 389 ? -17.719 42.906 -37.531 1 24.08 389 LEU B CA 1
ATOM 5847 C C . LEU B 1 389 ? -17.688 44.344 -37.969 1 24.08 389 LEU B C 1
ATOM 5849 O O . LEU B 1 389 ? -17.641 45.25 -37.156 1 24.08 389 LEU B O 1
ATOM 5853 N N . GLN B 1 390 ? -17.531 44.625 -39.219 1 24.58 390 GLN B N 1
ATOM 5854 C CA . GLN B 1 390 ? -17.531 46.031 -39.562 1 24.58 390 GLN B CA 1
ATOM 5855 C C . GLN B 1 390 ? -18.922 46.625 -39.438 1 24.58 390 GLN B C 1
ATOM 5857 O O . GLN B 1 390 ? -19.109 47.844 -39.625 1 24.58 390 GLN B O 1
ATOM 5862 N N . ARG B 1 391 ? -20.016 45.875 -39.438 1 27.77 391 ARG B N 1
ATOM 5863 C CA . ARG B 1 391 ? -21.266 46.625 -39.469 1 27.77 391 ARG B CA 1
ATOM 5864 C C . ARG B 1 391 ? -21.453 47.406 -38.156 1 27.77 391 ARG B C 1
ATOM 5866 O O . ARG B 1 391 ? -21.984 48.5 -38.188 1 27.77 391 ARG B O 1
ATOM 5873 N N . TRP B 1 392 ? -21.297 46.781 -36.875 1 25.62 392 TRP B N 1
ATOM 5874 C CA . TRP B 1 392 ? -21.953 47.406 -35.719 1 25.62 392 TRP B CA 1
ATOM 5875 C C . TRP B 1 392 ? -21.156 48.594 -35.219 1 25.62 392 TRP B C 1
ATOM 5877 O O . TRP B 1 392 ? -21.609 49.312 -34.344 1 25.62 392 TRP B O 1
ATOM 5887 N N . SER B 1 393 ? -20.016 48.938 -35.656 1 22.06 393 SER B N 1
ATOM 5888 C CA . SER B 1 393 ? -19.797 50.344 -35.344 1 22.06 393 SER B CA 1
ATOM 5889 C C . SER B 1 393 ? -20.375 51.25 -36.406 1 22.06 393 SER B C 1
ATOM 5891 O O . SER B 1 393 ? -20.312 50.938 -37.594 1 22.06 393 SER B O 1
#

Foldseek 3Di:
DVVVVVVVVVVVVVVVVVVCPVPQQWDAQFDQAQQVEGAGPCAGEAAGPVPRHGRHLDPQRYWDHDPSFIFRVQQPGWTWDYDDLVFKTKTKWFKFKFFADPDDPGFFKTDKHWGADQQKAFDQVFKKKKKFAAQKKKWKWAADPNDIDIDIADEHDQDPVRCVVVVPAFFDQPGHRMHIDTDDWLGHGIMMMMGGDPQCVRNCVQAGMMIMDMETPPPDIGHSNCRVPDPDGIHMGMMGGADDFAFQVVLVPDPSNQFEPQKGWDGGRNRGHIHIDGHPQWDAHRRDNCGTDGPPPVVVVVVCVVVVVVVVVVVVVVVVVVVLVVVCVVVVDDSPPPPDPPPCPPVVVVVVVVPDCPDPPVVVVVVVVVVVVVPPPPCVVVVVVVVVVPPPD/DVVVVVVVVVVVVVVVVVVCPVPQQWDAQFDQAQQVEGAGPLAGEAAGPPPRHGRHLDPQRYWDHDPSFIFRVQQPGWTWDYDDLVFKTKTKWFKFKAFQDPDDPGFFKTDKHWGADQQKAFDQVFKKKKKFAAFKKKWKWAADPNDIDIDIADEHDQAPVRCVVVVPAFFDQPGHRMHIDTDDWLGHGIMMMMGGDPQCPRNCVQAGMMIMDMETPPPDTGHSNCSVPDPDGIYMGMMGGADDFAFQVVLVPDPSNQFEPQKGWAGGRNRGHIHIDGHPQWDAHRRDNCGTDGPPPVVVVVVCVVVVVVVVVVVVVVVVVVVLVVVPVVVVDDSPVPPDPPPCPPVVVCVVVVPPPPDPVVVVVVVVVVVVVVPPPVCPVVVVVVVVVVPPD

Organism: Cajanus cajan (NCBI:txid3821)

Radius of gyration: 39.69 Å; Cα contacts (8 Å, |Δi|>4): 1585; chains: 2; bounding box: 59×111×116 Å

Secondary structure (DSSP, 8-state):
-HHHHHHHHHHHHHHHHHH------S-TTS--EETTEE--TTSEESB-TTT-SBSSSSGGGEEEEETTEEEEGGGTSEEEEEEETTTEEEEEEEPEEEE--SSSS---B---EEE-BTTEEE-TTTEEEEEESSEEEEEEEEEETTEEEEEEEEEE-S-HHHHHHTT--SSS--SSSEEEEEPPTT--SEEEEEEESSTTTTTTTT--EEEEEEEETTS----GGGGT--S-SEEEEEEEE-BSSS-HHHHTTSTT----TTEEEEE-SSSSSEEEEEPTTEEE-TTSTTTEEE--HHHHHHHHHHHHHHHHHHHHHHHHHHHHHHHHHHH-S------------HHHHHHHHHHS---HHHHHHHHHHHHHHHT-GGGHHHHHHHHHHHH--/-HHHHHHHHHHHHHHHHHS------S-TTS--EETTEE--TTSEESB-TTT-SBSSSSGGGEEEEETTEEEEGGGTSEEEEEEETTTEEEEEEEPEEEE--SSSS---B---EEE-BTTEEE-TTTEEEEEESSEEEEEEEEEETTEEEEEEEEEE-S-HHHHHHTT--SSS--SSSEEEEEPPTT--SEEEEEEESSTTTTTTTT--EEEEEEEETTS----GGGGS--S-SEEEEEEEE-BSSS-HHHHTTSTT----TTEEEEE-SSSSSEEEEEPTTEEE-TTSTTTEEE--HHHHHHHHHHHHHHHHHHHHHHHHHHHHHHHHHHH-S------------HHHHHHHHHHS---HHHHHHHHHHHHHHHT-GGGHHHHHHHHHHTT--